Protein 4CR6 (pdb70)

CATH classification: 3.40.50.720

Foldseek 3Di:
DLCALAEEEFEPCLFFLNLLLQQVCVVNHYQYEYEDAPVSVVPDDHPHDRYHYFYADLAVRLLVSLVVSCVVSVAHQEYEYEFADDDFDFAPVPDDPVNLCVRQSRLAVSSVRNVVSRLVRNLVRPALAGEYEYEAAVLLPDDDGRHVSNSVRSVNSLVVQLVCQVVCVVSRYAGEYEHEYAEDRPVPQCVQVPPVSLLVLCQQALQSGHHGSNLRSVVSSVRRGSVVRPDHSYYHYHYNCRVVDDRSCPDPVRD/DFQLALAEEEFEPCLFFLNLLLQQNCVVRHYQYEYEDAPVSVVPDDHPHDRYHYFYADLAPRLLVSLVVSCVVSVAHQEYEYEFADDDFDFAPVPDDPVNLCVRQSRLAVSSVRNVVSRLVRNLVRPADLAGEYEYEAAVLLPDDDGRHVSNSVSSVNVLVVQLVCQVVCVVSRYAGEYEHEYAEDRPVPQCVQVPVVSLLVLCQQAQQSGHHGSNQRSVVSSVRSGSVVRPDHSYYHYHYNCRVVDDRSCVDPVRD/DLCALAEEEQEPCLFFLNLLLQQVCVVNHYQYEYEDAPVSVVPDDHPHDRYHYFYADLAVRLLVSLVVSCVVSVAHQEYEYDFADDDFDFAPVPDDPVNLCVRQSRLAVSSVRNVVSRLVRNLVRPACAGEYEYEAAVLLPDDDGRHVSNSVRSVNVLVVQLVCQVVCVVSRYAGEYEHEYAEDRPVPQCPQVPPVSLLVLCQQALQSGGHGSNQRSVVSSVRSGSVVRVDHSYYHYHYNCRVVDDRSCPDPVRD/DQCALAEEEFEPCLFFLNLLLQQVCVVNHYQYEYEDAPVSVVPDDHPHDRYHYFYADLAVRLLVSLVVSCVVSVAHQEYEYEFADDDFDFAPVPDDPVNLCVRLSRLAVSSVRNVVSRLVRNLVRPALAGEYEYEAAVLLPDDDGRHVSNSVSSVNVLVVQLVCQVVCVVSRYAGEYEHEYAEDRPVPQCVQVPPVSLLVLQQQAQQSGHHGSNLRSVVSSVRSGSVVRVDHSYYHYHYNCRVVDDRSCPDPVRD

B-factor: mean 27.92, std 11.33, range [2.0, 62.91]

Radius of gyration: 27.28 Å; Cα contacts (8 Å, |Δi|>4): 2647; chains: 4; bounding box: 58×63×73 Å

Solvent-accessible surface area: 32225 Å² total; per-residue (Å²): 82,61,0,69,72,29,9,0,0,0,2,11,0,17,35,12,17,6,87,4,0,0,16,10,0,26,153,43,37,8,58,1,0,0,2,27,72,52,82,142,22,90,89,26,84,46,90,13,127,56,24,49,82,8,56,12,84,64,117,87,43,1,74,63,6,5,67,56,0,30,78,134,30,72,14,5,57,1,0,1,6,20,11,37,66,130,31,56,53,26,10,0,19,109,5,51,46,72,56,1,39,161,24,4,78,22,2,0,6,1,7,0,8,2,0,31,19,0,0,127,19,1,56,93,61,64,50,237,31,6,7,0,0,0,19,3,8,2,5,6,85,15,0,56,16,21,6,1,0,25,0,0,0,7,2,0,2,12,8,0,1,58,2,0,1,4,6,0,13,145,45,26,0,4,0,3,2,0,0,11,15,9,18,11,67,78,70,122,93,78,17,61,68,105,117,57,33,35,54,1,4,70,1,18,0,6,40,19,85,29,0,95,16,91,15,0,2,19,0,0,5,0,2,3,14,72,34,1,36,0,1,1,3,7,36,0,21,0,1,0,1,7,19,1,12,7,14,1,0,38,24,48,74,59,162,146,35,62,0,54,71,17,9,0,0,0,2,11,0,17,34,12,16,7,88,4,1,0,15,10,0,22,132,43,35,8,59,0,0,0,2,27,72,54,82,142,30,90,88,25,89,48,85,54,114,56,33,54,45,8,56,15,94,62,119,84,35,1,76,64,5,5,66,57,0,29,78,134,31,72,14,4,59,1,0,1,5,20,11,37,65,132,32,57,52,24,10,1,19,109,6,50,45,73,56,1,39,157,24,5,76,23,2,0,8,1,7,0,7,1,0,30,18,0,0,127,20,1,55,94,60,58,31,70,188,29,7,5,0,1,0,17,4,6,2,5,6,83,14,0,56,19,20,6,1,0,24,0,0,0,7,2,0,2,12,8,0,2,59,2,0,1,5,6,0,12,142,45,18,0,4,0,2,2,1,0,10,14,8,17,10,65,76,80,99,132,75,17,64,64,58,116,56,44,34,52,2,5,70,1,18,0,7,41,20,83,29,0,89,15,94,15,0,3,18,0,1,5,0,2,2,15,68,34,1,36,0,0,1,3,6,38,0,21,0,2,0,1,7,18,1,13,8,14,1,0,38,26,51,74,62,153,84,61,0,69,70,37,9,0,0,0,2,11,0,16,34,12,16,6,87,4,1,0,15,10,0,20,132,43,37,8,59,0,0,0,2,27,72,54,82,142,22,90,89,25,86,46,87,48,115,54,24,51,81,8,55,14,84,62,117,84,43,0,77,63,5,5,67,57,0,30,78,135,30,73,14,5,58,1,0,1,5,20,10,37,65,132,30,57,53,24,9,0,19,110,6,50,47,73,57,1,38,156,23,5,76,23,2,0,8,1,8,0,7,2,0,31,17,0,0,127,20,1,55,94,59,64,50,131,31,8,6,0,1,0,17,4,7,2,4,6,84,14,0,55,18,20,6,1,0,25,0,0,0,7,2,0,3,12,7,0,2,59,2,0,1,5,6,0,12,145,45,25,0,4,0,3,2,0,0,11,14,8,16,11,66,79,80,72,90,79,17,60,69,105,115,60,31,33,53,1,4,70,1,18,0,7,40,21,84,29,0,95,15,93,16,0,3,19,0,1,5,0,2,2,14,88,34,1,36,0,1,1,2,6,37,0,22,0,2,0,1,7,19,1,13,7,15,1,0,40,25,52,74,61,164,83,62,0,69,72,38,9,0,0,0,2,12,0,17,35,12,17,6,86,4,0,0,14,11,0,25,130,43,36,8,58,0,0,0,2,27,73,52,82,141,22,91,90,25,87,46,81,46,121,56,25,49,84,8,55,12,84,63,118,86,43,1,74,63,6,5,67,56,0,30,80,132,30,72,15,6,58,1,0,1,5,20,11,37,66,130,31,56,53,25,10,0,19,110,6,51,46,73,56,1,40,160,24,4,77,23,2,0,8,1,7,0,8,2,0,32,19,0,0,128,20,1,57,92,61,64,50,134,30,7,7,0,0,0,18,3,8,2,5,6,84,14,0,54,17,20,5,1,0,26,0,0,0,6,2,0,2,12,8,0,1,60,2,0,0,4,6,0,14,143,45,26,0,3,0,3,2,0,0,10,15,8,18,10,66,76,76,89,128,74,17,66,74,56,117,58,44,35,53,1,4,70,1,18,0,7,40,19,86,29,0,88,16,93,15,0,2,19,0,1,5,0,2,3,14,87,34,1,36,0,0,1,3,8,37,1,21,0,1,0,1,6,21,1,12,8,14,1,0,39,26,51,75,60,165

Organism: Flavobacterium sp. (strain 141-8) (NCBI:txid240)

Sequence (1022 aa):
GRLAGKAAIVTGAAGGIGRATVEAYLREGASVVAMDLAPRLAATRYEEPGAIPIACDLRAAIDAAMADAVARLGGLDILVAGGALKGGTGNFLDLSDADWDRYVDVNMTGTFLTCRAGARAMVAAGARSARIITIGSVNSFMAEPEAAAYVAAKGGVAMLTRAMAVDLARHGILVNMIAPGPVDVTGNNTGYSEPRLAEQVLDEVALGRPGLPEEVATAAVFLAEDGSSFITGSTITIDGGLSAMIFGGMREGRRPGRLAGKAAIVTGAAGGIGRATVEAYLREGASVVAMDLAPRLAATRYEEPGAIPIACDLRAAIDAAMADAVARLGGLDILVAGGALKGGTGNFLDLSDADWDRYVDVNMTGTFLTCRAGARAMVAAGAGRSARIITIGSVNSFMAEPEAAAYVAAKGGVAMLTRAMMAVDLARHGILVNMIAPGPVDVTGNNTGYSEPRLAEQVLDEVALGRPGLPEEVATAAVFLAEDGSSFITGSTITIDGGLSAMIFGGMREGRRGRLAGKAAIVTGAAGGIGRATVEAYLREGASVVAMDLAPRLAATRYEEPGAIPIACDLRAAIDAAMADAVARLGGLDILVAGGALKGGTGNFLDLSDADWDRYVDVNMTGTFLTCRAGARAMVAAGARSARIITIGSVNSFMAEPEAAAYVAAKGGVAMLTRAMAVDLARHGILVNMIAPGPVDVTGNNTGYSEPRLAEQVLDEVALGRPGLPEEVATAAVFLAEDGSSFITGSTITIDGGLSAMIFGGMREGRRGRLAGKAAIVTGAAGGIGRATVEAYLREGASVVAMDLAPRLAATRYEEPGAIPIACDLRAAIDAAMADAVARLGGLDILVAGGALKGGTGNFLDLSDADWDRYVDVNMTGTFLTCRAGARAMVAAGARSARIITIGSVNSFMAEPEAAAYVAAKGGVAMLTRAMMAVDLARHGILVNMIAPGPVDVTGNNTGYSEPRLAEQVLDEVALGRPGLPEEVATAAVFLAEDGSSFITGSTITIDGGLSAMIFGGMREGRR

Structure (mmCIF, N/CA/C/O backbone):
data_4CR6
#
_entry.id   4CR6
#
_cell.length_a   59.255
_cell.length_b   59.062
_cell.length_c   74.206
_cell.angle_alpha   81.13
_cell.angle_beta   73.29
_cell.angle_gamma   79.25
#
_symmetry.space_group_name_H-M   'P 1'
#
loop_
_entity.id
_entity.type
_entity.pdbx_description
1 polymer 'N-ACYLMANNOSAMINE 1-DEHYDROGENASE'
2 non-polymer alpha-D-mannopyranose
3 water water
#
loop_
_atom_site.group_PDB
_atom_site.id
_atom_site.type_symbol
_atom_site.label_atom_id
_atom_site.label_alt_id
_atom_site.label_comp_id
_atom_site.label_asym_id
_atom_site.label_entity_id
_atom_site.label_seq_id
_atom_site.pdbx_PDB_ins_code
_atom_site.Cartn_x
_atom_site.Cartn_y
_atom_site.Cartn_z
_atom_site.occupancy
_atom_site.B_iso_or_equiv
_atom_site.auth_seq_id
_atom_site.auth_comp_id
_atom_site.auth_asym_id
_atom_site.auth_atom_id
_atom_site.pdbx_PDB_model_num
ATOM 1 N N . GLY A 1 11 ? 25.239 5.201 32.714 1.00 40.13 11 GLY A N 1
ATOM 2 C CA . GLY A 1 11 ? 25.158 4.392 33.960 1.00 39.01 11 GLY A CA 1
ATOM 3 C C . GLY A 1 11 ? 25.758 5.140 35.146 1.00 38.33 11 GLY A C 1
ATOM 4 O O . GLY A 1 11 ? 26.820 5.736 35.030 1.00 38.94 11 GLY A O 1
ATOM 5 N N . ARG A 1 12 ? 25.076 5.104 36.288 1.00 36.90 12 ARG A N 1
ATOM 6 C CA . ARG A 1 12 ? 25.510 5.860 37.481 1.00 36.00 12 ARG A CA 1
ATOM 7 C C . ARG A 1 12 ? 26.864 5.415 38.069 1.00 34.69 12 ARG A C 1
ATOM 8 O O . ARG A 1 12 ? 27.538 6.215 38.715 1.00 35.63 12 ARG A O 1
ATOM 16 N N . LEU A 1 13 ? 27.245 4.155 37.838 1.00 33.10 13 LEU A N 1
ATOM 17 C CA . LEU A 1 13 ? 28.542 3.590 38.275 1.00 32.11 13 LEU A CA 1
ATOM 18 C C . LEU A 1 13 ? 29.506 3.261 37.099 1.00 32.40 13 LEU A C 1
ATOM 19 O O . LEU A 1 13 ? 30.423 2.447 37.241 1.00 30.85 13 LEU A O 1
ATOM 24 N N . ALA A 1 14 ? 29.303 3.909 35.956 1.00 32.92 14 ALA A N 1
ATOM 25 C CA . ALA A 1 14 ? 30.042 3.570 34.721 1.00 33.70 14 ALA A CA 1
ATOM 26 C C . ALA A 1 14 ? 31.560 3.586 34.904 1.00 33.91 14 ALA A C 1
ATOM 27 O O . ALA A 1 14 ? 32.136 4.621 35.217 1.00 35.20 14 ALA A O 1
ATOM 29 N N . GLY A 1 15 ? 32.193 2.430 34.727 1.00 33.92 15 GLY A N 1
ATOM 30 C CA . GLY A 1 15 ? 33.657 2.330 34.738 1.00 34.49 15 GLY A CA 1
ATOM 31 C C . GLY A 1 15 ? 34.316 2.144 36.095 1.00 33.97 15 GLY A C 1
ATOM 32 O O . GLY A 1 15 ? 35.553 2.116 36.187 1.00 34.41 15 GLY A O 1
ATOM 33 N N . LYS A 1 16 ? 33.508 2.007 37.150 1.00 32.77 16 LYS A N 1
ATOM 34 C CA . LYS A 1 16 ? 34.046 1.800 38.496 1.00 31.94 16 LYS A CA 1
ATOM 35 C C . LYS A 1 16 ? 34.237 0.331 38.739 1.00 30.78 16 LYS A C 1
ATOM 36 O O . LYS A 1 16 ? 33.451 -0.480 38.267 1.00 31.02 16 LYS A O 1
ATOM 42 N N . ALA A 1 17 ? 35.288 0.002 39.484 1.00 29.52 17 ALA A N 1
ATOM 43 C CA . ALA A 1 17 ? 35.596 -1.356 39.890 1.00 28.29 17 ALA A CA 1
ATOM 44 C C . ALA A 1 17 ? 35.012 -1.608 41.272 1.00 27.25 17 ALA A C 1
ATOM 45 O O . ALA A 1 17 ? 35.290 -0.864 42.210 1.00 26.89 17 ALA A O 1
ATOM 47 N N . ALA A 1 18 ? 34.248 -2.690 41.395 1.00 26.78 18 ALA A N 1
ATOM 48 C CA . ALA A 1 18 ? 33.569 -3.017 42.633 1.00 25.56 18 ALA A CA 1
ATOM 49 C C . ALA A 1 18 ? 33.774 -4.459 43.022 1.00 24.72 18 ALA A C 1
ATOM 50 O O . ALA A 1 18 ? 33.788 -5.375 42.170 1.00 26.02 18 ALA A O 1
ATOM 52 N N . ILE A 1 19 ? 33.941 -4.661 44.319 1.00 23.16 19 ILE A N 1
ATOM 53 C CA . ILE A 1 19 ? 33.879 -5.960 44.927 1.00 22.52 19 ILE A CA 1
ATOM 54 C C . ILE A 1 19 ? 32.623 -6.035 45.806 1.00 22.52 19 ILE A C 1
ATOM 55 O O . ILE A 1 19 ? 32.389 -5.134 46.633 1.00 21.83 19 ILE A O 1
ATOM 60 N N . VAL A 1 20 ? 31.832 -7.084 45.611 1.00 22.28 20 VAL A N 1
ATOM 61 C CA . VAL A 1 20 ? 30.681 -7.400 46.474 1.00 23.35 20 VAL A CA 1
ATOM 62 C C . VAL A 1 20 ? 30.917 -8.757 47.137 1.00 24.20 20 VAL A C 1
ATOM 63 O O . VAL A 1 20 ? 31.003 -9.800 46.446 1.00 25.31 20 VAL A O 1
ATOM 67 N N . THR A 1 21 ? 31.047 -8.758 48.464 1.00 24.72 21 THR A N 1
ATOM 68 C CA . THR A 1 21 ? 31.101 -9.998 49.238 1.00 26.21 21 THR A CA 1
ATOM 69 C C . THR A 1 21 ? 29.709 -10.489 49.638 1.00 27.41 21 THR A C 1
ATOM 70 O O . THR A 1 21 ? 28.738 -9.742 49.565 1.00 27.56 21 THR A O 1
ATOM 74 N N . GLY A 1 22 ? 29.612 -11.751 50.045 1.00 28.60 22 GLY A N 1
ATOM 75 C CA . GLY A 1 22 ? 28.305 -12.392 50.260 1.00 30.14 22 GLY A CA 1
ATOM 76 C C . GLY A 1 22 ? 27.428 -12.379 49.015 1.00 30.32 22 GLY A C 1
ATOM 77 O O . GLY A 1 22 ? 26.203 -12.292 49.115 1.00 29.64 22 GLY A O 1
ATOM 78 N N . ALA A 1 23 ? 28.072 -12.529 47.855 1.00 30.19 23 ALA A N 1
ATOM 79 C CA . ALA A 1 23 ? 27.472 -12.268 46.543 1.00 30.55 23 ALA A CA 1
ATOM 80 C C . ALA A 1 23 ? 26.505 -13.343 46.040 1.00 32.08 23 ALA A C 1
ATOM 81 O O . ALA A 1 23 ? 25.797 -13.124 45.059 1.00 31.72 23 ALA A O 1
ATOM 83 N N . ALA A 1 24 ? 26.494 -14.494 46.694 1.00 33.87 24 ALA A N 1
ATOM 84 C CA . ALA A 1 24 ? 25.509 -15.538 46.406 1.00 36.85 24 ALA A CA 1
ATOM 85 C C . ALA A 1 24 ? 24.257 -15.404 47.298 1.00 37.53 24 ALA A C 1
ATOM 86 O O . ALA A 1 24 ? 23.249 -16.055 47.055 1.00 40.27 24 ALA A O 1
ATOM 88 N N . GLY A 1 25 ? 24.328 -14.581 48.338 1.00 36.70 25 GLY A N 1
ATOM 89 C CA . GLY A 1 25 ? 23.156 -14.324 49.213 1.00 36.43 25 GLY A CA 1
ATOM 90 C C . GLY A 1 25 ? 22.192 -13.302 48.628 1.00 34.78 25 GLY A C 1
ATOM 91 O O . GLY A 1 25 ? 22.552 -12.546 47.740 1.00 34.15 25 GLY A O 1
ATOM 92 N N . GLY A 1 26 ? 20.964 -13.267 49.145 1.00 35.00 26 GLY A N 1
ATOM 93 C CA . GLY A 1 26 ? 19.932 -12.321 48.682 1.00 33.18 26 GLY A CA 1
ATOM 94 C C . GLY A 1 26 ? 20.365 -10.899 48.389 1.00 30.09 26 GLY A C 1
ATOM 95 O O . GLY A 1 26 ? 20.316 -10.455 47.241 1.00 28.65 26 GLY A O 1
ATOM 96 N N . ILE A 1 27 ? 20.773 -10.160 49.417 1.00 28.36 27 ILE A N 1
ATOM 97 C CA . ILE A 1 27 ? 21.141 -8.761 49.228 1.00 26.30 27 ILE A CA 1
ATOM 98 C C . ILE A 1 27 ? 22.411 -8.636 48.362 1.00 24.97 27 ILE A C 1
ATOM 99 O O . ILE A 1 27 ? 22.483 -7.765 47.511 1.00 23.79 27 ILE A O 1
ATOM 104 N N . GLY A 1 28 ? 23.403 -9.490 48.599 1.00 25.37 28 GLY A N 1
ATOM 105 C CA . GLY A 1 28 ? 24.639 -9.473 47.786 1.00 24.97 28 GLY A CA 1
ATOM 106 C C . GLY A 1 28 ? 24.354 -9.743 46.310 1.00 25.12 28 GLY A C 1
ATOM 107 O O . GLY A 1 28 ? 24.815 -9.019 45.449 1.00 24.40 28 GLY A O 1
ATOM 108 N N . ARG A 1 29 ? 23.548 -10.760 46.021 1.00 26.69 29 ARG A N 1
ATOM 109 C CA . ARG A 1 29 ? 23.181 -11.035 44.625 1.00 28.37 29 ARG A CA 1
ATOM 110 C C . ARG A 1 29 ? 22.510 -9.827 44.006 1.00 27.52 29 ARG A C 1
ATOM 111 O O . ARG A 1 29 ? 22.906 -9.388 42.941 1.00 27.62 29 ARG A O 1
ATOM 119 N N . ALA A 1 30 ? 21.506 -9.259 44.686 1.00 27.00 30 ALA A N 1
ATOM 120 C CA . ALA A 1 30 ? 20.794 -8.086 44.162 1.00 26.27 30 ALA A CA 1
ATOM 121 C C . ALA A 1 30 ? 21.727 -6.883 43.955 1.00 24.67 30 ALA A C 1
ATOM 122 O O . ALA A 1 30 ? 21.533 -6.105 43.026 1.00 24.53 30 ALA A O 1
ATOM 124 N N . THR A 1 31 ? 22.740 -6.757 44.806 1.00 22.60 31 THR A N 1
ATOM 125 C CA . THR A 1 31 ? 23.751 -5.703 44.674 1.00 22.65 31 THR A CA 1
ATOM 126 C C . THR A 1 31 ? 24.659 -5.911 43.424 1.00 22.69 31 THR A C 1
ATOM 127 O O . THR A 1 31 ? 24.902 -4.986 42.657 1.00 22.22 31 THR A O 1
ATOM 131 N N . VAL A 1 32 ? 25.133 -7.125 43.232 1.00 24.55 32 VAL A N 1
ATOM 132 C CA . VAL A 1 32 ? 25.879 -7.481 41.994 1.00 25.90 32 VAL A CA 1
ATOM 133 C C . VAL A 1 32 ? 25.081 -7.058 40.762 1.00 27.08 32 VAL A C 1
ATOM 134 O O . VAL A 1 32 ? 25.590 -6.338 39.906 1.00 27.83 32 VAL A O 1
ATOM 138 N N . GLU A 1 33 ? 23.806 -7.450 40.709 1.00 28.34 33 GLU A N 1
ATOM 139 C CA . GLU A 1 33 ? 22.943 -7.159 39.546 1.00 29.72 33 GLU A CA 1
ATOM 140 C C . GLU A 1 33 ? 22.757 -5.661 39.329 1.00 29.38 33 GLU A C 1
ATOM 141 O O . GLU A 1 33 ? 22.938 -5.159 38.214 1.00 29.06 33 GLU A O 1
ATOM 147 N N . ALA A 1 34 ? 22.424 -4.922 40.401 1.00 27.51 34 ALA A N 1
ATOM 148 C CA . ALA A 1 34 ? 22.247 -3.481 40.290 1.00 26.93 34 ALA A CA 1
ATOM 149 C C . ALA A 1 34 ? 23.516 -2.770 39.831 1.00 26.21 34 ALA A C 1
ATOM 150 O O . ALA A 1 34 ? 23.449 -1.807 39.025 1.00 27.30 34 ALA A O 1
ATOM 152 N N . TYR A 1 35 ? 24.654 -3.211 40.368 1.00 24.78 35 TYR A N 1
ATOM 153 C CA . TYR A 1 35 ? 25.962 -2.660 40.015 1.00 24.82 35 TYR A CA 1
ATOM 154 C C . TYR A 1 35 ? 26.290 -2.902 38.518 1.00 26.21 35 TYR A C 1
ATOM 155 O O . TYR A 1 35 ? 26.738 -1.994 37.829 1.00 26.64 35 TYR A O 1
ATOM 164 N N . LEU A 1 36 ? 26.061 -4.121 38.051 1.00 29.95 36 LEU A N 1
ATOM 165 C CA . LEU A 1 36 ? 26.262 -4.447 36.622 1.00 30.82 36 LEU A CA 1
ATOM 166 C C . LEU A 1 36 ? 25.357 -3.605 35.707 1.00 32.35 36 LEU A C 1
ATOM 167 O O . LEU A 1 36 ? 25.821 -3.073 34.702 1.00 32.86 36 LEU A O 1
ATOM 172 N N . ARG A 1 37 ? 24.087 -3.441 36.078 1.00 34.29 37 ARG A N 1
ATOM 173 C CA . ARG A 1 37 ? 23.149 -2.599 35.303 1.00 35.82 37 ARG A CA 1
ATOM 174 C C . ARG A 1 37 ? 23.541 -1.126 35.260 1.00 35.82 37 ARG A C 1
ATOM 175 O O . ARG A 1 37 ? 23.195 -0.418 34.306 1.00 36.38 37 ARG A O 1
ATOM 183 N N . GLU A 1 38 ? 24.220 -0.648 36.304 1.00 34.58 38 GLU A N 1
ATOM 184 C CA . GLU A 1 38 ? 24.652 0.742 36.362 1.00 34.78 38 GLU A CA 1
ATOM 185 C C . GLU A 1 38 ? 26.081 0.957 35.822 1.00 34.06 38 GLU A C 1
ATOM 186 O O . GLU A 1 38 ? 26.621 2.053 35.920 1.00 34.06 38 GLU A O 1
ATOM 192 N N . GLY A 1 39 ? 26.670 -0.090 35.243 1.00 34.17 39 GLY A N 1
ATOM 193 C CA . GLY A 1 39 ? 27.874 0.041 34.415 1.00 34.35 39 GLY A CA 1
ATOM 194 C C . GLY A 1 39 ? 29.187 -0.335 35.080 1.00 34.36 39 GLY A C 1
ATOM 195 O O . GLY A 1 39 ? 30.248 -0.098 34.527 1.00 34.90 39 GLY A O 1
ATOM 196 N N . ALA A 1 40 ? 29.131 -0.935 36.264 1.00 34.01 40 ALA A N 1
ATOM 197 C CA . ALA A 1 40 ? 30.353 -1.250 36.992 1.00 33.80 40 ALA A CA 1
ATOM 198 C C . ALA A 1 40 ? 30.934 -2.576 36.526 1.00 33.05 40 ALA A C 1
ATOM 199 O O . ALA A 1 40 ? 30.219 -3.433 36.018 1.00 33.05 40 ALA A O 1
ATOM 201 N N . SER A 1 41 ? 32.237 -2.728 36.724 1.00 33.09 41 SER A N 1
ATOM 202 C CA . SER A 1 41 ? 32.901 -4.019 36.622 1.00 33.48 41 SER A CA 1
ATOM 203 C C . SER A 1 41 ? 32.891 -4.626 38.009 1.00 32.32 41 SER A C 1
ATOM 204 O O . SER A 1 41 ? 33.320 -3.973 38.959 1.00 33.34 41 SER A O 1
ATOM 207 N N . VAL A 1 42 ? 32.390 -5.852 38.130 1.00 31.19 42 VAL A N 1
ATOM 208 C CA . VAL A 1 42 ? 32.063 -6.406 39.421 1.00 30.51 42 VAL A CA 1
ATOM 209 C C . VAL A 1 42 ? 32.655 -7.760 39.682 1.00 30.70 42 VAL A C 1
ATOM 210 O O . VAL A 1 42 ? 32.435 -8.704 38.920 1.00 31.47 42 VAL A O 1
ATOM 214 N N . VAL A 1 43 ? 33.382 -7.870 40.793 1.00 30.27 43 VAL A N 1
ATOM 215 C CA . VAL A 1 43 ? 33.715 -9.169 41.348 1.00 30.22 43 VAL A CA 1
ATOM 216 C C . VAL A 1 43 ? 32.656 -9.571 42.371 1.00 30.46 43 VAL A C 1
ATOM 217 O O . VAL A 1 43 ? 32.393 -8.808 43.333 1.00 29.46 43 VAL A O 1
ATOM 221 N N . ALA A 1 44 ? 32.086 -10.767 42.165 1.00 30.30 44 ALA A N 1
ATOM 222 C CA . ALA A 1 44 ? 31.193 -11.430 43.112 1.00 30.89 44 ALA A CA 1
ATOM 223 C C . ALA A 1 44 ? 31.949 -12.470 43.938 1.00 31.97 44 ALA A C 1
ATOM 224 O O . ALA A 1 44 ? 32.384 -13.511 43.410 1.00 32.52 44 ALA A O 1
ATOM 226 N N . MET A 1 45 ? 32.100 -12.191 45.239 1.00 32.70 45 MET A N 1
ATOM 227 C CA . MET A 1 45 ? 32.787 -13.076 46.168 1.00 33.98 45 MET A CA 1
ATOM 228 C C . MET A 1 45 ? 31.850 -13.769 47.136 1.00 34.83 45 MET A C 1
ATOM 229 O O . MET A 1 45 ? 31.043 -13.123 47.824 1.00 34.45 45 MET A O 1
ATOM 234 N N . ASP A 1 46 ? 31.998 -15.086 47.229 1.00 35.61 46 ASP A N 1
ATOM 235 C CA . ASP A 1 46 ? 31.295 -15.898 48.214 1.00 36.93 46 ASP A CA 1
ATOM 236 C C . ASP A 1 46 ? 31.955 -17.282 48.297 1.00 38.25 46 ASP A C 1
ATOM 237 O O . ASP A 1 46 ? 32.983 -17.515 47.672 1.00 38.05 46 ASP A O 1
ATOM 242 N N . LEU A 1 47 ? 31.386 -18.177 49.097 1.00 40.13 47 LEU A N 1
ATOM 243 C CA . LEU A 1 47 ? 31.856 -19.559 49.161 1.00 42.04 47 LEU A CA 1
ATOM 244 C C . LEU A 1 47 ? 31.768 -20.204 47.771 1.00 42.48 47 LEU A C 1
ATOM 245 O O . LEU A 1 47 ? 30.814 -19.955 47.017 1.00 42.45 47 LEU A O 1
ATOM 250 N N . ALA A 1 48 ? 32.773 -21.010 47.430 1.00 43.49 48 ALA A N 1
ATOM 251 C CA . ALA A 1 48 ? 32.835 -21.654 46.112 1.00 44.09 48 ALA A CA 1
ATOM 252 C C . ALA A 1 48 ? 31.560 -22.440 45.772 1.00 45.09 48 ALA A C 1
ATOM 253 O O . ALA A 1 48 ? 30.982 -22.242 44.701 1.00 45.02 48 ALA A O 1
ATOM 255 N N . PRO A 1 49 ? 31.117 -23.329 46.677 1.00 43.05 49 PRO A N 1
ATOM 256 C CA . PRO A 1 49 ? 29.886 -24.061 46.376 1.00 43.79 49 PRO A CA 1
ATOM 257 C C . PRO A 1 49 ? 28.658 -23.159 46.187 1.00 44.43 49 PRO A C 1
ATOM 258 O O . PRO A 1 49 ? 27.813 -23.463 45.340 1.00 44.91 49 PRO A O 1
ATOM 262 N N . ARG A 1 50 ? 28.570 -22.057 46.940 1.00 44.93 50 ARG A N 1
ATOM 263 C CA . ARG A 1 50 ? 27.429 -21.136 46.801 1.00 45.45 50 ARG A CA 1
ATOM 264 C C . ARG A 1 50 ? 27.489 -20.377 45.481 1.00 45.08 50 ARG A C 1
ATOM 265 O O . ARG A 1 50 ? 26.464 -20.243 44.816 1.00 45.18 50 ARG A O 1
ATOM 273 N N . LEU A 1 51 ? 28.682 -19.912 45.090 1.00 45.05 51 LEU A N 1
ATOM 274 C CA . LEU A 1 51 ? 28.878 -19.296 43.758 1.00 44.79 51 LEU A CA 1
ATOM 275 C C . LEU A 1 51 ? 28.541 -20.298 42.647 1.00 45.45 51 LEU A C 1
ATOM 276 O O . LEU A 1 51 ? 27.893 -19.940 41.666 1.00 45.96 51 LEU A O 1
ATOM 281 N N . ALA A 1 52 ? 28.982 -21.546 42.807 1.00 45.95 52 ALA A N 1
ATOM 282 C CA . ALA A 1 52 ? 28.633 -22.617 41.866 1.00 46.91 52 ALA A CA 1
ATOM 283 C C . ALA A 1 52 ? 27.118 -22.694 41.596 1.00 47.75 52 ALA A C 1
ATOM 284 O O . ALA A 1 52 ? 26.704 -22.890 40.454 1.00 48.53 52 ALA A O 1
ATOM 286 N N . ALA A 1 53 ? 26.303 -22.508 42.637 1.00 48.23 53 ALA A N 1
ATOM 287 C CA . ALA A 1 53 ? 24.844 -22.666 42.535 1.00 49.04 53 ALA A CA 1
ATOM 288 C C . ALA A 1 53 ? 24.045 -21.356 42.346 1.00 49.47 53 ALA A C 1
ATOM 289 O O . ALA A 1 53 ? 22.820 -21.344 42.561 1.00 50.00 53 ALA A O 1
ATOM 291 N N . THR A 1 54 ? 24.714 -20.274 41.935 1.00 49.00 54 THR A N 1
ATOM 292 C CA . THR A 1 54 ? 24.028 -19.002 41.688 1.00 49.46 54 THR A CA 1
ATOM 293 C C . THR A 1 54 ? 24.063 -18.647 40.211 1.00 49.53 54 THR A C 1
ATOM 294 O O . THR A 1 54 ? 25.066 -18.860 39.534 1.00 49.82 54 THR A O 1
ATOM 298 N N . ARG A 1 55 ? 22.954 -18.115 39.718 1.00 50.22 55 ARG A N 1
ATOM 299 C CA . ARG A 1 55 ? 22.918 -17.433 38.433 1.00 50.53 55 ARG A CA 1
ATOM 300 C C . ARG A 1 55 ? 22.616 -15.965 38.716 1.00 50.51 55 ARG A C 1
ATOM 301 O O . ARG A 1 55 ? 21.841 -15.658 39.630 1.00 51.16 55 ARG A O 1
ATOM 303 N N . TYR A 1 56 ? 23.255 -15.066 37.974 1.00 49.93 56 TYR A N 1
ATOM 304 C CA . TYR A 1 56 ? 22.939 -13.648 38.041 1.00 49.97 56 TYR A CA 1
ATOM 305 C C . TYR A 1 56 ? 22.033 -13.270 36.874 1.00 51.25 56 TYR A C 1
ATOM 306 O O . TYR A 1 56 ? 22.198 -13.786 35.763 1.00 51.85 56 TYR A O 1
ATOM 315 N N . GLU A 1 57 ? 21.072 -12.383 37.127 1.00 51.86 57 GLU A N 1
ATOM 316 C CA . GLU A 1 57 ? 20.151 -11.928 36.083 1.00 53.08 57 GLU A CA 1
ATOM 317 C C . GLU A 1 57 ? 20.849 -11.014 35.076 1.00 52.70 57 GLU A C 1
ATOM 318 O O . GLU A 1 57 ? 20.321 -10.776 33.992 1.00 53.57 57 GLU A O 1
ATOM 320 N N . GLU A 1 58 ? 22.026 -10.503 35.447 1.00 51.51 58 GLU A N 1
ATOM 321 C CA . GLU A 1 58 ? 22.830 -9.638 34.586 1.00 50.92 58 GLU A CA 1
ATOM 322 C C . GLU A 1 58 ? 24.210 -10.271 34.322 1.00 49.50 58 GLU A C 1
ATOM 323 O O . GLU A 1 58 ? 24.798 -10.868 35.216 1.00 48.69 58 GLU A O 1
ATOM 325 N N . PRO A 1 59 ? 24.730 -10.144 33.083 1.00 49.17 59 PRO A N 1
ATOM 326 C CA . PRO A 1 59 ? 26.015 -10.745 32.751 1.00 47.97 59 PRO A CA 1
ATOM 327 C C . PRO A 1 59 ? 27.192 -9.836 33.057 1.00 46.70 59 PRO A C 1
ATOM 328 O O . PRO A 1 59 ? 27.046 -8.613 33.054 1.00 46.75 59 PRO A O 1
ATOM 332 N N . GLY A 1 60 ? 28.355 -10.439 33.296 1.00 45.45 60 GLY A N 1
ATOM 333 C CA . GLY A 1 60 ? 29.588 -9.687 33.484 1.00 44.73 60 GLY A CA 1
ATOM 334 C C . GLY A 1 60 ? 30.246 -9.901 34.830 1.00 43.71 60 GLY A C 1
ATOM 335 O O . GLY A 1 60 ? 31.383 -9.481 35.022 1.00 43.72 60 GLY A O 1
ATOM 336 N N . ALA A 1 61 ? 29.550 -10.559 35.757 1.00 43.36 61 ALA A N 1
ATOM 337 C CA . ALA A 1 61 ? 30.101 -10.816 37.102 1.00 42.86 61 ALA A CA 1
ATOM 338 C C . ALA A 1 61 ? 31.337 -11.710 37.036 1.00 42.37 61 ALA A C 1
ATOM 339 O O . ALA A 1 61 ? 31.333 -12.715 36.328 1.00 42.18 61 ALA A O 1
ATOM 341 N N . ILE A 1 62 ? 32.385 -11.332 37.772 1.00 41.84 62 ILE A N 1
ATOM 342 C CA . ILE A 1 62 ? 33.607 -12.136 37.879 1.00 41.35 62 ILE A CA 1
ATOM 343 C C . ILE A 1 62 ? 33.572 -12.896 39.186 1.00 41.16 62 ILE A C 1
ATOM 344 O O . ILE A 1 62 ? 33.788 -12.303 40.244 1.00 41.18 62 ILE A O 1
ATOM 349 N N . PRO A 1 63 ? 33.293 -14.208 39.132 1.00 41.03 63 PRO A N 1
ATOM 350 C CA . PRO A 1 63 ? 33.243 -14.967 40.373 1.00 41.04 63 PRO A CA 1
ATOM 351 C C . PRO A 1 63 ? 34.620 -15.252 41.003 1.00 41.41 63 PRO A C 1
ATOM 352 O O . PRO A 1 63 ? 35.527 -15.716 40.318 1.00 40.96 63 PRO A O 1
ATOM 356 N N . ILE A 1 64 ? 34.754 -14.980 42.305 1.00 41.48 64 ILE A N 1
ATOM 357 C CA . ILE A 1 64 ? 35.982 -15.259 43.047 1.00 41.94 64 ILE A CA 1
ATOM 358 C C . ILE A 1 64 ? 35.633 -15.905 44.388 1.00 42.75 64 ILE A C 1
ATOM 359 O O . ILE A 1 64 ? 35.004 -15.282 45.248 1.00 42.46 64 ILE A O 1
ATOM 364 N N . ALA A 1 65 ? 36.028 -17.168 44.546 1.00 43.49 65 ALA A N 1
ATOM 365 C CA . ALA A 1 65 ? 35.743 -17.933 45.752 1.00 44.61 65 ALA A CA 1
ATOM 366 C C . ALA A 1 65 ? 36.507 -17.373 46.942 1.00 46.36 65 ALA A C 1
ATOM 367 O O . ALA A 1 65 ? 37.647 -16.948 46.798 1.00 46.81 65 ALA A O 1
ATOM 369 N N . CYS A 1 66 ? 35.862 -17.368 48.105 1.00 47.89 66 CYS A N 1
ATOM 370 C CA . CYS A 1 66 ? 36.502 -16.972 49.351 1.00 50.12 66 CYS A CA 1
ATOM 371 C C . CYS A 1 66 ? 35.807 -17.601 50.551 1.00 51.49 66 CYS A C 1
ATOM 372 O O . CYS A 1 66 ? 34.707 -18.149 50.429 1.00 51.42 66 CYS A O 1
ATOM 375 N N . ASP A 1 67 ? 36.452 -17.484 51.712 1.00 48.71 67 ASP A N 1
ATOM 376 C CA . ASP A 1 67 ? 35.988 -18.100 52.956 1.00 49.61 67 ASP A CA 1
ATOM 377 C C . ASP A 1 67 ? 36.077 -17.110 54.144 1.00 49.45 67 ASP A C 1
ATOM 378 O O . ASP A 1 67 ? 37.156 -16.907 54.712 1.00 49.16 67 ASP A O 1
ATOM 383 N N . LEU A 1 68 ? 34.948 -16.500 54.518 1.00 49.49 68 LEU A N 1
ATOM 384 C CA . LEU A 1 68 ? 34.913 -15.614 55.697 1.00 49.60 68 LEU A CA 1
ATOM 385 C C . LEU A 1 68 ? 35.029 -16.433 56.991 1.00 50.19 68 LEU A C 1
ATOM 386 O O . LEU A 1 68 ? 35.883 -16.165 57.832 1.00 50.18 68 LEU A O 1
ATOM 391 N N . ARG A 1 71 ? 41.351 -15.786 57.002 1.00 38.48 71 ARG A N 1
ATOM 392 C CA . ARG A 1 71 ? 42.218 -14.610 56.975 1.00 37.88 71 ARG A CA 1
ATOM 393 C C . ARG A 1 71 ? 43.209 -14.640 55.796 1.00 37.91 71 ARG A C 1
ATOM 394 O O . ARG A 1 71 ? 43.292 -13.682 55.003 1.00 37.52 71 ARG A O 1
ATOM 402 N N . ALA A 1 72 ? 43.954 -15.738 55.663 1.00 38.01 72 ALA A N 1
ATOM 403 C CA . ALA A 1 72 ? 44.757 -15.950 54.458 1.00 37.89 72 ALA A CA 1
ATOM 404 C C . ALA A 1 72 ? 43.862 -16.034 53.222 1.00 36.99 72 ALA A C 1
ATOM 405 O O . ALA A 1 72 ? 44.206 -15.497 52.176 1.00 36.92 72 ALA A O 1
ATOM 407 N N . ALA A 1 73 ? 42.706 -16.685 53.339 1.00 37.05 73 ALA A N 1
ATOM 408 C CA . ALA A 1 73 ? 41.799 -16.804 52.186 1.00 36.64 73 ALA A CA 1
ATOM 409 C C . ALA A 1 73 ? 41.221 -15.456 51.798 1.00 35.69 73 ALA A C 1
ATOM 410 O O . ALA A 1 73 ? 41.112 -15.139 50.614 1.00 36.10 73 ALA A O 1
ATOM 412 N N . ILE A 1 74 ? 40.906 -14.620 52.784 1.00 35.12 74 ILE A N 1
ATOM 413 C CA . ILE A 1 74 ? 40.398 -13.286 52.467 1.00 34.10 74 ILE A CA 1
ATOM 414 C C . ILE A 1 74 ? 41.478 -12.451 51.757 1.00 33.99 74 ILE A C 1
ATOM 415 O O . ILE A 1 74 ? 41.204 -11.799 50.760 1.00 33.56 74 ILE A O 1
ATOM 420 N N . ASP A 1 75 ? 42.711 -12.473 52.247 1.00 35.21 75 ASP A N 1
ATOM 421 C CA . ASP A 1 75 ? 43.769 -11.683 51.592 1.00 35.45 75 ASP A CA 1
ATOM 422 C C . ASP A 1 75 ? 44.035 -12.188 50.174 1.00 35.40 75 ASP A C 1
ATOM 423 O O . ASP A 1 75 ? 44.209 -11.381 49.257 1.00 35.60 75 ASP A O 1
ATOM 428 N N . ALA A 1 76 ? 44.007 -13.507 49.990 1.00 36.13 76 ALA A N 1
ATOM 429 C CA . ALA A 1 76 ? 44.208 -14.115 48.658 1.00 36.96 76 ALA A CA 1
ATOM 430 C C . ALA A 1 76 ? 43.100 -13.722 47.708 1.00 36.65 76 ALA A C 1
ATOM 431 O O . ALA A 1 76 ? 43.349 -13.200 46.625 1.00 37.33 76 ALA A O 1
ATOM 433 N N . ALA A 1 77 ? 41.857 -13.941 48.119 1.00 36.75 77 ALA A N 1
ATOM 434 C CA . ALA A 1 77 ? 40.719 -13.569 47.269 1.00 36.05 77 ALA A CA 1
ATOM 435 C C . ALA A 1 77 ? 40.730 -12.079 46.918 1.00 35.62 77 ALA A C 1
ATOM 436 O O . ALA A 1 77 ? 40.510 -11.703 45.757 1.00 35.63 77 ALA A O 1
ATOM 438 N N . MET A 1 78 ? 40.991 -11.217 47.906 1.00 35.44 78 MET A N 1
ATOM 439 C CA . MET A 1 78 ? 41.013 -9.771 47.653 1.00 35.28 78 MET A CA 1
ATOM 440 C C . MET A 1 78 ? 42.135 -9.370 46.664 1.00 35.36 78 MET A C 1
ATOM 441 O O . MET A 1 78 ? 41.888 -8.628 45.726 1.00 35.32 78 MET A O 1
ATOM 446 N N . ALA A 1 79 ? 43.352 -9.882 46.846 1.00 35.96 79 ALA A N 1
ATOM 447 C CA . ALA A 1 79 ? 44.442 -9.596 45.891 1.00 36.70 79 ALA A CA 1
ATOM 448 C C . ALA A 1 79 ? 44.067 -10.081 44.488 1.00 37.00 79 ALA A C 1
ATOM 449 O O . ALA A 1 79 ? 44.232 -9.360 43.501 1.00 37.46 79 ALA A O 1
ATOM 451 N N . ASP A 1 80 ? 43.542 -11.298 44.425 1.00 37.68 80 ASP A N 1
ATOM 452 C CA . ASP A 1 80 ? 43.044 -11.902 43.183 1.00 38.12 80 ASP A CA 1
ATOM 453 C C . ASP A 1 80 ? 42.045 -10.970 42.522 1.00 37.26 80 ASP A C 1
ATOM 454 O O . ASP A 1 80 ? 42.219 -10.576 41.364 1.00 37.34 80 ASP A O 1
ATOM 459 N N . ALA A 1 81 ? 41.024 -10.566 43.283 1.00 35.74 81 ALA A N 1
ATOM 460 C CA . ALA A 1 81 ? 39.981 -9.666 42.782 1.00 35.00 81 ALA A CA 1
ATOM 461 C C . ALA A 1 81 ? 40.507 -8.340 42.274 1.00 34.54 81 ALA A C 1
ATOM 462 O O . ALA A 1 81 ? 40.099 -7.884 41.206 1.00 34.77 81 ALA A O 1
ATOM 464 N N . VAL A 1 82 ? 41.394 -7.701 43.039 1.00 34.71 82 VAL A N 1
ATOM 465 C CA . VAL A 1 82 ? 41.939 -6.394 42.639 1.00 34.73 82 VAL A CA 1
ATOM 466 C C . VAL A 1 82 ? 42.823 -6.528 41.379 1.00 36.06 82 VAL A C 1
ATOM 467 O O . VAL A 1 82 ? 42.792 -5.685 40.469 1.00 36.25 82 VAL A O 1
ATOM 471 N N . ALA A 1 83 ? 43.585 -7.610 41.323 1.00 37.80 83 ALA A N 1
ATOM 472 C CA . ALA A 1 83 ? 44.346 -7.962 40.109 1.00 39.36 83 ALA A CA 1
ATOM 473 C C . ALA A 1 83 ? 43.423 -7.987 38.876 1.00 40.09 83 ALA A C 1
ATOM 474 O O . ALA A 1 83 ? 43.671 -7.276 37.896 1.00 40.73 83 ALA A O 1
ATOM 476 N N . ARG A 1 84 ? 42.323 -8.742 38.958 1.00 40.32 84 ARG A N 1
ATOM 477 C CA . ARG A 1 84 ? 41.362 -8.873 37.831 1.00 40.43 84 ARG A CA 1
ATOM 478 C C . ARG A 1 84 ? 40.622 -7.598 37.460 1.00 39.52 84 ARG A C 1
ATOM 479 O O . ARG A 1 84 ? 40.330 -7.371 36.285 1.00 40.05 84 ARG A O 1
ATOM 487 N N . LEU A 1 85 ? 40.316 -6.744 38.439 1.00 37.88 85 LEU A N 1
ATOM 488 C CA . LEU A 1 85 ? 39.675 -5.458 38.135 1.00 36.65 85 LEU A CA 1
ATOM 489 C C . LEU A 1 85 ? 40.655 -4.363 37.669 1.00 36.85 85 LEU A C 1
ATOM 490 O O . LEU A 1 85 ? 40.244 -3.432 36.988 1.00 36.77 85 LEU A O 1
ATOM 495 N N . GLY A 1 86 ? 41.933 -4.470 38.050 1.00 37.45 86 GLY A N 1
ATOM 496 C CA . GLY A 1 86 ? 42.939 -3.433 37.763 1.00 37.61 86 GLY A CA 1
ATOM 497 C C . GLY A 1 86 ? 42.792 -2.176 38.624 1.00 36.87 86 GLY A C 1
ATOM 498 O O . GLY A 1 86 ? 43.173 -1.077 38.208 1.00 37.51 86 GLY A O 1
ATOM 499 N N . GLY A 1 87 ? 42.226 -2.340 39.821 1.00 35.30 87 GLY A N 1
ATOM 500 C CA . GLY A 1 87 ? 41.903 -1.211 40.707 1.00 33.76 87 GLY A CA 1
ATOM 501 C C . GLY A 1 87 ? 40.818 -1.616 41.688 1.00 31.62 87 GLY A C 1
ATOM 502 O O . GLY A 1 87 ? 40.432 -2.792 41.762 1.00 31.71 87 GLY A O 1
ATOM 503 N N . LEU A 1 88 ? 40.359 -0.663 42.488 1.00 30.17 88 LEU A N 1
ATOM 504 C CA . LEU A 1 88 ? 39.191 -0.904 43.360 1.00 28.17 88 LEU A CA 1
ATOM 505 C C . LEU A 1 88 ? 38.611 0.431 43.741 1.00 27.21 88 LEU A C 1
ATOM 506 O O . LEU A 1 88 ? 39.309 1.272 44.305 1.00 27.01 88 LEU A O 1
ATOM 511 N N . ASP A 1 89 ? 37.334 0.627 43.426 1.00 26.45 89 ASP A N 1
ATOM 512 C CA . ASP A 1 89 ? 36.659 1.877 43.721 1.00 25.51 89 ASP A CA 1
ATOM 513 C C . ASP A 1 89 ? 35.563 1.727 44.781 1.00 24.46 89 ASP A C 1
ATOM 514 O O . ASP A 1 89 ? 35.254 2.700 45.480 1.00 23.97 89 ASP A O 1
ATOM 519 N N . ILE A 1 90 ? 34.966 0.541 44.858 1.00 23.24 90 ILE A N 1
ATOM 520 C CA . ILE A 1 90 ? 33.777 0.292 45.694 1.00 22.70 90 ILE A CA 1
ATOM 521 C C . ILE A 1 90 ? 33.905 -1.066 46.283 1.00 21.65 90 ILE A C 1
ATOM 522 O O . ILE A 1 90 ? 34.204 -2.049 45.561 1.00 23.39 90 ILE A O 1
ATOM 527 N N . LEU A 1 91 ? 33.744 -1.152 47.595 1.00 20.76 91 LEU A N 1
ATOM 528 C CA . LEU A 1 91 ? 33.619 -2.419 48.265 1.00 20.85 91 LEU A CA 1
ATOM 529 C C . LEU A 1 91 ? 32.296 -2.492 49.011 1.00 20.47 91 LEU A C 1
ATOM 530 O O . LEU A 1 91 ? 32.009 -1.596 49.818 1.00 18.93 91 LEU A O 1
ATOM 535 N N . VAL A 1 92 ? 31.547 -3.568 48.790 1.00 21.80 92 VAL A N 1
ATOM 536 C CA . VAL A 1 92 ? 30.344 -3.880 49.572 1.00 21.90 92 VAL A CA 1
ATOM 537 C C . VAL A 1 92 ? 30.622 -5.123 50.382 1.00 23.13 92 VAL A C 1
ATOM 538 O O . VAL A 1 92 ? 30.749 -6.238 49.831 1.00 25.17 92 VAL A O 1
ATOM 542 N N . ALA A 1 93 ? 30.709 -4.945 51.697 1.00 22.35 93 ALA A N 1
ATOM 543 C CA . ALA A 1 93 ? 30.996 -6.043 52.590 1.00 24.20 93 ALA A CA 1
ATOM 544 C C . ALA A 1 93 ? 29.683 -6.649 53.091 1.00 27.19 93 ALA A C 1
ATOM 545 O O . ALA A 1 93 ? 29.150 -6.226 54.109 1.00 25.08 93 ALA A O 1
ATOM 547 N N . GLY A 1 94 ? 29.163 -7.621 52.336 1.00 31.06 94 GLY A N 1
ATOM 548 C CA . GLY A 1 94 ? 27.867 -8.253 52.612 1.00 34.06 94 GLY A CA 1
ATOM 549 C C . GLY A 1 94 ? 27.923 -9.675 53.149 1.00 36.64 94 GLY A C 1
ATOM 550 O O . GLY A 1 94 ? 26.878 -10.260 53.456 1.00 38.44 94 GLY A O 1
ATOM 551 N N . GLY A 1 95 ? 29.123 -10.248 53.254 1.00 38.42 95 GLY A N 1
ATOM 552 C CA . GLY A 1 95 ? 29.274 -11.596 53.808 1.00 40.31 95 GLY A CA 1
ATOM 553 C C . GLY A 1 95 ? 28.812 -11.545 55.248 1.00 40.02 95 GLY A C 1
ATOM 554 O O . GLY A 1 95 ? 29.235 -10.646 55.996 1.00 39.39 95 GLY A O 1
ATOM 555 N N . ALA A 1 96 ? 27.930 -12.463 55.629 1.00 41.68 96 ALA A N 1
ATOM 556 C CA . ALA A 1 96 ? 27.326 -12.438 56.961 1.00 41.54 96 ALA A CA 1
ATOM 557 C C . ALA A 1 96 ? 26.538 -13.716 57.268 1.00 43.38 96 ALA A C 1
ATOM 558 O O . ALA A 1 96 ? 25.853 -14.272 56.389 1.00 45.83 96 ALA A O 1
ATOM 560 N N . LEU A 1 97 ? 26.649 -14.180 58.508 1.00 42.95 97 LEU A N 1
ATOM 561 C CA . LEU A 1 97 ? 25.794 -15.234 59.041 1.00 44.41 97 LEU A CA 1
ATOM 562 C C . LEU A 1 97 ? 24.596 -14.593 59.760 1.00 43.30 97 LEU A C 1
ATOM 563 O O . LEU A 1 97 ? 24.780 -13.767 60.652 1.00 41.08 97 LEU A O 1
ATOM 568 N N . LYS A 1 98 ? 23.384 -14.995 59.384 1.00 44.55 98 LYS A N 1
ATOM 569 C CA . LYS A 1 98 ? 22.174 -14.470 60.001 1.00 44.22 98 LYS A CA 1
ATOM 570 C C . LYS A 1 98 ? 21.388 -15.614 60.594 1.00 44.94 98 LYS A C 1
ATOM 571 O O . LYS A 1 98 ? 20.974 -16.536 59.887 1.00 47.78 98 LYS A O 1
ATOM 577 N N . GLY A 1 99 ? 21.178 -15.563 61.897 1.00 43.15 99 GLY A N 1
ATOM 578 C CA . GLY A 1 99 ? 20.488 -16.648 62.560 1.00 43.91 99 GLY A CA 1
ATOM 579 C C . GLY A 1 99 ? 20.447 -16.434 64.054 1.00 41.34 99 GLY A C 1
ATOM 580 O O . GLY A 1 99 ? 21.257 -15.693 64.607 1.00 40.32 99 GLY A O 1
ATOM 581 N N . GLY A 1 100 ? 19.485 -17.080 64.690 1.00 40.83 100 GLY A N 1
ATOM 582 C CA . GLY A 1 100 ? 19.335 -17.039 66.145 1.00 38.85 100 GLY A CA 1
ATOM 583 C C . GLY A 1 100 ? 19.784 -18.358 66.735 1.00 38.56 100 GLY A C 1
ATOM 584 O O . GLY A 1 100 ? 19.908 -19.350 66.047 1.00 40.81 100 GLY A O 1
ATOM 585 N N . THR A 1 101 ? 20.030 -18.351 68.029 1.00 36.43 101 THR A N 1
ATOM 586 C CA . THR A 1 101 ? 20.609 -19.491 68.713 1.00 35.83 101 THR A CA 1
ATOM 587 C C . THR A 1 101 ? 19.684 -20.055 69.788 1.00 34.21 101 THR A C 1
ATOM 588 O O . THR A 1 101 ? 19.600 -21.273 69.951 1.00 35.64 101 THR A O 1
ATOM 592 N N . GLY A 1 102 ? 18.977 -19.174 70.493 1.00 30.99 102 GLY A N 1
ATOM 593 C CA . GLY A 1 102 ? 18.272 -19.524 71.719 1.00 29.57 102 GLY A CA 1
ATOM 594 C C . GLY A 1 102 ? 18.496 -18.419 72.732 1.00 26.91 102 GLY A C 1
ATOM 595 O O . GLY A 1 102 ? 19.068 -17.366 72.395 1.00 25.51 102 GLY A O 1
ATOM 596 N N . ASN A 1 103 ? 18.110 -18.668 73.977 1.00 25.90 103 ASN A N 1
ATOM 597 C CA . ASN A 1 103 ? 18.234 -17.659 75.021 1.00 24.11 103 ASN A CA 1
ATOM 598 C C . ASN A 1 103 ? 19.693 -17.417 75.400 1.00 23.07 103 ASN A C 1
ATOM 599 O O . ASN A 1 103 ? 20.542 -18.332 75.327 1.00 22.32 103 ASN A O 1
ATOM 604 N N . PHE A 1 104 ? 19.979 -16.179 75.818 1.00 20.93 104 PHE A N 1
ATOM 605 C CA . PHE A 1 104 ? 21.314 -15.785 76.186 1.00 20.46 104 PHE A CA 1
ATOM 606 C C . PHE A 1 104 ? 21.920 -16.715 77.233 1.00 21.10 104 PHE A C 1
ATOM 607 O O . PHE A 1 104 ? 23.097 -17.039 77.132 1.00 21.71 104 PHE A O 1
ATOM 615 N N . LEU A 1 105 ? 21.118 -17.150 78.197 1.00 21.55 105 LEU A N 1
ATOM 616 C CA . LEU A 1 105 ? 21.571 -18.041 79.268 1.00 23.46 105 LEU A CA 1
ATOM 617 C C . LEU A 1 105 ? 22.263 -19.326 78.746 1.00 23.78 105 LEU A C 1
ATOM 618 O O . LEU A 1 105 ? 23.161 -19.856 79.409 1.00 23.64 105 LEU A O 1
ATOM 623 N N . ASP A 1 106 ? 21.831 -19.792 77.575 1.00 24.61 106 ASP A N 1
ATOM 624 C CA . ASP A 1 106 ? 22.277 -21.064 76.976 1.00 25.66 106 ASP A CA 1
ATOM 625 C C . ASP A 1 106 ? 23.178 -20.879 75.779 1.00 24.48 106 ASP A C 1
ATOM 626 O O . ASP A 1 106 ? 23.491 -21.859 75.114 1.00 23.89 106 ASP A O 1
ATOM 631 N N . LEU A 1 107 ? 23.598 -19.643 75.483 1.00 22.56 107 LEU A N 1
ATOM 632 C CA . LEU A 1 107 ? 24.434 -19.380 74.320 1.00 22.30 107 LEU A CA 1
ATOM 633 C C . LEU A 1 107 ? 25.850 -19.933 74.503 1.00 21.68 107 LEU A C 1
ATOM 634 O O . LEU A 1 107 ? 26.568 -19.553 75.429 1.00 21.79 107 LEU A O 1
ATOM 639 N N . SER A 1 108 ? 26.262 -20.820 73.609 1.00 22.64 108 SER A N 1
ATOM 640 C CA . SER A 1 108 ? 27.554 -21.501 73.777 1.00 23.15 108 SER A CA 1
ATOM 641 C C . SER A 1 108 ? 28.709 -20.637 73.280 1.00 22.31 108 SER A C 1
ATOM 642 O O . SER A 1 108 ? 28.509 -19.726 72.482 1.00 21.68 108 SER A O 1
ATOM 645 N N . ASP A 1 109 ? 29.923 -20.956 73.731 1.00 23.11 109 ASP A N 1
ATOM 646 C CA . ASP A 1 109 ? 31.143 -20.269 73.253 1.00 23.32 109 ASP A CA 1
ATOM 647 C C . ASP A 1 109 ? 31.282 -20.433 71.746 1.00 22.83 109 ASP A C 1
ATOM 648 O O . ASP A 1 109 ? 31.673 -19.512 71.030 1.00 21.92 109 ASP A O 1
ATOM 653 N N . ALA A 1 110 ? 30.968 -21.628 71.250 1.00 23.24 110 ALA A N 1
ATOM 654 C CA . ALA A 1 110 ? 31.078 -21.905 69.821 1.00 23.48 110 ALA A CA 1
ATOM 655 C C . ALA A 1 110 ? 30.167 -21.028 68.943 1.00 22.40 110 ALA A C 1
ATOM 656 O O . ALA A 1 110 ? 30.567 -20.651 67.843 1.00 23.02 110 ALA A O 1
ATOM 658 N N . ASP A 1 111 ? 28.929 -20.768 69.377 1.00 20.60 111 ASP A N 1
ATOM 659 C CA . ASP A 1 111 ? 28.014 -19.901 68.584 1.00 21.27 111 ASP A CA 1
ATOM 660 C C . ASP A 1 111 ? 28.468 -18.431 68.689 1.00 19.21 111 ASP A C 1
ATOM 661 O O . ASP A 1 111 ? 28.509 -17.725 67.684 1.00 19.84 111 ASP A O 1
ATOM 666 N N . TRP A 1 112 ? 28.793 -17.986 69.894 1.00 18.61 112 TRP A N 1
ATOM 667 C CA . TRP A 1 112 ? 29.407 -16.655 70.077 1.00 18.24 112 TRP A CA 1
ATOM 668 C C . TRP A 1 112 ? 30.591 -16.448 69.110 1.00 18.77 112 TRP A C 1
ATOM 669 O O . TRP A 1 112 ? 30.610 -15.517 68.273 1.00 17.77 112 TRP A O 1
ATOM 680 N N . ASP A 1 113 ? 31.583 -17.342 69.185 1.00 20.71 113 ASP A N 1
ATOM 681 C CA . ASP A 1 113 ? 32.757 -17.239 68.310 1.00 22.30 113 ASP A CA 1
ATOM 682 C C . ASP A 1 113 ? 32.439 -17.220 66.824 1.00 22.65 113 ASP A C 1
ATOM 683 O O . ASP A 1 113 ? 33.084 -16.516 66.044 1.00 24.16 113 ASP A O 1
ATOM 688 N N . ARG A 1 114 ? 31.466 -17.994 66.390 1.00 23.03 114 ARG A N 1
ATOM 689 C CA . ARG A 1 114 ? 31.168 -18.064 64.965 1.00 24.66 114 ARG A CA 1
ATOM 690 C C . ARG A 1 114 ? 30.577 -16.754 64.430 1.00 23.64 114 ARG A C 1
ATOM 691 O O . ARG A 1 114 ? 30.946 -16.262 63.362 1.00 23.27 114 ARG A O 1
ATOM 699 N N . TYR A 1 115 ? 29.631 -16.198 65.167 1.00 22.67 115 TYR A N 1
ATOM 700 C CA . TYR A 1 115 ? 29.029 -14.941 64.746 1.00 23.28 115 TYR A CA 1
ATOM 701 C C . TYR A 1 115 ? 30.038 -13.801 64.832 1.00 23.77 115 TYR A C 1
ATOM 702 O O . TYR A 1 115 ? 30.132 -13.016 63.930 1.00 25.06 115 TYR A O 1
ATOM 711 N N . VAL A 1 116 ? 30.797 -13.723 65.909 1.00 23.87 116 VAL A N 1
ATOM 712 C CA . VAL A 1 116 ? 31.734 -12.625 66.074 1.00 25.56 116 VAL A CA 1
ATOM 713 C C . VAL A 1 116 ? 32.833 -12.765 65.018 1.00 27.57 116 VAL A C 1
ATOM 714 O O . VAL A 1 116 ? 33.078 -11.814 64.275 1.00 28.05 116 VAL A O 1
ATOM 718 N N . ASP A 1 117 ? 33.423 -13.966 64.889 1.00 28.34 117 ASP A N 1
ATOM 719 C CA . ASP A 1 117 ? 34.468 -14.197 63.871 1.00 29.90 117 ASP A CA 1
ATOM 720 C C . ASP A 1 117 ? 33.992 -13.919 62.442 1.00 30.22 117 ASP A C 1
ATOM 721 O O . ASP A 1 117 ? 34.651 -13.189 61.679 1.00 29.85 117 ASP A O 1
ATOM 726 N N . VAL A 1 118 ? 32.830 -14.444 62.068 1.00 29.08 118 VAL A N 1
ATOM 727 C CA . VAL A 1 118 ? 32.403 -14.299 60.685 1.00 30.14 118 VAL A CA 1
ATOM 728 C C . VAL A 1 118 ? 31.866 -12.903 60.366 1.00 30.53 118 VAL A C 1
ATOM 729 O O . VAL A 1 118 ? 32.328 -12.265 59.419 1.00 33.12 118 VAL A O 1
ATOM 733 N N . ASN A 1 119 ? 30.925 -12.413 61.166 1.00 29.41 119 ASN A N 1
ATOM 734 C CA . ASN A 1 119 ? 30.274 -11.117 60.897 1.00 30.19 119 ASN A CA 1
ATOM 735 C C . ASN A 1 119 ? 31.184 -9.906 61.197 1.00 29.91 119 ASN A C 1
ATOM 736 O O . ASN A 1 119 ? 31.244 -8.948 60.447 1.00 31.82 119 ASN A O 1
ATOM 741 N N . MET A 1 120 ? 31.890 -9.952 62.308 1.00 23.50 120 MET A N 1
ATOM 742 C CA . MET A 1 120 ? 32.621 -8.779 62.761 1.00 23.27 120 MET A CA 1
ATOM 743 C C . MET A 1 120 ? 34.074 -8.817 62.265 1.00 22.31 120 MET A C 1
ATOM 744 O O . MET A 1 120 ? 34.518 -7.944 61.510 1.00 21.53 120 MET A O 1
ATOM 749 N N . THR A 1 121 ? 34.792 -9.858 62.650 1.00 23.03 121 THR A N 1
ATOM 750 C CA . THR A 1 121 ? 36.205 -9.977 62.266 1.00 23.31 121 THR A CA 1
ATOM 751 C C . THR A 1 121 ? 36.310 -10.131 60.753 1.00 23.07 121 THR A C 1
ATOM 752 O O . THR A 1 121 ? 37.132 -9.481 60.118 1.00 23.72 121 THR A O 1
ATOM 756 N N . GLY A 1 122 ? 35.389 -10.887 60.146 1.00 24.04 122 GLY A N 1
ATOM 757 C CA . GLY A 1 122 ? 35.387 -11.038 58.694 1.00 22.74 122 GLY A CA 1
ATOM 758 C C . GLY A 1 122 ? 35.200 -9.719 57.988 1.00 22.47 122 GLY A C 1
ATOM 759 O O . GLY A 1 122 ? 35.852 -9.439 56.954 1.00 22.57 122 GLY A O 1
ATOM 760 N N . THR A 1 123 ? 34.303 -8.879 58.516 1.00 20.99 123 THR A N 1
ATOM 761 C CA . THR A 1 123 ? 34.074 -7.584 57.932 1.00 20.79 123 THR A CA 1
ATOM 762 C C . THR A 1 123 ? 35.303 -6.725 58.161 1.00 19.36 123 THR A C 1
ATOM 763 O O . THR A 1 123 ? 35.677 -5.983 57.316 1.00 19.83 123 THR A O 1
ATOM 767 N N . PHE A 1 124 ? 35.922 -6.826 59.323 1.00 19.74 124 PHE A N 1
ATOM 768 C CA . PHE A 1 124 ? 37.139 -6.045 59.581 1.00 20.32 124 PHE A CA 1
ATOM 769 C C . PHE A 1 124 ? 38.239 -6.372 58.556 1.00 20.59 124 PHE A C 1
ATOM 770 O O . PHE A 1 124 ? 38.851 -5.467 57.980 1.00 20.13 124 PHE A O 1
ATOM 778 N N . LEU A 1 125 ? 38.446 -7.670 58.328 1.00 21.02 125 LEU A N 1
ATOM 779 C CA . LEU A 1 125 ? 39.556 -8.166 57.491 1.00 21.63 125 LEU A CA 1
ATOM 780 C C . LEU A 1 125 ? 39.370 -7.817 56.009 1.00 22.28 125 LEU A C 1
ATOM 781 O O . LEU A 1 125 ? 40.336 -7.474 55.314 1.00 22.64 125 LEU A O 1
ATOM 786 N N . THR A 1 126 ? 38.119 -7.885 55.555 1.00 21.47 126 THR A N 1
ATOM 787 C CA . THR A 1 126 ? 37.733 -7.537 54.216 1.00 21.72 126 THR A CA 1
ATOM 788 C C . THR A 1 126 ? 37.892 -6.052 53.965 1.00 21.04 126 THR A C 1
ATOM 789 O O . THR A 1 126 ? 38.377 -5.636 52.908 1.00 19.72 126 THR A O 1
ATOM 793 N N . CYS A 1 127 ? 37.443 -5.238 54.924 1.00 20.22 127 CYS A N 1
ATOM 794 C CA . CYS A 1 127 ? 37.490 -3.812 54.758 1.00 20.30 127 CYS A CA 1
ATOM 795 C C . CYS A 1 127 ? 38.926 -3.227 54.830 1.00 19.81 127 CYS A C 1
ATOM 796 O O . CYS A 1 127 ? 39.221 -2.282 54.123 1.00 19.70 127 CYS A O 1
ATOM 799 N N . ARG A 1 128 ? 39.760 -3.768 55.705 1.00 20.06 128 ARG A N 1
ATOM 800 C CA . ARG A 1 128 ? 41.158 -3.354 55.810 1.00 21.57 128 ARG A CA 1
ATOM 801 C C . ARG A 1 128 ? 41.890 -3.678 54.509 1.00 22.04 128 ARG A C 1
ATOM 802 O O . ARG A 1 128 ? 42.632 -2.830 53.948 1.00 22.98 128 ARG A O 1
ATOM 810 N N . ALA A 1 129 ? 41.666 -4.889 54.003 1.00 22.29 129 ALA A N 1
ATOM 811 C CA . ALA A 1 129 ? 42.303 -5.307 52.738 1.00 23.53 129 ALA A CA 1
ATOM 812 C C . ALA A 1 129 ? 41.844 -4.409 51.622 1.00 23.86 129 ALA A C 1
ATOM 813 O O . ALA A 1 129 ? 42.651 -3.936 50.835 1.00 25.51 129 ALA A O 1
ATOM 815 N N . GLY A 1 130 ? 40.539 -4.128 51.576 1.00 23.25 130 GLY A N 1
ATOM 816 C CA . GLY A 1 130 ? 39.964 -3.260 50.548 1.00 22.78 130 GLY A CA 1
ATOM 817 C C . GLY A 1 130 ? 40.408 -1.806 50.640 1.00 22.55 130 GLY A C 1
ATOM 818 O O . GLY A 1 130 ? 40.728 -1.192 49.631 1.00 23.47 130 GLY A O 1
ATOM 819 N N . ALA A 1 131 ? 40.427 -1.249 51.851 1.00 21.14 131 ALA A N 1
ATOM 820 C CA . ALA A 1 131 ? 40.886 0.123 52.057 1.00 21.17 131 ALA A CA 1
ATOM 821 C C . ALA A 1 131 ? 42.352 0.252 51.599 1.00 22.29 131 ALA A C 1
ATOM 822 O O . ALA A 1 131 ? 42.732 1.237 50.943 1.00 22.45 131 ALA A O 1
ATOM 824 N N . ARG A 1 132 ? 43.155 -0.741 51.960 1.00 22.48 132 ARG A N 1
ATOM 825 C CA . ARG A 1 132 ? 44.586 -0.756 51.560 1.00 24.60 132 ARG A CA 1
ATOM 826 C C . ARG A 1 132 ? 44.758 -0.780 50.041 1.00 25.07 132 ARG A C 1
ATOM 827 O O . ARG A 1 132 ? 45.544 -0.013 49.498 1.00 26.91 132 ARG A O 1
ATOM 835 N N . ALA A 1 133 ? 43.962 -1.602 49.353 1.00 25.15 133 ALA A N 1
ATOM 836 C CA . ALA A 1 133 ? 43.951 -1.632 47.874 1.00 25.77 133 ALA A CA 1
ATOM 837 C C . ALA A 1 133 ? 43.443 -0.342 47.237 1.00 26.05 133 ALA A C 1
ATOM 838 O O . ALA A 1 133 ? 43.921 0.070 46.181 1.00 25.76 133 ALA A O 1
ATOM 840 N N . MET A 1 134 ? 42.470 0.312 47.876 1.00 24.20 134 MET A N 1
ATOM 841 C CA . MET A 1 134 ? 41.948 1.555 47.350 1.00 24.96 134 MET A CA 1
ATOM 842 C C . MET A 1 134 ? 43.003 2.642 47.407 1.00 25.62 134 MET A C 1
ATOM 843 O O . MET A 1 134 ? 43.129 3.425 46.466 1.00 27.69 134 MET A O 1
ATOM 848 N N . VAL A 1 135 ? 43.758 2.689 48.499 1.00 25.63 135 VAL A N 1
ATOM 849 C CA . VAL A 1 135 ? 44.819 3.685 48.658 1.00 27.72 135 VAL A CA 1
ATOM 850 C C . VAL A 1 135 ? 45.990 3.384 47.686 1.00 29.46 135 VAL A C 1
ATOM 851 O O . VAL A 1 135 ? 46.499 4.275 47.012 1.00 31.28 135 VAL A O 1
ATOM 855 N N . ALA A 1 136 ? 46.360 2.118 47.575 1.00 29.74 136 ALA A N 1
ATOM 856 C CA . ALA A 1 136 ? 47.409 1.714 46.620 1.00 31.80 136 ALA A CA 1
ATOM 857 C C . ALA A 1 136 ? 47.005 2.094 45.195 1.00 33.10 136 ALA A C 1
ATOM 858 O O . ALA A 1 136 ? 47.845 2.542 44.419 1.00 35.81 136 ALA A O 1
ATOM 860 N N . ALA A 1 137 ? 45.711 1.983 44.874 1.00 39.24 137 ALA A N 1
ATOM 861 C CA . ALA A 1 137 ? 45.180 2.358 43.553 1.00 40.48 137 ALA A CA 1
ATOM 862 C C . ALA A 1 137 ? 44.912 3.854 43.331 1.00 42.04 137 ALA A C 1
ATOM 863 O O . ALA A 1 137 ? 44.501 4.231 42.237 1.00 43.78 137 ALA A O 1
ATOM 865 N N . GLY A 1 138 ? 45.128 4.700 44.339 1.00 42.16 138 GLY A N 1
ATOM 866 C CA . GLY A 1 138 ? 45.070 6.162 44.163 1.00 43.77 138 GLY A CA 1
ATOM 867 C C . GLY A 1 138 ? 43.752 6.862 44.492 1.00 43.26 138 GLY A C 1
ATOM 868 O O . GLY A 1 138 ? 43.406 7.877 43.884 1.00 44.61 138 GLY A O 1
ATOM 869 N N . ALA A 1 139 ? 43.036 6.352 45.484 1.00 41.71 139 ALA A N 1
ATOM 870 C CA . ALA A 1 139 ? 41.763 6.942 45.904 1.00 41.04 139 ALA A CA 1
ATOM 871 C C . ALA A 1 139 ? 41.922 8.427 46.207 1.00 43.03 139 ALA A C 1
ATOM 872 O O . ALA A 1 139 ? 42.901 8.832 46.839 1.00 43.73 139 ALA A O 1
ATOM 874 N N . ARG A 1 144 ? 37.480 12.456 43.330 1.00 47.18 144 ARG A N 1
ATOM 875 C CA . ARG A 1 144 ? 36.482 11.417 43.583 1.00 44.83 144 ARG A CA 1
ATOM 876 C C . ARG A 1 144 ? 36.958 10.437 44.657 1.00 42.21 144 ARG A C 1
ATOM 877 O O . ARG A 1 144 ? 38.090 9.935 44.602 1.00 42.63 144 ARG A O 1
ATOM 885 N N . SER A 1 145 ? 36.084 10.160 45.621 1.00 38.88 145 SER A N 1
ATOM 886 C CA . SER A 1 145 ? 36.405 9.279 46.732 1.00 36.35 145 SER A CA 1
ATOM 887 C C . SER A 1 145 ? 36.029 7.838 46.428 1.00 33.97 145 SER A C 1
ATOM 888 O O . SER A 1 145 ? 35.007 7.589 45.778 1.00 34.87 145 SER A O 1
ATOM 891 N N . ALA A 1 146 ? 36.850 6.893 46.884 1.00 31.01 146 ALA A N 1
ATOM 892 C CA . ALA A 1 146 ? 36.472 5.499 46.923 1.00 28.32 146 ALA A CA 1
ATOM 893 C C . ALA A 1 146 ? 35.392 5.305 48.031 1.00 25.63 146 ALA A C 1
ATOM 894 O O . ALA A 1 146 ? 35.201 6.162 48.884 1.00 24.53 146 ALA A O 1
ATOM 896 N N . ARG A 1 147 ? 34.744 4.158 48.016 1.00 23.86 147 ARG A N 1
ATOM 897 C CA . ARG A 1 147 ? 33.556 3.906 48.838 1.00 22.51 147 ARG A CA 1
ATOM 898 C C . ARG A 1 147 ? 33.547 2.526 49.444 1.00 21.43 147 ARG A C 1
ATOM 899 O O . ARG A 1 147 ? 33.672 1.501 48.743 1.00 22.78 147 ARG A O 1
ATOM 907 N N . ILE A 1 148 ? 33.374 2.467 50.761 1.00 20.53 148 ILE A N 1
ATOM 908 C CA . ILE A 1 148 ? 33.179 1.217 51.448 1.00 19.31 148 ILE A CA 1
ATOM 909 C C . ILE A 1 148 ? 31.768 1.248 52.026 1.00 19.60 148 ILE A C 1
ATOM 910 O O . ILE A 1 148 ? 31.366 2.228 52.697 1.00 17.95 148 ILE A O 1
ATOM 915 N N . ILE A 1 149 ? 31.030 0.185 51.733 1.00 19.31 149 ILE A N 1
ATOM 916 C CA . ILE A 1 149 ? 29.647 0.042 52.191 1.00 18.47 149 ILE A CA 1
ATOM 917 C C . ILE A 1 149 ? 29.507 -1.244 52.988 1.00 17.37 149 ILE A C 1
ATOM 918 O O . ILE A 1 149 ? 29.783 -2.359 52.494 1.00 17.12 149 ILE A O 1
ATOM 923 N N . THR A 1 150 ? 29.096 -1.108 54.251 1.00 16.36 150 THR A N 1
ATOM 924 C CA . THR A 1 150 ? 28.891 -2.260 55.102 1.00 16.55 150 THR A CA 1
ATOM 925 C C . THR A 1 150 ? 27.387 -2.597 55.203 1.00 17.68 150 THR A C 1
ATOM 926 O O . THR A 1 150 ? 26.549 -1.690 55.158 1.00 18.70 150 THR A O 1
ATOM 930 N N . ILE A 1 151 ? 27.065 -3.881 55.302 1.00 19.23 151 ILE A N 1
ATOM 931 C CA . ILE A 1 151 ? 25.680 -4.314 55.495 1.00 19.99 151 ILE A CA 1
ATOM 932 C C . ILE A 1 151 ? 25.515 -4.732 56.953 1.00 20.02 151 ILE A C 1
ATOM 933 O O . ILE A 1 151 ? 25.955 -5.801 57.375 1.00 21.25 151 ILE A O 1
ATOM 938 N N . GLY A 1 152 ? 24.894 -3.847 57.719 1.00 19.16 152 GLY A N 1
ATOM 939 C CA . GLY A 1 152 ? 24.522 -4.154 59.079 1.00 18.85 152 GLY A CA 1
ATOM 940 C C . GLY A 1 152 ? 23.093 -4.631 59.155 1.00 18.86 152 GLY A C 1
ATOM 941 O O . GLY A 1 152 ? 22.679 -5.466 58.376 1.00 19.04 152 GLY A O 1
ATOM 942 N N . SER A 1 153 ? 22.344 -4.056 60.093 1.00 17.96 153 SER A N 1
ATOM 943 C CA . SER A 1 153 ? 20.971 -4.490 60.365 1.00 17.44 153 SER A CA 1
ATOM 944 C C . SER A 1 153 ? 20.303 -3.485 61.287 1.00 15.38 153 SER A C 1
ATOM 945 O O . SER A 1 153 ? 20.959 -2.710 61.993 1.00 14.63 153 SER A O 1
ATOM 948 N N . VAL A 1 154 ? 18.963 -3.483 61.300 1.00 14.80 154 VAL A N 1
ATOM 949 C CA . VAL A 1 154 ? 18.254 -2.819 62.405 1.00 14.22 154 VAL A CA 1
ATOM 950 C C . VAL A 1 154 ? 18.756 -3.340 63.767 1.00 13.12 154 VAL A C 1
ATOM 951 O O . VAL A 1 154 ? 18.767 -2.605 64.775 1.00 12.45 154 VAL A O 1
ATOM 955 N N . ASN A 1 155 ? 19.196 -4.598 63.777 1.00 14.07 155 ASN A N 1
ATOM 956 C CA . ASN A 1 155 ? 19.830 -5.241 64.959 1.00 14.87 155 ASN A CA 1
ATOM 957 C C . ASN A 1 155 ? 21.170 -4.624 65.350 1.00 14.60 155 ASN A C 1
ATOM 958 O O . ASN A 1 155 ? 21.735 -4.977 66.399 1.00 15.47 155 ASN A O 1
ATOM 963 N N . SER A 1 156 ? 21.671 -3.708 64.529 1.00 13.33 156 SER A N 1
ATOM 964 C CA . SER A 1 156 ? 22.818 -2.892 64.958 1.00 13.53 156 SER A CA 1
ATOM 965 C C . SER A 1 156 ? 22.442 -1.846 66.016 1.00 13.09 156 SER A C 1
ATOM 966 O O . SER A 1 156 ? 23.358 -1.287 66.633 1.00 12.54 156 SER A O 1
ATOM 969 N N . PHE A 1 157 ? 21.132 -1.583 66.175 1.00 13.92 157 PHE A N 1
ATOM 970 C CA . PHE A 1 157 ? 20.612 -0.602 67.122 1.00 14.88 157 PHE A CA 1
ATOM 971 C C . PHE A 1 157 ? 19.582 -1.102 68.123 1.00 16.04 157 PHE A C 1
ATOM 972 O O . PHE A 1 157 ? 19.509 -0.576 69.266 1.00 15.93 157 PHE A O 1
ATOM 980 N N . MET A 1 158 ? 18.746 -2.065 67.717 1.00 15.88 158 MET A N 1
ATOM 981 C CA . MET A 1 158 ? 17.728 -2.643 68.576 1.00 17.79 158 MET A CA 1
ATOM 982 C C . MET A 1 158 ? 17.777 -4.188 68.497 1.00 16.96 158 MET A C 1
ATOM 983 O O . MET A 1 158 ? 18.047 -4.757 67.438 1.00 16.64 158 MET A O 1
ATOM 988 N N . ALA A 1 159 ? 17.582 -4.844 69.628 1.00 15.44 159 ALA A N 1
ATOM 989 C CA . ALA A 1 159 ? 17.737 -6.301 69.712 1.00 15.66 159 ALA A CA 1
ATOM 990 C C . ALA A 1 159 ? 16.448 -7.115 69.470 1.00 16.74 159 ALA A C 1
ATOM 991 O O . ALA A 1 159 ? 15.415 -6.873 70.107 1.00 16.82 159 ALA A O 1
ATOM 993 N N . GLU A 1 160 ? 16.536 -8.061 68.539 1.00 16.12 160 GLU A N 1
ATOM 994 C CA . GLU A 1 160 ? 15.575 -9.174 68.411 1.00 18.44 160 GLU A CA 1
ATOM 995 C C . GLU A 1 160 ? 15.817 -10.193 69.541 1.00 17.34 160 GLU A C 1
ATOM 996 O O . GLU A 1 160 ? 16.918 -10.260 70.063 1.00 16.87 160 GLU A O 1
ATOM 1002 N N . PRO A 1 161 ? 14.810 -11.022 69.878 1.00 17.31 161 PRO A N 1
ATOM 1003 C CA . PRO A 1 161 ? 15.021 -12.002 70.935 1.00 17.13 161 PRO A CA 1
ATOM 1004 C C . PRO A 1 161 ? 15.863 -13.194 70.459 1.00 17.04 161 PRO A C 1
ATOM 1005 O O . PRO A 1 161 ? 15.870 -13.484 69.286 1.00 16.01 161 PRO A O 1
ATOM 1009 N N . GLU A 1 162 ? 16.573 -13.827 71.383 1.00 17.45 162 GLU A N 1
ATOM 1010 C CA . GLU A 1 162 ? 17.266 -15.118 71.137 1.00 18.32 162 GLU A CA 1
ATOM 1011 C C . GLU A 1 162 ? 18.257 -15.093 70.004 1.00 18.68 162 GLU A C 1
ATOM 1012 O O . GLU A 1 162 ? 18.401 -16.071 69.241 1.00 19.22 162 GLU A O 1
ATOM 1018 N N . ALA A 1 163 ? 18.998 -13.989 69.904 1.00 17.23 163 ALA A N 1
ATOM 1019 C CA . ALA A 1 163 ? 20.014 -13.870 68.878 1.00 17.68 163 ALA A CA 1
ATOM 1020 C C . ALA A 1 163 ? 21.180 -12.978 69.351 1.00 16.83 163 ALA A C 1
ATOM 1021 O O . ALA A 1 163 ? 21.704 -12.211 68.576 1.00 16.36 163 ALA A O 1
ATOM 1023 N N . ALA A 1 164 ? 21.592 -13.123 70.608 1.00 17.55 164 ALA A N 1
ATOM 1024 C CA . ALA A 1 164 ? 22.523 -12.174 71.232 1.00 16.79 164 ALA A CA 1
ATOM 1025 C C . ALA A 1 164 ? 23.873 -12.064 70.522 1.00 17.23 164 ALA A C 1
ATOM 1026 O O . ALA A 1 164 ? 24.447 -10.961 70.416 1.00 17.21 164 ALA A O 1
ATOM 1028 N N . ALA A 1 165 ? 24.383 -13.182 69.997 1.00 16.42 165 ALA A N 1
ATOM 1029 C CA . ALA A 1 165 ? 25.652 -13.145 69.276 1.00 17.45 165 ALA A CA 1
ATOM 1030 C C . ALA A 1 165 ? 25.583 -12.395 67.959 1.00 16.48 165 ALA A C 1
ATOM 1031 O O . ALA A 1 165 ? 26.472 -11.607 67.641 1.00 16.57 165 ALA A O 1
ATOM 1033 N N . TYR A 1 166 ? 24.554 -12.685 67.160 1.00 15.82 166 TYR A N 1
ATOM 1034 C CA . TYR A 1 166 ? 24.298 -11.952 65.919 1.00 16.10 166 TYR A CA 1
ATOM 1035 C C . TYR A 1 166 ? 24.112 -10.456 66.198 1.00 14.00 166 TYR A C 1
ATOM 1036 O O . TYR A 1 166 ? 24.674 -9.604 65.507 1.00 13.31 166 TYR A O 1
ATOM 1045 N N . VAL A 1 167 ? 23.302 -10.166 67.199 1.00 13.39 167 VAL A N 1
ATOM 1046 C CA . VAL A 1 167 ? 22.983 -8.768 67.586 1.00 13.36 167 VAL A CA 1
ATOM 1047 C C . VAL A 1 167 ? 24.266 -8.025 68.014 1.00 13.25 167 VAL A C 1
ATOM 1048 O O . VAL A 1 167 ? 24.558 -6.945 67.497 1.00 12.44 167 VAL A O 1
ATOM 1052 N N . ALA A 1 168 ? 25.015 -8.601 68.948 1.00 13.96 168 ALA A N 1
ATOM 1053 C CA . ALA A 1 168 ? 26.293 -7.998 69.378 1.00 14.00 168 ALA A CA 1
ATOM 1054 C C . ALA A 1 168 ? 27.223 -7.700 68.212 1.00 14.23 168 ALA A C 1
ATOM 1055 O O . ALA A 1 168 ? 27.808 -6.609 68.102 1.00 13.57 168 ALA A O 1
ATOM 1057 N N . ALA A 1 169 ? 27.360 -8.660 67.294 1.00 15.04 169 ALA A N 1
ATOM 1058 C CA . ALA A 1 169 ? 28.271 -8.485 66.170 1.00 15.53 169 ALA A CA 1
ATOM 1059 C C . ALA A 1 169 ? 27.800 -7.365 65.238 1.00 15.75 169 ALA A C 1
ATOM 1060 O O . ALA A 1 169 ? 28.612 -6.630 64.675 1.00 14.41 169 ALA A O 1
ATOM 1062 N N . LYS A 1 170 ? 26.479 -7.249 65.068 1.00 14.80 170 LYS A N 1
ATOM 1063 C CA . LYS A 1 170 ? 25.920 -6.154 64.273 1.00 14.75 170 LYS A CA 1
ATOM 1064 C C . LYS A 1 170 ? 26.175 -4.788 64.913 1.00 13.13 170 LYS A C 1
ATOM 1065 O O . LYS A 1 170 ? 26.421 -3.835 64.219 1.00 14.17 170 LYS A O 1
ATOM 1071 N N . GLY A 1 171 ? 26.173 -4.704 66.228 1.00 13.48 171 GLY A N 1
ATOM 1072 C CA . GLY A 1 171 ? 26.594 -3.468 66.899 1.00 13.66 171 GLY A CA 1
ATOM 1073 C C . GLY A 1 171 ? 28.074 -3.184 66.653 1.00 13.26 171 GLY A C 1
ATOM 1074 O O . GLY A 1 171 ? 28.484 -2.038 66.512 1.00 13.29 171 GLY A O 1
ATOM 1075 N N . GLY A 1 172 ? 28.888 -4.232 66.616 1.00 13.43 172 GLY A N 1
ATOM 1076 C CA . GLY A 1 172 ? 30.314 -4.084 66.356 1.00 13.14 172 GLY A CA 1
ATOM 1077 C C . GLY A 1 172 ? 30.588 -3.599 64.938 1.00 13.89 172 GLY A C 1
ATOM 1078 O O . GLY A 1 172 ? 31.444 -2.719 64.702 1.00 13.89 172 GLY A O 1
ATOM 1079 N N . VAL A 1 173 ? 29.855 -4.151 63.976 1.00 14.34 173 VAL A N 1
ATOM 1080 C CA . VAL A 1 173 ? 29.922 -3.650 62.594 1.00 14.46 173 VAL A CA 1
ATOM 1081 C C . VAL A 1 173 ? 29.509 -2.184 62.480 1.00 14.39 173 VAL A C 1
ATOM 1082 O O . VAL A 1 173 ? 30.096 -1.445 61.706 1.00 14.92 173 VAL A O 1
ATOM 1086 N N . ALA A 1 174 ? 28.446 -1.775 63.182 1.00 13.60 174 ALA A N 1
ATOM 1087 C CA . ALA A 1 174 ? 27.989 -0.385 63.122 1.00 13.89 174 ALA A CA 1
ATOM 1088 C C . ALA A 1 174 ? 29.109 0.572 63.573 1.00 13.12 174 ALA A C 1
ATOM 1089 O O . ALA A 1 174 ? 29.381 1.558 62.898 1.00 13.09 174 ALA A O 1
ATOM 1091 N N . MET A 1 175 ? 29.737 0.265 64.699 1.00 12.91 175 MET A N 1
ATOM 1092 C CA . MET A 1 175 ? 30.772 1.140 65.229 1.00 12.37 175 MET A CA 1
ATOM 1093 C C . MET A 1 175 ? 32.064 1.002 64.441 1.00 13.12 175 MET A C 1
ATOM 1094 O O . MET A 1 175 ? 32.768 2.019 64.232 1.00 13.89 175 MET A O 1
ATOM 1099 N N . LEU A 1 176 ? 32.381 -0.206 63.962 1.00 13.37 176 LEU A N 1
ATOM 1100 C CA . LEU A 1 176 ? 33.518 -0.358 63.059 1.00 13.43 176 LEU A CA 1
ATOM 1101 C C . LEU A 1 176 ? 33.360 0.574 61.854 1.00 13.98 176 LEU A C 1
ATOM 1102 O O . LEU A 1 176 ? 34.315 1.211 61.392 1.00 13.30 176 LEU A O 1
ATOM 1107 N N . THR A 1 177 ? 32.130 0.647 61.314 1.00 12.93 177 THR A N 1
ATOM 1108 C CA . THR A 1 177 ? 31.838 1.522 60.216 1.00 12.97 177 THR A CA 1
ATOM 1109 C C . THR A 1 177 ? 32.136 2.995 60.485 1.00 13.40 177 THR A C 1
ATOM 1110 O O . THR A 1 177 ? 32.758 3.692 59.668 1.00 13.09 177 THR A O 1
ATOM 1114 N N . ARG A 1 178 ? 31.681 3.493 61.631 1.00 12.32 178 ARG A N 1
ATOM 1115 C CA . ARG A 1 178 ? 31.962 4.858 62.006 1.00 13.44 178 ARG A CA 1
ATOM 1116 C C . ARG A 1 178 ? 33.468 5.126 62.233 1.00 13.68 178 ARG A C 1
ATOM 1117 O O . ARG A 1 178 ? 33.985 6.159 61.829 1.00 13.01 178 ARG A O 1
ATOM 1125 N N . ALA A 1 179 ? 34.148 4.173 62.847 1.00 14.01 179 ALA A N 1
ATOM 1126 C CA . ALA A 1 179 ? 35.595 4.307 63.108 1.00 15.13 179 ALA A CA 1
ATOM 1127 C C . ALA A 1 179 ? 36.369 4.366 61.821 1.00 14.80 179 ALA A C 1
ATOM 1128 O O . ALA A 1 179 ? 37.255 5.223 61.669 1.00 15.38 179 ALA A O 1
ATOM 1130 N N . MET A 1 180 ? 35.991 3.507 60.866 1.00 15.03 180 MET A N 1
ATOM 1131 C CA . MET A 1 180 ? 36.599 3.536 59.522 1.00 15.31 180 MET A CA 1
ATOM 1132 C C . MET A 1 180 ? 36.353 4.825 58.778 1.00 15.27 180 MET A C 1
ATOM 1133 O O . MET A 1 180 ? 37.259 5.368 58.122 1.00 15.48 180 MET A O 1
ATOM 1138 N N . ALA A 1 181 ? 35.130 5.353 58.872 1.00 14.88 181 ALA A N 1
ATOM 1139 C CA . ALA A 1 181 ? 34.816 6.610 58.226 1.00 14.57 181 ALA A CA 1
ATOM 1140 C C . ALA A 1 181 ? 35.758 7.734 58.739 1.00 14.13 181 ALA A C 1
ATOM 1141 O O . ALA A 1 181 ? 36.232 8.580 57.963 1.00 15.31 181 ALA A O 1
ATOM 1143 N N . VAL A 1 182 ? 35.953 7.769 60.046 1.00 14.24 182 VAL A N 1
ATOM 1144 C CA . VAL A 1 182 ? 36.789 8.779 60.679 1.00 15.07 182 VAL A CA 1
ATOM 1145 C C . VAL A 1 182 ? 38.258 8.640 60.207 1.00 15.79 182 VAL A C 1
ATOM 1146 O O . VAL A 1 182 ? 38.875 9.605 59.768 1.00 16.57 182 VAL A O 1
ATOM 1150 N N . ASP A 1 183 ? 38.778 7.420 60.255 1.00 16.46 183 ASP A N 1
ATOM 1151 C CA . ASP A 1 183 ? 40.192 7.170 59.943 1.00 18.32 183 ASP A CA 1
ATOM 1152 C C . ASP A 1 183 ? 40.520 7.236 58.459 1.00 18.74 183 ASP A C 1
ATOM 1153 O O . ASP A 1 183 ? 41.648 7.577 58.120 1.00 19.34 183 ASP A O 1
ATOM 1158 N N . LEU A 1 184 ? 39.560 6.926 57.579 1.00 17.67 184 LEU A N 1
ATOM 1159 C CA . LEU A 1 184 ? 39.822 6.882 56.132 1.00 17.07 184 LEU A CA 1
ATOM 1160 C C . LEU A 1 184 ? 39.400 8.107 55.328 1.00 17.03 184 LEU A C 1
ATOM 1161 O O . LEU A 1 184 ? 39.739 8.217 54.124 1.00 16.77 184 LEU A O 1
ATOM 1166 N N . ALA A 1 185 ? 38.696 9.045 55.961 1.00 19.65 185 ALA A N 1
ATOM 1167 C CA . ALA A 1 185 ? 38.406 10.331 55.323 1.00 20.53 185 ALA A CA 1
ATOM 1168 C C . ALA A 1 185 ? 39.675 11.024 54.739 1.00 21.92 185 ALA A C 1
ATOM 1169 O O . ALA A 1 185 ? 39.632 11.547 53.644 1.00 21.58 185 ALA A O 1
ATOM 1171 N N . ARG A 1 186 ? 40.785 11.034 55.482 1.00 23.91 186 ARG A N 1
ATOM 1172 C CA . ARG A 1 186 ? 42.034 11.643 54.978 1.00 26.31 186 ARG A CA 1
ATOM 1173 C C . ARG A 1 186 ? 42.608 10.907 53.759 1.00 26.07 186 ARG A C 1
ATOM 1174 O O . ARG A 1 186 ? 43.376 11.506 52.976 1.00 26.77 186 ARG A O 1
ATOM 1182 N N . HIS A 1 187 ? 42.253 9.625 53.620 1.00 24.80 187 HIS A N 1
ATOM 1183 C CA . HIS A 1 187 ? 42.708 8.777 52.511 1.00 25.48 187 HIS A CA 1
ATOM 1184 C C . HIS A 1 187 ? 41.765 8.705 51.329 1.00 24.70 187 HIS A C 1
ATOM 1185 O O . HIS A 1 187 ? 41.957 7.855 50.458 1.00 25.22 187 HIS A O 1
ATOM 1192 N N . GLY A 1 188 ? 40.772 9.585 51.297 1.00 23.67 188 GLY A N 1
ATOM 1193 C CA . GLY A 1 188 ? 39.876 9.695 50.170 1.00 23.44 188 GLY A CA 1
ATOM 1194 C C . GLY A 1 188 ? 38.821 8.615 50.069 1.00 22.03 188 GLY A C 1
ATOM 1195 O O . GLY A 1 188 ? 38.390 8.310 48.965 1.00 22.82 188 GLY A O 1
ATOM 1196 N N . ILE A 1 189 ? 38.404 8.039 51.203 1.00 20.26 189 ILE A N 1
ATOM 1197 C CA . ILE A 1 189 ? 37.464 6.931 51.206 1.00 18.64 189 ILE A CA 1
ATOM 1198 C C . ILE A 1 189 ? 36.275 7.258 52.128 1.00 18.24 189 ILE A C 1
ATOM 1199 O O . ILE A 1 189 ? 36.494 7.589 53.307 1.00 18.77 189 ILE A O 1
ATOM 12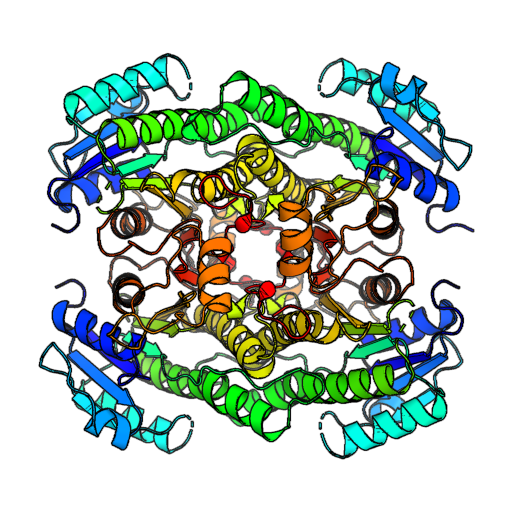04 N N . LEU A 1 190 ? 35.055 7.163 51.590 1.00 17.24 190 LEU A N 1
ATOM 1205 C CA . LEU A 1 190 ? 33.793 7.366 52.365 1.00 16.72 190 LEU A CA 1
ATOM 1206 C C . LEU A 1 190 ? 33.238 6.020 52.790 1.00 16.48 190 LEU A C 1
ATOM 1207 O O . LEU A 1 190 ? 33.342 5.027 52.052 1.00 17.23 190 LEU A O 1
ATOM 1212 N N . VAL A 1 191 ? 32.717 5.947 54.019 1.00 15.14 191 VAL A N 1
ATOM 1213 C CA . VAL A 1 191 ? 32.338 4.683 54.626 1.00 14.35 191 VAL A CA 1
ATOM 1214 C C . VAL A 1 191 ? 30.936 4.846 55.250 1.00 13.54 191 VAL A C 1
ATOM 1215 O O . VAL A 1 191 ? 30.736 5.699 56.102 1.00 13.27 191 VAL A O 1
ATOM 1219 N N . ASN A 1 192 ? 30.024 3.958 54.876 1.00 14.22 192 ASN A N 1
ATOM 1220 C CA . ASN A 1 192 ? 28.627 4.029 55.360 1.00 13.67 192 ASN A CA 1
ATOM 1221 C C . ASN A 1 192 ? 28.037 2.629 55.524 1.00 14.11 192 ASN A C 1
ATOM 1222 O O . ASN A 1 192 ? 28.537 1.617 54.935 1.00 14.68 192 ASN A O 1
ATOM 1227 N N . MET A 1 193 ? 26.971 2.553 56.335 1.00 13.47 193 MET A N 1
ATOM 1228 C CA . MET A 1 193 ? 26.311 1.302 56.601 1.00 13.25 193 MET A CA 1
ATOM 1229 C C . MET A 1 193 ? 24.879 1.347 56.024 1.00 13.97 193 MET A C 1
ATOM 1230 O O . MET A 1 193 ? 24.223 2.400 56.059 1.00 14.32 193 MET A O 1
ATOM 1235 N N . ILE A 1 194 ? 24.421 0.203 55.528 1.00 14.91 194 ILE A N 1
ATOM 1236 C CA . ILE A 1 194 ? 22.990 0.004 55.183 1.00 15.54 194 ILE A CA 1
ATOM 1237 C C . ILE A 1 194 ? 22.410 -0.893 56.257 1.00 14.74 194 ILE A C 1
ATOM 1238 O O . ILE A 1 194 ? 23.005 -1.929 56.597 1.00 15.42 194 ILE A O 1
ATOM 1243 N N . ALA A 1 195 ? 21.261 -0.495 56.847 1.00 14.09 195 ALA A N 1
ATOM 1244 C CA . ALA A 1 195 ? 20.681 -1.252 57.981 1.00 13.46 195 ALA A CA 1
ATOM 1245 C C . ALA A 1 195 ? 19.300 -1.784 57.528 1.00 15.02 195 ALA A C 1
ATOM 1246 O O . ALA A 1 195 ? 18.304 -1.057 57.663 1.00 14.91 195 ALA A O 1
ATOM 1248 N N . PRO A 1 196 ? 19.243 -2.988 56.914 1.00 14.75 196 PRO A N 1
ATOM 1249 C CA . PRO A 1 196 ? 17.895 -3.504 56.546 1.00 16.75 196 PRO A CA 1
ATOM 1250 C C . PRO A 1 196 ? 17.101 -4.051 57.724 1.00 15.75 196 PRO A C 1
ATOM 1251 O O . PRO A 1 196 ? 17.657 -4.574 58.666 1.00 14.38 196 PRO A O 1
ATOM 1255 N N . GLY A 1 197 ? 15.783 -3.945 57.618 1.00 17.42 197 GLY A N 1
ATOM 1256 C CA . GLY A 1 197 ? 14.875 -4.647 58.486 1.00 18.05 197 GLY A CA 1
ATOM 1257 C C . GLY A 1 197 ? 14.615 -6.037 57.912 1.00 19.83 197 GLY A C 1
ATOM 1258 O O . GLY A 1 197 ? 15.498 -6.647 57.282 1.00 19.51 197 GLY A O 1
ATOM 1259 N N . PRO A 1 198 ? 13.397 -6.559 58.121 1.00 20.15 198 PRO A N 1
ATOM 1260 C CA . PRO A 1 198 ? 13.089 -7.871 57.575 1.00 21.52 198 PRO A CA 1
ATOM 1261 C C . PRO A 1 198 ? 13.123 -7.851 56.055 1.00 21.35 198 PRO A C 1
ATOM 1262 O O . PRO A 1 198 ? 12.500 -6.982 55.444 1.00 21.71 198 PRO A O 1
ATOM 1266 N N . VAL A 1 199 ? 13.859 -8.799 55.467 1.00 21.62 199 VAL A N 1
ATOM 1267 C CA . VAL A 1 199 ? 13.992 -8.905 54.016 1.00 22.82 199 VAL A CA 1
ATOM 1268 C C . VAL A 1 199 ? 13.710 -10.367 53.613 1.00 24.81 199 VAL A C 1
ATOM 1269 O O . VAL A 1 199 ? 14.281 -11.283 54.175 1.00 24.15 199 VAL A O 1
ATOM 1273 N N . ASP A 1 200 ? 12.798 -10.567 52.660 1.00 27.02 200 ASP A N 1
ATOM 1274 C CA . ASP A 1 200 ? 12.468 -11.897 52.147 1.00 30.24 200 ASP A CA 1
ATOM 1275 C C . ASP A 1 200 ? 13.489 -12.228 51.046 1.00 31.49 200 ASP A C 1
ATOM 1276 O O . ASP A 1 200 ? 13.514 -11.590 50.006 1.00 31.17 200 ASP A O 1
ATOM 1281 N N . VAL A 1 201 ? 14.343 -13.203 51.308 1.00 31.74 201 VAL A N 1
ATOM 1282 C CA . VAL A 1 201 ? 15.374 -13.659 50.342 1.00 34.63 201 VAL A CA 1
ATOM 1283 C C . VAL A 1 201 ? 14.967 -14.958 49.594 1.00 37.45 201 VAL A C 1
ATOM 1284 O O . VAL A 1 201 ? 15.673 -15.407 48.690 1.00 39.08 201 VAL A O 1
ATOM 1288 N N . THR A 1 202 ? 13.820 -15.545 49.948 1.00 39.32 202 THR A N 1
ATOM 1289 C CA . THR A 1 202 ? 13.413 -16.858 49.426 1.00 41.56 202 THR A CA 1
ATOM 1290 C C . THR A 1 202 ? 13.144 -16.838 47.919 1.00 43.83 202 THR A C 1
ATOM 1291 O O . THR A 1 202 ? 13.332 -17.850 47.223 1.00 45.43 202 THR A O 1
ATOM 1295 N N . GLY A 1 203 ? 12.683 -15.694 47.423 1.00 45.11 203 GLY A N 1
ATOM 1296 C CA . GLY A 1 203 ? 12.295 -15.554 46.016 1.00 47.26 203 GLY A CA 1
ATOM 1297 C C . GLY A 1 203 ? 10.859 -15.948 45.708 1.00 49.22 203 GLY A C 1
ATOM 1298 O O . GLY A 1 203 ? 10.386 -15.700 44.599 1.00 50.89 203 GLY A O 1
ATOM 1299 N N . ASN A 1 204 ? 10.164 -16.563 46.667 1.00 49.85 204 ASN A N 1
ATOM 1300 C CA . ASN A 1 204 ? 8.782 -17.026 46.452 1.00 51.77 204 ASN A CA 1
ATOM 1301 C C . ASN A 1 204 ? 7.835 -16.646 47.599 1.00 50.89 204 ASN A C 1
ATOM 1302 O O . ASN A 1 204 ? 6.966 -17.434 47.988 1.00 51.75 204 ASN A O 1
ATOM 1307 N N . ASN A 1 205 ? 8.013 -15.441 48.137 1.00 49.59 205 ASN A N 1
ATOM 1308 C CA . ASN A 1 205 ? 7.098 -14.881 49.136 1.00 48.46 205 ASN A CA 1
ATOM 1309 C C . ASN A 1 205 ? 6.871 -15.742 50.384 1.00 47.37 205 ASN A C 1
ATOM 1310 O O . ASN A 1 205 ? 5.867 -15.546 51.067 1.00 47.45 205 ASN A O 1
ATOM 1312 N N . THR A 1 206 ? 7.791 -16.667 50.701 1.00 46.35 206 THR A N 1
ATOM 1313 C CA . THR A 1 206 ? 7.615 -17.591 51.838 1.00 45.39 206 THR A CA 1
ATOM 1314 C C . THR A 1 206 ? 8.448 -17.209 53.055 1.00 43.48 206 THR A C 1
ATOM 1315 O O . THR A 1 206 ? 8.319 -17.811 54.116 1.00 43.13 206 THR A O 1
ATOM 1319 N N . GLY A 1 207 ? 9.310 -16.212 52.907 1.00 42.06 207 GLY A N 1
ATOM 1320 C CA . GLY A 1 207 ? 9.948 -15.626 54.061 1.00 40.48 207 GLY A CA 1
ATOM 1321 C C . GLY A 1 207 ? 8.878 -14.925 54.895 1.00 38.90 207 GLY A C 1
ATOM 1322 O O . GLY A 1 207 ? 8.004 -14.240 54.358 1.00 39.35 207 GLY A O 1
ATOM 1323 N N . TYR A 1 208 ? 8.939 -15.131 56.200 1.00 37.09 208 TYR A N 1
ATOM 1324 C CA . TYR A 1 208 ? 8.033 -14.479 57.159 1.00 35.73 208 TYR A CA 1
ATOM 1325 C C . TYR A 1 208 ? 6.592 -14.973 57.065 1.00 35.92 208 TYR A C 1
ATOM 1326 O O . TYR A 1 208 ? 5.665 -14.229 57.377 1.00 35.74 208 TYR A O 1
ATOM 1335 N N . SER A 1 209 ? 6.420 -16.236 56.665 1.00 36.53 209 SER A N 1
ATOM 1336 C CA . SER A 1 209 ? 5.090 -16.806 56.445 1.00 36.81 209 SER A CA 1
ATOM 1337 C C . SER A 1 209 ? 4.558 -17.589 57.647 1.00 35.98 209 SER A C 1
ATOM 1338 O O . SER A 1 209 ? 3.355 -17.827 57.724 1.00 36.74 209 SER A O 1
ATOM 1341 N N . GLU A 1 210 ? 5.436 -17.976 58.576 1.00 34.86 210 GLU A N 1
ATOM 1342 C CA . GLU A 1 210 ? 5.022 -18.567 59.839 1.00 34.05 210 GLU A CA 1
ATOM 1343 C C . GLU A 1 210 ? 3.961 -17.618 60.446 1.00 33.09 210 GLU A C 1
ATOM 1344 O O . GLU A 1 210 ? 4.134 -16.398 60.403 1.00 31.88 210 GLU A O 1
ATOM 1350 N N . PRO A 1 211 ? 2.829 -18.167 60.933 1.00 32.00 211 PRO A N 1
ATOM 1351 C CA . PRO A 1 211 ? 1.653 -17.322 61.230 1.00 30.53 211 PRO A CA 1
ATOM 1352 C C . PRO A 1 211 ? 1.881 -16.225 62.284 1.00 28.44 211 PRO A C 1
ATOM 1353 O O . PRO A 1 211 ? 1.436 -15.077 62.110 1.00 27.20 211 PRO A O 1
ATOM 1357 N N . ARG A 1 212 ? 2.543 -16.600 63.373 1.00 28.59 212 ARG A N 1
ATOM 1358 C CA . ARG A 1 212 ? 2.823 -15.693 64.487 1.00 27.27 212 ARG A CA 1
ATOM 1359 C C . ARG A 1 212 ? 3.786 -14.621 63.983 1.00 25.06 212 ARG A C 1
ATOM 1360 O O . ARG A 1 212 ? 3.595 -13.415 64.222 1.00 23.00 212 ARG A O 1
ATOM 1368 N N . LEU A 1 213 ? 4.794 -15.064 63.233 1.00 24.22 213 LEU A N 1
ATOM 1369 C CA . LEU A 1 213 ? 5.763 -14.146 62.635 1.00 23.79 213 LEU A CA 1
ATOM 1370 C C . LEU A 1 213 ? 5.110 -13.191 61.633 1.00 22.61 213 LEU A C 1
ATOM 1371 O O . LEU A 1 213 ? 5.343 -11.973 61.682 1.00 21.06 213 LEU A O 1
ATOM 1376 N N . ALA A 1 214 ? 4.238 -13.718 60.767 1.00 22.82 214 ALA A N 1
ATOM 1377 C CA . ALA A 1 214 ? 3.495 -12.848 59.840 1.00 22.42 214 ALA A CA 1
ATOM 1378 C C . ALA A 1 214 ? 2.676 -11.760 60.579 1.00 21.87 214 ALA A C 1
ATOM 1379 O O . ALA A 1 214 ? 2.668 -10.600 60.165 1.00 22.04 214 ALA A O 1
ATOM 1381 N N . GLU A 1 215 ? 2.019 -12.141 61.667 1.00 22.44 215 GLU A N 1
ATOM 1382 C CA . GLU A 1 215 ? 1.216 -11.212 62.495 1.00 22.99 215 GLU A CA 1
ATOM 1383 C C . GLU A 1 215 ? 2.134 -10.104 63.057 1.00 21.46 215 GLU A C 1
ATOM 1384 O O . GLU A 1 215 ? 1.764 -8.911 63.080 1.00 19.64 215 GLU A O 1
ATOM 1390 N N . GLN A 1 216 ? 3.333 -10.503 63.493 1.00 20.13 216 GLN A N 1
ATOM 1391 C CA . GLN A 1 216 ? 4.282 -9.540 64.072 1.00 19.64 216 GLN A CA 1
ATOM 1392 C C . GLN A 1 216 ? 4.895 -8.605 63.068 1.00 17.99 216 GLN A C 1
ATOM 1393 O O . GLN A 1 216 ? 5.106 -7.432 63.382 1.00 17.56 216 GLN A O 1
ATOM 1399 N N . VAL A 1 217 ? 5.095 -9.053 61.834 1.00 17.85 217 VAL A N 1
ATOM 1400 C CA . VAL A 1 217 ? 5.510 -8.175 60.783 1.00 17.03 217 VAL A CA 1
ATOM 1401 C C . VAL A 1 217 ? 4.417 -7.116 60.501 1.00 17.10 217 VAL A C 1
ATOM 1402 O O . VAL A 1 217 ? 4.708 -5.956 60.303 1.00 14.95 217 VAL A O 1
ATOM 1406 N N . LEU A 1 218 ? 3.158 -7.538 60.482 1.00 17.52 218 LEU A N 1
ATOM 1407 C CA . LEU A 1 218 ? 2.057 -6.631 60.272 1.00 17.69 218 LEU A CA 1
ATOM 1408 C C . LEU A 1 218 ? 1.998 -5.577 61.388 1.00 16.72 218 LEU A C 1
ATOM 1409 O O . LEU A 1 218 ? 1.778 -4.436 61.102 1.00 16.86 218 LEU A O 1
ATOM 1414 N N . ASP A 1 219 ? 2.266 -5.976 62.624 1.00 17.30 219 ASP A N 1
ATOM 1415 C CA . ASP A 1 219 ? 2.240 -5.083 63.761 1.00 17.71 219 ASP A CA 1
ATOM 1416 C C . ASP A 1 219 ? 3.406 -4.098 63.732 1.00 18.41 219 ASP A C 1
ATOM 1417 O O . ASP A 1 219 ? 3.186 -2.881 63.900 1.00 18.62 219 ASP A O 1
ATOM 1422 N N . GLU A 1 220 ? 4.629 -4.617 63.499 1.00 17.73 220 GLU A N 1
ATOM 1423 C CA . GLU A 1 220 ? 5.866 -3.861 63.747 1.00 17.53 220 GLU A CA 1
ATOM 1424 C C . GLU A 1 220 ? 6.433 -3.096 62.561 1.00 16.18 220 GLU A C 1
ATOM 1425 O O . GLU A 1 220 ? 7.160 -2.115 62.749 1.00 15.88 220 GLU A O 1
ATOM 1431 N N . VAL A 1 221 ? 6.106 -3.513 61.338 1.00 15.79 221 VAL A N 1
ATOM 1432 C CA . VAL A 1 221 ? 6.558 -2.813 60.155 1.00 15.91 221 VAL A CA 1
ATOM 1433 C C . VAL A 1 221 ? 5.389 -1.941 59.664 1.00 16.58 221 VAL A C 1
ATOM 1434 O O . VAL A 1 221 ? 4.314 -2.463 59.395 1.00 17.88 221 VAL A O 1
ATOM 1438 N N . ALA A 1 222 ? 5.599 -0.633 59.514 1.00 16.52 222 ALA A N 1
ATOM 1439 C CA . ALA A 1 222 ? 4.514 0.285 59.103 1.00 17.10 222 ALA A CA 1
ATOM 1440 C C . ALA A 1 222 ? 3.976 -0.072 57.718 1.00 18.22 222 ALA A C 1
ATOM 1441 O O . ALA A 1 222 ? 2.749 -0.025 57.496 1.00 17.55 222 ALA A O 1
ATOM 1443 N N . LEU A 1 223 ? 4.871 -0.467 56.810 1.00 18.30 223 LEU A N 1
ATOM 1444 C CA . LEU A 1 223 ? 4.462 -0.961 55.493 1.00 19.49 223 LEU A CA 1
ATOM 1445 C C . LEU A 1 223 ? 3.825 -2.367 55.493 1.00 20.13 223 LEU A C 1
ATOM 1446 O O . LEU A 1 223 ? 3.249 -2.785 54.487 1.00 20.79 223 LEU A O 1
ATOM 1451 N N . GLY A 1 224 ? 3.912 -3.080 56.610 1.00 19.90 224 GLY A N 1
ATOM 1452 C CA . GLY A 1 224 ? 3.176 -4.326 56.806 1.00 20.65 224 GLY A CA 1
ATOM 1453 C C . GLY A 1 224 ? 3.640 -5.534 56.007 1.00 21.26 224 GLY A C 1
ATOM 1454 O O . GLY A 1 224 ? 2.834 -6.414 55.688 1.00 21.00 224 GLY A O 1
ATOM 1455 N N . ARG A 1 225 ? 4.931 -5.576 55.681 1.00 20.59 225 ARG A N 1
ATOM 1456 C CA . ARG A 1 225 ? 5.474 -6.648 54.820 1.00 21.47 225 ARG A CA 1
ATOM 1457 C C . ARG A 1 225 ? 6.986 -6.645 54.954 1.00 20.88 225 ARG A C 1
ATOM 1458 O O . ARG A 1 225 ? 7.548 -5.653 55.365 1.00 19.52 225 ARG A O 1
ATOM 1466 N N . PRO A 1 226 ? 7.630 -7.767 54.615 1.00 21.73 226 PRO A N 1
ATOM 1467 C CA . PRO A 1 226 ? 9.097 -7.749 54.488 1.00 21.38 226 PRO A CA 1
ATOM 1468 C C . PRO A 1 226 ? 9.553 -7.017 53.226 1.00 21.15 226 PRO A C 1
ATOM 1469 O O . PRO A 1 226 ? 8.745 -6.790 52.301 1.00 20.92 226 PRO A O 1
ATOM 1473 N N . GLY A 1 227 ? 10.813 -6.579 53.202 1.00 19.56 227 GLY A N 1
ATOM 1474 C CA . GLY A 1 227 ? 11.374 -5.948 52.025 1.00 19.85 227 GLY A CA 1
ATOM 1475 C C . GLY A 1 227 ? 11.889 -7.001 51.060 1.00 20.44 227 GLY A C 1
ATOM 1476 O O . GLY A 1 227 ? 11.957 -8.172 51.408 1.00 21.50 227 GLY A O 1
ATOM 1477 N N . LEU A 1 228 ? 12.177 -6.590 49.835 1.00 21.76 228 LEU A N 1
ATOM 1478 C CA . LEU A 1 228 ? 12.851 -7.457 48.858 1.00 23.22 228 LEU A CA 1
ATOM 1479 C C . LEU A 1 228 ? 14.324 -7.035 48.754 1.00 23.32 228 LEU A C 1
ATOM 1480 O O . LEU A 1 228 ? 14.638 -5.853 48.952 1.00 22.18 228 LEU A O 1
ATOM 1485 N N . PRO A 1 229 ? 15.235 -7.982 48.411 1.00 23.79 229 PRO A N 1
ATOM 1486 C CA . PRO A 1 229 ? 16.656 -7.646 48.294 1.00 23.55 229 PRO A CA 1
ATOM 1487 C C . PRO A 1 229 ? 16.938 -6.441 47.411 1.00 23.80 229 PRO A C 1
ATOM 1488 O O . PRO A 1 229 ? 17.799 -5.636 47.722 1.00 22.35 229 PRO A O 1
ATOM 1492 N N . GLU A 1 230 ? 16.185 -6.299 46.324 1.00 24.65 230 GLU A N 1
ATOM 1493 C CA . GLU A 1 230 ? 16.334 -5.187 45.409 1.00 25.59 230 GLU A CA 1
ATOM 1494 C C . GLU A 1 230 ? 16.063 -3.824 46.046 1.00 24.31 230 GLU A C 1
ATOM 1495 O O . GLU A 1 230 ? 16.643 -2.828 45.641 1.00 23.97 230 GLU A O 1
ATOM 1501 N N . GLU A 1 231 ? 15.169 -3.789 47.030 1.00 24.01 231 GLU A N 1
ATOM 1502 C CA . GLU A 1 231 ? 14.867 -2.563 47.773 1.00 23.12 231 GLU A CA 1
ATOM 1503 C C . GLU A 1 231 ? 16.009 -2.161 48.721 1.00 22.18 231 GLU A C 1
ATOM 1504 O O . GLU A 1 231 ? 16.056 -1.020 49.176 1.00 21.15 231 GLU A O 1
ATOM 1510 N N . VAL A 1 232 ? 16.904 -3.105 49.014 1.00 21.91 232 VAL A N 1
ATOM 1511 C CA . VAL A 1 232 ? 18.152 -2.810 49.732 1.00 21.82 232 VAL A CA 1
ATOM 1512 C C . VAL A 1 232 ? 19.275 -2.431 48.765 1.00 23.15 232 VAL A C 1
ATOM 1513 O O . VAL A 1 232 ? 20.016 -1.462 49.002 1.00 23.14 232 VAL A O 1
ATOM 1517 N N . ALA A 1 233 ? 19.423 -3.180 47.671 1.00 23.71 233 ALA A N 1
ATOM 1518 C CA . ALA A 1 233 ? 20.490 -2.912 46.678 1.00 24.15 233 ALA A CA 1
ATOM 1519 C C . ALA A 1 233 ? 20.500 -1.487 46.136 1.00 23.83 233 ALA A C 1
ATOM 1520 O O . ALA A 1 233 ? 21.568 -0.919 45.850 1.00 23.34 233 ALA A O 1
ATOM 1522 N N . THR A 1 234 ? 19.324 -0.875 46.020 1.00 23.66 234 THR A N 1
ATOM 1523 C CA . THR A 1 234 ? 19.268 0.487 45.520 1.00 23.77 234 THR A CA 1
ATOM 1524 C C . THR A 1 234 ? 20.088 1.501 46.356 1.00 21.88 234 THR A C 1
ATOM 1525 O O . THR A 1 234 ? 20.647 2.434 45.807 1.00 22.15 234 THR A O 1
ATOM 1529 N N . ALA A 1 235 ? 20.142 1.302 47.675 1.00 20.27 235 ALA A N 1
ATOM 1530 C CA . ALA A 1 235 ? 20.951 2.134 48.583 1.00 19.30 235 ALA A CA 1
ATOM 1531 C C . ALA A 1 235 ? 22.449 1.955 48.352 1.00 18.89 235 ALA A C 1
ATOM 1532 O O . ALA A 1 235 ? 23.216 2.900 48.517 1.00 18.59 235 ALA A O 1
ATOM 1534 N N . ALA A 1 236 ? 22.843 0.736 48.010 1.00 19.84 236 ALA A N 1
ATOM 1535 C CA . ALA A 1 236 ? 24.229 0.421 47.659 1.00 20.78 236 ALA A CA 1
ATOM 1536 C C . ALA A 1 236 ? 24.668 1.151 46.399 1.00 21.43 236 ALA A C 1
ATOM 1537 O O . ALA A 1 236 ? 25.818 1.608 46.309 1.00 20.63 236 ALA A O 1
ATOM 1539 N N . VAL A 1 237 ? 23.759 1.301 45.432 1.00 22.29 237 VAL A N 1
ATOM 1540 C CA . VAL A 1 237 ? 24.055 2.169 44.277 1.00 22.16 237 VAL A CA 1
ATOM 1541 C C . VAL A 1 237 ? 24.208 3.629 44.703 1.00 21.57 237 VAL A C 1
ATOM 1542 O O . VAL A 1 237 ? 25.164 4.308 44.336 1.00 21.76 237 VAL A O 1
ATOM 1546 N N . PHE A 1 238 ? 23.261 4.127 45.489 1.00 20.73 238 PHE A N 1
ATOM 1547 C CA . PHE A 1 238 ? 23.272 5.504 45.917 1.00 20.23 238 PHE A CA 1
ATOM 1548 C C . PHE A 1 238 ? 24.578 5.858 46.654 1.00 19.61 238 PHE A C 1
ATOM 1549 O O . PHE A 1 238 ? 25.152 6.893 46.414 1.00 19.52 238 PHE A O 1
ATOM 1557 N N . LEU A 1 239 ? 25.015 4.994 47.559 1.00 19.48 239 LEU A N 1
ATOM 1558 C CA . LEU A 1 239 ? 26.189 5.286 48.401 1.00 19.38 239 LEU A CA 1
ATOM 1559 C C . LEU A 1 239 ? 27.525 5.098 47.651 1.00 21.66 239 LEU A C 1
ATOM 1560 O O . LEU A 1 239 ? 28.581 5.485 48.171 1.00 22.53 239 LEU A O 1
ATOM 1565 N N . ALA A 1 240 ? 27.484 4.474 46.470 1.00 22.84 240 ALA A N 1
ATOM 1566 C CA . ALA A 1 240 ? 28.674 4.261 45.658 1.00 24.59 240 ALA A CA 1
ATOM 1567 C C . ALA A 1 240 ? 28.871 5.317 44.566 1.00 26.37 240 ALA A C 1
ATOM 1568 O O . ALA A 1 240 ? 29.973 5.420 44.014 1.00 26.55 240 ALA A O 1
ATOM 1570 N N . GLU A 1 241 ? 27.833 6.101 44.258 1.00 26.81 241 GLU A N 1
ATOM 1571 C CA . GLU A 1 241 ? 27.897 7.013 43.110 1.00 28.48 241 GLU A CA 1
ATOM 1572 C C . GLU A 1 241 ? 28.533 8.356 43.468 1.00 28.86 241 GLU A C 1
ATOM 1573 O O . GLU A 1 241 ? 28.545 8.760 44.648 1.00 26.91 241 GLU A O 1
ATOM 1579 N N . ASP A 1 242 ? 29.036 9.049 42.447 1.00 29.89 242 ASP A N 1
ATOM 1580 C CA . ASP A 1 242 ? 29.809 10.284 42.633 1.00 30.98 242 ASP A CA 1
ATOM 1581 C C . ASP A 1 242 ? 29.073 11.359 43.439 1.00 29.36 242 ASP A C 1
ATOM 1582 O O . ASP A 1 242 ? 29.693 12.074 44.201 1.00 29.34 242 ASP A O 1
ATOM 1587 N N . GLY A 1 243 ? 27.760 11.476 43.251 1.00 28.69 243 GLY A N 1
ATOM 1588 C CA . GLY A 1 243 ? 26.981 12.517 43.908 1.00 27.62 243 GLY A CA 1
ATOM 1589 C C . GLY A 1 243 ? 26.914 12.389 45.436 1.00 25.50 243 GLY A C 1
ATOM 1590 O O . GLY A 1 243 ? 26.601 13.356 46.115 1.00 24.35 243 GLY A O 1
ATOM 1591 N N . SER A 1 244 ? 27.194 11.202 45.970 1.00 24.75 244 SER A N 1
ATOM 1592 C CA . SER A 1 244 ? 27.155 10.974 47.437 1.00 24.00 244 SER A CA 1
ATOM 1593 C C . SER A 1 244 ? 28.460 11.381 48.156 1.00 22.80 244 SER A C 1
ATOM 1594 O O . SER A 1 244 ? 28.840 10.781 49.157 1.00 22.47 244 SER A O 1
ATOM 1597 N N . SER A 1 245 ? 29.080 12.457 47.682 1.00 22.49 245 SER A N 1
ATOM 1598 C CA . SER A 1 245 ? 30.436 12.827 48.071 1.00 22.11 245 SER A CA 1
ATOM 1599 C C . SER A 1 245 ? 30.572 13.477 49.452 1.00 20.57 245 SER A C 1
ATOM 1600 O O . SER A 1 245 ? 31.715 13.656 49.938 1.00 19.75 245 SER A O 1
ATOM 1603 N N . PHE A 1 246 ? 29.449 13.827 50.093 1.00 18.79 246 PHE A N 1
ATOM 1604 C CA . PHE A 1 246 ? 29.508 14.381 51.477 1.00 17.94 246 PHE A CA 1
ATOM 1605 C C . PHE A 1 246 ? 28.888 13.466 52.525 1.00 16.32 246 PHE A C 1
ATOM 1606 O O . PHE A 1 246 ? 28.655 13.879 53.660 1.00 15.91 246 PHE A O 1
ATOM 1614 N N . ILE A 1 247 ? 28.640 12.223 52.150 1.00 15.88 247 ILE A N 1
ATOM 1615 C CA . ILE A 1 247 ? 28.009 11.252 53.022 1.00 15.71 247 ILE A CA 1
ATOM 1616 C C . ILE A 1 247 ? 29.027 10.236 53.528 1.00 14.64 247 ILE A C 1
ATOM 1617 O O . ILE A 1 247 ? 29.518 9.391 52.765 1.00 15.79 247 ILE A O 1
ATOM 1622 N N . THR A 1 248 ? 29.329 10.289 54.821 1.00 13.97 248 THR A N 1
ATOM 1623 C CA . THR A 1 248 ? 30.242 9.307 55.442 1.00 13.35 248 THR A CA 1
ATOM 1624 C C . THR A 1 248 ? 29.941 9.215 56.934 1.00 13.38 248 THR A C 1
ATOM 1625 O O . THR A 1 248 ? 29.530 10.211 57.567 1.00 12.89 248 THR A O 1
ATOM 1629 N N . GLY A 1 249 ? 30.214 8.034 57.461 1.00 14.22 249 GLY A N 1
ATOM 1630 C CA . GLY A 1 249 ? 29.926 7.665 58.838 1.00 15.70 249 GLY A CA 1
ATOM 1631 C C . GLY A 1 249 ? 28.431 7.464 59.154 1.00 16.10 249 GLY A C 1
ATOM 1632 O O . GLY A 1 249 ? 28.079 7.386 60.336 1.00 16.69 249 GLY A O 1
ATOM 1633 N N . SER A 1 250 ? 27.576 7.421 58.127 1.00 15.69 250 SER A N 1
ATOM 1634 C CA . SER A 1 250 ? 26.123 7.371 58.311 1.00 15.21 250 SER A CA 1
ATOM 1635 C C . SER A 1 250 ? 25.542 5.975 58.024 1.00 15.22 250 SER A C 1
ATOM 1636 O O . SER A 1 250 ? 26.235 5.070 57.508 1.00 15.31 250 SER A O 1
ATOM 1639 N N . THR A 1 251 ? 24.258 5.831 58.383 1.00 15.49 251 THR A N 1
ATOM 1640 C CA . THR A 1 251 ? 23.512 4.635 58.170 1.00 15.30 251 THR A CA 1
ATOM 1641 C C . THR A 1 251 ? 22.262 4.965 57.326 1.00 15.25 251 THR A C 1
ATOM 1642 O O . THR A 1 251 ? 21.585 5.962 57.561 1.00 14.73 251 THR A O 1
ATOM 1646 N N . ILE A 1 252 ? 22.000 4.156 56.302 1.00 15.37 252 ILE A N 1
ATOM 1647 C CA . ILE A 1 252 ? 20.698 4.236 55.580 1.00 15.21 252 ILE A CA 1
ATOM 1648 C C . ILE A 1 252 ? 19.849 3.062 56.073 1.00 15.20 252 ILE A C 1
ATOM 1649 O O . ILE A 1 252 ? 20.198 1.903 55.899 1.00 14.69 252 ILE A O 1
ATOM 1654 N N . THR A 1 253 ? 18.734 3.356 56.721 1.00 15.03 253 THR A N 1
ATOM 1655 C CA . THR A 1 253 ? 17.887 2.318 57.266 1.00 15.27 253 THR A CA 1
ATOM 1656 C C . THR A 1 253 ? 16.764 2.016 56.264 1.00 14.80 253 THR A C 1
ATOM 1657 O O . THR A 1 253 ? 16.111 2.933 55.794 1.00 14.06 253 THR A O 1
ATOM 1661 N N . ILE A 1 254 ? 16.559 0.728 55.990 1.00 15.76 254 ILE A N 1
ATOM 1662 C CA . ILE A 1 254 ? 15.619 0.222 54.966 1.00 15.55 254 ILE A CA 1
ATOM 1663 C C . ILE A 1 254 ? 14.785 -0.873 55.611 1.00 15.05 254 ILE A C 1
ATOM 1664 O O . ILE A 1 254 ? 15.092 -2.065 55.521 1.00 15.11 254 ILE A O 1
ATOM 1669 N N . ASP A 1 255 ? 13.738 -0.448 56.338 1.00 14.86 255 ASP A N 1
ATOM 1670 C CA . ASP A 1 255 ? 13.007 -1.341 57.203 1.00 14.91 255 ASP A CA 1
ATOM 1671 C C . ASP A 1 255 ? 11.496 -1.160 57.239 1.00 14.78 255 ASP A C 1
ATOM 1672 O O . ASP A 1 255 ? 10.858 -1.613 58.193 1.00 14.44 255 ASP A O 1
ATOM 1677 N N . GLY A 1 256 ? 10.950 -0.427 56.280 1.00 14.29 256 GLY A N 1
ATOM 1678 C CA . GLY A 1 256 ? 9.484 -0.271 56.186 1.00 15.69 256 GLY A CA 1
ATOM 1679 C C . GLY A 1 256 ? 8.877 0.470 57.373 1.00 15.77 256 GLY A C 1
ATOM 1680 O O . GLY A 1 256 ? 7.679 0.371 57.605 1.00 15.75 256 GLY A O 1
ATOM 1681 N N . GLY A 1 257 ? 9.718 1.203 58.111 1.00 15.61 257 GLY A N 1
ATOM 1682 C CA . GLY A 1 257 ? 9.271 1.971 59.293 1.00 16.27 257 GLY A CA 1
ATOM 1683 C C . GLY A 1 257 ? 9.436 1.243 60.614 1.00 16.58 257 GLY A C 1
ATOM 1684 O O . GLY A 1 257 ? 9.040 1.769 61.661 1.00 17.21 257 GLY A O 1
ATOM 1685 N N . LEU A 1 258 ? 10.009 0.031 60.601 1.00 16.89 258 LEU A N 1
ATOM 1686 C CA . LEU A 1 258 ? 10.180 -0.740 61.833 1.00 17.52 258 LEU A CA 1
ATOM 1687 C C . LEU A 1 258 ? 10.838 0.046 62.958 1.00 18.22 258 LEU A C 1
ATOM 1688 O O . LEU A 1 258 ? 10.326 0.065 64.062 1.00 18.38 258 LEU A O 1
ATOM 1693 N N . SER A 1 259 ? 11.970 0.689 62.696 1.00 17.52 259 SER A N 1
ATOM 1694 C CA . SER A 1 259 ? 12.699 1.372 63.768 1.00 18.06 259 SER A CA 1
ATOM 1695 C C . SER A 1 259 ? 12.096 2.736 64.151 1.00 17.44 259 SER A C 1
ATOM 1696 O O . SER A 1 259 ? 12.497 3.300 65.159 1.00 19.29 259 SER A O 1
ATOM 1699 N N . ALA A 1 260 ? 11.152 3.231 63.359 1.00 16.16 260 ALA A N 1
ATOM 1700 C CA . ALA A 1 260 ? 10.512 4.541 63.579 1.00 16.54 260 ALA A CA 1
ATOM 1701 C C . ALA A 1 260 ? 9.260 4.470 64.483 1.00 16.23 260 ALA A C 1
ATOM 1702 O O . ALA A 1 260 ? 8.800 5.484 64.974 1.00 16.26 260 ALA A O 1
ATOM 1704 N N . MET A 1 261 ? 8.717 3.278 64.696 1.00 16.28 261 MET A N 1
ATOM 1705 C CA . MET A 1 261 ? 7.350 3.097 65.234 1.00 16.35 261 MET A CA 1
ATOM 1706 C C . MET A 1 261 ? 7.332 2.333 66.542 1.00 16.49 261 MET A C 1
ATOM 1707 O O . MET A 1 261 ? 8.108 1.415 66.724 1.00 16.13 261 MET A O 1
ATOM 1712 N N . ILE A 1 262 ? 6.459 2.704 67.473 1.00 15.82 262 ILE A N 1
ATOM 1713 C CA . ILE A 1 262 ? 6.165 1.882 68.640 1.00 16.02 262 ILE A CA 1
ATOM 1714 C C . ILE A 1 262 ? 4.624 1.676 68.710 1.00 16.96 262 ILE A C 1
ATOM 1715 O O . ILE A 1 262 ? 3.832 2.500 68.226 1.00 16.37 262 ILE A O 1
ATOM 1720 N N . PHE A 1 263 ? 4.223 0.555 69.290 1.00 17.21 263 PHE A N 1
ATOM 1721 C CA . PHE A 1 263 ? 2.807 0.173 69.394 1.00 17.75 263 PHE A CA 1
ATOM 1722 C C . PHE A 1 263 ? 2.103 0.190 68.045 1.00 17.03 263 PHE A C 1
ATOM 1723 O O . PHE A 1 263 ? 0.936 0.552 67.951 1.00 17.14 263 PHE A O 1
ATOM 1731 N N . GLY A 1 264 ? 2.822 -0.238 67.005 1.00 15.19 264 GLY A N 1
ATOM 1732 C CA . GLY A 1 264 ? 2.288 -0.368 65.680 1.00 15.26 264 GLY A CA 1
ATOM 1733 C C . GLY A 1 264 ? 1.055 -1.268 65.594 1.00 16.36 264 GLY A C 1
ATOM 1734 O O . GLY A 1 264 ? 0.215 -1.070 64.737 1.00 15.89 264 GLY A O 1
ATOM 1735 N N . GLY A 1 265 ? 0.914 -2.225 66.502 1.00 16.52 265 GLY A N 1
ATOM 1736 C CA . GLY A 1 265 ? -0.276 -3.090 66.481 1.00 17.86 265 GLY A CA 1
ATOM 1737 C C . GLY A 1 265 ? -1.583 -2.384 66.839 1.00 18.28 265 GLY A C 1
ATOM 1738 O O . GLY A 1 265 ? -2.681 -2.942 66.647 1.00 17.10 265 GLY A O 1
ATOM 1739 N N . MET A 1 266 ? -1.454 -1.162 67.366 1.00 17.70 266 MET A N 1
ATOM 1740 C CA . MET A 1 266 ? -2.612 -0.376 67.743 1.00 18.45 266 MET A CA 1
ATOM 1741 C C . MET A 1 266 ? -3.118 0.582 66.645 1.00 18.12 266 MET A C 1
ATOM 1742 O O . MET A 1 266 ? -4.152 1.244 66.846 1.00 18.22 266 MET A O 1
ATOM 1747 N N . ARG A 1 267 ? -2.442 0.631 65.508 1.00 17.98 267 ARG A N 1
ATOM 1748 C CA . ARG A 1 267 ? -2.738 1.607 64.496 1.00 17.85 267 ARG A CA 1
ATOM 1749 C C . ARG A 1 267 ? -4.015 1.227 63.707 1.00 19.66 267 ARG A C 1
ATOM 1750 O O . ARG A 1 267 ? -4.406 0.048 63.644 1.00 18.54 267 ARG A O 1
ATOM 1758 N N . GLU A 1 268 ? -4.629 2.241 63.138 1.00 21.32 268 GLU A N 1
ATOM 1759 C CA . GLU A 1 268 ? -5.791 2.072 62.259 1.00 25.70 268 GLU A CA 1
ATOM 1760 C C . GLU A 1 268 ? -5.476 1.126 61.131 1.00 25.27 268 GLU A C 1
ATOM 1761 O O . GLU A 1 268 ? -4.501 1.337 60.418 1.00 24.63 268 GLU A O 1
ATOM 1767 N N . GLY A 1 269 ? -6.325 0.125 60.930 1.00 27.76 269 GLY A N 1
ATOM 1768 C CA . GLY A 1 269 ? -6.055 -0.921 59.930 1.00 27.91 269 GLY A CA 1
ATOM 1769 C C . GLY A 1 269 ? -5.534 -2.193 60.549 1.00 28.62 269 GLY A C 1
ATOM 1770 O O . GLY A 1 269 ? -5.710 -3.286 59.954 1.00 30.27 269 GLY A O 1
ATOM 1771 N N . ARG A 1 270 ? -4.932 -2.092 61.750 1.00 28.15 270 ARG A N 1
ATOM 1772 C CA . ARG A 1 270 ? -4.430 -3.259 62.477 1.00 28.99 270 ARG A CA 1
ATOM 1773 C C . ARG A 1 270 ? -5.290 -3.686 63.647 1.00 31.40 270 ARG A C 1
ATOM 1774 O O . ARG A 1 270 ? -5.563 -4.873 63.826 1.00 33.40 270 ARG A O 1
ATOM 1782 N N . ARG A 1 271 ? -5.703 -2.738 64.477 1.00 32.17 271 ARG A N 1
ATOM 1783 C CA . ARG A 1 271 ? -6.463 -3.070 65.680 1.00 34.26 271 ARG A CA 1
ATOM 1784 C C . ARG A 1 271 ? -7.919 -3.473 65.364 1.00 37.07 271 ARG A C 1
ATOM 1785 O O . ARG A 1 271 ? -8.492 -3.097 64.338 1.00 37.39 271 ARG A O 1
ATOM 1794 N N . PRO B 1 10 ? 15.751 7.631 30.382 1.00 54.85 10 PRO B N 1
ATOM 1795 C CA . PRO B 1 10 ? 14.393 8.062 30.703 1.00 53.72 10 PRO B CA 1
ATOM 1796 C C . PRO B 1 10 ? 14.326 9.181 31.740 1.00 50.76 10 PRO B C 1
ATOM 1797 O O . PRO B 1 10 ? 13.519 10.095 31.582 1.00 51.13 10 PRO B O 1
ATOM 1799 N N . GLY B 1 11 ? 15.176 9.109 32.767 1.00 48.72 11 GLY B N 1
ATOM 1800 C CA . GLY B 1 11 ? 15.155 10.008 33.946 1.00 45.58 11 GLY B CA 1
ATOM 1801 C C . GLY B 1 11 ? 14.539 9.291 35.146 1.00 44.13 11 GLY B C 1
ATOM 1802 O O . GLY B 1 11 ? 13.445 8.741 35.049 1.00 45.01 11 GLY B O 1
ATOM 1803 N N . ARG B 1 12 ? 15.228 9.317 36.285 1.00 41.92 12 ARG B N 1
ATOM 1804 C CA . ARG B 1 12 ? 14.807 8.569 37.481 1.00 40.55 12 ARG B CA 1
ATOM 1805 C C . ARG B 1 12 ? 13.454 9.015 38.065 1.00 38.29 12 ARG B C 1
ATOM 1806 O O . ARG B 1 12 ? 12.773 8.217 38.688 1.00 39.43 12 ARG B O 1
ATOM 1814 N N . LEU B 1 13 ? 13.085 10.280 37.851 1.00 36.05 13 LEU B N 1
ATOM 1815 C CA . LEU B 1 13 ? 11.805 10.860 38.290 1.00 34.26 13 LEU B CA 1
ATOM 1816 C C . LEU B 1 13 ? 10.822 11.186 37.138 1.00 34.95 13 LEU B C 1
ATOM 1817 O O . LEU B 1 13 ? 9.898 11.982 37.312 1.00 32.76 13 LEU B O 1
ATOM 1822 N N . ALA B 1 14 ? 11.021 10.546 35.989 1.00 36.71 14 ALA B N 1
ATOM 1823 C CA . ALA B 1 14 ? 10.277 10.871 34.753 1.00 37.99 14 ALA B CA 1
ATOM 1824 C C . ALA B 1 14 ? 8.757 10.837 34.929 1.00 37.99 14 ALA B C 1
ATOM 1825 O O . ALA B 1 14 ? 8.192 9.800 35.246 1.00 39.73 14 ALA B O 1
ATOM 1827 N N . GLY B 1 15 ? 8.112 11.983 34.737 1.00 37.41 15 GLY B N 1
ATOM 1828 C CA . GLY B 1 15 ? 6.654 12.074 34.747 1.00 37.88 15 GLY B CA 1
ATOM 1829 C C . GLY B 1 15 ? 6.011 12.219 36.114 1.00 36.53 15 GLY B C 1
ATOM 1830 O O . GLY B 1 15 ? 4.784 12.155 36.227 1.00 36.96 15 GLY B O 1
ATOM 1831 N N . LYS B 1 16 ? 6.821 12.418 37.158 1.00 34.81 16 LYS B N 1
ATOM 1832 C CA . LYS B 1 16 ? 6.285 12.646 38.497 1.00 33.20 16 LYS B CA 1
ATOM 1833 C C . LYS B 1 16 ? 6.081 14.116 38.723 1.00 31.55 16 LYS B C 1
ATOM 1834 O O . LYS B 1 16 ? 6.843 14.929 38.206 1.00 31.20 16 LYS B O 1
ATOM 1840 N N . ALA B 1 17 ? 5.037 14.443 39.492 1.00 30.61 17 ALA B N 1
ATOM 1841 C CA . ALA B 1 17 ? 4.719 15.811 39.890 1.00 29.32 17 ALA B CA 1
ATOM 1842 C C . ALA B 1 17 ? 5.314 16.063 41.259 1.00 28.02 17 ALA B C 1
ATOM 1843 O O . ALA B 1 17 ? 5.057 15.307 42.176 1.00 27.95 17 ALA B O 1
ATOM 1845 N N . ALA B 1 18 ? 6.063 17.146 41.390 1.00 27.47 18 ALA B N 1
ATOM 1846 C CA . ALA B 1 18 ? 6.754 17.468 42.636 1.00 26.00 18 ALA B CA 1
ATOM 1847 C C . ALA B 1 18 ? 6.556 18.909 43.015 1.00 25.19 18 ALA B C 1
ATOM 1848 O O . ALA B 1 18 ? 6.512 19.789 42.156 1.00 26.36 18 ALA B O 1
ATOM 1850 N N . ILE B 1 19 ? 6.402 19.137 44.312 1.00 23.66 19 ILE B N 1
ATOM 1851 C CA . ILE B 1 19 ? 6.444 20.455 44.915 1.00 22.72 19 ILE B CA 1
ATOM 1852 C C . ILE B 1 19 ? 7.692 20.529 45.806 1.00 22.47 19 ILE B C 1
ATOM 1853 O O . ILE B 1 19 ? 7.911 19.638 46.652 1.00 21.89 19 ILE B O 1
ATOM 1858 N N . VAL B 1 20 ? 8.491 21.576 45.600 1.00 22.71 20 VAL B N 1
ATOM 1859 C CA . VAL B 1 20 ? 9.649 21.891 46.457 1.00 23.32 20 VAL B CA 1
ATOM 1860 C C . VAL B 1 20 ? 9.428 23.256 47.107 1.00 24.31 20 VAL B C 1
ATOM 1861 O O . VAL B 1 20 ? 9.360 24.306 46.405 1.00 25.31 20 VAL B O 1
ATOM 1865 N N . THR B 1 21 ? 9.283 23.254 48.439 1.00 24.75 21 THR B N 1
ATOM 1866 C CA . THR B 1 21 ? 9.220 24.506 49.211 1.00 25.93 21 THR B CA 1
ATOM 1867 C C . THR B 1 21 ? 10.615 24.985 49.580 1.00 27.22 21 THR B C 1
ATOM 1868 O O . THR B 1 21 ? 11.593 24.240 49.431 1.00 27.54 21 THR B O 1
ATOM 1872 N N . GLY B 1 22 ? 10.718 26.236 50.029 1.00 28.38 22 GLY B N 1
ATOM 1873 C CA . GLY B 1 22 ? 12.018 26.895 50.224 1.00 29.72 22 GLY B CA 1
ATOM 1874 C C . GLY B 1 22 ? 12.884 26.880 48.965 1.00 30.10 22 GLY B C 1
ATOM 1875 O O . GLY B 1 22 ? 14.115 26.769 49.044 1.00 29.44 22 GLY B O 1
ATOM 1876 N N . ALA B 1 23 ? 12.237 27.048 47.806 1.00 29.99 23 ALA B N 1
ATOM 1877 C CA . ALA B 1 23 ? 12.835 26.744 46.498 1.00 30.13 23 ALA B CA 1
ATOM 1878 C C . ALA B 1 23 ? 13.808 27.810 45.967 1.00 31.68 23 ALA B C 1
ATOM 1879 O O . ALA B 1 23 ? 14.511 27.563 44.976 1.00 31.44 23 ALA B O 1
ATOM 1881 N N . ALA B 1 24 ? 13.833 28.971 46.614 1.00 33.28 24 ALA B N 1
ATOM 1882 C CA . ALA B 1 24 ? 14.823 30.019 46.342 1.00 36.08 24 ALA B CA 1
ATOM 1883 C C . ALA B 1 24 ? 16.066 29.889 47.23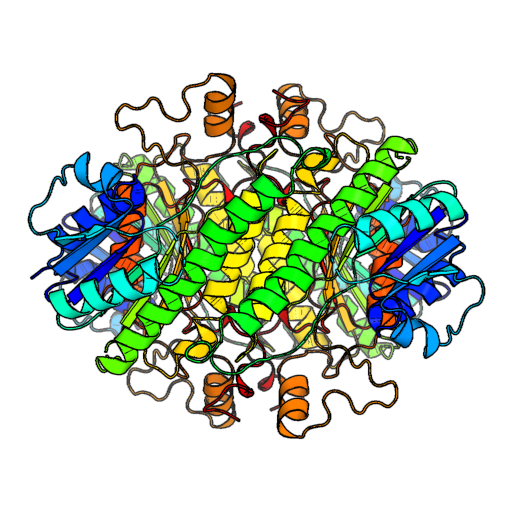9 1.00 36.81 24 ALA B C 1
ATOM 1884 O O . ALA B 1 24 ? 17.073 30.558 47.005 1.00 39.34 24 ALA B O 1
ATOM 1886 N N . GLY B 1 25 ? 15.990 29.061 48.280 1.00 36.11 25 GLY B N 1
ATOM 1887 C CA . GLY B 1 25 ? 17.159 28.801 49.154 1.00 35.82 25 GLY B CA 1
ATOM 1888 C C . GLY B 1 25 ? 18.135 27.794 48.564 1.00 34.31 25 GLY B C 1
ATOM 1889 O O . GLY B 1 25 ? 17.804 27.058 47.639 1.00 33.73 25 GLY B O 1
ATOM 1890 N N . GLY B 1 26 ? 19.355 27.760 49.100 1.00 34.36 26 GLY B N 1
ATOM 1891 C CA . GLY B 1 26 ? 20.387 26.813 48.642 1.00 32.67 26 GLY B CA 1
ATOM 1892 C C . GLY B 1 26 ? 19.948 25.384 48.352 1.00 29.64 26 GLY B C 1
ATOM 1893 O O . GLY B 1 26 ? 19.997 24.921 47.210 1.00 28.06 26 GLY B O 1
ATOM 1894 N N . ILE B 1 27 ? 19.527 24.653 49.381 1.00 28.11 27 ILE B N 1
ATOM 1895 C CA . ILE B 1 27 ? 19.168 23.252 49.180 1.00 26.06 27 ILE B CA 1
ATOM 1896 C C . ILE B 1 27 ? 17.894 23.121 48.305 1.00 24.67 27 ILE B C 1
ATOM 1897 O O . ILE B 1 27 ? 17.801 22.252 47.455 1.00 23.22 27 ILE B O 1
ATOM 1902 N N . GLY B 1 28 ? 16.905 23.960 48.557 1.00 25.12 28 GLY B N 1
ATOM 1903 C CA . GLY B 1 28 ? 15.671 23.960 47.745 1.00 24.77 28 GLY B CA 1
ATOM 1904 C C . GLY B 1 28 ? 15.974 24.207 46.269 1.00 24.87 28 GLY B C 1
ATOM 1905 O O . GLY B 1 28 ? 15.508 23.473 45.429 1.00 24.45 28 GLY B O 1
ATOM 1906 N N . ARG B 1 29 ? 16.772 25.227 45.965 1.00 26.12 29 ARG B N 1
ATOM 1907 C CA . ARG B 1 29 ? 17.142 25.503 44.584 1.00 27.83 29 ARG B CA 1
ATOM 1908 C C . ARG B 1 29 ? 17.823 24.293 43.960 1.00 27.27 29 ARG B C 1
ATOM 1909 O O . ARG B 1 29 ? 17.417 23.844 42.892 1.00 27.35 29 ARG B O 1
ATOM 1917 N N . ALA B 1 30 ? 18.817 23.722 44.644 1.00 26.54 30 ALA B N 1
ATOM 1918 C CA . ALA B 1 30 ? 19.514 22.534 44.118 1.00 25.89 30 ALA B CA 1
ATOM 1919 C C . ALA B 1 30 ? 18.581 21.333 43.895 1.00 24.64 30 ALA B C 1
ATOM 1920 O O . ALA B 1 30 ? 18.779 20.530 42.951 1.00 24.92 30 ALA B O 1
ATOM 1922 N N . THR B 1 31 ? 17.579 21.211 44.748 1.00 22.96 31 THR B N 1
ATOM 1923 C CA . THR B 1 31 ? 16.554 20.170 44.626 1.00 23.00 31 THR B CA 1
ATOM 1924 C C . THR B 1 31 ? 15.666 20.378 43.366 1.00 23.17 31 THR B C 1
ATOM 1925 O O . THR B 1 31 ? 15.469 19.458 42.572 1.00 22.90 31 THR B O 1
ATOM 1929 N N . VAL B 1 32 ? 15.183 21.591 43.176 1.00 24.80 32 VAL B N 1
ATOM 1930 C CA . VAL B 1 32 ? 14.430 21.943 41.948 1.00 26.11 32 VAL B CA 1
ATOM 1931 C C . VAL B 1 32 ? 15.223 21.518 40.703 1.00 27.25 32 VAL B C 1
ATOM 1932 O O . VAL B 1 32 ? 14.718 20.760 39.864 1.00 27.79 32 VAL B O 1
ATOM 1936 N N . GLU B 1 33 ? 16.496 21.929 40.644 1.00 28.31 33 GLU B N 1
ATOM 1937 C CA . GLU B 1 33 ? 17.377 21.619 39.509 1.00 29.41 33 GLU B CA 1
ATOM 1938 C C . GLU B 1 33 ? 17.567 20.129 39.285 1.00 29.21 33 GLU B C 1
ATOM 1939 O O . GLU B 1 33 ? 17.404 19.650 38.160 1.00 29.45 33 GLU B O 1
ATOM 1945 N N . ALA B 1 34 ? 17.882 19.380 40.349 1.00 27.76 34 ALA B N 1
ATOM 1946 C CA . ALA B 1 34 ? 18.049 17.928 40.250 1.00 27.21 34 ALA B CA 1
ATOM 1947 C C . ALA B 1 34 ? 16.757 17.221 39.799 1.00 26.61 34 ALA B C 1
ATOM 1948 O O . ALA B 1 34 ? 16.787 16.274 38.992 1.00 27.87 34 ALA B O 1
ATOM 1950 N N . TYR B 1 35 ? 15.638 17.654 40.360 1.00 25.38 35 TYR B N 1
ATOM 1951 C CA . TYR B 1 35 ? 14.336 17.114 40.018 1.00 25.54 35 TYR B CA 1
ATOM 1952 C C . TYR B 1 35 ? 14.020 17.366 38.514 1.00 26.84 35 TYR B C 1
ATOM 1953 O O . TYR B 1 35 ? 13.607 16.453 37.795 1.00 27.58 35 TYR B O 1
ATOM 1962 N N . LEU B 1 36 ? 14.256 18.583 38.055 1.00 27.81 36 LEU B N 1
ATOM 1963 C CA . LEU B 1 36 ? 14.055 18.904 36.621 1.00 29.67 36 LEU B CA 1
ATOM 1964 C C . LEU B 1 36 ? 14.949 18.040 35.711 1.00 31.55 36 LEU B C 1
ATOM 1965 O O . LEU B 1 36 ? 14.471 17.481 34.735 1.00 33.04 36 LEU B O 1
ATOM 1970 N N . ARG B 1 37 ? 16.226 17.885 36.061 1.00 33.80 37 ARG B N 1
ATOM 1971 C CA . ARG B 1 37 ? 17.154 17.045 35.289 1.00 34.96 37 ARG B CA 1
ATOM 1972 C C . ARG B 1 37 ? 16.757 15.574 35.254 1.00 34.71 37 ARG B C 1
ATOM 1973 O O . ARG B 1 37 ? 17.091 14.860 34.302 1.00 35.01 37 ARG B O 1
ATOM 1981 N N . GLU B 1 38 ? 16.084 15.102 36.302 1.00 33.60 38 GLU B N 1
ATOM 1982 C CA . GLU B 1 38 ? 15.660 13.708 36.368 1.00 33.60 38 GLU B CA 1
ATOM 1983 C C . GLU B 1 38 ? 14.243 13.479 35.821 1.00 32.75 38 GLU B C 1
ATOM 1984 O O . GLU B 1 38 ? 13.735 12.370 35.905 1.00 33.00 38 GLU B O 1
ATOM 1990 N N . GLY B 1 39 ? 13.631 14.515 35.247 1.00 33.41 39 GLY B N 1
ATOM 1991 C CA . GLY B 1 39 ? 12.414 14.368 34.423 1.00 33.22 39 GLY B CA 1
ATOM 1992 C C . GLY B 1 39 ? 11.103 14.744 35.089 1.00 33.43 39 GLY B C 1
ATOM 1993 O O . GLY B 1 39 ? 10.024 14.493 34.542 1.00 33.85 39 GLY B O 1
ATOM 1994 N N . ALA B 1 40 ? 11.169 15.349 36.273 1.00 33.14 40 ALA B N 1
ATOM 1995 C CA . ALA B 1 40 ? 9.955 15.695 36.992 1.00 32.74 40 ALA B CA 1
ATOM 1996 C C . ALA B 1 40 ? 9.375 17.020 36.515 1.00 32.22 40 ALA B C 1
ATOM 1997 O O . ALA B 1 40 ? 10.083 17.891 36.010 1.00 32.53 40 ALA B O 1
ATOM 1999 N N . SER B 1 41 ? 8.074 17.168 36.720 1.00 32.12 41 SER B N 1
ATOM 2000 C CA . SER B 1 41 ? 7.413 18.453 36.620 1.00 32.49 41 SER B CA 1
ATOM 2001 C C . SER B 1 41 ? 7.435 19.070 37.998 1.00 31.27 41 SER B C 1
ATOM 2002 O O . SER B 1 41 ? 7.007 18.436 38.951 1.00 32.28 41 SER B O 1
ATOM 2005 N N . VAL B 1 42 ? 7.937 20.295 38.115 1.00 30.54 42 VAL B N 1
ATOM 2006 C CA . VAL B 1 42 ? 8.260 20.843 39.417 1.00 29.90 42 VAL B CA 1
ATOM 2007 C C . VAL B 1 42 ? 7.674 22.200 39.672 1.00 29.83 42 VAL B C 1
ATOM 2008 O O . VAL B 1 42 ? 7.902 23.137 38.902 1.00 30.95 42 VAL B O 1
ATOM 2012 N N . VAL B 1 43 ? 6.940 22.319 40.775 1.00 29.46 43 VAL B N 1
ATOM 2013 C CA . VAL B 1 43 ? 6.595 23.625 41.323 1.00 29.45 43 VAL B CA 1
ATOM 2014 C C . VAL B 1 43 ? 7.639 24.044 42.343 1.00 29.99 43 VAL B C 1
ATOM 2015 O O . VAL B 1 43 ? 7.906 23.304 43.318 1.00 29.25 43 VAL B O 1
ATOM 2019 N N . ALA B 1 44 ? 8.213 25.226 42.122 1.00 30.11 44 ALA B N 1
ATOM 2020 C CA . ALA B 1 44 ? 9.112 25.879 43.064 1.00 30.85 44 ALA B CA 1
ATOM 2021 C C . ALA B 1 44 ? 8.349 26.921 43.889 1.00 31.75 44 ALA B C 1
ATOM 2022 O O . ALA B 1 44 ? 7.889 27.936 43.349 1.00 32.51 44 ALA B O 1
ATOM 2024 N N . MET B 1 45 ? 8.212 26.672 45.195 1.00 32.43 45 MET B N 1
ATOM 2025 C CA . MET B 1 45 ? 7.524 27.571 46.117 1.00 33.60 45 MET B CA 1
ATOM 2026 C C . MET B 1 45 ? 8.474 28.256 47.079 1.00 34.65 45 MET B C 1
ATOM 2027 O O . MET B 1 45 ? 9.274 27.593 47.769 1.00 34.32 45 MET B O 1
ATOM 2032 N N . ASP B 1 46 ? 8.334 29.576 47.172 1.00 35.44 46 ASP B N 1
ATOM 2033 C CA . ASP B 1 46 ? 9.034 30.388 48.162 1.00 36.99 46 ASP B CA 1
ATOM 2034 C C . ASP B 1 46 ? 8.369 31.770 48.221 1.00 38.20 46 ASP B C 1
ATOM 2035 O O . ASP B 1 46 ? 7.354 32.003 47.553 1.00 37.81 46 ASP B O 1
ATOM 2040 N N . LEU B 1 47 ? 8.916 32.665 49.033 1.00 40.22 47 LEU B N 1
ATOM 2041 C CA . LEU B 1 47 ? 8.440 34.050 49.099 1.00 42.06 47 LEU B CA 1
ATOM 2042 C C . LEU B 1 47 ? 8.543 34.701 47.721 1.00 42.34 47 LEU B C 1
ATOM 2043 O O . LEU B 1 47 ? 9.524 34.485 47.004 1.00 42.60 47 LEU B O 1
ATOM 2048 N N . ALA B 1 48 ? 7.528 35.487 47.357 1.00 43.17 48 ALA B N 1
ATOM 2049 C CA . ALA B 1 48 ? 7.468 36.131 46.033 1.00 43.54 48 ALA B CA 1
ATOM 2050 C C . ALA B 1 48 ? 8.740 36.909 45.683 1.00 44.75 48 ALA B C 1
ATOM 2051 O O . ALA B 1 48 ? 9.299 36.716 44.594 1.00 44.58 48 ALA B O 1
ATOM 2053 N N . PRO B 1 49 ? 9.201 37.786 46.597 1.00 46.45 49 PRO B N 1
ATOM 2054 C CA . PRO B 1 49 ? 10.421 38.537 46.289 1.00 48.63 49 PRO B CA 1
ATOM 2055 C C . PRO B 1 49 ? 11.656 37.651 46.113 1.00 48.78 49 PRO B C 1
ATOM 2056 O O . PRO B 1 49 ? 12.516 37.964 45.286 1.00 49.94 49 PRO B O 1
ATOM 2060 N N . ARG B 1 50 ? 11.739 36.546 46.857 1.00 48.16 50 ARG B N 1
ATOM 2061 C CA . ARG B 1 50 ? 12.880 35.626 46.708 1.00 48.18 50 ARG B CA 1
ATOM 2062 C C . ARG B 1 50 ? 12.808 34.868 45.385 1.00 46.76 50 ARG B C 1
ATOM 2063 O O . ARG B 1 50 ? 13.823 34.729 44.706 1.00 47.22 50 ARG B O 1
ATOM 2071 N N . LEU B 1 51 ? 11.620 34.392 45.007 1.00 47.08 51 LEU B N 1
ATOM 2072 C CA . LEU B 1 51 ? 11.425 33.768 43.678 1.00 46.52 51 LEU B CA 1
ATOM 2073 C C . LEU B 1 51 ? 11.751 34.759 42.549 1.00 47.32 51 LEU B C 1
ATOM 2074 O O . LEU B 1 51 ? 12.357 34.390 41.545 1.00 47.65 51 LEU B O 1
ATOM 2079 N N . ALA B 1 52 ? 11.329 36.011 42.716 1.00 48.06 52 ALA B N 1
ATOM 2080 C CA . ALA B 1 52 ? 11.670 37.075 41.771 1.00 49.21 52 ALA B CA 1
ATOM 2081 C C . ALA B 1 52 ? 13.184 37.154 41.503 1.00 50.19 52 ALA B C 1
ATOM 2082 O O . ALA B 1 52 ? 13.598 37.355 40.359 1.00 50.97 52 ALA B O 1
ATOM 2084 N N . ALA B 1 53 ? 13.997 36.968 42.548 1.00 50.71 53 ALA B N 1
ATOM 2085 C CA . ALA B 1 53 ? 15.460 37.126 42.457 1.00 51.65 53 ALA B CA 1
ATOM 2086 C C . ALA B 1 53 ? 16.263 35.821 42.248 1.00 51.81 53 ALA B C 1
ATOM 2087 O O . ALA B 1 53 ? 17.491 35.808 42.457 1.00 52.50 53 ALA B O 1
ATOM 2089 N N . THR B 1 54 ? 15.593 34.739 41.840 1.00 51.04 54 THR B N 1
ATOM 2090 C CA . THR B 1 54 ? 16.274 33.463 41.589 1.00 51.27 54 THR B CA 1
ATOM 2091 C C . THR B 1 54 ? 16.227 33.091 40.105 1.00 51.28 54 THR B C 1
ATOM 2092 O O . THR B 1 54 ? 15.207 33.273 39.449 1.00 51.45 54 THR B O 1
ATOM 2096 N N . ARG B 1 55 ? 17.340 32.584 39.581 1.00 51.96 55 ARG B N 1
ATOM 2097 C CA . ARG B 1 55 ? 17.365 31.910 38.286 1.00 52.18 55 ARG B CA 1
ATOM 2098 C C . ARG B 1 55 ? 17.749 30.454 38.533 1.00 52.09 55 ARG B C 1
ATOM 2099 O O . ARG B 1 55 ? 18.660 30.181 39.311 1.00 53.07 55 ARG B O 1
ATOM 2101 N N . TYR B 1 56 ? 17.043 29.527 37.893 1.00 51.38 56 TYR B N 1
ATOM 2102 C CA . TYR B 1 56 ? 17.362 28.105 37.980 1.00 51.22 56 TYR B CA 1
ATOM 2103 C C . TYR B 1 56 ? 18.258 27.716 36.813 1.00 52.67 56 TYR B C 1
ATOM 2104 O O . TYR B 1 56 ? 18.078 28.206 35.694 1.00 53.34 56 TYR B O 1
ATOM 2113 N N . GLU B 1 57 ? 19.228 26.842 37.075 1.00 53.29 57 GLU B N 1
ATOM 2114 C CA . GLU B 1 57 ? 20.145 26.382 36.036 1.00 54.67 57 GLU B CA 1
ATOM 2115 C C . GLU B 1 57 ? 19.443 25.459 35.031 1.00 54.42 57 GLU B C 1
ATOM 2116 O O . GLU B 1 57 ? 19.970 25.208 33.949 1.00 55.56 57 GLU B O 1
ATOM 2118 N N . GLU B 1 58 ? 18.262 24.959 35.398 1.00 52.94 58 GLU B N 1
ATOM 2119 C CA . GLU B 1 58 ? 17.471 24.083 34.540 1.00 52.54 58 GLU B CA 1
ATOM 2120 C C . GLU B 1 58 ? 16.090 24.713 34.279 1.00 51.03 58 GLU B C 1
ATOM 2121 O O . GLU B 1 58 ? 15.505 25.342 35.172 1.00 50.23 58 GLU B O 1
ATOM 2127 N N . PRO B 1 59 ? 15.568 24.570 33.046 1.00 50.93 59 PRO B N 1
ATOM 2128 C CA . PRO B 1 59 ? 14.277 25.174 32.712 1.00 49.71 59 PRO B CA 1
ATOM 2129 C C . PRO B 1 59 ? 13.092 24.260 33.014 1.00 48.28 59 PRO B C 1
ATOM 2130 O O . PRO B 1 59 ? 13.228 23.034 33.011 1.00 48.24 59 PRO B O 1
ATOM 2134 N N . GLY B 1 60 ? 11.936 24.867 33.260 1.00 46.92 60 GLY B N 1
ATOM 2135 C CA . GLY B 1 60 ? 10.702 24.113 33.451 1.00 46.04 60 GLY B CA 1
ATOM 2136 C C . GLY B 1 60 ? 10.045 24.325 34.801 1.00 44.74 60 GLY B C 1
ATOM 2137 O O . GLY B 1 60 ? 8.917 23.892 34.996 1.00 44.63 60 GLY B O 1
ATOM 2138 N N . ALA B 1 61 ? 10.739 24.995 35.725 1.00 44.32 61 ALA B N 1
ATOM 2139 C CA . ALA B 1 61 ? 10.197 25.266 37.057 1.00 43.46 61 ALA B CA 1
ATOM 2140 C C . ALA B 1 61 ? 8.956 26.154 36.991 1.00 42.99 61 ALA B C 1
ATOM 2141 O O . ALA B 1 61 ? 8.956 27.160 36.292 1.00 43.07 61 ALA B O 1
ATOM 2143 N N . ILE B 1 62 ? 7.910 25.775 37.730 1.00 42.32 62 ILE B N 1
ATOM 2144 C CA . ILE B 1 62 ? 6.694 26.580 37.854 1.00 41.91 62 ILE B CA 1
ATOM 2145 C C . ILE B 1 62 ? 6.736 27.343 39.180 1.00 41.65 62 ILE B C 1
ATOM 2146 O O . ILE B 1 62 ? 6.558 26.746 40.241 1.00 41.57 62 ILE B O 1
ATOM 2151 N N . PRO B 1 63 ? 6.975 28.650 39.124 1.00 41.49 63 PRO B N 1
ATOM 2152 C CA . PRO B 1 63 ? 7.046 29.476 40.324 1.00 41.46 63 PRO B CA 1
ATOM 2153 C C . PRO B 1 63 ? 5.675 29.667 40.947 1.00 41.72 63 PRO B C 1
ATOM 2154 O O . PRO B 1 63 ? 4.720 29.986 40.246 1.00 40.80 63 PRO B O 1
ATOM 2155 N N . ILE B 1 64 ? 5.567 29.433 42.258 1.00 42.14 64 ILE B N 1
ATOM 2156 C CA . ILE B 1 64 ? 4.339 29.718 43.010 1.00 42.61 64 ILE B CA 1
ATOM 2157 C C . ILE B 1 64 ? 4.680 30.369 44.355 1.00 43.78 64 ILE B C 1
ATOM 2158 O O . ILE B 1 64 ? 5.296 29.746 45.240 1.00 43.26 64 ILE B O 1
ATOM 2163 N N . ALA B 1 65 ? 4.280 31.632 44.500 1.00 44.73 65 ALA B N 1
ATOM 2164 C CA . ALA B 1 65 ? 4.571 32.406 45.699 1.00 46.13 65 ALA B CA 1
ATOM 2165 C C . ALA B 1 65 ? 3.807 31.861 46.896 1.00 47.94 65 ALA B C 1
ATOM 2166 O O . ALA B 1 65 ? 2.663 31.444 46.765 1.00 48.30 65 ALA B O 1
ATOM 2168 N N . CYS B 1 66 ? 4.455 31.861 48.056 1.00 49.71 66 CYS B N 1
ATOM 2169 C CA . CYS B 1 66 ? 3.820 31.465 49.303 1.00 52.11 66 CYS B CA 1
ATOM 2170 C C . CYS B 1 66 ? 4.509 32.092 50.507 1.00 53.93 66 CYS B C 1
ATOM 2171 O O . CYS B 1 66 ? 5.597 32.659 50.396 1.00 54.02 66 CYS B O 1
ATOM 2174 N N . ASP B 1 67 ? 3.863 31.968 51.663 1.00 51.16 67 ASP B N 1
ATOM 2175 C CA . ASP B 1 67 ? 4.321 32.599 52.896 1.00 52.12 67 ASP B CA 1
ATOM 2176 C C . ASP B 1 67 ? 4.227 31.606 54.081 1.00 51.94 67 ASP B C 1
ATOM 2177 O O . ASP B 1 67 ? 3.139 31.372 54.622 1.00 51.64 67 ASP B O 1
ATOM 2182 N N . LEU B 1 68 ? 5.363 31.019 54.473 1.00 51.80 68 LEU B N 1
ATOM 2183 C CA . LEU B 1 68 ? 5.398 30.133 55.649 1.00 51.88 68 LEU B CA 1
ATOM 2184 C C . LEU B 1 68 ? 5.279 30.951 56.940 1.00 52.61 68 LEU B C 1
ATOM 2185 O O . LEU B 1 68 ? 4.432 30.677 57.792 1.00 52.67 68 LEU B O 1
ATOM 2190 N N . ARG B 1 71 ? -1.020 30.306 56.947 1.00 41.23 71 ARG B N 1
ATOM 2191 C CA . ARG B 1 71 ? -1.903 29.134 56.925 1.00 40.73 71 ARG B CA 1
ATOM 2192 C C . ARG B 1 71 ? -2.898 29.164 55.745 1.00 40.74 71 ARG B C 1
ATOM 2193 O O . ARG B 1 71 ? -2.997 28.210 54.962 1.00 40.16 71 ARG B O 1
ATOM 2201 N N . ALA B 1 72 ? -3.636 30.259 55.607 1.00 40.84 72 ALA B N 1
ATOM 2202 C CA . ALA B 1 72 ? -4.437 30.464 54.402 1.00 40.79 72 ALA B CA 1
ATOM 2203 C C . ALA B 1 72 ? -3.515 30.557 53.177 1.00 39.91 72 ALA B C 1
ATOM 2204 O O . ALA B 1 72 ? -3.819 29.999 52.121 1.00 39.67 72 ALA B O 1
ATOM 2206 N N . ALA B 1 73 ? -2.374 31.235 53.338 1.00 39.76 73 ALA B N 1
ATOM 2207 C CA . ALA B 1 73 ? -1.371 31.345 52.273 1.00 39.07 73 ALA B CA 1
ATOM 2208 C C . ALA B 1 73 ? -0.879 29.993 51.817 1.00 38.18 73 ALA B C 1
ATOM 2209 O O . ALA B 1 73 ? -0.756 29.724 50.620 1.00 37.77 73 ALA B O 1
ATOM 2210 N N . ILE B 1 74 ? -0.601 29.115 52.778 1.00 37.75 74 ILE B N 1
ATOM 2211 C CA . ILE B 1 74 ? -0.091 27.784 52.448 1.00 36.67 74 ILE B CA 1
ATOM 2212 C C . ILE B 1 74 ? -1.156 26.950 51.742 1.00 36.67 74 ILE B C 1
ATOM 2213 O O . ILE B 1 74 ? -0.870 26.315 50.745 1.00 36.11 74 ILE B O 1
ATOM 2218 N N . ASP B 1 75 ? -2.392 26.969 52.229 1.00 37.99 75 ASP B N 1
ATOM 2219 C CA . ASP B 1 75 ? -3.452 26.178 51.568 1.00 38.21 75 ASP B CA 1
ATOM 2220 C C . ASP B 1 75 ? -3.704 26.681 50.151 1.00 38.22 75 ASP B C 1
ATOM 2221 O O . ASP B 1 75 ? -3.826 25.874 49.221 1.00 38.12 75 ASP B O 1
ATOM 2226 N N . ALA B 1 76 ? -3.705 28.004 49.976 1.00 38.96 76 ALA B N 1
ATOM 2227 C CA . ALA B 1 76 ? -3.911 28.602 48.646 1.00 39.80 76 ALA B CA 1
ATOM 2228 C C . ALA B 1 76 ? -2.809 28.186 47.691 1.00 39.40 76 ALA B C 1
ATOM 2229 O O . ALA B 1 76 ? -3.083 27.657 46.612 1.00 39.91 76 ALA B O 1
ATOM 2231 N N . ALA B 1 77 ? -1.558 28.404 48.096 1.00 39.37 77 ALA B N 1
ATOM 2232 C CA . ALA B 1 77 ? -0.414 28.029 47.260 1.00 38.64 77 ALA B CA 1
ATOM 2233 C C . ALA B 1 77 ? -0.416 26.547 46.904 1.00 38.15 77 ALA B C 1
ATOM 2234 O O . ALA B 1 77 ? -0.161 26.179 45.752 1.00 38.01 77 ALA B O 1
ATOM 2236 N N . MET B 1 78 ? -0.687 25.687 47.890 1.00 38.12 78 MET B N 1
ATOM 2237 C CA . MET B 1 78 ? -0.691 24.242 47.638 1.00 37.92 78 MET B CA 1
ATOM 2238 C C . MET B 1 78 ? -1.812 23.829 46.656 1.00 37.98 78 MET B C 1
ATOM 2239 O O . MET B 1 78 ? -1.555 23.072 45.718 1.00 38.01 78 MET B O 1
ATOM 2244 N N . ALA B 1 79 ? -3.027 24.342 46.836 1.00 38.70 79 ALA B N 1
ATOM 2245 C CA . ALA B 1 79 ? -4.123 24.059 45.881 1.00 39.52 79 ALA B CA 1
ATOM 2246 C C . ALA B 1 79 ? -3.746 24.548 44.489 1.00 39.88 79 ALA B C 1
ATOM 2247 O O . ALA B 1 79 ? -3.918 23.829 43.498 1.00 40.23 79 ALA B O 1
ATOM 2249 N N . ASP B 1 80 ? -3.220 25.770 44.432 1.00 40.33 80 ASP B N 1
ATOM 2250 C CA . ASP B 1 80 ? -2.724 26.365 43.186 1.00 40.90 80 ASP B CA 1
ATOM 2251 C C . ASP B 1 80 ? -1.726 25.422 42.532 1.00 39.92 80 ASP B C 1
ATOM 2252 O O . ASP B 1 80 ? -1.902 25.030 41.380 1.00 39.78 80 ASP B O 1
ATOM 2257 N N . ALA B 1 81 ? -0.707 25.019 43.298 1.00 38.31 81 ALA B N 1
ATOM 2258 C CA . ALA B 1 81 ? 0.343 24.113 42.811 1.00 37.55 81 ALA B CA 1
ATOM 2259 C C . ALA B 1 81 ? -0.169 22.783 42.288 1.00 37.11 81 ALA B C 1
ATOM 2260 O O . ALA B 1 81 ? 0.254 22.323 41.230 1.00 37.49 81 ALA B O 1
ATOM 2262 N N . VAL B 1 82 ? -1.069 22.152 43.034 1.00 37.47 82 VAL B N 1
ATOM 2263 C CA . VAL B 1 82 ? -1.614 20.845 42.633 1.00 37.76 82 VAL B CA 1
ATOM 2264 C C . VAL B 1 82 ? -2.488 20.987 41.367 1.00 39.20 82 VAL B C 1
ATOM 2265 O O . VAL B 1 82 ? -2.430 20.151 40.456 1.00 39.39 82 VAL B O 1
ATOM 2269 N N . ALA B 1 83 ? -3.266 22.063 41.314 1.00 40.74 83 ALA B N 1
ATOM 2270 C CA . ALA B 1 83 ? -4.043 22.405 40.113 1.00 42.38 83 ALA B CA 1
ATOM 2271 C C . ALA B 1 83 ? -3.122 22.433 38.885 1.00 43.02 83 ALA B C 1
ATOM 2272 O O . ALA B 1 83 ? -3.373 21.711 37.917 1.00 43.80 83 ALA B O 1
ATOM 2274 N N . ARG B 1 84 ? -2.020 23.193 38.955 1.00 42.95 84 ARG B N 1
ATOM 2275 C CA . ARG B 1 84 ? -1.067 23.310 37.814 1.00 43.18 84 ARG B CA 1
ATOM 2276 C C . ARG B 1 84 ? -0.345 22.020 37.433 1.00 42.23 84 ARG B C 1
ATOM 2277 O O . ARG B 1 84 ? -0.066 21.785 36.253 1.00 42.86 84 ARG B O 1
ATOM 2285 N N . LEU B 1 85 ? -0.027 21.172 38.414 1.00 40.82 85 LEU B N 1
ATOM 2286 C CA . LEU B 1 85 ? 0.633 19.887 38.120 1.00 39.51 85 LEU B CA 1
ATOM 2287 C C . LEU B 1 85 ? -0.343 18.779 37.696 1.00 39.87 85 LEU B C 1
ATOM 2288 O O . LEU B 1 85 ? 0.076 17.810 37.069 1.00 40.03 85 LEU B O 1
ATOM 2293 N N . GLY B 1 86 ? -1.618 18.899 38.071 1.00 40.52 86 GLY B N 1
ATOM 2294 C CA . GLY B 1 86 ? -2.628 17.870 37.796 1.00 41.01 86 GLY B CA 1
ATOM 2295 C C . GLY B 1 86 ? -2.492 16.621 38.657 1.00 40.36 86 GLY B C 1
ATOM 2296 O O . GLY B 1 86 ? -2.897 15.528 38.257 1.00 41.12 86 GLY B O 1
ATOM 2297 N N . GLY B 1 87 ? -1.913 16.784 39.848 1.00 38.60 87 GLY B N 1
ATOM 2298 C CA . GLY B 1 87 ? -1.585 15.656 40.723 1.00 37.28 87 GLY B CA 1
ATOM 2299 C C . GLY B 1 87 ? -0.496 16.061 41.708 1.00 34.85 87 GLY B C 1
ATOM 2300 O O . GLY B 1 87 ? -0.120 17.228 41.781 1.00 34.75 87 GLY B O 1
ATOM 2301 N N . LEU B 1 88 ? -0.026 15.116 42.505 1.00 33.45 88 LEU B N 1
ATOM 2302 C CA . LEU B 1 88 ? 1.138 15.380 43.382 1.00 31.26 88 LEU B CA 1
ATOM 2303 C C . LEU B 1 88 ? 1.717 14.067 43.782 1.00 30.36 88 LEU B C 1
ATOM 2304 O O . LEU B 1 88 ? 1.017 13.246 44.358 1.00 30.24 88 LEU B O 1
ATOM 2309 N N . ASP B 1 89 ? 2.985 13.847 43.436 1.00 29.41 89 ASP B N 1
ATOM 2310 C CA . ASP B 1 89 ? 3.663 12.588 43.726 1.00 28.62 89 ASP B CA 1
ATOM 2311 C C . ASP B 1 89 ? 4.764 12.729 44.785 1.00 27.24 89 ASP B C 1
ATOM 2312 O O . ASP B 1 89 ? 5.049 11.750 45.489 1.00 26.67 89 ASP B O 1
ATOM 2317 N N . ILE B 1 90 ? 5.373 13.914 44.855 1.00 25.82 90 ILE B N 1
ATOM 2318 C CA . ILE B 1 90 ? 6.554 14.172 45.708 1.00 24.90 90 ILE B CA 1
ATOM 2319 C C . ILE B 1 90 ? 6.401 15.544 46.309 1.00 23.83 90 ILE B C 1
ATOM 2320 O O . ILE B 1 90 ? 6.090 16.492 45.603 1.00 25.26 90 ILE B O 1
ATOM 2325 N N . LEU B 1 91 ? 6.576 15.651 47.622 1.00 21.97 91 LEU B N 1
ATOM 2326 C CA . LEU B 1 91 ? 6.660 16.922 48.290 1.00 21.18 91 LEU B CA 1
ATOM 2327 C C . LEU B 1 91 ? 7.996 16.992 49.056 1.00 20.77 91 LEU B C 1
ATOM 2328 O O . LEU B 1 91 ? 8.295 16.091 49.850 1.00 20.13 91 LEU B O 1
ATOM 2333 N N . VAL B 1 92 ? 8.752 18.058 48.824 1.00 21.09 92 VAL B N 1
ATOM 2334 C CA . VAL B 1 92 ? 9.980 18.360 49.591 1.00 20.98 92 VAL B CA 1
ATOM 2335 C C . VAL B 1 92 ? 9.730 19.605 50.394 1.00 22.14 92 VAL B C 1
ATOM 2336 O O . VAL B 1 92 ? 9.653 20.693 49.829 1.00 23.29 92 VAL B O 1
ATOM 2340 N N . ALA B 1 93 ? 9.627 19.452 51.717 1.00 22.89 93 ALA B N 1
ATOM 2341 C CA . ALA B 1 93 ? 9.328 20.578 52.599 1.00 25.13 93 ALA B CA 1
ATOM 2342 C C . ALA B 1 93 ? 10.636 21.195 53.103 1.00 27.66 93 ALA B C 1
ATOM 2343 O O . ALA B 1 93 ? 11.170 20.775 54.122 1.00 26.76 93 ALA B O 1
ATOM 2345 N N . GLY B 1 94 ? 11.154 22.152 52.328 1.00 39.57 94 GLY B N 1
ATOM 2346 C CA . GLY B 1 94 ? 12.449 22.776 52.574 1.00 41.67 94 GLY B CA 1
ATOM 2347 C C . GLY B 1 94 ? 12.400 24.198 53.109 1.00 43.64 94 GLY B C 1
ATOM 2348 O O . GLY B 1 94 ? 13.447 24.782 53.417 1.00 44.50 94 GLY B O 1
ATOM 2349 N N . GLY B 1 95 ? 11.201 24.771 53.212 1.00 45.46 95 GLY B N 1
ATOM 2350 C CA . GLY B 1 95 ? 11.053 26.119 53.757 1.00 46.72 95 GLY B CA 1
ATOM 2351 C C . GLY B 1 95 ? 11.516 26.073 55.199 1.00 47.10 95 GLY B C 1
ATOM 2352 O O . GLY B 1 95 ? 11.113 25.171 55.946 1.00 47.38 95 GLY B O 1
ATOM 2353 N N . ALA B 1 96 ? 12.384 27.005 55.582 1.00 47.99 96 ALA B N 1
ATOM 2354 C CA . ALA B 1 96 ? 12.985 26.977 56.904 1.00 48.30 96 ALA B CA 1
ATOM 2355 C C . ALA B 1 96 ? 13.781 28.256 57.211 1.00 49.12 96 ALA B C 1
ATOM 2356 O O . ALA B 1 96 ? 14.481 28.798 56.344 1.00 50.15 96 ALA B O 1
ATOM 2358 N N . LEU B 1 97 ? 13.660 28.727 58.447 1.00 49.05 97 LEU B N 1
ATOM 2359 C CA . LEU B 1 97 ? 14.514 29.788 58.969 1.00 49.63 97 LEU B CA 1
ATOM 2360 C C . LEU B 1 97 ? 15.703 29.140 59.682 1.00 48.88 97 LEU B C 1
ATOM 2361 O O . LEU B 1 97 ? 15.506 28.300 60.558 1.00 47.70 97 LEU B O 1
ATOM 2366 N N . LYS B 1 98 ? 16.920 29.548 59.320 1.00 49.10 98 LYS B N 1
ATOM 2367 C CA . LYS B 1 98 ? 18.133 29.021 59.945 1.00 48.83 98 LYS B CA 1
ATOM 2368 C C . LYS B 1 98 ? 18.908 30.173 60.537 1.00 48.84 98 LYS B C 1
ATOM 2369 O O . LYS B 1 98 ? 19.297 31.101 59.824 1.00 50.09 98 LYS B O 1
ATOM 2375 N N . GLY B 1 99 ? 19.130 30.121 61.841 1.00 47.61 99 GLY B N 1
ATOM 2376 C CA . GLY B 1 99 ? 19.811 31.216 62.505 1.00 47.50 99 GLY B CA 1
ATOM 2377 C C . GLY B 1 99 ? 19.870 31.007 64.002 1.00 45.98 99 GLY B C 1
ATOM 2378 O O . GLY B 1 99 ? 19.068 30.271 64.575 1.00 46.05 99 GLY B O 1
ATOM 2379 N N . GLY B 1 100 ? 20.838 31.655 64.628 1.00 44.89 100 GLY B N 1
ATOM 2380 C CA . GLY B 1 100 ? 20.998 31.626 66.080 1.00 43.58 100 GLY B CA 1
ATOM 2381 C C . GLY B 1 100 ? 20.551 32.947 66.672 1.00 42.93 100 GLY B C 1
ATOM 2382 O O . GLY B 1 100 ? 20.435 33.945 65.986 1.00 44.36 100 GLY B O 1
ATOM 2383 N N . THR B 1 101 ? 20.287 32.935 67.960 1.00 41.56 101 THR B N 1
ATOM 2384 C CA . THR B 1 101 ? 19.713 34.071 68.647 1.00 40.90 101 THR B CA 1
ATOM 2385 C C . THR B 1 101 ? 20.636 34.633 69.726 1.00 39.05 101 THR B C 1
ATOM 2386 O O . THR B 1 101 ? 20.712 35.843 69.913 1.00 39.59 101 THR B O 1
ATOM 2390 N N . GLY B 1 102 ? 21.347 33.758 70.421 1.00 36.45 102 GLY B N 1
ATOM 2391 C CA . GLY B 1 102 ? 22.048 34.123 71.643 1.00 35.08 102 GLY B CA 1
ATOM 2392 C C . GLY B 1 102 ? 21.810 33.024 72.669 1.00 33.58 102 GLY B C 1
ATOM 2393 O O . GLY B 1 102 ? 21.242 31.971 72.336 1.00 32.80 102 GLY B O 1
ATOM 2394 N N . ASN B 1 103 ? 22.200 33.275 73.906 1.00 32.57 103 ASN B N 1
ATOM 2395 C CA . ASN B 1 103 ? 22.087 32.264 74.950 1.00 31.91 103 ASN B CA 1
ATOM 2396 C C . ASN B 1 103 ? 20.629 32.023 75.331 1.00 31.45 103 ASN B C 1
ATOM 2397 O O . ASN B 1 103 ? 19.801 32.925 75.218 1.00 30.64 103 ASN B O 1
ATOM 2402 N N . PHE B 1 104 ? 20.339 30.797 75.783 1.00 19.96 104 PHE B N 1
ATOM 2403 C CA . PHE B 1 104 ? 18.995 30.406 76.141 1.00 19.46 104 PHE B CA 1
ATOM 2404 C C . PHE B 1 104 ? 18.388 31.336 77.198 1.00 20.02 104 PHE B C 1
ATOM 2405 O O . PHE B 1 104 ? 17.227 31.668 77.116 1.00 19.59 104 PHE B O 1
ATOM 2413 N N . LEU B 1 105 ? 19.195 31.758 78.161 1.00 22.22 105 LEU B N 1
ATOM 2414 C CA . LEU B 1 105 ? 18.752 32.667 79.219 1.00 24.09 105 LEU B CA 1
ATOM 2415 C C . LEU B 1 105 ? 18.068 33.945 78.687 1.00 24.36 105 LEU B C 1
ATOM 2416 O O . LEU B 1 105 ? 17.168 34.475 79.340 1.00 24.47 105 LEU B O 1
ATOM 2421 N N . ASP B 1 106 ? 18.490 34.402 77.510 1.00 25.06 106 ASP B N 1
ATOM 2422 C CA . ASP B 1 106 ? 18.043 35.675 76.906 1.00 26.32 106 ASP B CA 1
ATOM 2423 C C . ASP B 1 106 ? 17.109 35.506 75.733 1.00 25.14 106 ASP B C 1
ATOM 2424 O O . ASP B 1 106 ? 16.762 36.491 75.090 1.00 24.50 106 ASP B O 1
ATOM 2429 N N . LEU B 1 107 ? 16.708 34.267 75.425 1.00 23.45 107 LEU B N 1
ATOM 2430 C CA . LEU B 1 107 ? 15.875 34.001 74.263 1.00 22.62 107 LEU B CA 1
ATOM 2431 C C . LEU B 1 107 ? 14.465 34.570 74.464 1.00 22.42 107 LEU B C 1
ATOM 2432 O O . LEU B 1 107 ? 13.782 34.285 75.457 1.00 22.80 107 LEU B O 1
ATOM 2437 N N . SER B 1 108 ? 14.048 35.417 73.542 1.00 23.21 108 SER B N 1
ATOM 2438 C CA . SER B 1 108 ? 12.746 36.097 73.690 1.00 24.21 108 SER B CA 1
ATOM 2439 C C . SER B 1 108 ? 11.584 35.213 73.210 1.00 23.64 108 SER B C 1
ATOM 2440 O O . SER B 1 108 ? 11.774 34.276 72.433 1.00 22.48 108 SER B O 1
ATOM 2443 N N . ASP B 1 109 ? 10.375 35.537 73.667 1.00 24.36 109 ASP B N 1
ATOM 2444 C CA . ASP B 1 109 ? 9.157 34.855 73.197 1.00 24.49 109 ASP B CA 1
ATOM 2445 C C . ASP B 1 109 ? 9.019 35.011 71.706 1.00 24.07 109 ASP B C 1
ATOM 2446 O O . ASP B 1 109 ? 8.642 34.067 71.004 1.00 23.00 109 ASP B O 1
ATOM 2451 N N . ALA B 1 110 ? 9.340 36.207 71.201 1.00 24.44 110 ALA B N 1
ATOM 2452 C CA . ALA B 1 110 ? 9.234 36.476 69.753 1.00 24.68 110 ALA B CA 1
ATOM 2453 C C . ALA B 1 110 ? 10.143 35.599 68.879 1.00 23.53 110 ALA B C 1
ATOM 2454 O O . ALA B 1 110 ? 9.745 35.213 67.770 1.00 23.73 110 ALA B O 1
ATOM 2456 N N . ASP B 1 111 ? 11.382 35.360 69.324 1.00 21.79 111 ASP B N 1
ATOM 2457 C CA . ASP B 1 111 ? 12.299 34.481 68.541 1.00 21.80 111 ASP B CA 1
ATOM 2458 C C . ASP B 1 111 ? 11.853 33.014 68.652 1.00 19.95 111 ASP B C 1
ATOM 2459 O O . ASP B 1 111 ? 11.840 32.288 67.650 1.00 20.48 111 ASP B O 1
ATOM 2464 N N . TRP B 1 112 ? 11.518 32.580 69.861 1.00 19.16 112 TRP B N 1
ATOM 2465 C CA . TRP B 1 112 ? 10.920 31.239 70.039 1.00 19.12 112 TRP B CA 1
ATOM 2466 C C . TRP B 1 112 ? 9.726 31.024 69.076 1.00 19.69 112 TRP B C 1
ATOM 2467 O O . TRP B 1 112 ? 9.689 30.075 68.279 1.00 18.20 112 TRP B O 1
ATOM 2478 N N . ASP B 1 113 ? 8.735 31.920 69.146 1.00 21.51 113 ASP B N 1
ATOM 2479 C CA . ASP B 1 113 ? 7.558 31.812 68.287 1.00 22.95 113 ASP B CA 1
ATOM 2480 C C . ASP B 1 113 ? 7.868 31.784 66.808 1.00 23.52 113 ASP B C 1
ATOM 2481 O O . ASP B 1 113 ? 7.209 31.069 66.074 1.00 24.98 113 ASP B O 1
ATOM 2486 N N . ARG B 1 114 ? 8.844 32.560 66.354 1.00 23.66 114 ARG B N 1
ATOM 2487 C CA . ARG B 1 114 ? 9.136 32.630 64.923 1.00 25.50 114 ARG B CA 1
ATOM 2488 C C . ARG B 1 114 ? 9.723 31.305 64.398 1.00 24.42 114 ARG B C 1
ATOM 2489 O O . ARG B 1 114 ? 9.330 30.806 63.351 1.00 23.87 114 ARG B O 1
ATOM 2497 N N . TYR B 1 115 ? 10.683 30.757 65.129 1.00 23.22 115 TYR B N 1
ATOM 2498 C CA . TYR B 1 115 ? 11.295 29.493 64.700 1.00 23.69 115 TYR B CA 1
ATOM 2499 C C . TYR B 1 115 ? 10.291 28.348 64.808 1.00 24.25 115 TYR B C 1
ATOM 2500 O O . TYR B 1 115 ? 10.198 27.554 63.910 1.00 25.42 115 TYR B O 1
ATOM 2509 N N . VAL B 1 116 ? 9.520 28.292 65.889 1.00 24.23 116 VAL B N 1
ATOM 2510 C CA . VAL B 1 116 ? 8.568 27.206 66.066 1.00 25.91 116 VAL B CA 1
ATOM 2511 C C . VAL B 1 116 ? 7.460 27.340 65.019 1.00 28.05 116 VAL B C 1
ATOM 2512 O O . VAL B 1 116 ? 7.174 26.368 64.291 1.00 28.41 116 VAL B O 1
ATOM 2516 N N . ASP B 1 117 ? 6.903 28.554 64.874 1.00 28.88 117 ASP B N 1
ATOM 2517 C CA . ASP B 1 117 ? 5.859 28.780 63.849 1.00 30.52 117 ASP B CA 1
ATOM 2518 C C . ASP B 1 117 ? 6.312 28.492 62.415 1.00 30.76 117 ASP B C 1
ATOM 2519 O O . ASP B 1 117 ? 5.607 27.788 61.656 1.00 30.14 117 ASP B O 1
ATOM 2524 N N . VAL B 1 118 ? 7.486 28.995 62.031 1.00 29.65 118 VAL B N 1
ATOM 2525 C CA . VAL B 1 118 ? 7.909 28.857 60.655 1.00 30.77 118 VAL B CA 1
ATOM 2526 C C . VAL B 1 118 ? 8.433 27.459 60.331 1.00 31.04 118 VAL B C 1
ATOM 2527 O O . VAL B 1 118 ? 7.949 26.830 59.397 1.00 33.08 118 VAL B O 1
ATOM 2531 N N . ASN B 1 119 ? 9.394 26.976 61.109 1.00 29.71 119 ASN B N 1
ATOM 2532 C CA . ASN B 1 119 ? 10.041 25.676 60.849 1.00 30.39 119 ASN B CA 1
ATOM 2533 C C . ASN B 1 119 ? 9.129 24.462 61.163 1.00 30.14 119 ASN B C 1
ATOM 2534 O O . ASN B 1 119 ? 9.039 23.509 60.383 1.00 31.96 119 ASN B O 1
ATOM 2539 N N . MET B 1 120 ? 8.448 24.496 62.298 1.00 22.80 120 MET B N 1
ATOM 2540 C CA . MET B 1 120 ? 7.696 23.324 62.766 1.00 22.67 120 MET B CA 1
ATOM 2541 C C . MET B 1 120 ? 6.245 23.358 62.283 1.00 21.81 120 MET B C 1
ATOM 2542 O O . MET B 1 120 ? 5.777 22.436 61.626 1.00 21.55 120 MET B O 1
ATOM 2547 N N . THR B 1 121 ? 5.532 24.420 62.629 1.00 22.40 121 THR B N 1
ATOM 2548 C CA . THR B 1 121 ? 4.119 24.524 62.254 1.00 22.58 121 THR B CA 1
ATOM 2549 C C . THR B 1 121 ? 4.013 24.668 60.752 1.00 22.12 121 THR B C 1
ATOM 2550 O O . THR B 1 121 ? 3.136 24.068 60.144 1.00 23.01 121 THR B O 1
ATOM 2554 N N . GLY B 1 122 ? 4.942 25.395 60.127 1.00 22.95 122 GLY B N 1
ATOM 2555 C CA . GLY B 1 122 ? 4.925 25.560 58.677 1.00 21.98 122 GLY B CA 1
ATOM 2556 C C . GLY B 1 122 ? 5.108 24.242 57.958 1.00 21.61 122 GLY B C 1
ATOM 2557 O O . GLY B 1 122 ? 4.451 23.984 56.925 1.00 21.92 122 GLY B O 1
ATOM 2558 N N . THR B 1 123 ? 5.999 23.396 58.492 1.00 20.04 123 THR B N 1
ATOM 2559 C CA . THR B 1 123 ? 6.251 22.095 57.917 1.00 19.35 123 THR B CA 1
ATOM 2560 C C . THR B 1 123 ? 5.031 21.211 58.129 1.00 18.15 123 THR B C 1
ATOM 2561 O O . THR B 1 123 ? 4.655 20.489 57.241 1.00 18.87 123 THR B O 1
ATOM 2565 N N . PHE B 1 124 ? 4.420 21.291 59.303 1.00 18.56 124 PHE B N 1
ATOM 2566 C CA . PHE B 1 124 ? 3.178 20.558 59.580 1.00 19.13 124 PHE B CA 1
ATOM 2567 C C . PHE B 1 124 ? 2.070 20.910 58.559 1.00 19.50 124 PHE B C 1
ATOM 2568 O O . PHE B 1 124 ? 1.452 20.014 57.986 1.00 19.07 124 PHE B O 1
ATOM 2576 N N . LEU B 1 125 ? 1.883 22.214 58.310 1.00 19.69 125 LEU B N 1
ATOM 2577 C CA . LEU B 1 125 ? 0.778 22.698 57.479 1.00 20.37 125 LEU B CA 1
ATOM 2578 C C . LEU B 1 125 ? 0.974 22.339 56.007 1.00 21.14 125 LEU B C 1
ATOM 2579 O O . LEU B 1 125 ? 0.013 21.954 55.320 1.00 21.89 125 LEU B O 1
ATOM 2584 N N . THR B 1 126 ? 2.214 22.442 55.536 1.00 20.42 126 THR B N 1
ATOM 2585 C CA . THR B 1 126 ? 2.587 22.095 54.181 1.00 20.69 126 THR B CA 1
ATOM 2586 C C . THR B 1 126 ? 2.402 20.598 53.955 1.00 19.75 126 THR B C 1
ATOM 2587 O O . THR B 1 126 ? 1.872 20.192 52.921 1.00 18.63 126 THR B O 1
ATOM 2591 N N . CYS B 1 127 ? 2.868 19.782 54.909 1.00 19.05 127 CYS B N 1
ATOM 2592 C CA . CYS B 1 127 ? 2.832 18.335 54.759 1.00 19.09 127 CYS B CA 1
ATOM 2593 C C . CYS B 1 127 ? 1.395 17.740 54.842 1.00 18.95 127 CYS B C 1
ATOM 2594 O O . CYS B 1 127 ? 1.088 16.769 54.150 1.00 18.62 127 CYS B O 1
ATOM 2597 N N . ARG B 1 128 ? 0.567 18.291 55.725 1.00 18.89 128 ARG B N 1
ATOM 2598 C CA . ARG B 1 128 ? -0.827 17.879 55.838 1.00 20.32 128 ARG B CA 1
ATOM 2599 C C . ARG B 1 128 ? -1.573 18.207 54.541 1.00 20.73 128 ARG B C 1
ATOM 2600 O O . ARG B 1 128 ? -2.314 17.372 54.005 1.00 21.93 128 ARG B O 1
ATOM 2608 N N . ALA B 1 129 ? -1.343 19.408 54.015 1.00 21.13 129 ALA B N 1
ATOM 2609 C CA . ALA B 1 129 ? -1.986 19.808 52.740 1.00 22.34 129 ALA B CA 1
ATOM 2610 C C . ALA B 1 129 ? -1.497 18.918 51.613 1.00 22.77 129 ALA B C 1
ATOM 2611 O O . ALA B 1 129 ? -2.289 18.439 50.797 1.00 24.50 129 ALA B O 1
ATOM 2613 N N . GLY B 1 130 ? -0.188 18.653 51.580 1.00 21.85 130 GLY B N 1
ATOM 2614 C CA . GLY B 1 130 ? 0.384 17.756 50.571 1.00 21.94 130 GLY B CA 1
ATOM 2615 C C . GLY B 1 130 ? -0.087 16.305 50.650 1.00 21.65 130 GLY B C 1
ATOM 2616 O O . GLY B 1 130 ? -0.420 15.700 49.626 1.00 22.94 130 GLY B O 1
ATOM 2617 N N . ALA B 1 131 ? -0.105 15.741 51.852 1.00 20.12 131 ALA B N 1
ATOM 2618 C CA . ALA B 1 131 ? -0.559 14.378 52.053 1.00 20.56 131 ALA B CA 1
ATOM 2619 C C . ALA B 1 131 ? -2.034 14.240 51.603 1.00 21.47 131 ALA B C 1
ATOM 2620 O O . ALA B 1 131 ? -2.429 13.232 50.976 1.00 21.51 131 ALA B O 1
ATOM 2622 N N . ARG B 1 132 ? -2.825 15.246 51.959 1.00 21.28 132 ARG B N 1
ATOM 2623 C CA . ARG B 1 132 ? -4.259 15.273 51.573 1.00 23.59 132 ARG B CA 1
ATOM 2624 C C . ARG B 1 132 ? -4.426 15.283 50.054 1.00 24.35 132 ARG B C 1
ATOM 2625 O O . ARG B 1 132 ? -5.207 14.505 49.509 1.00 26.45 132 ARG B O 1
ATOM 2633 N N . ALA B 1 133 ? -3.626 16.088 49.364 1.00 24.44 133 ALA B N 1
ATOM 2634 C CA . ALA B 1 133 ? -3.633 16.129 47.891 1.00 25.24 133 ALA B CA 1
ATOM 2635 C C . ALA B 1 133 ? -3.105 14.845 47.228 1.00 26.13 133 ALA B C 1
ATOM 2636 O O . ALA B 1 133 ? -3.596 14.428 46.159 1.00 26.41 133 ALA B O 1
ATOM 2638 N N . MET B 1 134 ? -2.128 14.187 47.863 1.00 24.31 134 MET B N 1
ATOM 2639 C CA . MET B 1 134 ? -1.612 12.919 47.356 1.00 25.38 134 MET B CA 1
ATOM 2640 C C . MET B 1 134 ? -2.675 11.829 47.451 1.00 26.18 134 MET B C 1
ATOM 2641 O O . MET B 1 134 ? -2.823 11.027 46.528 1.00 28.60 134 MET B O 1
ATOM 2646 N N . VAL B 1 135 ? -3.420 11.802 48.554 1.00 25.50 135 VAL B N 1
ATOM 2647 C CA . VAL B 1 135 ? -4.491 10.811 48.715 1.00 28.08 135 VAL B CA 1
ATOM 2648 C C . VAL B 1 135 ? -5.660 11.122 47.745 1.00 29.66 135 VAL B C 1
ATOM 2649 O O . VAL B 1 135 ? -6.181 10.237 47.069 1.00 31.99 135 VAL B O 1
ATOM 2653 N N . ALA B 1 136 ? -6.021 12.388 47.634 1.00 29.53 136 ALA B N 1
ATOM 2654 C CA . ALA B 1 136 ? -7.068 12.788 46.656 1.00 31.90 136 ALA B CA 1
ATOM 2655 C C . ALA B 1 136 ? -6.669 12.378 45.226 1.00 33.74 136 ALA B C 1
ATOM 2656 O O . ALA B 1 136 ? -7.513 11.917 44.455 1.00 36.66 136 ALA B O 1
ATOM 2658 N N . ALA B 1 137 ? -5.375 12.483 44.899 1.00 33.22 137 ALA B N 1
ATOM 2659 C CA . ALA B 1 137 ? -4.856 12.104 43.583 1.00 35.41 137 ALA B CA 1
ATOM 2660 C C . ALA B 1 137 ? -4.591 10.609 43.364 1.00 37.47 137 ALA B C 1
ATOM 2661 O O . ALA B 1 137 ? -4.182 10.221 42.265 1.00 40.15 137 ALA B O 1
ATOM 2663 N N . GLY B 1 138 ? -4.814 9.772 44.376 1.00 37.55 138 GLY B N 1
ATOM 2664 C CA . GLY B 1 138 ? -4.762 8.310 44.212 1.00 40.07 138 GLY B CA 1
ATOM 2665 C C . GLY B 1 138 ? -3.442 7.613 44.532 1.00 40.38 138 GLY B C 1
ATOM 2666 O O . GLY B 1 138 ? -3.082 6.621 43.895 1.00 42.70 138 GLY B O 1
ATOM 2667 N N . ALA B 1 139 ? -2.733 8.115 45.535 1.00 38.83 139 ALA B N 1
ATOM 2668 C CA . ALA B 1 139 ? -1.457 7.528 45.955 1.00 39.67 139 ALA B CA 1
ATOM 2669 C C . ALA B 1 139 ? -1.586 6.043 46.266 1.00 43.76 139 ALA B C 1
ATOM 2670 O O . ALA B 1 139 ? -2.552 5.626 46.898 1.00 43.54 139 ALA B O 1
ATOM 2672 N N . GLY B 1 140 ? -0.618 5.249 45.791 1.00 23.44 140 GLY B N 1
ATOM 2673 C CA . GLY B 1 140 ? -0.453 3.864 46.210 1.00 25.74 140 GLY B CA 1
ATOM 2674 C C . GLY B 1 140 ? -1.210 2.918 45.284 1.00 27.69 140 GLY B C 1
ATOM 2675 O O . GLY B 1 140 ? -0.925 2.898 44.090 1.00 31.56 140 GLY B O 1
ATOM 2676 N N . ARG B 1 144 ? 2.843 1.998 43.441 1.00 45.40 144 ARG B N 1
ATOM 2677 C CA . ARG B 1 144 ? 3.835 3.044 43.644 1.00 43.20 144 ARG B CA 1
ATOM 2678 C C . ARG B 1 144 ? 3.378 4.040 44.712 1.00 40.13 144 ARG B C 1
ATOM 2679 O O . ARG B 1 144 ? 2.246 4.544 44.671 1.00 40.15 144 ARG B O 1
ATOM 2687 N N . SER B 1 145 ? 4.259 4.314 45.665 1.00 37.26 145 SER B N 1
ATOM 2688 C CA . SER B 1 145 ? 3.947 5.218 46.771 1.00 34.45 145 SER B CA 1
ATOM 2689 C C . SER B 1 145 ? 4.315 6.672 46.444 1.00 31.67 145 SER B C 1
ATOM 2690 O O . SER B 1 145 ? 5.347 6.937 45.792 1.00 32.49 145 SER B O 1
ATOM 2693 N N . ALA B 1 146 ? 3.473 7.603 46.897 1.00 28.45 146 ALA B N 1
ATOM 2694 C CA . ALA B 1 146 ? 3.834 8.997 46.974 1.00 25.83 146 ALA B CA 1
ATOM 2695 C C . ALA B 1 146 ? 4.925 9.189 48.046 1.00 23.34 146 ALA B C 1
ATOM 2696 O O . ALA B 1 146 ? 5.130 8.319 48.869 1.00 22.82 146 ALA B O 1
ATOM 2698 N N . ARG B 1 147 ? 5.588 10.335 48.017 1.00 21.53 147 ARG B N 1
ATOM 2699 C CA . ARG B 1 147 ? 6.773 10.574 48.839 1.00 20.59 147 ARG B CA 1
ATOM 2700 C C . ARG B 1 147 ? 6.780 11.955 49.455 1.00 19.56 147 ARG B C 1
ATOM 2701 O O . ARG B 1 147 ? 6.671 12.972 48.762 1.00 20.71 147 ARG B O 1
ATOM 2709 N N . ILE B 1 148 ? 6.973 12.009 50.770 1.00 18.92 148 ILE B N 1
ATOM 2710 C CA . ILE B 1 148 ? 7.147 13.280 51.440 1.00 17.84 148 ILE B CA 1
ATOM 2711 C C . ILE B 1 148 ? 8.572 13.239 51.997 1.00 18.03 148 ILE B C 1
ATOM 2712 O O . ILE B 1 148 ? 8.955 12.260 52.658 1.00 17.14 148 ILE B O 1
ATOM 2717 N N . ILE B 1 149 ? 9.323 14.297 51.718 1.00 17.90 149 ILE B N 1
ATOM 2718 C CA . ILE B 1 149 ? 10.696 14.445 52.192 1.00 17.15 149 ILE B CA 1
ATOM 2719 C C . ILE B 1 149 ? 10.805 15.749 52.998 1.00 16.35 149 ILE B C 1
ATOM 2720 O O . ILE B 1 149 ? 10.529 16.863 52.495 1.00 16.80 149 ILE B O 1
ATOM 2725 N N . THR B 1 150 ? 11.225 15.623 54.252 1.00 15.52 150 THR B N 1
ATOM 2726 C CA . THR B 1 150 ? 11.421 16.782 55.087 1.00 15.68 150 THR B CA 1
ATOM 2727 C C . THR B 1 150 ? 12.940 17.116 55.191 1.00 16.68 150 THR B C 1
ATOM 2728 O O . THR B 1 150 ? 13.790 16.205 55.128 1.00 17.65 150 THR B O 1
ATOM 2732 N N . ILE B 1 151 ? 13.267 18.402 55.288 1.00 18.02 151 ILE B N 1
ATOM 2733 C CA . ILE B 1 151 ? 14.652 18.830 55.478 1.00 19.02 151 ILE B CA 1
ATOM 2734 C C . ILE B 1 151 ? 14.807 19.250 56.921 1.00 19.32 151 ILE B C 1
ATOM 2735 O O . ILE B 1 151 ? 14.317 20.307 57.351 1.00 20.69 151 ILE B O 1
ATOM 2740 N N . GLY B 1 152 ? 15.468 18.384 57.684 1.00 18.35 152 GLY B N 1
ATOM 2741 C CA . GLY B 1 152 ? 15.822 18.712 59.044 1.00 17.79 152 GLY B CA 1
ATOM 2742 C C . GLY B 1 152 ? 17.260 19.177 59.107 1.00 17.45 152 GLY B C 1
ATOM 2743 O O . GLY B 1 152 ? 17.694 19.973 58.292 1.00 18.24 152 GLY B O 1
ATOM 2744 N N . SER B 1 153 ? 17.998 18.615 60.051 1.00 16.19 153 SER B N 1
ATOM 2745 C CA . SER B 1 153 ? 19.357 19.048 60.327 1.00 15.84 153 SER B CA 1
ATOM 2746 C C . SER B 1 153 ? 20.032 18.055 61.264 1.00 14.25 153 SER B C 1
ATOM 2747 O O . SER B 1 153 ? 19.379 17.310 61.999 1.00 13.33 153 SER B O 1
ATOM 2750 N N . VAL B 1 154 ? 21.366 18.051 61.280 1.00 13.90 154 VAL B N 1
ATOM 2751 C CA . VAL B 1 154 ? 22.083 17.382 62.374 1.00 13.54 154 VAL B CA 1
ATOM 2752 C C . VAL B 1 154 ? 21.586 17.917 63.734 1.00 11.89 154 VAL B C 1
ATOM 2753 O O . VAL B 1 154 ? 21.559 17.209 64.745 1.00 12.11 154 VAL B O 1
ATOM 2757 N N . ASN B 1 155 ? 21.155 19.175 63.747 1.00 12.70 155 ASN B N 1
ATOM 2758 C CA . ASN B 1 155 ? 20.507 19.794 64.943 1.00 12.97 155 ASN B CA 1
ATOM 2759 C C . ASN B 1 155 ? 19.164 19.203 65.330 1.00 13.34 155 ASN B C 1
ATOM 2760 O O . ASN B 1 155 ? 18.582 19.574 66.398 1.00 13.81 155 ASN B O 1
ATOM 2765 N N . SER B 1 156 ? 18.634 18.290 64.499 1.00 12.47 156 SER B N 1
ATOM 2766 C CA . SER B 1 156 ? 17.501 17.451 64.950 1.00 12.45 156 SER B CA 1
ATOM 2767 C C . SER B 1 156 ? 17.880 16.438 66.049 1.00 12.78 156 SER B C 1
ATOM 2768 O O . SER B 1 156 ? 16.972 15.890 66.694 1.00 13.08 156 SER B O 1
ATOM 2771 N N . PHE B 1 157 ? 19.201 16.172 66.227 1.00 11.89 157 PHE B N 1
ATOM 2772 C CA . PHE B 1 157 ? 19.700 15.200 67.109 1.00 13.10 157 PHE B CA 1
ATOM 2773 C C . PHE B 1 157 ? 20.745 15.717 68.114 1.00 13.87 157 PHE B C 1
ATOM 2774 O O . PHE B 1 157 ? 20.812 15.201 69.236 1.00 14.31 157 PHE B O 1
ATOM 2782 N N . MET B 1 158 ? 21.575 16.664 67.691 1.00 13.40 158 MET B N 1
ATOM 2783 C CA . MET B 1 158 ? 22.618 17.247 68.558 1.00 15.32 158 MET B CA 1
ATOM 2784 C C . MET B 1 158 ? 22.557 18.783 68.469 1.00 14.50 158 MET B C 1
ATOM 2785 O O . MET B 1 158 ? 22.287 19.355 67.408 1.00 14.37 158 MET B O 1
ATOM 2790 N N . ALA B 1 159 ? 22.732 19.444 69.602 1.00 14.19 159 ALA B N 1
ATOM 2791 C CA . ALA B 1 159 ? 22.569 20.901 69.673 1.00 14.80 159 ALA B CA 1
ATOM 2792 C C . ALA B 1 159 ? 23.855 21.728 69.437 1.00 15.49 159 ALA B C 1
ATOM 2793 O O . ALA B 1 159 ? 24.893 21.496 70.079 1.00 15.29 159 ALA B O 1
ATOM 2795 N N . GLU B 1 160 ? 23.766 22.675 68.509 1.00 16.11 160 GLU B N 1
ATOM 2796 C CA . GLU B 1 160 ? 24.745 23.760 68.383 1.00 18.70 160 GLU B CA 1
ATOM 2797 C C . GLU B 1 160 ? 24.486 24.788 69.499 1.00 17.28 160 GLU B C 1
ATOM 2798 O O . GLU B 1 160 ? 23.368 24.881 69.976 1.00 16.01 160 GLU B O 1
ATOM 2804 N N . PRO B 1 161 ? 25.502 25.594 69.869 1.00 17.44 161 PRO B N 1
ATOM 2805 C CA . PRO B 1 161 ? 25.268 26.604 70.892 1.00 16.93 161 PRO B CA 1
ATOM 2806 C C . PRO B 1 161 ? 24.422 27.798 70.402 1.00 16.84 161 PRO B C 1
ATOM 2807 O O . PRO B 1 161 ? 24.454 28.144 69.224 1.00 15.89 161 PRO B O 1
ATOM 2811 N N . GLU B 1 162 ? 23.700 28.422 71.324 1.00 16.94 162 GLU B N 1
ATOM 2812 C CA . GLU B 1 162 ? 23.051 29.730 71.074 1.00 17.62 162 GLU B CA 1
ATOM 2813 C C . GLU B 1 162 ? 22.037 29.720 69.941 1.00 17.91 162 GLU B C 1
ATOM 2814 O O . GLU B 1 162 ? 21.881 30.705 69.187 1.00 17.94 162 GLU B O 1
ATOM 2820 N N . ALA B 1 163 ? 21.307 28.618 69.853 1.00 16.66 163 ALA B N 1
ATOM 2821 C CA . ALA B 1 163 ? 20.282 28.488 68.813 1.00 16.82 163 ALA B CA 1
ATOM 2822 C C . ALA B 1 163 ? 19.114 27.593 69.296 1.00 15.98 163 ALA B C 1
ATOM 2823 O O . ALA B 1 163 ? 18.587 26.797 68.515 1.00 15.53 163 ALA B O 1
ATOM 2825 N N . ALA B 1 164 ? 18.716 27.729 70.567 1.00 16.50 164 ALA B N 1
ATOM 2826 C CA . ALA B 1 164 ? 17.792 26.784 71.200 1.00 15.57 164 ALA B CA 1
ATOM 2827 C C . ALA B 1 164 ? 16.454 26.663 70.475 1.00 16.17 164 ALA B C 1
ATOM 2828 O O . ALA B 1 164 ? 15.874 25.564 70.423 1.00 16.00 164 ALA B O 1
ATOM 2830 N N . ALA B 1 165 ? 15.952 27.770 69.927 1.00 15.67 165 ALA B N 1
ATOM 2831 C CA . ALA B 1 165 ? 14.667 27.734 69.217 1.00 16.53 165 ALA B CA 1
ATOM 2832 C C . ALA B 1 165 ? 14.727 26.993 67.911 1.00 15.76 165 ALA B C 1
ATOM 2833 O O . ALA B 1 165 ? 13.812 26.209 67.579 1.00 16.12 165 ALA B O 1
ATOM 2835 N N . TYR B 1 166 ? 15.766 27.276 67.130 1.00 15.37 166 TYR B N 1
ATOM 2836 C CA . TYR B 1 166 ? 16.034 26.548 65.896 1.00 15.52 166 TYR B CA 1
ATOM 2837 C C . TYR B 1 166 ? 16.216 25.069 66.171 1.00 13.20 166 TYR B C 1
ATOM 2838 O O . TYR B 1 166 ? 15.619 24.233 65.509 1.00 13.11 166 TYR B O 1
ATOM 2847 N N . VAL B 1 167 ? 17.050 24.759 67.166 1.00 13.10 167 VAL B N 1
ATOM 2848 C CA . VAL B 1 167 ? 17.334 23.374 67.571 1.00 12.67 167 VAL B CA 1
ATOM 2849 C C . VAL B 1 167 ? 16.053 22.623 68.000 1.00 12.98 167 VAL B C 1
ATOM 2850 O O . VAL B 1 167 ? 15.767 21.541 67.481 1.00 12.02 167 VAL B O 1
ATOM 2854 N N . ALA B 1 168 ? 15.288 23.199 68.926 1.00 13.58 168 ALA B N 1
ATOM 2855 C CA . ALA B 1 168 ? 14.031 22.581 69.369 1.00 13.39 168 ALA B CA 1
ATOM 2856 C C . ALA B 1 168 ? 13.084 22.293 68.201 1.00 13.60 168 ALA B C 1
ATOM 2857 O O . ALA B 1 168 ? 12.480 21.207 68.138 1.00 12.46 168 ALA B O 1
ATOM 2859 N N . ALA B 1 169 ? 12.981 23.231 67.264 1.00 13.71 169 ALA B N 1
ATOM 2860 C CA . ALA B 1 169 ? 12.063 23.087 66.157 1.00 14.55 169 ALA B CA 1
ATOM 2861 C C . ALA B 1 169 ? 12.541 21.966 65.246 1.00 14.92 169 ALA B C 1
ATOM 2862 O O . ALA B 1 169 ? 11.710 21.257 64.665 1.00 14.11 169 ALA B O 1
ATOM 2864 N N . LYS B 1 170 ? 13.854 21.831 65.106 1.00 13.67 170 LYS B N 1
ATOM 2865 C CA . LYS B 1 170 ? 14.399 20.733 64.289 1.00 13.77 170 LYS B CA 1
ATOM 2866 C C . LYS B 1 170 ? 14.115 19.371 64.922 1.00 12.21 170 LYS B C 1
ATOM 2867 O O . LYS B 1 170 ? 13.893 18.416 64.205 1.00 14.31 170 LYS B O 1
ATOM 2873 N N . GLY B 1 171 ? 14.146 19.272 66.240 1.00 12.23 171 GLY B N 1
ATOM 2874 C CA . GLY B 1 171 ? 13.703 18.057 66.915 1.00 12.97 171 GLY B CA 1
ATOM 2875 C C . GLY B 1 171 ? 12.223 17.762 66.663 1.00 12.30 171 GLY B C 1
ATOM 2876 O O . GLY B 1 171 ? 11.814 16.618 66.488 1.00 12.27 171 GLY B O 1
ATOM 2877 N N . GLY B 1 172 ? 11.408 18.793 66.674 1.00 12.29 172 GLY B N 1
ATOM 2878 C CA . GLY B 1 172 ? 9.993 18.655 66.370 1.00 12.33 172 GLY B CA 1
ATOM 2879 C C . GLY B 1 172 ? 9.749 18.150 64.957 1.00 13.14 172 GLY B C 1
ATOM 2880 O O . GLY B 1 172 ? 8.868 17.289 64.741 1.00 13.23 172 GLY B O 1
ATOM 2881 N N . VAL B 1 173 ? 10.486 18.700 63.987 1.00 13.40 173 VAL B N 1
ATOM 2882 C CA . VAL B 1 173 ? 10.412 18.213 62.588 1.00 14.00 173 VAL B CA 1
ATOM 2883 C C . VAL B 1 173 ? 10.828 16.760 62.460 1.00 13.53 173 VAL B C 1
ATOM 2884 O O . VAL B 1 173 ? 10.182 16.023 61.762 1.00 13.85 173 VAL B O 1
ATOM 2888 N N . ALA B 1 174 ? 11.890 16.340 63.157 1.00 13.47 174 ALA B N 1
ATOM 2889 C CA . ALA B 1 174 ? 12.344 14.939 63.105 1.00 13.13 174 ALA B CA 1
ATOM 2890 C C . ALA B 1 174 ? 11.230 13.996 63.580 1.00 12.71 174 ALA B C 1
ATOM 2891 O O . ALA B 1 174 ? 10.967 13.006 62.939 1.00 12.25 174 ALA B O 1
ATOM 2893 N N . MET B 1 175 ? 10.585 14.319 64.712 1.00 12.14 175 MET B N 1
ATOM 2894 C CA . MET B 1 175 ? 9.546 13.458 65.252 1.00 11.46 175 MET B CA 1
ATOM 2895 C C . MET B 1 175 ? 8.260 13.595 64.488 1.00 12.11 175 MET B C 1
ATOM 2896 O O . MET B 1 175 ? 7.539 12.591 64.319 1.00 12.81 175 MET B O 1
ATOM 2901 N N . LEU B 1 176 ? 7.958 14.786 63.967 1.00 12.46 176 LEU B N 1
ATOM 2902 C CA . LEU B 1 176 ? 6.794 14.930 63.063 1.00 12.79 176 LEU B CA 1
ATOM 2903 C C . LEU B 1 176 ? 6.953 13.993 61.857 1.00 13.09 176 LEU B C 1
ATOM 2904 O O . LEU B 1 176 ? 5.996 13.375 61.381 1.00 11.91 176 LEU B O 1
ATOM 2909 N N . THR B 1 177 ? 8.183 13.898 61.352 1.00 12.04 177 THR B N 1
ATOM 2910 C CA . THR B 1 177 ? 8.476 13.015 60.228 1.00 11.94 177 THR B CA 1
ATOM 2911 C C . THR B 1 177 ? 8.179 11.557 60.519 1.00 12.34 177 THR B C 1
ATOM 2912 O O . THR B 1 177 ? 7.556 10.850 59.710 1.00 12.54 177 THR B O 1
ATOM 2916 N N . ARG B 1 178 ? 8.649 11.075 61.662 1.00 11.29 178 ARG B N 1
ATOM 2917 C CA . ARG B 1 178 ? 8.369 9.693 62.061 1.00 12.95 178 ARG B CA 1
ATOM 2918 C C . ARG B 1 178 ? 6.864 9.431 62.263 1.00 13.02 178 ARG B C 1
ATOM 2919 O O . ARG B 1 178 ? 6.337 8.431 61.801 1.00 12.40 178 ARG B O 1
ATOM 2927 N N . ALA B 1 179 ? 6.191 10.362 62.906 1.00 13.27 179 ALA B N 1
ATOM 2928 C CA . ALA B 1 179 ? 4.742 10.252 63.130 1.00 14.06 179 ALA B CA 1
ATOM 2929 C C . ALA B 1 179 ? 3.956 10.210 61.816 1.00 13.56 179 ALA B C 1
ATOM 2930 O O . ALA B 1 179 ? 3.015 9.402 61.678 1.00 14.75 179 ALA B O 1
ATOM 2932 N N . MET B 1 180 ? 4.339 11.045 60.870 1.00 13.67 180 MET B N 1
ATOM 2933 C CA A MET B 1 180 ? 3.697 11.040 59.550 0.50 14.24 180 MET B CA 1
ATOM 2934 C CA B MET B 1 180 ? 3.728 11.057 59.516 0.50 13.77 180 MET B CA 1
ATOM 2935 C C . MET B 1 180 ? 3.970 9.741 58.807 1.00 14.34 180 MET B C 1
ATOM 2936 O O . MET B 1 180 ? 3.074 9.207 58.106 1.00 14.43 180 MET B O 1
ATOM 2945 N N . ALA B 1 181 ? 5.184 9.200 58.964 1.00 13.60 181 ALA B N 1
ATOM 2946 C CA . ALA B 1 181 ? 5.512 7.924 58.317 1.00 13.49 181 ALA B CA 1
ATOM 2947 C C . ALA B 1 181 ? 4.588 6.787 58.807 1.00 13.06 181 ALA B C 1
ATOM 2948 O O . ALA B 1 181 ? 4.100 5.969 58.012 1.00 14.68 181 ALA B O 1
ATOM 2950 N N . VAL B 1 182 ? 4.360 6.746 60.126 1.00 13.63 182 VAL B N 1
ATOM 2951 C CA . VAL B 1 182 ? 3.535 5.752 60.744 1.00 14.28 182 VAL B CA 1
ATOM 2952 C C . VAL B 1 182 ? 2.062 5.904 60.262 1.00 15.08 182 VAL B C 1
ATOM 2953 O O . VAL B 1 182 ? 1.434 4.915 59.826 1.00 15.51 182 VAL B O 1
ATOM 2957 N N . ASP B 1 183 ? 1.542 7.128 60.313 1.00 15.47 183 ASP B N 1
ATOM 2958 C CA . ASP B 1 183 ? 0.114 7.368 59.983 1.00 17.38 183 ASP B CA 1
ATOM 2959 C C . ASP B 1 183 ? -0.202 7.291 58.494 1.00 17.49 183 ASP B C 1
ATOM 2960 O O . ASP B 1 183 ? -1.343 6.945 58.145 1.00 18.78 183 ASP B O 1
ATOM 2965 N N . LEU B 1 184 ? 0.762 7.591 57.612 1.00 16.22 184 LEU B N 1
ATOM 2966 C CA . LEU B 1 184 ? 0.486 7.652 56.160 1.00 15.83 184 LEU B CA 1
ATOM 2967 C C . LEU B 1 184 ? 0.925 6.418 55.371 1.00 15.34 184 LEU B C 1
ATOM 2968 O O . LEU B 1 184 ? 0.601 6.318 54.187 1.00 16.14 184 LEU B O 1
ATOM 2973 N N . ALA B 1 185 ? 1.614 5.476 56.011 1.00 19.64 185 ALA B N 1
ATOM 2974 C CA . ALA B 1 185 ? 1.933 4.187 55.382 1.00 20.33 185 ALA B CA 1
ATOM 2975 C C . ALA B 1 185 ? 0.661 3.509 54.792 1.00 21.69 185 ALA B C 1
ATOM 2976 O O . ALA B 1 185 ? 0.717 2.990 53.707 1.00 21.55 185 ALA B O 1
ATOM 2978 N N . ARG B 1 186 ? -0.443 3.485 55.535 1.00 23.80 186 ARG B N 1
ATOM 2979 C CA . ARG B 1 186 ? -1.698 2.873 55.047 1.00 26.39 186 ARG B CA 1
ATOM 2980 C C . ARG B 1 186 ? -2.297 3.608 53.842 1.00 26.06 186 ARG B C 1
ATOM 2981 O O . ARG B 1 186 ? -3.078 3.018 53.090 1.00 27.03 186 ARG B O 1
ATOM 2989 N N . HIS B 1 187 ? -1.934 4.881 53.680 1.00 24.98 187 HIS B N 1
ATOM 2990 C CA . HIS B 1 187 ? -2.388 5.724 52.566 1.00 25.58 187 HIS B CA 1
ATOM 2991 C C . HIS B 1 187 ? -1.448 5.795 51.385 1.00 24.68 187 HIS B C 1
ATOM 2992 O O . HIS B 1 187 ? -1.632 6.656 50.503 1.00 25.15 187 HIS B O 1
ATOM 2999 N N . GLY B 1 188 ? -0.460 4.909 51.361 1.00 23.73 188 GLY B N 1
ATOM 3000 C CA . GLY B 1 188 ? 0.445 4.805 50.220 1.00 23.44 188 GLY B CA 1
ATOM 3001 C C . GLY B 1 188 ? 1.485 5.893 50.112 1.00 22.09 188 GLY B C 1
ATOM 3002 O O . GLY B 1 188 ? 1.850 6.262 48.998 1.00 23.00 188 GLY B O 1
ATOM 3003 N N . ILE B 1 189 ? 1.934 6.445 51.249 1.00 20.55 189 ILE B N 1
ATOM 3004 C CA . ILE B 1 189 ? 2.866 7.569 51.244 1.00 18.56 189 ILE B CA 1
ATOM 3005 C C . ILE B 1 189 ? 4.053 7.223 52.146 1.00 18.12 189 ILE B C 1
ATOM 3006 O O . ILE B 1 189 ? 3.846 6.887 53.312 1.00 18.74 189 ILE B O 1
ATOM 3011 N N . LEU B 1 190 ? 5.269 7.333 51.609 1.00 17.13 190 LEU B N 1
ATOM 3012 C CA . LEU B 1 190 ? 6.523 7.155 52.396 1.00 16.66 190 LEU B CA 1
ATOM 3013 C C . LEU B 1 190 ? 7.067 8.518 52.817 1.00 16.22 190 LEU B C 1
ATOM 3014 O O . LEU B 1 190 ? 7.015 9.480 52.059 1.00 16.82 190 LEU B O 1
ATOM 3019 N N . VAL B 1 191 ? 7.593 8.594 54.044 1.00 15.39 191 VAL B N 1
ATOM 3020 C CA . VAL B 1 191 ? 7.975 9.841 54.646 1.00 14.41 191 VAL B CA 1
ATOM 3021 C C . VAL B 1 191 ? 9.369 9.680 55.304 1.00 13.48 191 VAL B C 1
ATOM 3022 O O . VAL B 1 191 ? 9.551 8.839 56.186 1.00 13.19 191 VAL B O 1
ATOM 3026 N N . ASN B 1 192 ? 10.283 10.552 54.920 1.00 13.81 192 ASN B N 1
ATOM 3027 C CA . ASN B 1 192 ? 11.692 10.473 55.408 1.00 13.56 192 ASN B CA 1
ATOM 3028 C C . ASN B 1 192 ? 12.287 11.879 55.539 1.00 13.77 192 ASN B C 1
ATOM 3029 O O . ASN B 1 192 ? 11.793 12.864 54.960 1.00 14.59 192 ASN B O 1
ATOM 3034 N N . MET B 1 193 ? 13.369 11.966 56.316 1.00 13.61 193 MET B N 1
ATOM 3035 C CA . MET B 1 193 ? 14.016 13.222 56.578 1.00 13.88 193 MET B CA 1
ATOM 3036 C C . MET B 1 193 ? 15.450 13.209 56.005 1.00 14.07 193 MET B C 1
ATOM 3037 O O . MET B 1 193 ? 16.109 12.164 55.990 1.00 14.94 193 MET B O 1
ATOM 3042 N N . ILE B 1 194 ? 15.908 14.369 55.547 1.00 15.15 194 ILE B N 1
ATOM 3043 C CA . ILE B 1 194 ? 17.326 14.541 55.192 1.00 15.55 194 ILE B CA 1
ATOM 3044 C C . ILE B 1 194 ? 17.897 15.429 56.263 1.00 14.67 194 ILE B C 1
ATOM 3045 O O . ILE B 1 194 ? 17.286 16.458 56.611 1.00 15.43 194 ILE B O 1
ATOM 3050 N N . ALA B 1 195 ? 19.055 15.032 56.824 1.00 13.76 195 ALA B N 1
ATOM 3051 C CA . ALA B 1 195 ? 19.656 15.771 57.918 1.00 13.78 195 ALA B CA 1
ATOM 3052 C C . ALA B 1 195 ? 21.040 16.308 57.459 1.00 14.93 195 ALA B C 1
ATOM 3053 O O . ALA B 1 195 ? 22.032 15.596 57.592 1.00 15.25 195 ALA B O 1
ATOM 3055 N N . PRO B 1 196 ? 21.092 17.517 56.879 1.00 15.08 196 PRO B N 1
ATOM 3056 C CA . PRO B 1 196 ? 22.425 18.039 56.524 1.00 16.56 196 PRO B CA 1
ATOM 3057 C C . PRO B 1 196 ? 23.234 18.592 57.682 1.00 15.94 196 PRO B C 1
ATOM 3058 O O . PRO B 1 196 ? 22.690 19.159 58.617 1.00 14.68 196 PRO B O 1
ATOM 3062 N N . GLY B 1 197 ? 24.548 18.447 57.587 1.00 17.26 197 GLY B N 1
ATOM 3063 C CA . GLY B 1 197 ? 25.444 19.183 58.465 1.00 18.17 197 GLY B CA 1
ATOM 3064 C C . GLY B 1 197 ? 25.694 20.582 57.903 1.00 19.68 197 GLY B C 1
ATOM 3065 O O . GLY B 1 197 ? 24.791 21.196 57.292 1.00 19.86 197 GLY B O 1
ATOM 3066 N N . PRO B 1 198 ? 26.920 21.102 58.075 1.00 20.15 198 PRO B N 1
ATOM 3067 C CA . PRO B 1 198 ? 27.235 22.416 57.531 1.00 21.50 198 PRO B CA 1
ATOM 3068 C C . PRO B 1 198 ? 27.214 22.382 56.011 1.00 21.47 198 PRO B C 1
ATOM 3069 O O . PRO B 1 198 ? 27.834 21.502 55.427 1.00 21.68 198 PRO B O 1
ATOM 3073 N N . VAL B 1 199 ? 26.489 23.323 55.405 1.00 21.64 199 VAL B N 1
ATOM 3074 C CA . VAL B 1 199 ? 26.354 23.428 53.955 1.00 22.88 199 VAL B CA 1
ATOM 3075 C C . VAL B 1 199 ? 26.615 24.889 53.560 1.00 24.88 199 VAL B C 1
ATOM 3076 O O . VAL B 1 199 ? 26.044 25.807 54.151 1.00 24.30 199 VAL B O 1
ATOM 3080 N N . ASP B 1 200 ? 27.495 25.087 52.580 1.00 26.90 200 ASP B N 1
ATOM 3081 C CA . ASP B 1 200 ? 27.842 26.412 52.084 1.00 30.31 200 ASP B CA 1
ATOM 3082 C C . ASP B 1 200 ? 26.826 26.752 50.982 1.00 31.46 200 ASP B C 1
ATOM 3083 O O . ASP B 1 200 ? 26.818 26.122 49.937 1.00 31.10 200 ASP B O 1
ATOM 3088 N N . VAL B 1 201 ? 25.963 27.720 51.258 1.00 38.23 201 VAL B N 1
ATOM 3089 C CA . VAL B 1 201 ? 24.934 28.177 50.291 1.00 41.18 201 VAL B CA 1
ATOM 3090 C C . VAL B 1 201 ? 25.340 29.467 49.550 1.00 43.57 201 VAL B C 1
ATOM 3091 O O . VAL B 1 201 ? 24.612 29.925 48.672 1.00 44.95 201 VAL B O 1
ATOM 3095 N N . THR B 1 202 ? 26.500 30.042 49.882 1.00 45.32 202 THR B N 1
ATOM 3096 C CA . THR B 1 202 ? 26.902 31.358 49.348 1.00 47.07 202 THR B CA 1
ATOM 3097 C C . THR B 1 202 ? 27.156 31.343 47.834 1.00 49.25 202 THR B C 1
ATOM 3098 O O . THR B 1 202 ? 26.954 32.352 47.141 1.00 50.08 202 THR B O 1
ATOM 3102 N N . GLY B 1 203 ? 27.623 30.201 47.331 1.00 50.81 203 GLY B N 1
ATOM 3103 C CA . GLY B 1 203 ? 28.012 30.060 45.931 1.00 52.50 203 GLY B CA 1
ATOM 3104 C C . GLY B 1 203 ? 29.448 30.458 45.626 1.00 53.81 203 GLY B C 1
ATOM 3105 O O . GLY B 1 203 ? 29.922 30.225 44.511 1.00 54.77 203 GLY B O 1
ATOM 3106 N N . ASN B 1 204 ? 30.147 31.058 46.596 1.00 54.32 204 ASN B N 1
ATOM 3107 C CA . ASN B 1 204 ? 31.528 31.516 46.384 1.00 55.35 204 ASN B CA 1
ATOM 3108 C C . ASN B 1 204 ? 32.493 31.125 47.507 1.00 55.00 204 ASN B C 1
ATOM 3109 O O . ASN B 1 204 ? 33.369 31.910 47.885 1.00 55.40 204 ASN B O 1
ATOM 3114 N N . ASN B 1 205 ? 32.331 29.914 48.041 1.00 54.52 205 ASN B N 1
ATOM 3115 C CA . ASN B 1 205 ? 33.197 29.398 49.107 1.00 53.75 205 ASN B CA 1
ATOM 3116 C C . ASN B 1 205 ? 33.444 30.328 50.302 1.00 52.68 205 ASN B C 1
ATOM 3117 O O . ASN B 1 205 ? 34.494 30.226 50.939 1.00 52.93 205 ASN B O 1
ATOM 3122 N N . THR B 1 206 ? 32.498 31.211 50.632 1.00 51.64 206 THR B N 1
ATOM 3123 C CA . THR B 1 206 ? 32.678 32.135 51.768 1.00 50.59 206 THR B CA 1
ATOM 3124 C C . THR B 1 206 ? 31.847 31.770 52.989 1.00 49.18 206 THR B C 1
ATOM 3125 O O . THR B 1 206 ? 31.992 32.381 54.056 1.00 48.54 206 THR B O 1
ATOM 3129 N N . GLY B 1 207 ? 30.980 30.771 52.842 1.00 48.16 207 GLY B N 1
ATOM 3130 C CA . GLY B 1 207 ? 30.351 30.174 53.997 1.00 46.73 207 GLY B CA 1
ATOM 3131 C C . GLY B 1 207 ? 31.435 29.484 54.826 1.00 45.36 207 GLY B C 1
ATOM 3132 O O . GLY B 1 207 ? 32.312 28.794 54.279 1.00 45.76 207 GLY B O 1
ATOM 3133 N N . TYR B 1 208 ? 31.373 29.691 56.136 1.00 43.31 208 TYR B N 1
ATOM 3134 C CA . TYR B 1 208 ? 32.282 29.041 57.094 1.00 42.00 208 TYR B CA 1
ATOM 3135 C C . TYR B 1 208 ? 33.723 29.541 57.013 1.00 42.07 208 TYR B C 1
ATOM 3136 O O . TYR B 1 208 ? 34.646 28.812 57.370 1.00 41.97 208 TYR B O 1
ATOM 3145 N N . SER B 1 209 ? 33.892 30.787 56.557 1.00 41.57 209 SER B N 1
ATOM 3146 C CA . SER B 1 209 ? 35.210 31.386 56.335 1.00 41.60 209 SER B CA 1
ATOM 3147 C C . SER B 1 209 ? 35.754 32.103 57.578 1.00 40.87 209 SER B C 1
ATOM 3148 O O . SER B 1 209 ? 36.967 32.257 57.705 1.00 41.41 209 SER B O 1
ATOM 3150 N N . GLU B 1 210 ? 34.874 32.539 58.485 1.00 40.30 210 GLU B N 1
ATOM 3151 C CA . GLU B 1 210 ? 35.299 33.136 59.752 1.00 39.29 210 GLU B CA 1
ATOM 3152 C C . GLU B 1 210 ? 36.352 32.186 60.376 1.00 38.71 210 GLU B C 1
ATOM 3153 O O . GLU B 1 210 ? 36.157 30.976 60.384 1.00 38.04 210 GLU B O 1
ATOM 3155 N N . PRO B 1 211 ? 37.495 32.730 60.839 1.00 37.58 211 PRO B N 1
ATOM 3156 C CA . PRO B 1 211 ? 38.666 31.890 61.147 1.00 36.40 211 PRO B CA 1
ATOM 3157 C C . PRO B 1 211 ? 38.428 30.782 62.198 1.00 34.42 211 PRO B C 1
ATOM 3158 O O . PRO B 1 211 ? 38.864 29.636 62.008 1.00 33.11 211 PRO B O 1
ATOM 3162 N N . ARG B 1 212 ? 37.783 31.163 63.300 1.00 30.75 212 ARG B N 1
ATOM 3163 C CA . ARG B 1 212 ? 37.491 30.267 64.420 1.00 29.43 212 ARG B CA 1
ATOM 3164 C C . ARG B 1 212 ? 36.529 29.193 63.921 1.00 26.38 212 ARG B C 1
ATOM 3165 O O . ARG B 1 212 ? 36.745 27.997 64.120 1.00 24.73 212 ARG B O 1
ATOM 3173 N N . LEU B 1 213 ? 35.510 29.627 63.200 1.00 25.32 213 LEU B N 1
ATOM 3174 C CA . LEU B 1 213 ? 34.547 28.716 62.597 1.00 24.44 213 LEU B CA 1
ATOM 3175 C C . LEU B 1 213 ? 35.215 27.767 61.602 1.00 23.46 213 LEU B C 1
ATOM 3176 O O . LEU B 1 213 ? 34.987 26.546 61.665 1.00 22.10 213 LEU B O 1
ATOM 3181 N N . ALA B 1 214 ? 36.080 28.290 60.721 1.00 23.79 214 ALA B N 1
ATOM 3182 C CA . ALA B 1 214 ? 36.823 27.405 59.790 1.00 23.35 214 ALA B CA 1
ATOM 3183 C C . ALA B 1 214 ? 37.636 26.328 60.510 1.00 23.11 214 ALA B C 1
ATOM 3184 O O . ALA B 1 214 ? 37.636 25.164 60.067 1.00 23.20 214 ALA B O 1
ATOM 3186 N N . GLU B 1 215 ? 38.318 26.712 61.593 1.00 24.06 215 GLU B N 1
ATOM 3187 C CA . GLU B 1 215 ? 39.112 25.791 62.414 1.00 25.26 215 GLU B CA 1
ATOM 3188 C C . GLU B 1 215 ? 38.179 24.688 62.972 1.00 23.42 215 GLU B C 1
ATOM 3189 O O . GLU B 1 215 ? 38.521 23.480 62.957 1.00 22.10 215 GLU B O 1
ATOM 3195 N N . GLN B 1 216 ? 36.999 25.096 63.455 1.00 21.71 216 GLN B N 1
ATOM 3196 C CA . GLN B 1 216 ? 36.060 24.120 64.043 1.00 21.20 216 GLN B CA 1
ATOM 3197 C C . GLN B 1 216 ? 35.449 23.197 62.997 1.00 19.17 216 GLN B C 1
ATOM 3198 O O . GLN B 1 216 ? 35.228 22.033 63.275 1.00 19.14 216 GLN B O 1
ATOM 3204 N N . VAL B 1 217 ? 35.244 23.665 61.779 1.00 18.45 217 VAL B N 1
ATOM 3205 C CA . VAL B 1 217 ? 34.822 22.769 60.722 1.00 17.89 217 VAL B CA 1
ATOM 3206 C C . VAL B 1 217 ? 35.914 21.710 60.418 1.00 17.92 217 VAL B C 1
ATOM 3207 O O . VAL B 1 217 ? 35.620 20.538 60.228 1.00 15.98 217 VAL B O 1
ATOM 3211 N N . LEU B 1 218 ? 37.177 22.127 60.405 1.00 18.53 218 LEU B N 1
ATOM 3212 C CA . LEU B 1 218 ? 38.286 21.197 60.228 1.00 19.03 218 LEU B CA 1
ATOM 3213 C C . LEU B 1 218 ? 38.339 20.147 61.345 1.00 18.47 218 LEU B C 1
ATOM 3214 O O . LEU B 1 218 ? 38.561 18.994 61.079 1.00 18.38 218 LEU B O 1
ATOM 3219 N N . ASP B 1 219 ? 38.089 20.559 62.583 1.00 16.74 219 ASP B N 1
ATOM 3220 C CA . ASP B 1 219 ? 38.085 19.648 63.727 1.00 16.95 219 ASP B CA 1
ATOM 3221 C C . ASP B 1 219 ? 36.908 18.666 63.715 1.00 17.88 219 ASP B C 1
ATOM 3222 O O . ASP B 1 219 ? 37.094 17.430 63.901 1.00 18.41 219 ASP B O 1
ATOM 3227 N N . GLU B 1 220 ? 35.693 19.191 63.491 1.00 17.53 220 GLU B N 1
ATOM 3228 C CA . GLU B 1 220 ? 34.473 18.428 63.727 1.00 16.83 220 GLU B CA 1
ATOM 3229 C C . GLU B 1 220 ? 33.911 17.636 62.543 1.00 15.62 220 GLU B C 1
ATOM 3230 O O . GLU B 1 220 ? 33.173 16.672 62.740 1.00 15.67 220 GLU B O 1
ATOM 3236 N N . VAL B 1 221 ? 34.219 18.037 61.317 1.00 15.60 221 VAL B N 1
ATOM 3237 C CA . VAL B 1 221 ? 33.752 17.356 60.137 1.00 15.72 221 VAL B CA 1
ATOM 3238 C C . VAL B 1 221 ? 34.909 16.502 59.633 1.00 16.11 221 VAL B C 1
ATOM 3239 O O . VAL B 1 221 ? 35.970 17.021 59.365 1.00 17.74 221 VAL B O 1
ATOM 3243 N N . ALA B 1 222 ? 34.701 15.206 59.479 1.00 16.11 222 ALA B N 1
ATOM 3244 C CA . ALA B 1 222 ? 35.805 14.305 59.063 1.00 16.49 222 ALA B CA 1
ATOM 3245 C C . ALA B 1 222 ? 36.334 14.657 57.683 1.00 17.80 222 ALA B C 1
ATOM 3246 O O . ALA B 1 222 ? 37.551 14.637 57.462 1.00 17.52 222 ALA B O 1
ATOM 3248 N N . LEU B 1 223 ? 35.434 15.017 56.764 1.00 17.85 223 LEU B N 1
ATOM 3249 C CA . LEU B 1 223 ? 35.845 15.506 55.455 1.00 19.15 223 LEU B CA 1
ATOM 3250 C C . LEU B 1 223 ? 36.486 16.910 55.443 1.00 19.88 223 LEU B C 1
ATOM 3251 O O . LEU B 1 223 ? 37.074 17.329 54.438 1.00 20.26 223 LEU B O 1
ATOM 3256 N N . GLY B 1 224 ? 36.404 17.623 56.564 1.00 19.84 224 GLY B N 1
ATOM 3257 C CA . GLY B 1 224 ? 37.141 18.869 56.742 1.00 20.24 224 GLY B CA 1
ATOM 3258 C C . GLY B 1 224 ? 36.686 20.054 55.907 1.00 20.99 224 GLY B C 1
ATOM 3259 O O . GLY B 1 224 ? 37.487 20.923 55.604 1.00 20.57 224 GLY B O 1
ATOM 3260 N N . ARG B 1 225 ? 35.401 20.096 55.552 1.00 20.35 225 ARG B N 1
ATOM 3261 C CA . ARG B 1 225 ? 34.856 21.167 54.744 1.00 21.33 225 ARG B CA 1
ATOM 3262 C C . ARG B 1 225 ? 33.344 21.154 54.866 1.00 20.78 225 ARG B C 1
ATOM 3263 O O . ARG B 1 225 ? 32.780 20.132 55.240 1.00 19.77 225 ARG B O 1
ATOM 3271 N N . PRO B 1 226 ? 32.696 22.280 54.555 1.00 21.77 226 PRO B N 1
ATOM 3272 C CA . PRO B 1 226 ? 31.229 22.267 54.428 1.00 21.26 226 PRO B CA 1
ATOM 3273 C C . PRO B 1 226 ? 30.790 21.538 53.169 1.00 21.03 226 PRO B C 1
ATOM 3274 O O . PRO B 1 226 ? 31.588 21.357 52.223 1.00 20.64 226 PRO B O 1
ATOM 3278 N N . GLY B 1 227 ? 29.539 21.079 53.158 1.00 19.84 227 GLY B N 1
ATOM 3279 C CA . GLY B 1 227 ? 28.977 20.455 51.965 1.00 20.01 227 GLY B CA 1
ATOM 3280 C C . GLY B 1 227 ? 28.448 21.501 51.007 1.00 20.80 227 GLY B C 1
ATOM 3281 O O . GLY B 1 227 ? 28.363 22.690 51.354 1.00 21.86 227 GLY B O 1
ATOM 3282 N N . LEU B 1 228 ? 28.138 21.076 49.791 1.00 21.93 228 LEU B N 1
ATOM 3283 C CA . LEU B 1 228 ? 27.466 21.943 48.823 1.00 23.54 228 LEU B CA 1
ATOM 3284 C C . LEU B 1 228 ? 25.997 21.516 48.734 1.00 23.43 228 LEU B C 1
ATOM 3285 O O . LEU B 1 228 ? 25.691 20.330 48.956 1.00 22.08 228 LEU B O 1
ATOM 3290 N N . PRO B 1 229 ? 25.087 22.470 48.409 1.00 24.27 229 PRO B N 1
ATOM 3291 C CA . PRO B 1 229 ? 23.665 22.143 48.278 1.00 23.97 229 PRO B CA 1
ATOM 3292 C C . PRO B 1 229 ? 23.390 20.942 47.378 1.00 24.14 229 PRO B C 1
ATOM 3293 O O . PRO B 1 229 ? 22.532 20.132 47.689 1.00 22.84 229 PRO B O 1
ATOM 3297 N N . GLU B 1 230 ? 24.142 20.809 46.296 1.00 25.12 230 GLU B N 1
ATOM 3298 C CA . GLU B 1 230 ? 23.990 19.681 45.376 1.00 26.02 230 GLU B CA 1
ATOM 3299 C C . GLU B 1 230 ? 24.252 18.324 46.016 1.00 24.68 230 GLU B C 1
ATOM 3300 O O . GLU B 1 230 ? 23.649 17.326 45.626 1.00 24.14 230 GLU B O 1
ATOM 3306 N N . GLU B 1 231 ? 25.139 18.290 47.004 1.00 24.20 231 GLU B N 1
ATOM 3307 C CA . GLU B 1 231 ? 25.434 17.060 47.750 1.00 23.22 231 GLU B CA 1
ATOM 3308 C C . GLU B 1 231 ? 24.287 16.647 48.665 1.00 22.16 231 GLU B C 1
ATOM 3309 O O . GLU B 1 231 ? 24.208 15.488 49.080 1.00 21.35 231 GLU B O 1
ATOM 3315 N N . VAL B 1 232 ? 23.413 17.600 48.988 1.00 21.83 232 VAL B N 1
ATOM 3316 C CA . VAL B 1 232 ? 22.183 17.304 49.723 1.00 22.00 232 VAL B CA 1
ATOM 3317 C C . VAL B 1 232 ? 21.055 16.890 48.757 1.00 23.24 232 VAL B C 1
ATOM 3318 O O . VAL B 1 232 ? 20.332 15.914 49.023 1.00 23.00 232 VAL B O 1
ATOM 3322 N N . ALA B 1 233 ? 20.913 17.626 47.650 1.00 23.67 233 ALA B N 1
ATOM 3323 C CA . ALA B 1 233 ? 19.828 17.376 46.676 1.00 24.39 233 ALA B CA 1
ATOM 3324 C C . ALA B 1 233 ? 19.816 15.963 46.120 1.00 23.90 233 ALA B C 1
ATOM 3325 O O . ALA B 1 233 ? 18.755 15.417 45.793 1.00 23.74 233 ALA B O 1
ATOM 3327 N N . THR B 1 234 ? 20.989 15.349 46.016 1.00 23.78 234 THR B N 1
ATOM 3328 C CA . THR B 1 234 ? 21.055 13.980 45.542 1.00 23.81 234 THR B CA 1
ATOM 3329 C C . THR B 1 234 ? 20.231 12.982 46.377 1.00 22.36 234 THR B C 1
ATOM 3330 O O . THR B 1 234 ? 19.634 12.065 45.830 1.00 22.54 234 THR B O 1
ATOM 3334 N N . ALA B 1 235 ? 20.178 13.187 47.690 1.00 20.39 235 ALA B N 1
ATOM 3335 C CA . ALA B 1 235 ? 19.386 12.365 48.582 1.00 19.37 235 ALA B CA 1
ATOM 3336 C C . ALA B 1 235 ? 17.899 12.576 48.332 1.00 18.83 235 ALA B C 1
ATOM 3337 O O . ALA B 1 235 ? 17.128 11.637 48.453 1.00 19.01 235 ALA B O 1
ATOM 3339 N N . ALA B 1 236 ? 17.511 13.800 47.997 1.00 19.98 236 ALA B N 1
ATOM 3340 C CA . ALA B 1 236 ? 16.114 14.105 47.653 1.00 20.99 236 ALA B CA 1
ATOM 3341 C C . ALA B 1 236 ? 15.663 13.357 46.398 1.00 21.55 236 ALA B C 1
ATOM 3342 O O . ALA B 1 236 ? 14.523 12.882 46.324 1.00 21.17 236 ALA B O 1
ATOM 3344 N N . VAL B 1 237 ? 16.565 13.188 45.428 1.00 22.45 237 VAL B N 1
ATOM 3345 C CA . VAL B 1 237 ? 16.274 12.309 44.279 1.00 22.34 237 VAL B CA 1
ATOM 3346 C C . VAL B 1 237 ? 16.117 10.849 44.698 1.00 21.73 237 VAL B C 1
ATOM 3347 O O . VAL B 1 237 ? 15.151 10.179 44.324 1.00 21.60 237 VAL B O 1
ATOM 3351 N N . PHE B 1 238 ? 17.063 10.350 45.497 1.00 20.75 238 PHE B N 1
ATOM 3352 C CA . PHE B 1 238 ? 17.054 8.977 45.956 1.00 20.30 238 PHE B CA 1
ATOM 3353 C C . PHE B 1 238 ? 15.758 8.608 46.693 1.00 19.78 238 PHE B C 1
ATOM 3354 O O . PHE B 1 238 ? 15.159 7.548 46.429 1.00 19.73 238 PHE B O 1
ATOM 3362 N N . LEU B 1 239 ? 15.326 9.479 47.595 1.00 19.33 239 LEU B N 1
ATOM 3363 C CA . LEU B 1 239 ? 14.151 9.195 48.428 1.00 19.30 239 LEU B CA 1
ATOM 3364 C C . LEU B 1 239 ? 12.818 9.353 47.654 1.00 21.52 239 LEU B C 1
ATOM 3365 O O . LEU B 1 239 ? 11.764 8.931 48.167 1.00 22.22 239 LEU B O 1
ATOM 3370 N N . ALA B 1 240 ? 12.857 9.990 46.485 1.00 22.56 240 ALA B N 1
ATOM 3371 C CA . ALA B 1 240 ? 11.649 10.219 45.680 1.00 24.55 240 ALA B CA 1
ATOM 3372 C C . ALA B 1 240 ? 11.440 9.162 44.590 1.00 26.04 240 ALA B C 1
ATOM 3373 O O . ALA B 1 240 ? 10.323 9.046 44.060 1.00 26.04 240 ALA B O 1
ATOM 3375 N N . GLU B 1 241 ? 12.473 8.375 44.286 1.00 26.72 241 GLU B N 1
ATOM 3376 C CA . GLU B 1 241 ? 12.404 7.434 43.146 1.00 28.39 241 GLU B CA 1
ATOM 3377 C C . GLU B 1 241 ? 11.760 6.098 43.495 1.00 28.51 241 GLU B C 1
ATOM 3378 O O . GLU B 1 241 ? 11.751 5.674 44.652 1.00 26.48 241 GLU B O 1
ATOM 3384 N N . ASP B 1 242 ? 11.263 5.407 42.472 1.00 29.57 242 ASP B N 1
ATOM 3385 C CA . ASP B 1 242 ? 10.510 4.164 42.667 1.00 30.41 242 ASP B CA 1
ATOM 3386 C C . ASP B 1 242 ? 11.245 3.093 43.488 1.00 29.00 242 ASP B C 1
ATOM 3387 O O . ASP B 1 242 ? 10.617 2.367 44.256 1.00 29.09 242 ASP B O 1
ATOM 3392 N N . GLY B 1 243 ? 12.562 2.994 43.324 1.00 28.35 243 GLY B N 1
ATOM 3393 C CA . GLY B 1 243 ? 13.345 1.964 43.982 1.00 27.07 243 GLY B CA 1
ATOM 3394 C C . GLY B 1 243 ? 13.429 2.103 45.502 1.00 25.05 243 GLY B C 1
ATOM 3395 O O . GLY B 1 243 ? 13.764 1.149 46.164 1.00 23.86 243 GLY B O 1
ATOM 3396 N N . SER B 1 244 ? 13.129 3.287 46.040 1.00 24.15 244 SER B N 1
ATOM 3397 C CA . SER B 1 244 ? 13.164 3.517 47.501 1.00 23.63 244 SER B CA 1
ATOM 3398 C C . SER B 1 244 ? 11.868 3.118 48.216 1.00 22.48 244 SER B C 1
ATOM 3399 O O . SER B 1 244 ? 11.483 3.728 49.210 1.00 21.97 244 SER B O 1
ATOM 3402 N N . SER B 1 245 ? 11.247 2.038 47.745 1.00 22.19 245 SER B N 1
ATOM 3403 C CA . SER B 1 245 ? 9.892 1.671 48.140 1.00 21.54 245 SER B CA 1
ATOM 3404 C C . SER B 1 245 ? 9.770 1.014 49.526 1.00 20.11 245 SER B C 1
ATOM 3405 O O . SER B 1 245 ? 8.646 0.809 50.013 1.00 19.49 245 SER B O 1
ATOM 3408 N N . PHE B 1 246 ? 10.891 0.656 50.158 1.00 18.17 246 PHE B N 1
ATOM 3409 C CA . PHE B 1 246 ? 10.836 0.128 51.524 1.00 17.47 246 PHE B CA 1
ATOM 3410 C C . PHE B 1 246 ? 11.454 1.063 52.568 1.00 15.72 246 PHE B C 1
ATOM 3411 O O . PHE B 1 246 ? 11.696 0.660 53.690 1.00 15.84 246 PHE B O 1
ATOM 3419 N N . ILE B 1 247 ? 11.701 2.302 52.189 1.00 15.65 247 ILE B N 1
ATOM 3420 C CA . ILE B 1 247 ? 12.330 3.285 53.058 1.00 15.54 247 ILE B CA 1
ATOM 3421 C C . ILE B 1 247 ? 11.301 4.286 53.590 1.00 14.19 247 ILE B C 1
ATOM 3422 O O . ILE B 1 247 ? 10.773 5.122 52.842 1.00 15.98 247 ILE B O 1
ATOM 3427 N N . THR B 1 248 ? 11.042 4.231 54.882 1.00 13.57 248 THR B N 1
ATOM 3428 C CA . THR B 1 248 ? 10.121 5.217 55.486 1.00 13.41 248 THR B CA 1
ATOM 3429 C C . THR B 1 248 ? 10.409 5.310 56.970 1.00 13.20 248 THR B C 1
ATOM 3430 O O . THR B 1 248 ? 10.888 4.331 57.605 1.00 13.23 248 THR B O 1
ATOM 3434 N N . GLY B 1 249 ? 10.139 6.498 57.494 1.00 14.14 249 GLY B N 1
ATOM 3435 C CA . GLY B 1 249 ? 10.403 6.843 58.877 1.00 15.82 249 GLY B CA 1
ATOM 3436 C C . GLY B 1 249 ? 11.901 7.063 59.173 1.00 16.00 249 GLY B C 1
ATOM 3437 O O . GLY B 1 249 ? 12.266 7.185 60.333 1.00 16.75 249 GLY B O 1
ATOM 3438 N N . SER B 1 250 ? 12.741 7.089 58.138 1.00 15.91 250 SER B N 1
ATOM 3439 C CA . SER B 1 250 ? 14.201 7.136 58.308 1.00 15.43 250 SER B CA 1
ATOM 3440 C C . SER B 1 250 ? 14.787 8.525 57.997 1.00 15.15 250 SER B C 1
ATOM 3441 O O . SER B 1 250 ? 14.103 9.415 57.450 1.00 15.16 250 SER B O 1
ATOM 3444 N N . THR B 1 251 ? 16.068 8.683 58.362 1.00 15.59 251 THR B N 1
ATOM 3445 C CA . THR B 1 251 ? 16.842 9.875 58.142 1.00 15.10 251 THR B CA 1
ATOM 3446 C C . THR B 1 251 ? 18.082 9.522 57.304 1.00 15.01 251 THR B C 1
ATOM 3447 O O . THR B 1 251 ? 18.746 8.531 57.541 1.00 14.34 251 THR B O 1
ATOM 3451 N N . ILE B 1 252 ? 18.355 10.325 56.276 1.00 15.44 252 ILE B N 1
ATOM 3452 C CA . ILE B 1 252 ? 19.642 10.290 55.574 1.00 15.41 252 ILE B CA 1
ATOM 3453 C C . ILE B 1 252 ? 20.479 11.473 56.065 1.00 15.19 252 ILE B C 1
ATOM 3454 O O . ILE B 1 252 ? 20.130 12.631 55.882 1.00 15.19 252 ILE B O 1
ATOM 3459 N N . THR B 1 253 ? 21.598 11.178 56.701 1.00 15.29 253 THR B N 1
ATOM 3460 C CA . THR B 1 253 ? 22.447 12.231 57.242 1.00 15.31 253 THR B CA 1
ATOM 3461 C C . THR B 1 253 ? 23.566 12.517 56.243 1.00 14.74 253 THR B C 1
ATOM 3462 O O . THR B 1 253 ? 24.227 11.593 55.748 1.00 13.82 253 THR B O 1
ATOM 3466 N N . ILE B 1 254 ? 23.765 13.791 55.965 1.00 15.81 254 ILE B N 1
ATOM 3467 C CA . ILE B 1 254 ? 24.700 14.294 54.956 1.00 15.31 254 ILE B CA 1
ATOM 3468 C C . ILE B 1 254 ? 25.533 15.413 55.584 1.00 15.00 254 ILE B C 1
ATOM 3469 O O . ILE B 1 254 ? 25.206 16.626 55.496 1.00 15.50 254 ILE B O 1
ATOM 3474 N N . ASP B 1 255 ? 26.585 14.991 56.287 1.00 14.97 255 ASP B N 1
ATOM 3475 C CA . ASP B 1 255 ? 27.322 15.898 57.157 1.00 15.00 255 ASP B CA 1
ATOM 3476 C C . ASP B 1 255 ? 28.830 15.698 57.204 1.00 15.04 255 ASP B C 1
ATOM 3477 O O . ASP B 1 255 ? 29.463 16.144 58.164 1.00 14.30 255 ASP B O 1
ATOM 3482 N N . GLY B 1 256 ? 29.377 14.943 56.251 1.00 14.06 256 GLY B N 1
ATOM 3483 C CA . GLY B 1 256 ? 30.815 14.768 56.154 1.00 15.71 256 GLY B CA 1
ATOM 3484 C C . GLY B 1 256 ? 31.425 14.074 57.358 1.00 15.53 256 GLY B C 1
ATOM 3485 O O . GLY B 1 256 ? 32.617 14.240 57.593 1.00 15.97 256 GLY B O 1
ATOM 3486 N N . GLY B 1 257 ? 30.607 13.310 58.094 1.00 15.31 257 GLY B N 1
ATOM 3487 C CA . GLY B 1 257 ? 31.045 12.574 59.274 1.00 16.09 257 GLY B CA 1
ATOM 3488 C C . GLY B 1 257 ? 30.917 13.320 60.582 1.00 16.18 257 GLY B C 1
ATOM 3489 O O . GLY B 1 257 ? 31.326 12.805 61.624 1.00 16.98 257 GLY B O 1
ATOM 3490 N N . LEU B 1 258 ? 30.349 14.526 60.563 1.00 16.85 258 LEU B N 1
ATOM 3491 C CA . LEU B 1 258 ? 30.144 15.306 61.810 1.00 17.27 258 LEU B CA 1
ATOM 3492 C C . LEU B 1 258 ? 29.494 14.527 62.948 1.00 18.10 258 LEU B C 1
ATOM 3493 O O . LEU B 1 258 ? 30.027 14.491 64.046 1.00 18.48 258 LEU B O 1
ATOM 3498 N N . SER B 1 259 ? 28.353 13.892 62.694 1.00 17.66 259 SER B N 1
ATOM 3499 C CA . SER B 1 259 ? 27.625 13.208 63.753 1.00 18.05 259 SER B CA 1
ATOM 3500 C C . SER B 1 259 ? 28.204 11.845 64.138 1.00 17.40 259 SER B C 1
ATOM 3501 O O . SER B 1 259 ? 27.814 11.293 65.169 1.00 19.06 259 SER B O 1
ATOM 3504 N N . ALA B 1 260 ? 29.144 11.340 63.351 1.00 15.82 260 ALA B N 1
ATOM 3505 C CA . ALA B 1 260 ? 29.783 10.058 63.573 1.00 16.27 260 ALA B CA 1
ATOM 3506 C C . ALA B 1 260 ? 31.044 10.119 64.473 1.00 15.90 260 ALA B C 1
ATOM 3507 O O . ALA B 1 260 ? 31.497 9.101 64.946 1.00 16.12 260 ALA B O 1
ATOM 3509 N N . MET B 1 261 ? 31.600 11.303 64.673 1.00 16.09 261 MET B N 1
ATOM 3510 C CA . MET B 1 261 ? 32.976 11.470 65.222 1.00 15.86 261 MET B CA 1
ATOM 3511 C C . MET B 1 261 ? 32.983 12.244 66.522 1.00 16.28 261 MET B C 1
ATOM 3512 O O . MET B 1 261 ? 32.194 13.144 66.673 1.00 15.79 261 MET B O 1
ATOM 3517 N N . ILE B 1 262 ? 33.877 11.906 67.459 1.00 15.45 262 ILE B N 1
ATOM 3518 C CA . ILE B 1 262 ? 34.148 12.742 68.621 1.00 15.81 262 ILE B CA 1
ATOM 3519 C C . ILE B 1 262 ? 35.666 12.957 68.680 1.00 16.57 262 ILE B C 1
ATOM 3520 O O . ILE B 1 262 ? 36.447 12.146 68.149 1.00 15.73 262 ILE B O 1
ATOM 3525 N N . PHE B 1 263 ? 36.074 14.057 69.300 1.00 16.78 263 PHE B N 1
ATOM 3526 C CA . PHE B 1 263 ? 37.512 14.424 69.382 1.00 17.31 263 PHE B CA 1
ATOM 3527 C C . PHE B 1 263 ? 38.233 14.381 68.034 1.00 16.79 263 PHE B C 1
ATOM 3528 O O . PHE B 1 263 ? 39.417 14.021 67.951 1.00 16.74 263 PHE B O 1
ATOM 3536 N N . GLY B 1 264 ? 37.524 14.815 66.989 1.00 15.04 264 GLY B N 1
ATOM 3537 C CA . GLY B 1 264 ? 38.051 14.951 65.671 1.00 14.64 264 GLY B CA 1
ATOM 3538 C C . GLY B 1 264 ? 39.263 15.867 65.550 1.00 15.96 264 GLY B C 1
ATOM 3539 O O . GLY B 1 264 ? 40.094 15.684 64.659 1.00 14.96 264 GLY B O 1
ATOM 3540 N N . GLY B 1 265 ? 39.390 16.850 66.435 1.00 16.01 265 GLY B N 1
ATOM 3541 C CA . GLY B 1 265 ? 40.592 17.685 66.409 1.00 16.84 265 GLY B CA 1
ATOM 3542 C C . GLY B 1 265 ? 41.908 16.972 66.766 1.00 17.61 265 GLY B C 1
ATOM 3543 O O . GLY B 1 265 ? 43.003 17.544 66.535 1.00 16.52 265 GLY B O 1
ATOM 3544 N N . MET B 1 266 ? 41.807 15.755 67.311 1.00 21.72 266 MET B N 1
ATOM 3545 C CA . MET B 1 266 ? 42.971 14.997 67.716 1.00 22.79 266 MET B CA 1
ATOM 3546 C C . MET B 1 266 ? 43.463 14.062 66.607 1.00 22.62 266 MET B C 1
ATOM 3547 O O . MET B 1 266 ? 44.505 13.424 66.758 1.00 22.85 266 MET B O 1
ATOM 3552 N N . ARG B 1 267 ? 42.731 13.996 65.492 1.00 21.67 267 ARG B N 1
ATOM 3553 C CA . ARG B 1 267 ? 43.059 13.024 64.469 1.00 22.39 267 ARG B CA 1
ATOM 3554 C C . ARG B 1 267 ? 44.331 13.374 63.688 1.00 23.91 267 ARG B C 1
ATOM 3555 O O . ARG B 1 267 ? 44.719 14.552 63.553 1.00 22.06 267 ARG B O 1
ATOM 3563 N N . GLU B 1 268 ? 44.937 12.341 63.136 1.00 25.73 268 GLU B N 1
ATOM 3564 C CA . GLU B 1 268 ? 46.104 12.512 62.250 1.00 30.22 268 GLU B CA 1
ATOM 3565 C C . GLU B 1 268 ? 45.799 13.459 61.120 1.00 30.11 268 GLU B C 1
ATOM 3566 O O . GLU B 1 268 ? 44.803 13.277 60.425 1.00 29.65 268 GLU B O 1
ATOM 3572 N N . GLY B 1 269 ? 46.670 14.441 60.914 1.00 32.17 269 GLY B N 1
ATOM 3573 C CA . GLY B 1 269 ? 46.425 15.480 59.922 1.00 32.86 269 GLY B CA 1
ATOM 3574 C C . GLY B 1 269 ? 45.883 16.747 60.534 1.00 33.19 269 GLY B C 1
ATOM 3575 O O . GLY B 1 269 ? 46.032 17.820 59.940 1.00 34.82 269 GLY B O 1
ATOM 3576 N N . ARG B 1 270 ? 45.270 16.651 61.719 1.00 32.85 270 ARG B N 1
ATOM 3577 C CA . ARG B 1 270 ? 44.741 17.827 62.428 1.00 33.35 270 ARG B CA 1
ATOM 3578 C C . ARG B 1 270 ? 45.601 18.272 63.610 1.00 34.96 270 ARG B C 1
ATOM 3579 O O . ARG B 1 270 ? 45.833 19.462 63.789 1.00 36.42 270 ARG B O 1
ATOM 3587 N N . ARG B 1 271 ? 46.025 17.332 64.444 1.00 35.27 271 ARG B N 1
ATOM 3588 C CA . ARG B 1 271 ? 46.786 17.671 65.649 1.00 36.47 271 ARG B CA 1
ATOM 3589 C C . ARG B 1 271 ? 48.218 18.094 65.330 1.00 38.77 271 ARG B C 1
ATOM 3590 O O . ARG B 1 271 ? 48.808 17.657 64.334 1.00 39.58 271 ARG B O 1
ATOM 3598 N N . GLY C 1 11 ? 21.226 1.994 104.042 1.00 24.78 11 GLY C N 1
ATOM 3599 C CA . GLY C 1 11 ? 22.029 1.958 102.773 1.00 23.77 11 GLY C CA 1
ATOM 3600 C C . GLY C 1 11 ? 21.181 1.499 101.591 1.00 22.79 11 GLY C C 1
ATOM 3601 O O . GLY C 1 11 ? 20.461 0.506 101.696 1.00 23.74 11 GLY C O 1
ATOM 3602 N N . ARG C 1 12 ? 21.320 2.171 100.448 1.00 43.39 12 ARG C N 1
ATOM 3603 C CA . ARG C 1 12 ? 20.507 1.877 99.248 1.00 41.86 12 ARG C CA 1
ATOM 3604 C C . ARG C 1 12 ? 20.714 0.465 98.648 1.00 39.47 12 ARG C C 1
ATOM 3605 O O . ARG C 1 12 ? 19.811 -0.058 97.997 1.00 40.43 12 ARG C O 1
ATOM 3613 N N . LEU C 1 13 ? 21.885 -0.132 98.876 1.00 36.87 13 LEU C N 1
ATOM 3614 C CA . LEU C 1 13 ? 22.198 -1.510 98.449 1.00 35.10 13 LEU C CA 1
ATOM 3615 C C . LEU C 1 13 ? 22.328 -2.525 99.623 1.00 35.85 13 LEU C C 1
ATOM 3616 O O . LEU C 1 13 ? 22.959 -3.569 99.475 1.00 33.85 13 LEU C O 1
ATOM 3621 N N . ALA C 1 14 ? 21.720 -2.217 100.765 1.00 37.73 14 ALA C N 1
ATOM 3622 C CA . ALA C 1 14 ? 21.914 -3.004 102.002 1.00 39.29 14 ALA C CA 1
ATOM 3623 C C . ALA C 1 14 ? 21.611 -4.502 101.834 1.00 39.24 14 ALA C C 1
ATOM 3624 O O . ALA C 1 14 ? 20.484 -4.882 101.528 1.00 40.84 14 ALA C O 1
ATOM 3626 N N . GLY C 1 15 ? 22.634 -5.336 102.011 1.00 38.45 15 GLY C N 1
ATOM 3627 C CA . GLY C 1 15 ? 22.457 -6.784 102.003 1.00 38.88 15 GLY C CA 1
ATOM 3628 C C . GLY C 1 15 ? 22.483 -7.449 100.639 1.00 37.50 15 GLY C C 1
ATOM 3629 O O . GLY C 1 15 ? 22.209 -8.655 100.528 1.00 37.99 15 GLY C O 1
ATOM 3630 N N . LYS C 1 16 ? 22.816 -6.688 99.598 1.00 35.52 16 LYS C N 1
ATOM 3631 C CA . LYS C 1 16 ? 22.918 -7.256 98.256 1.00 33.88 16 LYS C CA 1
ATOM 3632 C C . LYS C 1 16 ? 24.323 -7.717 98.016 1.00 32.09 16 LYS C C 1
ATOM 3633 O O . LYS C 1 16 ? 25.265 -7.089 98.495 1.00 32.11 16 LYS C O 1
ATOM 3639 N N . ALA C 1 17 ? 24.452 -8.814 97.267 1.00 31.16 17 ALA C N 1
ATOM 3640 C CA . ALA C 1 17 ? 25.737 -9.376 96.863 1.00 29.76 17 ALA C CA 1
ATOM 3641 C C . ALA C 1 17 ? 26.094 -8.849 95.481 1.00 28.37 17 ALA C C 1
ATOM 3642 O O . ALA C 1 17 ? 25.302 -8.981 94.552 1.00 27.91 17 ALA C O 1
ATOM 3644 N N . ALA C 1 18 ? 27.302 -8.308 95.356 1.00 27.63 18 ALA C N 1
ATOM 3645 C CA . ALA C 1 18 ? 27.760 -7.708 94.123 1.00 26.27 18 ALA C CA 1
ATOM 3646 C C . ALA C 1 18 ? 29.137 -8.190 93.731 1.00 25.47 18 ALA C C 1
ATOM 3647 O O . ALA C 1 18 ? 30.033 -8.387 94.581 1.00 26.26 18 ALA C O 1
ATOM 3649 N N . ILE C 1 19 ? 29.306 -8.379 92.434 1.00 23.68 19 ILE C N 1
ATOM 3650 C CA . ILE C 1 19 ? 30.593 -8.560 91.816 1.00 22.89 19 ILE C CA 1
ATOM 3651 C C . ILE C 1 19 ? 30.916 -7.347 90.908 1.00 22.78 19 ILE C C 1
ATOM 3652 O O . ILE C 1 19 ? 30.096 -6.957 90.050 1.00 21.90 19 ILE C O 1
ATOM 3657 N N . VAL C 1 20 ? 32.089 -6.762 91.117 1.00 22.74 20 VAL C N 1
ATOM 3658 C CA . VAL C 1 20 ? 32.607 -5.686 90.261 1.00 23.41 20 VAL C CA 1
ATOM 3659 C C . VAL C 1 20 ? 33.904 -6.156 89.617 1.00 24.32 20 VAL C C 1
ATOM 3660 O O . VAL C 1 20 ? 34.915 -6.399 90.318 1.00 25.25 20 VAL C O 1
ATOM 3664 N N . THR C 1 21 ? 33.881 -6.304 88.289 1.00 24.78 21 THR C N 1
ATOM 3665 C CA . THR C 1 21 ? 35.091 -6.613 87.520 1.00 26.24 21 THR C CA 1
ATOM 3666 C C . THR C 1 21 ? 35.813 -5.328 87.123 1.00 27.40 21 THR C C 1
ATOM 3667 O O . THR C 1 21 ? 35.245 -4.231 87.214 1.00 27.88 21 THR C O 1
ATOM 3671 N N . GLY C 1 22 ? 37.067 -5.461 86.702 1.00 28.55 22 GLY C N 1
ATOM 3672 C CA . GLY C 1 22 ? 37.951 -4.306 86.502 1.00 30.05 22 GLY C CA 1
ATOM 3673 C C . GLY C 1 22 ? 38.092 -3.450 87.752 1.00 30.16 22 GLY C C 1
ATOM 3674 O O . GLY C 1 22 ? 38.214 -2.224 87.664 1.00 29.70 22 GLY C O 1
ATOM 3675 N N . ALA C 1 23 ? 38.142 -4.116 88.910 1.00 30.16 23 ALA C N 1
ATOM 3676 C CA . ALA C 1 23 ? 37.970 -3.465 90.216 1.00 30.45 23 ALA C CA 1
ATOM 3677 C C . ALA C 1 23 ? 39.219 -2.705 90.731 1.00 31.95 23 ALA C C 1
ATOM 3678 O O . ALA C 1 23 ? 39.132 -1.954 91.721 1.00 31.45 23 ALA C O 1
ATOM 3680 N N . ALA C 1 24 ? 40.353 -2.900 90.063 1.00 33.62 24 ALA C N 1
ATOM 3681 C CA . ALA C 1 24 ? 41.576 -2.132 90.352 1.00 36.42 24 ALA C CA 1
ATOM 3682 C C . ALA C 1 24 ? 41.689 -0.884 89.447 1.00 37.20 24 ALA C C 1
ATOM 3683 O O . ALA C 1 24 ? 42.489 -0.001 89.705 1.00 39.67 24 ALA C O 1
ATOM 3685 N N . GLY C 1 25 ? 40.879 -0.814 88.392 1.00 36.52 25 GLY C N 1
ATOM 3686 C CA . GLY C 1 25 ? 40.834 0.388 87.524 1.00 36.24 25 GLY C CA 1
ATOM 3687 C C . GLY C 1 25 ? 40.014 1.531 88.123 1.00 34.65 25 GLY C C 1
ATOM 3688 O O . GLY C 1 25 ? 39.216 1.327 89.031 1.00 34.01 25 GLY C O 1
ATOM 3689 N N . GLY C 1 26 ? 40.202 2.739 87.596 1.00 34.61 26 GLY C N 1
ATOM 3690 C CA . GLY C 1 26 ? 39.465 3.928 88.062 1.00 32.98 26 GLY C CA 1
ATOM 3691 C C . GLY C 1 26 ? 37.987 3.760 88.349 1.00 29.80 26 GLY C C 1
ATOM 3692 O O . GLY C 1 26 ? 37.549 3.871 89.492 1.00 28.33 26 GLY C O 1
ATOM 3693 N N . ILE C 1 27 ? 37.188 3.510 87.313 1.00 28.42 27 ILE C N 1
ATOM 3694 C CA . ILE C 1 27 ? 35.742 3.401 87.511 1.00 26.33 27 ILE C CA 1
ATOM 3695 C C . ILE C 1 27 ? 35.369 2.179 88.382 1.00 24.87 27 ILE C C 1
ATOM 3696 O O . ILE C 1 27 ? 34.486 2.268 89.222 1.00 23.73 27 ILE C O 1
ATOM 3701 N N . GLY C 1 28 ? 36.010 1.043 88.135 1.00 25.31 28 GLY C N 1
ATOM 3702 C CA . GLY C 1 28 ? 35.775 -0.162 88.949 1.00 24.88 28 GLY C CA 1
ATOM 3703 C C . GLY C 1 28 ? 36.083 0.072 90.430 1.00 25.02 28 GLY C C 1
ATOM 3704 O O . GLY C 1 28 ? 35.280 -0.274 91.279 1.00 24.61 28 GLY C O 1
ATOM 3705 N N . ARG C 1 29 ? 37.218 0.693 90.734 1.00 26.36 29 ARG C N 1
ATOM 3706 C CA . ARG C 1 29 ? 37.552 1.006 92.124 1.00 28.11 29 ARG C CA 1
ATOM 3707 C C . ARG C 1 29 ? 36.489 1.900 92.761 1.00 27.39 29 ARG C C 1
ATOM 3708 O O . ARG C 1 29 ? 35.968 1.602 93.831 1.00 27.38 29 ARG C O 1
ATOM 3716 N N . ALA C 1 30 ? 36.121 2.981 92.075 1.00 26.86 30 ALA C N 1
ATOM 3717 C CA . ALA C 1 30 ? 35.108 3.893 92.573 1.00 26.24 30 ALA C CA 1
ATOM 3718 C C . ALA C 1 30 ? 33.758 3.211 92.774 1.00 24.81 30 ALA C C 1
ATOM 3719 O O . ALA C 1 30 ? 33.018 3.575 93.685 1.00 25.34 30 ALA C O 1
ATOM 3721 N N . THR C 1 31 ? 33.458 2.219 91.945 1.00 23.15 31 THR C N 1
ATOM 3722 C CA . THR C 1 31 ? 32.232 1.422 92.074 1.00 23.18 31 THR C CA 1
ATOM 3723 C C . THR C 1 31 ? 32.263 0.499 93.310 1.00 23.25 31 THR C C 1
ATOM 3724 O O . THR C 1 31 ? 31.313 0.436 94.075 1.00 22.97 31 THR C O 1
ATOM 3728 N N . VAL C 1 32 ? 33.365 -0.201 93.499 1.00 25.07 32 VAL C N 1
ATOM 3729 C CA . VAL C 1 32 ? 33.576 -1.000 94.745 1.00 26.46 32 VAL C CA 1
ATOM 3730 C C . VAL C 1 32 ? 33.323 -0.136 95.990 1.00 27.51 32 VAL C C 1
ATOM 3731 O O . VAL C 1 32 ? 32.532 -0.501 96.862 1.00 28.60 32 VAL C O 1
ATOM 3735 N N . GLU C 1 33 ? 33.943 1.040 96.039 1.00 28.77 33 GLU C N 1
ATOM 3736 C CA . GLU C 1 33 ? 33.808 1.956 97.191 1.00 30.07 33 GLU C CA 1
ATOM 3737 C C . GLU C 1 33 ? 32.382 2.444 97.415 1.00 29.88 33 GLU C C 1
ATOM 3738 O O . GLU C 1 33 ? 31.885 2.412 98.553 1.00 29.98 33 GLU C O 1
ATOM 3744 N N . ALA C 1 34 ? 31.703 2.878 96.344 1.00 28.04 34 ALA C N 1
ATOM 3745 C CA . ALA C 1 34 ? 30.307 3.313 96.454 1.00 27.80 34 ALA C CA 1
ATOM 3746 C C . ALA C 1 34 ? 29.376 2.173 96.902 1.00 27.30 34 ALA C C 1
ATOM 3747 O O . ALA C 1 34 ? 28.440 2.377 97.714 1.00 28.38 34 ALA C O 1
ATOM 3749 N N . TYR C 1 35 ? 29.604 0.990 96.339 1.00 25.80 35 TYR C N 1
ATOM 3750 C CA . TYR C 1 35 ? 28.815 -0.185 96.707 1.00 26.03 35 TYR C CA 1
ATOM 3751 C C . TYR C 1 35 ? 29.006 -0.542 98.207 1.00 27.19 35 TYR C C 1
ATOM 3752 O O . TYR C 1 35 ? 28.052 -0.840 98.904 1.00 27.85 35 TYR C O 1
ATOM 3761 N N . LEU C 1 36 ? 30.240 -0.512 98.675 1.00 28.63 36 LEU C N 1
ATOM 3762 C CA . LEU C 1 36 ? 30.526 -0.795 100.110 1.00 29.39 36 LEU C CA 1
ATOM 3763 C C . LEU C 1 36 ? 29.859 0.255 101.021 1.00 30.87 36 LEU C C 1
ATOM 3764 O O . LEU C 1 36 ? 29.210 -0.103 101.999 1.00 31.50 36 LEU C O 1
ATOM 3769 N N . ARG C 1 37 ? 29.938 1.531 100.656 1.00 32.58 37 ARG C N 1
ATOM 3770 C CA . ARG C 1 37 ? 29.280 2.604 101.427 1.00 34.14 37 ARG C CA 1
ATOM 3771 C C . ARG C 1 37 ? 27.764 2.493 101.475 1.00 33.99 37 ARG C C 1
ATOM 3772 O O . ARG C 1 37 ? 27.141 2.952 102.438 1.00 34.31 37 ARG C O 1
ATOM 3780 N N . GLU C 1 38 ? 27.164 1.926 100.424 1.00 32.92 38 GLU C N 1
ATOM 3781 C CA . GLU C 1 38 ? 25.715 1.759 100.366 1.00 32.94 38 GLU C CA 1
ATOM 3782 C C . GLU C 1 38 ? 25.251 0.394 100.901 1.00 32.13 38 GLU C C 1
ATOM 3783 O O . GLU C 1 38 ? 24.075 0.046 100.785 1.00 31.97 38 GLU C O 1
ATOM 3789 N N . GLY C 1 39 ? 26.175 -0.373 101.482 1.00 32.51 39 GLY C N 1
ATOM 3790 C CA . GLY C 1 39 ? 25.804 -1.535 102.317 1.00 32.68 39 GLY C CA 1
ATOM 3791 C C . GLY C 1 39 ? 25.898 -2.895 101.653 1.00 32.76 39 GLY C C 1
ATOM 3792 O O . GLY C 1 39 ? 25.420 -3.890 102.202 1.00 33.28 39 GLY C O 1
ATOM 3793 N N . ALA C 1 40 ? 26.514 -2.956 100.475 1.00 32.33 40 ALA C N 1
ATOM 3794 C CA . ALA C 1 40 ? 26.615 -4.212 99.750 1.00 32.16 40 ALA C CA 1
ATOM 3795 C C . ALA C 1 40 ? 27.815 -5.026 100.205 1.00 31.57 40 ALA C C 1
ATOM 3796 O O . ALA C 1 40 ? 28.813 -4.486 100.693 1.00 31.55 40 ALA C O 1
ATOM 3798 N N . SER C 1 41 ? 27.711 -6.335 100.016 1.00 31.58 41 SER C N 1
ATOM 3799 C CA . SER C 1 41 ? 28.852 -7.230 100.125 1.00 32.03 41 SER C CA 1
ATOM 3800 C C . SER C 1 41 ? 29.466 -7.313 98.743 1.00 30.87 41 SER C C 1
ATOM 3801 O O . SER C 1 41 ? 28.751 -7.561 97.774 1.00 31.69 41 SER C O 1
ATOM 3804 N N . VAL C 1 42 ? 30.765 -7.068 98.631 1.00 29.83 42 VAL C N 1
ATOM 3805 C CA . VAL C 1 42 ? 31.359 -6.850 97.327 1.00 29.20 42 VAL C CA 1
ATOM 3806 C C . VAL C 1 42 ? 32.583 -7.679 97.064 1.00 29.49 42 VAL C C 1
ATOM 3807 O O . VAL C 1 42 ? 33.544 -7.650 97.852 1.00 30.23 42 VAL C O 1
ATOM 3811 N N . VAL C 1 43 ? 32.565 -8.402 95.941 1.00 28.92 43 VAL C N 1
ATOM 3812 C CA . VAL C 1 43 ? 33.775 -8.990 95.400 1.00 28.93 43 VAL C CA 1
ATOM 3813 C C . VAL C 1 43 ? 34.385 -8.061 94.364 1.00 29.21 43 VAL C C 1
ATOM 3814 O O . VAL C 1 43 ? 33.703 -7.673 93.391 1.00 28.18 43 VAL C O 1
ATOM 3818 N N . ALA C 1 44 ? 35.663 -7.722 94.577 1.00 29.18 44 ALA C N 1
ATOM 3819 C CA . ALA C 1 44 ? 36.463 -6.956 93.647 1.00 29.60 44 ALA C CA 1
ATOM 3820 C C . ALA C 1 44 ? 37.348 -7.872 92.816 1.00 30.80 44 ALA C C 1
ATOM 3821 O O . ALA C 1 44 ? 38.300 -8.478 93.338 1.00 31.48 44 ALA C O 1
ATOM 3823 N N . MET C 1 45 ? 37.044 -7.970 91.517 1.00 31.24 45 MET C N 1
ATOM 3824 C CA . MET C 1 45 ? 37.786 -8.823 90.591 1.00 32.69 45 MET C CA 1
ATOM 3825 C C . MET C 1 45 ? 38.658 -8.039 89.627 1.00 33.55 45 MET C C 1
ATOM 3826 O O . MET C 1 45 ? 38.181 -7.132 88.918 1.00 32.97 45 MET C O 1
ATOM 3831 N N . ASP C 1 46 ? 39.928 -8.431 89.550 1.00 34.36 46 ASP C N 1
ATOM 3832 C CA . ASP C 1 46 ? 40.854 -7.901 88.556 1.00 35.58 46 ASP C CA 1
ATOM 3833 C C . ASP C 1 46 ? 42.098 -8.805 88.467 1.00 36.96 46 ASP C C 1
ATOM 3834 O O . ASP C 1 46 ? 42.145 -9.871 89.076 1.00 36.97 46 ASP C O 1
ATOM 3839 N N . LEU C 1 47 ? 43.078 -8.405 87.675 1.00 38.59 47 LEU C N 1
ATOM 3840 C CA . LEU C 1 47 ? 44.338 -9.130 87.610 1.00 40.61 47 LEU C CA 1
ATOM 3841 C C . LEU C 1 47 ? 44.992 -9.153 88.993 1.00 40.96 47 LEU C C 1
ATOM 3842 O O . LEU C 1 47 ? 44.923 -8.172 89.737 1.00 41.08 47 LEU C O 1
ATOM 3847 N N . ALA C 1 48 ? 45.590 -10.293 89.341 1.00 42.17 48 ALA C N 1
ATOM 3848 C CA . ALA C 1 48 ? 46.208 -10.482 90.660 1.00 42.71 48 ALA C CA 1
ATOM 3849 C C . ALA C 1 48 ? 47.207 -9.374 91.003 1.00 43.67 48 ALA C C 1
ATOM 3850 O O . ALA C 1 48 ? 47.116 -8.779 92.077 1.00 43.89 48 ALA C O 1
ATOM 3852 N N . PRO C 1 49 ? 48.157 -9.093 90.103 1.00 45.26 49 PRO C N 1
ATOM 3853 C CA . PRO C 1 49 ? 49.119 -8.033 90.410 1.00 47.23 49 PRO C CA 1
ATOM 3854 C C . PRO C 1 49 ? 48.471 -6.654 90.588 1.00 47.19 49 PRO C C 1
ATOM 3855 O O . PRO C 1 49 ? 48.930 -5.869 91.421 1.00 48.33 49 PRO C O 1
ATOM 3859 N N . ARG C 1 50 ? 47.400 -6.369 89.840 1.00 46.37 50 ARG C N 1
ATOM 3860 C CA . ARG C 1 50 ? 46.713 -5.083 89.986 1.00 46.16 50 ARG C CA 1
ATOM 3861 C C . ARG C 1 50 ? 45.965 -5.016 91.311 1.00 45.00 50 ARG C C 1
ATOM 3862 O O . ARG C 1 50 ? 46.029 -3.993 91.988 1.00 45.57 50 ARG C O 1
ATOM 3870 N N . LEU C 1 51 ? 45.277 -6.097 91.696 1.00 47.00 51 LEU C N 1
ATOM 3871 C CA . LEU C 1 51 ? 44.627 -6.161 93.020 1.00 46.37 51 LEU C CA 1
ATOM 3872 C C . LEU C 1 51 ? 45.668 -5.996 94.126 1.00 46.98 51 LEU C C 1
ATOM 3873 O O . LEU C 1 51 ? 45.431 -5.282 95.091 1.00 47.13 51 LEU C O 1
ATOM 3878 N N . ALA C 1 52 ? 46.813 -6.666 93.980 1.00 47.83 52 ALA C N 1
ATOM 3879 C CA . ALA C 1 52 ? 47.926 -6.528 94.931 1.00 48.69 52 ALA C CA 1
ATOM 3880 C C . ALA C 1 52 ? 48.284 -5.054 95.195 1.00 49.39 52 ALA C C 1
ATOM 3881 O O . ALA C 1 52 ? 48.561 -4.677 96.334 1.00 49.70 52 ALA C O 1
ATOM 3883 N N . ALA C 1 53 ? 48.257 -4.228 94.148 1.00 50.09 53 ALA C N 1
ATOM 3884 C CA . ALA C 1 53 ? 48.688 -2.830 94.242 1.00 50.65 53 ALA C CA 1
ATOM 3885 C C . ALA C 1 53 ? 47.555 -1.801 94.426 1.00 50.61 53 ALA C C 1
ATOM 3886 O O . ALA C 1 53 ? 47.777 -0.603 94.206 1.00 51.16 53 ALA C O 1
ATOM 3888 N N . THR C 1 54 ? 46.364 -2.247 94.831 1.00 49.96 54 THR C N 1
ATOM 3889 C CA . THR C 1 54 ? 45.246 -1.330 95.078 1.00 50.11 54 THR C CA 1
ATOM 3890 C C . THR C 1 54 ? 44.874 -1.293 96.551 1.00 49.72 54 THR C C 1
ATOM 3891 O O . THR C 1 54 ? 44.876 -2.314 97.223 1.00 49.89 54 THR C O 1
ATOM 3895 N N . ARG C 1 55 ? 44.549 -0.103 97.041 1.00 50.24 55 ARG C N 1
ATOM 3896 C CA . ARG C 1 55 ? 43.898 0.050 98.338 1.00 50.15 55 ARG C CA 1
ATOM 3897 C C . ARG C 1 55 ? 42.534 0.669 98.072 1.00 50.04 55 ARG C C 1
ATOM 3898 O O . ARG C 1 55 ? 42.416 1.553 97.223 1.00 50.51 55 ARG C O 1
ATOM 3900 N N . TYR C 1 56 ? 41.512 0.179 98.772 1.00 49.48 56 TYR C N 1
ATOM 3901 C CA . TYR C 1 56 ? 40.175 0.752 98.701 1.00 49.50 56 TYR C CA 1
ATOM 3902 C C . TYR C 1 56 ? 39.965 1.696 99.872 1.00 50.45 56 TYR C C 1
ATOM 3903 O O . TYR C 1 56 ? 40.411 1.415 100.983 1.00 50.74 56 TYR C O 1
ATOM 3912 N N . GLU C 1 57 ? 39.284 2.812 99.618 1.00 51.07 57 GLU C N 1
ATOM 3913 C CA . GLU C 1 57 ? 39.001 3.808 100.657 1.00 52.06 57 GLU C CA 1
ATOM 3914 C C . GLU C 1 57 ? 37.975 3.299 101.669 1.00 51.90 57 GLU C C 1
ATOM 3915 O O . GLU C 1 57 ? 37.834 3.875 102.751 1.00 52.73 57 GLU C O 1
ATOM 3917 N N . GLU C 1 58 ? 37.264 2.230 101.305 1.00 50.90 58 GLU C N 1
ATOM 3918 C CA . GLU C 1 58 ? 36.264 1.603 102.153 1.00 50.69 58 GLU C CA 1
ATOM 3919 C C . GLU C 1 58 ? 36.633 0.137 102.418 1.00 49.34 58 GLU C C 1
ATOM 3920 O O . GLU C 1 58 ? 37.123 -0.551 101.519 1.00 48.56 58 GLU C O 1
ATOM 3926 N N . PRO C 1 59 ? 36.398 -0.348 103.655 1.00 49.15 59 PRO C N 1
ATOM 3927 C CA . PRO C 1 59 ? 36.735 -1.731 103.995 1.00 48.01 59 PRO C CA 1
ATOM 3928 C C . PRO C 1 59 ? 35.610 -2.717 103.691 1.00 47.00 59 PRO C C 1
ATOM 3929 O O . PRO C 1 59 ? 34.427 -2.353 103.722 1.00 47.21 59 PRO C O 1
ATOM 3933 N N . GLY C 1 60 ? 35.987 -3.965 103.434 1.00 45.68 60 GLY C N 1
ATOM 3934 C CA . GLY C 1 60 ? 35.021 -5.043 103.257 1.00 45.21 60 GLY C CA 1
ATOM 3935 C C . GLY C 1 60 ? 35.111 -5.739 101.911 1.00 44.10 60 GLY C C 1
ATOM 3936 O O . GLY C 1 60 ? 34.460 -6.759 101.707 1.00 44.12 60 GLY C O 1
ATOM 3937 N N . ALA C 1 61 ? 35.908 -5.193 100.995 1.00 43.57 61 ALA C N 1
ATOM 3938 C CA . ALA C 1 61 ? 36.063 -5.773 99.655 1.00 42.97 61 ALA C CA 1
ATOM 3939 C C . ALA C 1 61 ? 36.724 -7.147 99.695 1.00 42.39 61 ALA C C 1
ATOM 3940 O O . ALA C 1 61 ? 37.753 -7.321 100.351 1.00 42.27 61 ALA C O 1
ATOM 3942 N N . ILE C 1 62 ? 36.140 -8.104 98.976 1.00 41.72 62 ILE C N 1
ATOM 3943 C CA . ILE C 1 62 ? 36.690 -9.448 98.864 1.00 41.23 62 ILE C CA 1
ATOM 3944 C C . ILE C 1 62 ? 37.461 -9.530 97.551 1.00 41.03 62 ILE C C 1
ATOM 3945 O O . ILE C 1 62 ? 36.853 -9.620 96.487 1.00 40.83 62 ILE C O 1
ATOM 3950 N N . PRO C 1 63 ? 38.802 -9.485 97.609 1.00 40.91 63 PRO C N 1
ATOM 3951 C CA . PRO C 1 63 ? 39.566 -9.572 96.362 1.00 40.83 63 PRO C CA 1
ATOM 3952 C C . PRO C 1 63 ? 39.608 -10.982 95.760 1.00 41.27 63 PRO C C 1
ATOM 3953 O O . PRO C 1 63 ? 39.921 -11.944 96.467 1.00 40.24 63 PRO C O 1
ATOM 3957 N N . ILE C 1 64 ? 39.282 -11.095 94.463 1.00 41.65 64 ILE C N 1
ATOM 3958 C CA . ILE C 1 64 ? 39.334 -12.364 93.732 1.00 42.00 64 ILE C CA 1
ATOM 3959 C C . ILE C 1 64 ? 40.023 -12.148 92.389 1.00 43.21 64 ILE C C 1
ATOM 3960 O O . ILE C 1 64 ? 39.506 -11.429 91.516 1.00 42.83 64 ILE C O 1
ATOM 3965 N N . ALA C 1 65 ? 41.195 -12.769 92.230 1.00 44.27 65 ALA C N 1
ATOM 3966 C CA . ALA C 1 65 ? 41.994 -12.633 91.023 1.00 45.76 65 ALA C CA 1
ATOM 3967 C C . ALA C 1 65 ? 41.307 -13.284 89.830 1.00 47.38 65 ALA C C 1
ATOM 3968 O O . ALA C 1 65 ? 40.683 -14.337 89.964 1.00 47.41 65 ALA C O 1
ATOM 3970 N N . CYS C 1 66 ? 41.433 -12.651 88.668 1.00 49.11 66 CYS C N 1
ATOM 3971 C CA . CYS C 1 66 ? 40.926 -13.210 87.421 1.00 51.17 66 CYS C CA 1
ATOM 3972 C C . CYS C 1 66 ? 41.676 -12.656 86.216 1.00 53.12 66 CYS C C 1
ATOM 3973 O O . CYS C 1 66 ? 42.436 -11.692 86.328 1.00 53.63 66 CYS C O 1
ATOM 3976 N N . ASP C 1 67 ? 41.431 -13.265 85.058 1.00 55.30 67 ASP C N 1
ATOM 3977 C CA . ASP C 1 67 ? 42.133 -12.933 83.819 1.00 56.95 67 ASP C CA 1
ATOM 3978 C C . ASP C 1 67 ? 41.161 -12.849 82.619 1.00 57.91 67 ASP C C 1
ATOM 3979 O O . ASP C 1 67 ? 40.781 -13.873 82.044 1.00 58.29 67 ASP C O 1
ATOM 3984 N N . LEU C 1 68 ? 40.764 -11.631 82.246 1.00 58.14 68 LEU C N 1
ATOM 3985 C CA . LEU C 1 68 ? 39.896 -11.435 81.071 1.00 59.28 68 LEU C CA 1
ATOM 3986 C C . LEU C 1 68 ? 40.677 -11.707 79.777 1.00 60.72 68 LEU C C 1
ATOM 3987 O O . LEU C 1 68 ? 40.255 -12.496 78.928 1.00 61.50 68 LEU C O 1
ATOM 3992 N N . ARG C 1 71 ? 38.856 -17.750 79.807 1.00 41.91 71 ARG C N 1
ATOM 3993 C CA . ARG C 1 71 ? 37.543 -18.396 79.824 1.00 41.19 71 ARG C CA 1
ATOM 3994 C C . ARG C 1 71 ? 37.390 -19.376 81.004 1.00 41.36 71 ARG C C 1
ATOM 3995 O O . ARG C 1 71 ? 36.436 -19.287 81.792 1.00 40.64 71 ARG C O 1
ATOM 4003 N N . ALA C 1 72 ? 38.330 -20.312 81.133 1.00 41.63 72 ALA C N 1
ATOM 4004 C CA . ALA C 1 72 ? 38.386 -21.140 82.335 1.00 41.75 72 ALA C CA 1
ATOM 4005 C C . ALA C 1 72 ? 38.632 -20.258 83.568 1.00 40.90 72 ALA C C 1
ATOM 4006 O O . ALA C 1 72 ? 38.005 -20.460 84.604 1.00 40.64 72 ALA C O 1
ATOM 4008 N N . ALA C 1 73 ? 39.521 -19.269 83.448 1.00 40.82 73 ALA C N 1
ATOM 4009 C CA . ALA C 1 73 ? 39.813 -18.360 84.576 1.00 40.46 73 ALA C CA 1
ATOM 4010 C C . ALA C 1 73 ? 38.603 -17.536 84.971 1.00 39.58 73 ALA C C 1
ATOM 4011 O O . ALA C 1 73 ? 38.391 -17.270 86.160 1.00 40.00 73 ALA C O 1
ATOM 4013 N N . ILE C 1 74 ? 37.796 -17.119 83.989 1.00 38.83 74 ILE C N 1
ATOM 4014 C CA . ILE C 1 74 ? 36.574 -16.362 84.306 1.00 37.62 74 ILE C CA 1
ATOM 4015 C C . ILE C 1 74 ? 35.553 -17.254 85.021 1.00 37.52 74 ILE C C 1
ATOM 4016 O O . ILE C 1 74 ? 34.992 -16.857 86.039 1.00 36.93 74 ILE C O 1
ATOM 4021 N N . ASP C 1 75 ? 35.334 -18.470 84.526 1.00 38.70 75 ASP C N 1
ATOM 4022 C CA . ASP C 1 75 ? 34.368 -19.364 85.186 1.00 38.90 75 ASP C CA 1
ATOM 4023 C C . ASP C 1 75 ? 34.826 -19.686 86.608 1.00 39.13 75 ASP C C 1
ATOM 4024 O O . ASP C 1 75 ? 34.012 -19.653 87.541 1.00 39.09 75 ASP C O 1
ATOM 4029 N N . ALA C 1 76 ? 36.129 -19.927 86.782 1.00 40.00 76 ALA C N 1
ATOM 4030 C CA . ALA C 1 76 ? 36.685 -20.247 88.109 1.00 40.95 76 ALA C CA 1
ATOM 4031 C C . ALA C 1 76 ? 36.483 -19.081 89.060 1.00 40.64 76 ALA C C 1
ATOM 4032 O O . ALA C 1 76 ? 35.887 -19.225 90.128 1.00 41.02 76 ALA C O 1
ATOM 4034 N N . ALA C 1 77 ? 36.938 -17.903 88.647 1.00 40.64 77 ALA C N 1
ATOM 4035 C CA . ALA C 1 77 ? 36.788 -16.711 89.484 1.00 39.96 77 ALA C CA 1
ATOM 4036 C C . ALA C 1 77 ? 35.336 -16.418 89.835 1.00 39.37 77 ALA C C 1
ATOM 4037 O O . ALA C 1 77 ? 35.033 -16.070 90.979 1.00 39.44 77 ALA C O 1
ATOM 4039 N N . MET C 1 78 ? 34.428 -16.549 88.865 1.00 39.20 78 MET C N 1
ATOM 4040 C CA . MET C 1 78 ? 32.995 -16.297 89.125 1.00 38.90 78 MET C CA 1
ATOM 4041 C C . MET C 1 78 ? 32.389 -17.321 90.117 1.00 39.00 78 MET C C 1
ATOM 4042 O O . MET C 1 78 ? 31.722 -16.935 91.066 1.00 39.01 78 MET C O 1
ATOM 4047 N N . ALA C 1 79 ? 32.657 -18.612 89.931 1.00 39.71 79 ALA C N 1
ATOM 4048 C CA . ALA C 1 79 ? 32.177 -19.629 90.882 1.00 40.40 79 ALA C CA 1
ATOM 4049 C C . ALA C 1 79 ? 32.730 -19.338 92.281 1.00 40.89 79 ALA C C 1
ATOM 4050 O O . ALA C 1 79 ? 32.002 -19.372 93.269 1.00 41.17 79 ALA C O 1
ATOM 4052 N N . ASP C 1 80 ? 34.023 -19.043 92.337 1.00 41.50 80 ASP C N 1
ATOM 4053 C CA . ASP C 1 80 ? 34.705 -18.667 93.583 1.00 42.16 80 ASP C CA 1
ATOM 4054 C C . ASP C 1 80 ? 33.985 -17.494 94.246 1.00 41.12 80 ASP C C 1
ATOM 4055 O O . ASP C 1 80 ? 33.597 -17.568 95.407 1.00 40.85 80 ASP C O 1
ATOM 4060 N N . ALA C 1 81 ? 33.768 -16.429 93.470 1.00 39.63 81 ALA C N 1
ATOM 4061 C CA . ALA C 1 81 ? 33.075 -15.232 93.953 1.00 38.81 81 ALA C CA 1
ATOM 4062 C C . ALA C 1 81 ? 31.676 -15.494 94.474 1.00 38.38 81 ALA C C 1
ATOM 4063 O O . ALA C 1 81 ? 31.306 -14.986 95.540 1.00 38.67 81 ALA C O 1
ATOM 4065 N N . VAL C 1 82 ? 30.882 -16.257 93.721 1.00 38.49 82 VAL C N 1
ATOM 4066 C CA . VAL C 1 82 ? 29.497 -16.542 94.129 1.00 38.60 82 VAL C CA 1
ATOM 4067 C C . VAL C 1 82 ? 29.487 -17.425 95.400 1.00 39.98 82 VAL C C 1
ATOM 4068 O O . VAL C 1 82 ? 28.684 -17.215 96.313 1.00 40.14 82 VAL C O 1
ATOM 4072 N N . ALA C 1 83 ? 30.396 -18.391 95.449 1.00 41.52 83 ALA C N 1
ATOM 4073 C CA . ALA C 1 83 ? 30.588 -19.210 96.652 1.00 43.22 83 ALA C CA 1
ATOM 4074 C C . ALA C 1 83 ? 30.778 -18.292 97.870 1.00 43.91 83 ALA C C 1
ATOM 4075 O O . ALA C 1 83 ? 30.033 -18.387 98.841 1.00 44.50 83 ALA C O 1
ATOM 4077 N N . ARG C 1 84 ? 31.732 -17.361 97.789 1.00 44.11 84 ARG C N 1
ATOM 4078 C CA . ARG C 1 84 ? 32.037 -16.461 98.929 1.00 44.38 84 ARG C CA 1
ATOM 4079 C C . ARG C 1 84 ? 30.913 -15.517 99.307 1.00 43.37 84 ARG C C 1
ATOM 4080 O O . ARG C 1 84 ? 30.735 -15.221 100.488 1.00 43.85 84 ARG C O 1
ATOM 4088 N N . LEU C 1 85 ? 30.138 -15.042 98.327 1.00 41.81 85 LEU C N 1
ATOM 4089 C CA . LEU C 1 85 ? 28.997 -14.159 98.627 1.00 40.53 85 LEU C CA 1
ATOM 4090 C C . LEU C 1 85 ? 27.732 -14.908 99.072 1.00 40.80 85 LEU C C 1
ATOM 4091 O O . LEU C 1 85 ? 26.875 -14.311 99.715 1.00 40.85 85 LEU C O 1
ATOM 4096 N N . GLY C 1 86 ? 27.603 -16.187 98.703 1.00 41.30 86 GLY C N 1
ATOM 4097 C CA . GLY C 1 86 ? 26.393 -16.971 98.987 1.00 41.63 86 GLY C CA 1
ATOM 4098 C C . GLY C 1 86 ? 25.186 -16.589 98.129 1.00 40.81 86 GLY C C 1
ATOM 4099 O O . GLY C 1 86 ? 24.037 -16.762 98.543 1.00 41.53 86 GLY C O 1
ATOM 4100 N N . GLY C 1 87 ? 25.453 -16.070 96.928 1.00 39.10 87 GLY C N 1
ATOM 4101 C CA . GLY C 1 87 ? 24.410 -15.551 96.040 1.00 37.74 87 GLY C CA 1
ATOM 4102 C C . GLY C 1 87 ? 25.005 -14.559 95.049 1.00 35.56 87 GLY C C 1
ATOM 4103 O O . GLY C 1 87 ? 26.217 -14.399 94.969 1.00 35.72 87 GLY C O 1
ATOM 4104 N N . LEU C 1 88 ? 24.163 -13.930 94.245 1.00 34.14 88 LEU C N 1
ATOM 4105 C CA . LEU C 1 88 ? 24.624 -12.835 93.377 1.00 31.88 88 LEU C CA 1
ATOM 4106 C C . LEU C 1 88 ? 23.443 -12.007 92.989 1.00 30.99 88 LEU C C 1
ATOM 4107 O O . LEU C 1 88 ? 22.495 -12.523 92.398 1.00 30.94 88 LEU C O 1
ATOM 4112 N N . ASP C 1 89 ? 23.475 -10.722 93.342 1.00 30.01 89 ASP C N 1
ATOM 4113 C CA . ASP C 1 89 ? 22.373 -9.822 93.037 1.00 29.18 89 ASP C CA 1
ATOM 4114 C C . ASP C 1 89 ? 22.723 -8.776 91.962 1.00 27.67 89 ASP C C 1
ATOM 4115 O O . ASP C 1 89 ? 21.832 -8.309 91.239 1.00 26.79 89 ASP C O 1
ATOM 4120 N N . ILE C 1 90 ? 24.001 -8.407 91.895 1.00 26.48 90 ILE C N 1
ATOM 4121 C CA . ILE C 1 90 ? 24.466 -7.289 91.047 1.00 25.63 90 ILE C CA 1
ATOM 4122 C C . ILE C 1 90 ? 25.789 -7.681 90.452 1.00 24.56 90 ILE C C 1
ATOM 4123 O O . ILE C 1 90 ? 26.698 -8.123 91.176 1.00 25.94 90 ILE C O 1
ATOM 4128 N N . LEU C 1 91 ? 25.908 -7.550 89.135 1.00 22.42 91 LEU C N 1
ATOM 4129 C CA . LEU C 1 91 ? 27.162 -7.699 88.451 1.00 21.96 91 LEU C CA 1
ATOM 4130 C C . LEU C 1 91 ? 27.480 -6.405 87.705 1.00 21.28 91 LEU C C 1
ATOM 4131 O O . LEU C 1 91 ? 26.660 -5.943 86.913 1.00 20.18 91 LEU C O 1
ATOM 4136 N N . VAL C 1 92 ? 28.668 -5.857 87.946 1.00 21.65 92 VAL C N 1
ATOM 4137 C CA . VAL C 1 92 ? 29.200 -4.718 87.148 1.00 21.30 92 VAL C CA 1
ATOM 4138 C C . VAL C 1 92 ? 30.366 -5.209 86.329 1.00 22.33 92 VAL C C 1
ATOM 4139 O O . VAL C 1 92 ? 31.434 -5.531 86.884 1.00 23.66 92 VAL C O 1
ATOM 4143 N N . ALA C 1 93 ? 30.189 -5.265 85.013 1.00 31.42 93 ALA C N 1
ATOM 4144 C CA . ALA C 1 93 ? 31.229 -5.756 84.119 1.00 32.95 93 ALA C CA 1
ATOM 4145 C C . ALA C 1 93 ? 32.085 -4.586 83.638 1.00 35.48 93 ALA C C 1
ATOM 4146 O O . ALA C 1 93 ? 31.796 -3.980 82.622 1.00 33.76 93 ALA C O 1
ATOM 4148 N N . GLY C 1 94 ? 33.122 -4.262 84.412 1.00 38.67 94 GLY C N 1
ATOM 4149 C CA . GLY C 1 94 ? 33.983 -3.112 84.150 1.00 40.99 94 GLY C CA 1
ATOM 4150 C C . GLY C 1 94 ? 35.370 -3.431 83.616 1.00 43.11 94 GLY C C 1
ATOM 4151 O O . GLY C 1 94 ? 36.137 -2.512 83.312 1.00 44.14 94 GLY C O 1
ATOM 4152 N N . GLY C 1 95 ? 35.709 -4.717 83.507 1.00 44.76 95 GLY C N 1
ATOM 4153 C CA . GLY C 1 95 ? 37.001 -5.118 82.948 1.00 46.02 95 GLY C CA 1
ATOM 4154 C C . GLY C 1 95 ? 37.045 -4.664 81.504 1.00 46.43 95 GLY C C 1
ATOM 4155 O O . GLY C 1 95 ? 36.097 -4.910 80.747 1.00 46.68 95 GLY C O 1
ATOM 4156 N N . ALA C 1 96 ? 38.118 -3.979 81.125 1.00 47.54 96 ALA C N 1
ATOM 4157 C CA . ALA C 1 96 ? 38.195 -3.383 79.807 1.00 47.84 96 ALA C CA 1
ATOM 4158 C C . ALA C 1 96 ? 39.583 -2.826 79.502 1.00 48.82 96 ALA C C 1
ATOM 4159 O O . ALA C 1 96 ? 40.225 -2.226 80.373 1.00 50.10 96 ALA C O 1
ATOM 4161 N N . LEU C 1 97 ? 40.032 -3.035 78.264 1.00 48.70 97 LEU C N 1
ATOM 4162 C CA . LEU C 1 97 ? 41.226 -2.399 77.733 1.00 49.60 97 LEU C CA 1
ATOM 4163 C C . LEU C 1 97 ? 40.834 -1.105 77.007 1.00 49.01 97 LEU C C 1
ATOM 4164 O O . LEU C 1 97 ? 40.003 -1.128 76.108 1.00 47.75 97 LEU C O 1
ATOM 4169 N N . LYS C 1 98 ? 41.460 0.009 77.378 1.00 49.55 98 LYS C N 1
ATOM 4170 C CA . LYS C 1 98 ? 41.173 1.297 76.753 1.00 49.30 98 LYS C CA 1
ATOM 4171 C C . LYS C 1 98 ? 42.443 1.849 76.153 1.00 49.39 98 LYS C C 1
ATOM 4172 O O . LYS C 1 98 ? 43.425 2.073 76.852 1.00 50.83 98 LYS C O 1
ATOM 4178 N N . GLY C 1 99 ? 42.429 2.070 74.849 1.00 48.18 99 GLY C N 1
ATOM 4179 C CA . GLY C 1 99 ? 43.619 2.535 74.184 1.00 48.31 99 GLY C CA 1
ATOM 4180 C C . GLY C 1 99 ? 43.435 2.625 72.686 1.00 46.68 99 GLY C C 1
ATOM 4181 O O . GLY C 1 99 ? 42.568 1.972 72.116 1.00 46.55 99 GLY C O 1
ATOM 4182 N N . GLY C 1 100 ? 44.255 3.454 72.060 1.00 45.75 100 GLY C N 1
ATOM 4183 C CA . GLY C 1 100 ? 44.254 3.606 70.610 1.00 44.42 100 GLY C CA 1
ATOM 4184 C C . GLY C 1 100 ? 45.467 2.925 70.003 1.00 43.90 100 GLY C C 1
ATOM 4185 O O . GLY C 1 100 ? 46.439 2.629 70.673 1.00 45.32 100 GLY C O 1
ATOM 4186 N N . THR C 1 101 ? 45.399 2.681 68.712 1.00 42.45 101 THR C N 1
ATOM 4187 C CA . THR C 1 101 ? 46.408 1.894 68.030 1.00 41.71 101 THR C CA 1
ATOM 4188 C C . THR C 1 101 ? 47.152 2.674 66.956 1.00 39.98 101 THR C C 1
ATOM 4189 O O . THR C 1 101 ? 48.359 2.494 66.781 1.00 40.50 101 THR C O 1
ATOM 4193 N N . GLY C 1 102 ? 46.435 3.543 66.255 1.00 37.28 102 GLY C N 1
ATOM 4194 C CA . GLY C 1 102 ? 46.917 4.163 65.034 1.00 36.05 102 GLY C CA 1
ATOM 4195 C C . GLY C 1 102 ? 45.785 4.123 64.019 1.00 34.36 102 GLY C C 1
ATOM 4196 O O . GLY C 1 102 ? 44.661 3.766 64.359 1.00 33.23 102 GLY C O 1
ATOM 4197 N N . ASN C 1 103 ? 46.086 4.467 62.783 1.00 33.40 103 ASN C N 1
ATOM 4198 C CA . ASN C 1 103 ? 45.071 4.548 61.742 1.00 32.66 103 ASN C CA 1
ATOM 4199 C C . ASN C 1 103 ? 44.567 3.154 61.396 1.00 32.22 103 ASN C C 1
ATOM 4200 O O . ASN C 1 103 ? 45.296 2.164 61.535 1.00 31.25 103 ASN C O 1
ATOM 4205 N N . PHE C 1 104 ? 43.306 3.092 60.957 1.00 19.17 104 PHE C N 1
ATOM 4206 C CA . PHE C 1 104 ? 42.699 1.843 60.581 1.00 18.54 104 PHE C CA 1
ATOM 4207 C C . PHE C 1 104 ? 43.518 1.086 59.527 1.00 19.25 104 PHE C C 1
ATOM 4208 O O . PHE C 1 104 ? 43.623 -0.129 59.584 1.00 18.96 104 PHE C O 1
ATOM 4216 N N . LEU C 1 105 ? 44.066 1.805 58.554 1.00 21.33 105 LEU C N 1
ATOM 4217 C CA . LEU C 1 105 ? 44.849 1.183 57.483 1.00 23.11 105 LEU C CA 1
ATOM 4218 C C . LEU C 1 105 ? 45.985 0.272 57.991 1.00 23.68 105 LEU C C 1
ATOM 4219 O O . LEU C 1 105 ? 46.347 -0.704 57.311 1.00 23.79 105 LEU C O 1
ATOM 4224 N N . ASP C 1 106 ? 46.513 0.596 59.176 1.00 24.35 106 ASP C N 1
ATOM 4225 C CA . ASP C 1 106 ? 47.678 -0.079 59.777 1.00 25.65 106 ASP C CA 1
ATOM 4226 C C . ASP C 1 106 ? 47.332 -0.929 60.977 1.00 24.50 106 ASP C C 1
ATOM 4227 O O . ASP C 1 106 ? 48.250 -1.410 61.655 1.00 24.18 106 ASP C O 1
ATOM 4232 N N . LEU C 1 107 ? 46.040 -1.109 61.275 1.00 22.76 107 LEU C N 1
ATOM 4233 C CA . LEU C 1 107 ? 45.626 -1.873 62.450 1.00 22.16 107 LEU C CA 1
ATOM 4234 C C . LEU C 1 107 ? 45.923 -3.365 62.261 1.00 21.88 107 LEU C C 1
ATOM 4235 O O . LEU C 1 107 ? 45.493 -3.987 61.288 1.00 21.91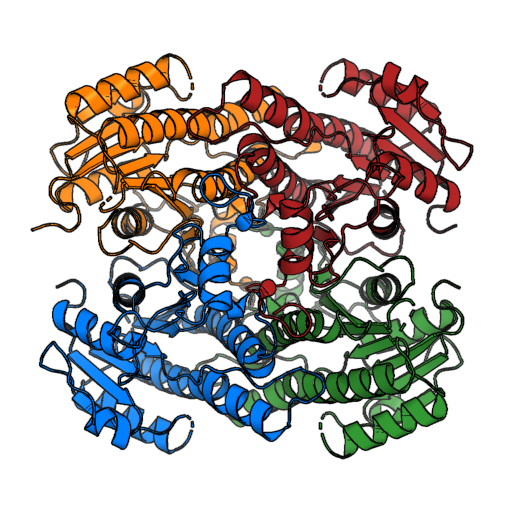 107 LEU C O 1
ATOM 4240 N N . SER C 1 108 ? 46.673 -3.934 63.186 1.00 22.51 108 SER C N 1
ATOM 4241 C CA . SER C 1 108 ? 47.116 -5.329 63.018 1.00 23.36 108 SER C CA 1
ATOM 4242 C C . SER C 1 108 ? 46.047 -6.315 63.500 1.00 22.78 108 SER C C 1
ATOM 4243 O O . SER C 1 108 ? 45.157 -5.964 64.281 1.00 21.79 108 SER C O 1
ATOM 4246 N N . ASP C 1 109 ? 46.147 -7.562 63.041 1.00 23.53 109 ASP C N 1
ATOM 4247 C CA . ASP C 1 109 ? 45.249 -8.627 63.530 1.00 23.83 109 ASP C CA 1
ATOM 4248 C C . ASP C 1 109 ? 45.387 -8.779 65.021 1.00 23.14 109 ASP C C 1
ATOM 4249 O O . ASP C 1 109 ? 44.417 -8.999 65.730 1.00 22.37 109 ASP C O 1
ATOM 4254 N N . ALA C 1 110 ? 46.613 -8.670 65.527 1.00 23.47 110 ALA C N 1
ATOM 4255 C CA . ALA C 1 110 ? 46.844 -8.835 66.963 1.00 23.68 110 ALA C CA 1
ATOM 4256 C C . ALA C 1 110 ? 46.141 -7.774 67.843 1.00 22.75 110 ALA C C 1
ATOM 4257 O O . ALA C 1 110 ? 45.681 -8.085 68.950 1.00 23.19 110 ALA C O 1
ATOM 4259 N N . ASP C 1 111 ? 46.124 -6.521 67.398 1.00 20.69 111 ASP C N 1
ATOM 4260 C CA . ASP C 1 111 ? 45.433 -5.461 68.172 1.00 21.18 111 ASP C CA 1
ATOM 4261 C C . ASP C 1 111 ? 43.909 -5.599 68.073 1.00 19.17 111 ASP C C 1
ATOM 4262 O O . ASP C 1 111 ? 43.194 -5.500 69.084 1.00 19.89 111 ASP C O 1
ATOM 4267 N N . TRP C 1 112 ? 43.407 -5.817 66.868 1.00 18.52 112 TRP C N 1
ATOM 4268 C CA . TRP C 1 112 ? 41.984 -6.186 66.689 1.00 18.32 112 TRP C CA 1
ATOM 4269 C C . TRP C 1 112 ? 41.574 -7.318 67.658 1.00 18.80 112 TRP C C 1
ATOM 4270 O O . TRP C 1 112 ? 40.678 -7.157 68.490 1.00 17.45 112 TRP C O 1
ATOM 4281 N N . ASP C 1 113 ? 42.256 -8.471 67.575 1.00 20.89 113 ASP C N 1
ATOM 4282 C CA . ASP C 1 113 ? 41.944 -9.620 68.449 1.00 22.44 113 ASP C CA 1
ATOM 4283 C C . ASP C 1 113 ? 41.992 -9.322 69.939 1.00 22.92 113 ASP C C 1
ATOM 4284 O O . ASP C 1 113 ? 41.177 -9.816 70.708 1.00 24.24 113 ASP C O 1
ATOM 4289 N N . ARG C 1 114 ? 42.930 -8.493 70.371 1.00 23.17 114 ARG C N 1
ATOM 4290 C CA . ARG C 1 114 ? 43.033 -8.215 71.800 1.00 24.89 114 ARG C CA 1
ATOM 4291 C C . ARG C 1 114 ? 41.859 -7.392 72.314 1.00 23.76 114 ARG C C 1
ATOM 4292 O O . ARG C 1 114 ? 41.316 -7.660 73.361 1.00 23.43 114 ARG C O 1
ATOM 4300 N N . TYR C 1 115 ? 41.495 -6.353 71.581 1.00 22.83 115 TYR C N 1
ATOM 4301 C CA . TYR C 1 115 ? 40.373 -5.517 72.015 1.00 23.22 115 TYR C CA 1
ATOM 4302 C C . TYR C 1 115 ? 39.054 -6.289 71.911 1.00 23.81 115 TYR C C 1
ATOM 4303 O O . TYR C 1 115 ? 38.242 -6.241 72.830 1.00 24.64 115 TYR C O 1
ATOM 4312 N N . VAL C 1 116 ? 38.864 -7.027 70.824 1.00 23.81 116 VAL C N 1
ATOM 4313 C CA . VAL C 1 116 ? 37.617 -7.771 70.649 1.00 25.47 116 VAL C CA 1
ATOM 4314 C C . VAL C 1 116 ? 37.527 -8.875 71.705 1.00 27.43 116 VAL C C 1
ATOM 4315 O O . VAL C 1 116 ? 36.533 -8.936 72.446 1.00 27.98 116 VAL C O 1
ATOM 4319 N N . ASP C 1 117 ? 38.602 -9.663 71.859 1.00 28.50 117 ASP C N 1
ATOM 4320 C CA . ASP C 1 117 ? 38.627 -10.721 72.888 1.00 29.92 117 ASP C CA 1
ATOM 4321 C C . ASP C 1 117 ? 38.434 -10.211 74.314 1.00 30.41 117 ASP C C 1
ATOM 4322 O O . ASP C 1 117 ? 37.591 -10.742 75.081 1.00 29.89 117 ASP C O 1
ATOM 4327 N N . VAL C 1 118 ? 39.161 -9.163 74.691 1.00 29.25 118 VAL C N 1
ATOM 4328 C CA . VAL C 1 118 ? 39.098 -8.724 76.071 1.00 30.37 118 VAL C CA 1
ATOM 4329 C C . VAL C 1 118 ? 37.834 -7.931 76.383 1.00 30.79 118 VAL C C 1
ATOM 4330 O O . VAL C 1 118 ? 37.123 -8.252 77.338 1.00 33.01 118 VAL C O 1
ATOM 4334 N N . ASN C 1 119 ? 37.545 -6.907 75.585 1.00 29.42 119 ASN C N 1
ATOM 4335 C CA . ASN C 1 119 ? 36.392 -6.016 75.859 1.00 30.22 119 ASN C CA 1
ATOM 4336 C C . ASN C 1 119 ? 35.027 -6.678 75.553 1.00 29.77 119 ASN C C 1
ATOM 4337 O O . ASN C 1 119 ? 34.066 -6.551 76.310 1.00 31.33 119 ASN C O 1
ATOM 4342 N N . MET C 1 120 ? 34.957 -7.381 74.440 1.00 21.87 120 MET C N 1
ATOM 4343 C CA . MET C 1 120 ? 33.675 -7.898 73.965 1.00 21.95 120 MET C CA 1
ATOM 4344 C C . MET C 1 120 ? 33.439 -9.326 74.454 1.00 21.01 120 MET C C 1
ATOM 4345 O O . MET C 1 120 ? 32.498 -9.587 75.189 1.00 21.96 120 MET C O 1
ATOM 4350 N N . THR C 1 121 ? 34.327 -10.232 74.099 1.00 21.88 121 THR C N 1
ATOM 4351 C CA . THR C 1 121 ? 34.162 -11.631 74.489 1.00 22.09 121 THR C CA 1
ATOM 4352 C C . THR C 1 121 ? 34.295 -11.774 75.984 1.00 21.54 121 THR C C 1
ATOM 4353 O O . THR C 1 121 ? 33.545 -12.517 76.588 1.00 22.53 121 THR C O 1
ATOM 4357 N N . GLY C 1 122 ? 35.174 -10.984 76.604 1.00 22.52 122 GLY C N 1
ATOM 4358 C CA . GLY C 1 122 ? 35.333 -11.016 78.056 1.00 21.87 122 GLY C CA 1
ATOM 4359 C C . GLY C 1 122 ? 34.079 -10.584 78.787 1.00 21.35 122 GLY C C 1
ATOM 4360 O O . GLY C 1 122 ? 33.697 -11.183 79.813 1.00 21.83 122 GLY C O 1
ATOM 4361 N N . THR C 1 123 ? 33.428 -9.547 78.270 1.00 20.11 123 THR C N 1
ATOM 4362 C CA . THR C 1 123 ? 32.183 -9.074 78.837 1.00 19.85 123 THR C CA 1
ATOM 4363 C C . THR C 1 123 ? 31.104 -10.122 78.641 1.00 18.51 123 THR C C 1
ATOM 4364 O O . THR C 1 123 ? 30.358 -10.359 79.541 1.00 19.38 123 THR C O 1
ATOM 4368 N N . PHE C 1 124 ? 31.051 -10.754 77.473 1.00 18.92 124 PHE C N 1
ATOM 4369 C CA . PHE C 1 124 ? 30.067 -11.813 77.195 1.00 19.29 124 PHE C CA 1
ATOM 4370 C C . PHE C 1 124 ? 30.210 -12.956 78.224 1.00 19.60 124 PHE C C 1
ATOM 4371 O O . PHE C 1 124 ? 29.219 -13.390 78.836 1.00 19.15 124 PHE C O 1
ATOM 4379 N N . LEU C 1 125 ? 31.457 -13.379 78.456 1.00 19.90 125 LEU C N 1
ATOM 4380 C CA . LEU C 1 125 ? 31.738 -14.560 79.282 1.00 20.32 125 LEU C CA 1
ATOM 4381 C C . LEU C 1 125 ? 31.423 -14.330 80.752 1.00 21.09 125 LEU C C 1
ATOM 4382 O O . LEU C 1 125 ? 30.875 -15.207 81.420 1.00 21.61 125 LEU C O 1
ATOM 4387 N N . THR C 1 126 ? 31.724 -13.127 81.216 1.00 20.70 126 THR C N 1
ATOM 4388 C CA . THR C 1 126 ? 31.459 -12.683 82.572 1.00 20.87 126 THR C CA 1
ATOM 4389 C C . THR C 1 126 ? 29.954 -12.572 82.798 1.00 20.24 126 THR C C 1
ATOM 4390 O O . THR C 1 126 ? 29.442 -13.012 83.838 1.00 19.63 126 THR C O 1
ATOM 4394 N N . CYS C 1 127 ? 29.252 -11.956 81.849 1.00 19.33 127 CYS C N 1
ATOM 4395 C CA . CYS C 1 127 ? 27.822 -11.741 81.982 1.00 19.74 127 CYS C CA 1
ATOM 4396 C C . CYS C 1 127 ? 26.967 -13.028 81.901 1.00 19.13 127 CYS C C 1
ATOM 4397 O O . CYS C 1 127 ? 25.958 -13.135 82.601 1.00 19.14 127 CYS C O 1
ATOM 4400 N N . ARG C 1 128 ? 27.355 -13.959 81.039 1.00 19.16 128 ARG C N 1
ATOM 4401 C CA . ARG C 1 128 ? 26.701 -15.259 80.949 1.00 20.35 128 ARG C CA 1
ATOM 4402 C C . ARG C 1 128 ? 26.884 -16.027 82.247 1.00 21.09 128 ARG C C 1
ATOM 4403 O O . ARG C 1 128 ? 25.936 -16.618 82.789 1.00 22.15 128 ARG C O 1
ATOM 4411 N N . ALA C 1 129 ? 28.104 -16.004 82.775 1.00 21.22 129 ALA C N 1
ATOM 4412 C CA . ALA C 1 129 ? 28.385 -16.732 84.010 1.00 22.54 129 ALA C CA 1
ATOM 4413 C C . ALA C 1 129 ? 27.581 -16.108 85.136 1.00 23.08 129 ALA C C 1
ATOM 4414 O O . ALA C 1 129 ? 26.955 -16.811 85.924 1.00 24.96 129 ALA C O 1
ATOM 4416 N N . GLY C 1 130 ? 27.550 -14.773 85.177 1.00 22.67 130 GLY C N 1
ATOM 4417 C CA . GLY C 1 130 ? 26.808 -14.033 86.203 1.00 22.72 130 GLY C CA 1
ATOM 4418 C C . GLY C 1 130 ? 25.299 -14.202 86.123 1.00 22.47 130 GLY C C 1
ATOM 4419 O O . GLY C 1 130 ? 24.629 -14.370 87.136 1.00 23.65 130 GLY C O 1
ATOM 4420 N N . ALA C 1 131 ? 24.754 -14.131 84.917 1.00 21.22 131 ALA C N 1
ATOM 4421 C CA . ALA C 1 131 ? 23.339 -14.321 84.708 1.00 21.10 131 ALA C CA 1
ATOM 4422 C C . ALA C 1 131 ? 22.921 -15.738 85.154 1.00 21.81 131 ALA C C 1
ATOM 4423 O O . ALA C 1 131 ? 21.869 -15.922 85.757 1.00 22.05 131 ALA C O 1
ATOM 4425 N N . ARG C 1 132 ? 23.736 -16.719 84.805 1.00 21.94 13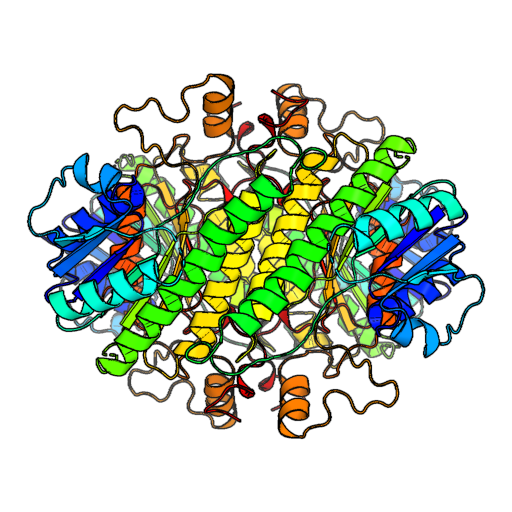2 ARG C N 1
ATOM 4426 C CA . ARG C 1 132 ? 23.473 -18.124 85.205 1.00 23.90 132 ARG C CA 1
ATOM 4427 C C . ARG C 1 132 ? 23.448 -18.277 86.726 1.00 24.89 132 ARG C C 1
ATOM 4428 O O . ARG C 1 132 ? 22.520 -18.879 87.287 1.00 26.78 132 ARG C O 1
ATOM 4436 N N . ALA C 1 133 ? 24.414 -17.657 87.401 1.00 24.95 133 ALA C N 1
ATOM 4437 C CA . ALA C 1 133 ? 24.472 -17.651 88.874 1.00 25.95 133 ALA C CA 1
ATOM 4438 C C . ALA C 1 133 ? 23.310 -16.892 89.531 1.00 26.62 133 ALA C C 1
ATOM 4439 O O . ALA C 1 133 ? 22.798 -17.294 90.570 1.00 26.93 133 ALA C O 1
ATOM 4441 N N . MET C 1 134 ? 22.859 -15.808 88.907 1.00 24.99 134 MET C N 1
ATOM 4442 C CA . MET C 1 134 ? 21.696 -15.063 89.422 1.00 26.05 134 MET C CA 1
ATOM 4443 C C . MET C 1 134 ? 20.432 -15.903 89.348 1.00 26.64 134 MET C C 1
ATOM 4444 O O . MET C 1 134 ? 19.641 -15.894 90.284 1.00 28.98 134 MET C O 1
ATOM 4449 N N . VAL C 1 135 ? 20.252 -16.638 88.251 1.00 26.33 135 VAL C N 1
ATOM 4450 C CA . VAL C 1 135 ? 19.078 -17.508 88.096 1.00 28.55 135 VAL C CA 1
ATOM 4451 C C . VAL C 1 135 ? 19.175 -18.703 89.075 1.00 30.10 135 VAL C C 1
ATOM 4452 O O . VAL C 1 135 ? 18.207 -19.074 89.728 1.00 32.25 135 VAL C O 1
ATOM 4456 N N . ALA C 1 136 ? 20.358 -19.288 89.186 1.00 30.03 136 ALA C N 1
ATOM 4457 C CA . ALA C 1 136 ? 20.558 -20.394 90.139 1.00 32.21 136 ALA C CA 1
ATOM 4458 C C . ALA C 1 136 ? 20.227 -19.934 91.559 1.00 34.25 136 ALA C C 1
ATOM 4459 O O . ALA C 1 136 ? 19.626 -20.682 92.328 1.00 37.13 136 ALA C O 1
ATOM 4461 N N . ALA C 1 137 ? 20.570 -18.682 91.884 1.00 33.91 137 ALA C N 1
ATOM 4462 C CA . ALA C 1 137 ? 20.295 -18.096 93.202 1.00 36.06 137 ALA C CA 1
ATOM 4463 C C . ALA C 1 137 ? 18.876 -17.550 93.421 1.00 38.08 137 ALA C C 1
ATOM 4464 O O . ALA C 1 137 ? 18.571 -17.082 94.514 1.00 40.70 137 ALA C O 1
ATOM 4466 N N . GLY C 1 138 ? 18.006 -17.622 92.416 1.00 37.96 138 GLY C N 1
ATOM 4467 C CA . GLY C 1 138 ? 16.583 -17.301 92.588 1.00 40.31 138 GLY C CA 1
ATOM 4468 C C . GLY C 1 138 ? 16.151 -15.869 92.273 1.00 40.71 138 GLY C C 1
ATOM 4469 O O . GLY C 1 138 ? 15.231 -15.337 92.897 1.00 43.05 138 GLY C O 1
ATOM 4470 N N . ALA C 1 139 ? 16.780 -15.264 91.274 1.00 39.08 139 ALA C N 1
ATOM 4471 C CA . ALA C 1 139 ? 16.423 -13.908 90.837 1.00 39.55 139 ALA C CA 1
ATOM 4472 C C . ALA C 1 139 ? 14.924 -13.782 90.562 1.00 42.59 139 ALA C C 1
ATOM 4473 O O . ALA C 1 139 ? 14.317 -14.674 89.966 1.00 42.94 139 ALA C O 1
ATOM 4475 N N . ARG C 1 144 ? 11.814 -8.652 93.387 1.00 42.94 144 ARG C N 1
ATOM 4476 C CA . ARG C 1 144 ? 13.031 -7.886 93.135 1.00 40.82 144 ARG C CA 1
ATOM 4477 C C . ARG C 1 144 ? 13.886 -8.537 92.056 1.00 38.20 144 ARG C C 1
ATOM 4478 O O . ARG C 1 144 ? 14.153 -9.745 92.093 1.00 38.30 144 ARG C O 1
ATOM 4480 N N . SER C 1 145 ? 14.331 -7.726 91.113 1.00 35.70 145 SER C N 1
ATOM 4481 C CA . SER C 1 145 ? 15.154 -8.212 90.003 1.00 33.33 145 SER C CA 1
ATOM 4482 C C . SER C 1 145 ? 16.647 -8.106 90.314 1.00 30.78 145 SER C C 1
ATOM 4483 O O . SER C 1 145 ? 17.094 -7.125 90.935 1.00 31.45 145 SER C O 1
ATOM 4486 N N . ALA C 1 146 ? 17.417 -9.100 89.862 1.00 27.79 146 ALA C N 1
ATOM 4487 C CA . ALA C 1 146 ? 18.855 -8.989 89.811 1.00 25.02 146 ALA C CA 1
ATOM 4488 C C . ALA C 1 146 ? 19.250 -7.962 88.722 1.00 22.88 146 ALA C C 1
ATOM 4489 O O . ALA C 1 146 ? 18.432 -7.584 87.885 1.00 22.29 146 ALA C O 1
ATOM 4491 N N . ARG C 1 147 ? 20.497 -7.527 88.752 1.00 20.98 147 ARG C N 1
ATOM 4492 C CA . ARG C 1 147 ? 20.949 -6.402 87.928 1.00 20.36 147 ARG C CA 1
ATOM 4493 C C . ARG C 1 147 ? 22.301 -6.626 87.320 1.00 19.21 147 ARG C C 1
ATOM 4494 O O . ARG C 1 147 ? 23.276 -6.906 88.025 1.00 20.10 147 ARG C O 1
ATOM 4502 N N . ILE C 1 148 ? 22.388 -6.468 86.000 1.00 18.85 148 ILE C N 1
ATOM 4503 C CA . ILE C 1 148 ? 23.658 -6.531 85.299 1.00 17.82 148 ILE C CA 1
ATOM 4504 C C . ILE C 1 148 ? 23.900 -5.138 84.715 1.00 18.17 148 ILE C C 1
ATOM 4505 O O . ILE C 1 148 ? 23.018 -4.551 84.055 1.00 17.42 148 ILE C O 1
ATOM 4510 N N . ILE C 1 149 ? 25.097 -4.625 84.969 1.00 17.74 149 ILE C N 1
ATOM 4511 C CA . ILE C 1 149 ? 25.485 -3.294 84.512 1.00 16.89 149 ILE C CA 1
ATOM 4512 C C . ILE C 1 149 ? 26.791 -3.400 83.729 1.00 16.17 149 ILE C C 1
ATOM 4513 O O . ILE C 1 149 ? 27.831 -3.867 84.232 1.00 16.27 149 ILE C O 1
ATOM 4518 N N . THR C 1 150 ? 26.749 -2.974 82.472 1.00 15.57 150 THR C N 1
ATOM 4519 C CA . THR C 1 150 ? 27.911 -3.006 81.625 1.00 15.58 150 THR C CA 1
ATOM 4520 C C . THR C 1 150 ? 28.532 -1.588 81.514 1.00 16.71 150 THR C C 1
ATOM 4521 O O . THR C 1 150 ? 27.801 -0.583 81.508 1.00 17.33 150 THR C O 1
ATOM 4525 N N . ILE C 1 151 ? 29.863 -1.509 81.477 1.00 17.99 151 ILE C N 1
ATOM 4526 C CA . ILE C 1 151 ? 30.530 -0.230 81.255 1.00 18.89 151 ILE C CA 1
ATOM 4527 C C . ILE C 1 151 ? 30.964 -0.149 79.804 1.00 19.05 151 ILE C C 1
ATOM 4528 O O . ILE C 1 151 ? 31.948 -0.776 79.378 1.00 20.48 151 ILE C O 1
ATOM 4533 N N . GLY C 1 152 ? 30.211 0.623 79.031 1.00 18.47 152 GLY C N 1
ATOM 4534 C CA . GLY C 1 152 ? 30.599 0.926 77.656 1.00 17.65 152 GLY C CA 1
ATOM 4535 C C . GLY C 1 152 ? 31.335 2.245 77.578 1.00 17.63 152 GLY C C 1
ATOM 4536 O O . GLY C 1 152 ? 32.213 2.526 78.389 1.00 18.23 152 GLY C O 1
ATOM 4537 N N . SER C 1 153 ? 30.932 3.080 76.627 1.00 16.66 153 SER C N 1
ATOM 4538 C CA . SER C 1 153 ? 31.607 4.344 76.365 1.00 16.13 153 SER C CA 1
ATOM 4539 C C . SER C 1 153 ? 30.720 5.189 75.448 1.00 14.76 153 SER C C 1
ATOM 4540 O O . SER C 1 153 ? 29.843 4.656 74.744 1.00 13.26 153 SER C O 1
ATOM 4543 N N . VAL C 1 154 ? 30.948 6.515 75.451 1.00 13.95 154 VAL C N 1
ATOM 4544 C CA . VAL C 1 154 ? 30.459 7.338 74.338 1.00 14.02 154 VAL C CA 1
ATOM 4545 C C . VAL C 1 154 ? 30.892 6.731 72.981 1.00 12.21 154 VAL C C 1
ATOM 4546 O O . VAL C 1 154 ? 30.177 6.836 71.979 1.00 12.11 154 VAL C O 1
ATOM 4550 N N . ASN C 1 155 ? 32.045 6.059 72.971 1.00 12.56 155 ASN C N 1
ATOM 4551 C CA . ASN C 1 155 ? 32.545 5.305 71.776 1.00 12.78 155 ASN C CA 1
ATOM 4552 C C . ASN C 1 155 ? 31.715 4.095 71.368 1.00 12.99 155 ASN C C 1
ATOM 4553 O O . ASN C 1 155 ? 31.990 3.469 70.300 1.00 13.90 155 ASN C O 1
ATOM 4558 N N . SER C 1 156 ? 30.708 3.761 72.178 1.00 12.54 156 SER C N 1
ATOM 4559 C CA . SER C 1 156 ? 29.686 2.798 71.767 1.00 12.48 156 SER C CA 1
ATOM 4560 C C . SER C 1 156 ? 28.733 3.364 70.714 1.00 12.88 156 SER C C 1
ATOM 4561 O O . SER C 1 156 ? 28.010 2.565 70.099 1.00 12.59 156 SER C O 1
ATOM 4564 N N . PHE C 1 157 ? 28.702 4.712 70.555 1.00 11.87 157 PHE C N 1
ATOM 4565 C CA . PHE C 1 157 ? 27.840 5.403 69.632 1.00 13.30 157 PHE C CA 1
ATOM 4566 C C . PHE C 1 157 ? 28.540 6.329 68.628 1.00 13.70 157 PHE C C 1
ATOM 4567 O O . PHE C 1 157 ? 28.051 6.485 67.504 1.00 13.87 157 PHE C O 1
ATOM 4575 N N . MET C 1 158 ? 29.654 6.948 69.027 1.00 12.94 158 MET C N 1
ATOM 4576 C CA . MET C 1 158 ? 30.406 7.843 68.156 1.00 14.81 158 MET C CA 1
ATOM 4577 C C . MET C 1 158 ? 31.909 7.527 68.271 1.00 14.14 158 MET C C 1
ATOM 4578 O O . MET C 1 158 ? 32.414 7.204 69.350 1.00 14.03 158 MET C O 1
ATOM 4583 N N . ALA C 1 159 ? 32.594 7.553 67.141 1.00 13.61 159 ALA C N 1
ATOM 4584 C CA . ALA C 1 159 ? 33.989 7.147 67.054 1.00 13.80 159 ALA C CA 1
ATOM 4585 C C . ALA C 1 159 ? 35.043 8.270 67.285 1.00 14.66 159 ALA C C 1
ATOM 4586 O O . ALA C 1 159 ? 35.009 9.348 66.651 1.00 14.41 159 ALA C O 1
ATOM 4588 N N . GLU C 1 160 ? 35.968 7.992 68.203 1.00 17.41 160 GLU C N 1
ATOM 4589 C CA . GLU C 1 160 ? 37.230 8.729 68.310 1.00 19.79 160 GLU C CA 1
ATOM 4590 C C . GLU C 1 160 ? 38.183 8.308 67.192 1.00 18.16 160 GLU C C 1
ATOM 4591 O O . GLU C 1 160 ? 38.074 7.201 66.689 1.00 17.59 160 GLU C O 1
ATOM 4597 N N . PRO C 1 161 ? 39.159 9.158 66.838 1.00 18.50 161 PRO C N 1
ATOM 4598 C CA . PRO C 1 161 ? 40.117 8.751 65.811 1.00 17.95 161 PRO C CA 1
ATOM 4599 C C . PRO C 1 161 ? 41.132 7.686 66.279 1.00 17.50 161 PRO C C 1
ATOM 4600 O O . PRO C 1 161 ? 41.475 7.616 67.462 1.00 16.64 161 PRO C O 1
ATOM 4604 N N . GLU C 1 162 ? 41.596 6.860 65.344 1.00 17.80 162 GLU C N 1
ATOM 4605 C CA . GLU C 1 162 ? 42.752 5.963 65.608 1.00 18.27 162 GLU C CA 1
ATOM 4606 C C . GLU C 1 162 ? 42.566 4.994 66.744 1.00 18.52 162 GLU C C 1
ATOM 4607 O O . GLU C 1 162 ? 43.516 4.677 67.490 1.00 18.96 162 GLU C O 1
ATOM 4613 N N . ALA C 1 163 ? 41.342 4.479 66.863 1.00 17.07 163 ALA C N 1
ATOM 4614 C CA . ALA C 1 163 ? 41.035 3.494 67.882 1.00 17.47 163 ALA C CA 1
ATOM 4615 C C . ALA C 1 163 ? 39.950 2.486 67.371 1.00 16.43 163 ALA C C 1
ATOM 4616 O O . ALA C 1 163 ? 39.070 2.090 68.104 1.00 15.79 163 ALA C O 1
ATOM 4618 N N . ALA C 1 164 ? 40.031 2.075 66.114 1.00 17.05 164 ALA C N 1
ATOM 4619 C CA . ALA C 1 164 ? 38.904 1.334 65.494 1.00 16.19 164 ALA C CA 1
ATOM 4620 C C . ALA C 1 164 ? 38.529 0.031 66.228 1.00 16.64 164 ALA C C 1
ATOM 4621 O O . ALA C 1 164 ? 37.340 -0.341 66.277 1.00 16.43 164 ALA C O 1
ATOM 4623 N N . ALA C 1 165 ? 39.524 -0.658 66.795 1.00 15.86 165 ALA C N 1
ATOM 4624 C CA . ALA C 1 165 ? 39.271 -1.897 67.511 1.00 16.89 165 ALA C CA 1
ATOM 4625 C C . ALA C 1 165 ? 38.539 -1.691 68.827 1.00 16.40 165 ALA C C 1
ATOM 4626 O O . ALA C 1 165 ? 37.573 -2.420 69.143 1.00 16.61 165 ALA C O 1
ATOM 4628 N N . TYR C 1 166 ? 39.018 -0.729 69.603 1.00 15.62 166 TYR C N 1
ATOM 4629 C CA . TYR C 1 166 ? 38.342 -0.328 70.838 1.00 16.31 166 TYR C CA 1
ATOM 4630 C C . TYR C 1 166 ? 36.914 0.125 70.536 1.00 13.78 166 TYR C C 1
ATOM 4631 O O . TYR C 1 166 ? 35.972 -0.321 71.173 1.00 13.90 166 TYR C O 1
ATOM 4640 N N . VAL C 1 167 ? 36.774 0.993 69.546 1.00 13.53 167 VAL C N 1
ATOM 4641 C CA . VAL C 1 167 ? 35.463 1.560 69.136 1.00 13.24 167 VAL C CA 1
ATOM 4642 C C . VAL C 1 167 ? 34.496 0.437 68.731 1.00 13.14 167 VAL C C 1
ATOM 4643 O O . VAL C 1 167 ? 33.388 0.358 69.254 1.00 11.80 167 VAL C O 1
ATOM 4647 N N . ALA C 1 168 ? 34.925 -0.426 67.815 1.00 13.59 168 ALA C N 1
ATOM 4648 C CA . ALA C 1 168 ? 34.068 -1.540 67.362 1.00 13.72 168 ALA C CA 1
ATOM 4649 C C . ALA C 1 168 ? 33.579 -2.387 68.527 1.00 13.95 168 ALA C C 1
ATOM 4650 O O . ALA C 1 168 ? 32.389 -2.762 68.588 1.00 13.25 168 ALA C O 1
ATOM 4652 N N . ALA C 1 169 ? 34.478 -2.685 69.471 1.00 14.09 169 ALA C N 1
ATOM 4653 C CA . ALA C 1 169 ? 34.158 -3.567 70.586 1.00 15.06 169 ALA C CA 1
ATOM 4654 C C . ALA C 1 169 ? 33.167 -2.884 71.509 1.00 15.22 169 ALA C C 1
ATOM 4655 O O . ALA C 1 169 ? 32.343 -3.533 72.140 1.00 14.59 169 ALA C O 1
ATOM 4657 N N . LYS C 1 170 ? 33.286 -1.579 71.635 1.00 14.36 170 LYS C N 1
ATOM 4658 C CA . LYS C 1 170 ? 32.309 -0.837 72.445 1.00 14.58 170 LYS C CA 1
ATOM 4659 C C . LYS C 1 170 ? 30.909 -0.862 71.806 1.00 13.03 170 LYS C C 1
ATOM 4660 O O . LYS C 1 170 ? 29.917 -0.910 72.499 1.00 14.42 170 LYS C O 1
ATOM 4666 N N . GLY C 1 171 ? 30.830 -0.821 70.493 1.00 13.10 171 GLY C N 1
ATOM 4667 C CA . GLY C 1 171 ? 29.533 -1.007 69.831 1.00 13.51 171 GLY C CA 1
ATOM 4668 C C . GLY C 1 171 ? 28.983 -2.409 70.071 1.00 12.91 171 GLY C C 1
ATOM 4669 O O . GLY C 1 171 ? 27.793 -2.599 70.223 1.00 13.10 171 GLY C O 1
ATOM 4670 N N . GLY C 1 172 ? 29.855 -3.404 70.076 1.00 13.27 172 GLY C N 1
ATOM 4671 C CA . GLY C 1 172 ? 29.460 -4.773 70.358 1.00 13.07 172 GLY C CA 1
ATOM 4672 C C . GLY C 1 172 ? 28.908 -4.924 71.767 1.00 13.79 172 GLY C C 1
ATOM 4673 O O . GLY C 1 172 ? 27.906 -5.630 71.981 1.00 13.81 172 GLY C O 1
ATOM 4674 N N . VAL C 1 173 ? 29.598 -4.330 72.739 1.00 14.06 173 VAL C N 1
ATOM 4675 C CA . VAL C 1 173 ? 29.100 -4.292 74.129 1.00 14.63 173 VAL C CA 1
ATOM 4676 C C . VAL C 1 173 ? 27.748 -3.608 74.279 1.00 14.12 173 VAL C C 1
ATOM 4677 O O . VAL C 1 173 ? 26.922 -4.088 75.033 1.00 14.18 173 VAL C O 1
ATOM 4681 N N . ALA C 1 174 ? 27.527 -2.491 73.582 1.00 13.91 174 ALA C N 1
ATOM 4682 C CA . ALA C 1 174 ? 26.218 -1.767 73.642 1.00 13.64 174 ALA C CA 1
ATOM 4683 C C . ALA C 1 174 ? 25.083 -2.686 73.158 1.00 13.31 174 ALA C C 1
ATOM 4684 O O . ALA C 1 174 ? 24.073 -2.808 73.824 1.00 13.26 174 ALA C O 1
ATOM 4686 N N . MET C 1 175 ? 25.283 -3.363 72.027 1.00 12.60 175 MET C N 1
ATOM 4687 C CA . MET C 1 175 ? 24.238 -4.252 71.488 1.00 12.20 175 MET C CA 1
ATOM 4688 C C . MET C 1 175 ? 24.125 -5.540 72.272 1.00 12.87 175 MET C C 1
ATOM 4689 O O . MET C 1 175 ? 22.998 -6.041 72.448 1.00 13.36 175 MET C O 1
ATOM 4694 N N . LEU C 1 176 ? 25.250 -6.046 72.814 1.00 12.99 176 LEU C N 1
ATOM 4695 C CA . LEU C 1 176 ? 25.227 -7.197 73.717 1.00 13.37 176 LEU C CA 1
ATOM 4696 C C . LEU C 1 176 ? 24.332 -6.864 74.926 1.00 13.65 176 LEU C C 1
ATOM 4697 O O . LEU C 1 176 ? 23.545 -7.685 75.398 1.00 12.81 176 LEU C O 1
ATOM 4702 N N . THR C 1 177 ? 24.452 -5.636 75.417 1.00 12.89 177 THR C N 1
ATOM 4703 C CA . THR C 1 177 ? 23.650 -5.191 76.535 1.00 13.07 177 THR C CA 1
ATOM 4704 C C . THR C 1 177 ? 22.136 -5.238 76.214 1.00 13.08 177 THR C C 1
ATOM 4705 O O . THR C 1 177 ? 21.323 -5.736 76.989 1.00 13.85 177 THR C O 1
ATOM 4709 N N . ARG C 1 178 ? 21.754 -4.702 75.085 1.00 12.05 178 ARG C N 1
ATOM 4710 C CA . ARG C 1 178 ? 20.344 -4.726 74.689 1.00 13.33 178 ARG C CA 1
ATOM 4711 C C . ARG C 1 178 ? 19.793 -6.133 74.488 1.00 13.56 178 ARG C C 1
ATOM 4712 O O . ARG C 1 178 ? 18.677 -6.436 74.896 1.00 13.70 178 ARG C O 1
ATOM 4720 N N . ALA C 1 179 ? 20.582 -6.984 73.868 1.00 13.81 179 ALA C N 1
ATOM 4721 C CA . ALA C 1 179 ? 20.193 -8.381 73.647 1.00 14.72 179 ALA C CA 1
ATOM 4722 C C . ALA C 1 179 ? 20.027 -9.116 74.944 1.00 14.67 179 ALA C C 1
ATOM 4723 O O . ALA C 1 179 ? 19.049 -9.872 75.104 1.00 15.26 179 ALA C O 1
ATOM 4725 N N . MET C 1 180 ? 20.937 -8.877 75.903 1.00 14.51 180 MET C N 1
ATOM 4726 C CA . MET C 1 180 ? 20.805 -9.485 77.217 1.00 15.02 180 MET C CA 1
ATOM 4727 C C . MET C 1 180 ? 19.559 -9.010 77.956 1.00 15.18 180 MET C C 1
ATOM 4728 O O . MET C 1 180 ? 18.874 -9.804 78.639 1.00 15.26 180 MET C O 1
ATOM 4733 N N . ALA C 1 181 ? 19.255 -7.713 77.853 1.00 14.50 181 ALA C N 1
ATOM 4734 C CA . ALA C 1 181 ? 18.075 -7.185 78.520 1.00 14.36 181 ALA C CA 1
ATOM 4735 C C . ALA C 1 181 ? 16.802 -7.894 77.995 1.00 13.96 181 ALA C C 1
ATOM 4736 O O . ALA C 1 181 ? 15.876 -8.214 78.753 1.00 14.85 181 ALA C O 1
ATOM 4738 N N . VAL C 1 182 ? 16.749 -8.086 76.683 1.00 13.85 182 VAL C N 1
ATOM 4739 C CA . VAL C 1 182 ? 15.591 -8.704 76.056 1.00 14.96 182 VAL C CA 1
ATOM 4740 C C . VAL C 1 182 ? 15.445 -10.165 76.540 1.00 15.61 182 VAL C C 1
ATOM 4741 O O . VAL C 1 182 ? 14.361 -10.579 76.970 1.00 16.19 182 VAL C O 1
ATOM 4745 N N . ASP C 1 183 ? 16.544 -10.914 76.487 1.00 16.00 183 ASP C N 1
ATOM 4746 C CA . ASP C 1 183 ? 16.527 -12.360 76.799 1.00 18.03 183 ASP C CA 1
ATOM 4747 C C . ASP C 1 183 ? 16.390 -12.658 78.278 1.00 18.44 183 ASP C C 1
ATOM 4748 O O . ASP C 1 183 ? 15.786 -13.702 78.637 1.00 19.54 183 ASP C O 1
ATOM 4753 N N . LEU C 1 184 ? 16.899 -11.774 79.151 1.00 17.49 184 LEU C N 1
ATOM 4754 C CA . LEU C 1 184 ? 16.882 -12.032 80.617 1.00 16.98 184 LEU C CA 1
ATOM 4755 C C . LEU C 1 184 ? 15.745 -11.373 81.422 1.00 16.84 184 LEU C C 1
ATOM 4756 O O . LEU C 1 184 ? 15.560 -11.671 82.614 1.00 17.30 184 LEU C O 1
ATOM 4761 N N . ALA C 1 185 ? 14.963 -10.510 80.787 1.00 20.11 185 ALA C N 1
ATOM 4762 C CA . ALA C 1 185 ? 13.755 -9.972 81.402 1.00 20.80 185 ALA C CA 1
ATOM 4763 C C . ALA C 1 185 ? 12.838 -11.095 81.987 1.00 22.23 185 ALA C C 1
ATOM 4764 O O . ALA C 1 185 ? 12.349 -10.955 83.081 1.00 22.14 185 ALA C O 1
ATOM 4766 N N . ARG C 1 186 ? 12.616 -12.178 81.249 1.00 24.14 186 ARG C N 1
ATOM 4767 C CA . ARG C 1 186 ? 11.792 -13.299 81.752 1.00 26.77 186 ARG C CA 1
ATOM 4768 C C . ARG C 1 186 ? 12.407 -13.988 82.978 1.00 26.50 186 ARG C C 1
ATOM 4769 O O . ARG C 1 186 ? 11.681 -14.607 83.773 1.00 27.22 186 ARG C O 1
ATOM 4777 N N . HIS C 1 187 ? 13.728 -13.880 83.122 1.00 25.41 187 HIS C N 1
ATOM 4778 C CA . HIS C 1 187 ? 14.458 -14.503 84.236 1.00 25.95 187 HIS C CA 1
ATOM 4779 C C . HIS C 1 187 ? 14.692 -13.604 85.435 1.00 25.05 187 HIS C C 1
ATOM 4780 O O . HIS C 1 187 ? 15.478 -13.956 86.334 1.00 25.69 187 HIS C O 1
ATOM 4787 N N . GLY C 1 188 ? 14.032 -12.461 85.446 1.00 23.93 188 GLY C N 1
ATOM 4788 C CA . GLY C 1 188 ? 14.100 -11.549 86.568 1.00 23.75 188 GLY C CA 1
ATOM 4789 C C . GLY C 1 188 ? 15.370 -10.727 86.671 1.00 22.29 188 GLY C C 1
ATOM 4790 O O . GLY C 1 188 ? 15.790 -10.407 87.771 1.00 22.79 188 GLY C O 1
ATOM 4791 N N . ILE C 1 189 ? 16.002 -10.404 85.536 1.00 20.71 189 ILE C N 1
ATOM 4792 C CA . ILE C 1 189 ? 17.270 -9.683 85.544 1.00 18.75 189 ILE C CA 1
ATOM 4793 C C . ILE C 1 189 ? 17.136 -8.470 84.631 1.00 18.60 189 ILE C C 1
ATOM 4794 O O . ILE C 1 189 ? 16.779 -8.640 83.460 1.00 18.99 189 ILE C O 1
ATOM 4799 N N . LEU C 1 190 ? 17.458 -7.280 85.159 1.00 17.51 190 LEU C N 1
ATOM 4800 C CA . LEU C 1 190 ? 17.522 -6.024 84.373 1.00 16.92 190 LEU C CA 1
ATOM 4801 C C . LEU C 1 190 ? 18.970 -5.742 83.969 1.00 16.48 190 LEU C C 1
ATOM 4802 O O . LEU C 1 190 ? 19.907 -5.999 84.743 1.00 17.11 190 LEU C O 1
ATOM 4807 N N . VAL C 1 191 ? 19.153 -5.254 82.741 1.00 15.17 191 VAL C N 1
ATOM 4808 C CA . VAL C 1 191 ? 20.440 -5.080 82.126 1.00 14.51 191 VAL C CA 1
ATOM 4809 C C . VAL C 1 191 ? 20.529 -3.695 81.458 1.00 13.72 191 VAL C C 1
ATOM 4810 O O . VAL C 1 191 ? 19.730 -3.355 80.586 1.00 13.22 191 VAL C O 1
ATOM 4814 N N . ASN C 1 192 ? 21.552 -2.946 81.832 1.00 14.11 192 ASN C N 1
ATOM 4815 C CA . ASN C 1 192 ? 21.735 -1.578 81.333 1.00 13.72 192 ASN C CA 1
ATOM 4816 C C . ASN C 1 192 ? 23.226 -1.260 81.199 1.00 13.93 192 ASN C C 1
ATOM 4817 O O . ASN C 1 192 ? 24.112 -1.948 81.785 1.00 14.79 192 ASN C O 1
ATOM 4822 N N . MET C 1 193 ? 23.508 -0.195 80.453 1.00 13.75 193 MET C N 1
ATOM 4823 C CA . MET C 1 193 ? 24.884 0.194 80.168 1.00 14.17 193 MET C CA 1
ATOM 4824 C C . MET C 1 193 ? 25.125 1.597 80.715 1.00 14.24 193 MET C C 1
ATOM 4825 O O . MET C 1 193 ? 24.231 2.423 80.657 1.00 15.53 193 MET C O 1
ATOM 4830 N N . ILE C 1 194 ? 26.343 1.840 81.193 1.00 15.63 194 ILE C N 1
ATOM 4831 C CA . ILE C 1 194 ? 26.792 3.190 81.541 1.00 15.93 194 ILE C CA 1
ATOM 4832 C C . ILE C 1 194 ? 27.781 3.581 80.462 1.00 14.73 194 ILE C C 1
ATOM 4833 O O . ILE C 1 194 ? 28.687 2.811 80.133 1.00 15.68 194 ILE C O 1
ATOM 4838 N N . ALA C 1 195 ? 27.614 4.791 79.887 1.00 14.52 195 ALA C N 1
ATOM 4839 C CA . ALA C 1 195 ? 28.464 5.239 78.783 1.00 13.69 195 ALA C CA 1
ATOM 4840 C C . ALA C 1 195 ? 29.213 6.503 79.248 1.00 15.13 195 ALA C C 1
ATOM 4841 O O . ALA C 1 195 ? 28.675 7.632 79.126 1.00 14.78 195 ALA C O 1
ATOM 4843 N N . PRO C 1 196 ? 30.388 6.330 79.880 1.00 15.07 196 PRO C N 1
ATOM 4844 C CA . PRO C 1 196 ? 31.178 7.543 80.190 1.00 16.97 196 PRO C CA 1
ATOM 4845 C C . PRO C 1 196 ? 31.884 8.222 79.002 1.00 16.03 196 PRO C C 1
ATOM 4846 O O . PRO C 1 196 ? 32.321 7.576 78.055 1.00 14.83 196 PRO C O 1
ATOM 4850 N N . GLY C 1 197 ? 32.016 9.538 79.101 1.00 17.53 197 GLY C N 1
ATOM 4851 C CA . GLY C 1 197 ? 32.872 10.301 78.229 1.00 18.46 197 GLY C CA 1
ATOM 4852 C C . GLY C 1 197 ? 34.283 10.299 78.810 1.00 20.02 197 GLY C C 1
ATOM 4853 O O . GLY C 1 197 ? 34.705 9.313 79.438 1.00 19.97 197 GLY C O 1
ATOM 4854 N N . PRO C 1 198 ? 35.027 11.398 78.614 1.00 20.71 198 PRO C N 1
ATOM 4855 C CA . PRO C 1 198 ? 36.373 11.459 79.164 1.00 22.03 198 PRO C CA 1
ATOM 4856 C C . PRO C 1 198 ? 36.331 11.438 80.675 1.00 21.46 198 PRO C C 1
ATOM 4857 O O . PRO C 1 198 ? 35.568 12.197 81.270 1.00 21.82 198 PRO C O 1
ATOM 4861 N N . VAL C 1 199 ? 37.136 10.556 81.269 1.00 22.20 199 VAL C N 1
ATOM 4862 C CA . VAL C 1 199 ? 37.222 10.396 82.721 1.00 23.41 199 VAL C CA 1
ATOM 4863 C C . VAL C 1 199 ? 38.702 10.388 83.141 1.00 25.40 199 VAL C C 1
ATOM 4864 O O . VAL C 1 199 ? 39.512 9.654 82.580 1.00 24.85 199 VAL C O 1
ATOM 4868 N N . ASP C 1 200 ? 39.045 11.230 84.102 1.00 27.32 200 ASP C N 1
ATOM 4869 C CA . ASP C 1 200 ? 40.430 11.320 84.601 1.00 30.77 200 ASP C CA 1
ATOM 4870 C C . ASP C 1 200 ? 40.593 10.261 85.688 1.00 31.72 200 ASP C C 1
ATOM 4871 O O . ASP C 1 200 ? 39.980 10.362 86.726 1.00 31.51 200 ASP C O 1
ATOM 4876 N N . VAL C 1 201 ? 41.379 9.235 85.412 1.00 30.87 201 VAL C N 1
ATOM 4877 C CA . VAL C 1 201 ? 41.633 8.143 86.381 1.00 34.05 201 VAL C CA 1
ATOM 4878 C C . VAL C 1 201 ? 42.985 8.301 87.131 1.00 36.69 201 VAL C C 1
ATOM 4879 O O . VAL C 1 201 ? 43.296 7.522 88.026 1.00 38.27 201 VAL C O 1
ATOM 4883 N N . THR C 1 202 ? 43.771 9.319 86.787 1.00 38.67 202 THR C N 1
ATOM 4884 C CA . THR C 1 202 ? 45.137 9.470 87.321 1.00 40.94 202 THR C CA 1
ATOM 4885 C C . THR C 1 202 ? 45.178 9.746 88.832 1.00 43.29 202 THR C C 1
ATOM 4886 O O . THR C 1 202 ? 46.140 9.373 89.525 1.00 44.96 202 THR C O 1
ATOM 4890 N N . GLY C 1 203 ? 44.147 10.420 89.329 1.00 44.59 203 GLY C N 1
ATOM 4891 C CA . GLY C 1 203 ? 44.078 10.825 90.734 1.00 46.91 203 GLY C CA 1
ATOM 4892 C C . GLY C 1 203 ? 44.740 12.163 91.045 1.00 49.06 203 GLY C C 1
ATOM 4893 O O . GLY C 1 203 ? 44.602 12.679 92.157 1.00 50.70 203 GLY C O 1
ATOM 4894 N N . ASN C 1 204 ? 45.462 12.730 90.078 1.00 49.58 204 ASN C N 1
ATOM 4895 C CA . ASN C 1 204 ? 46.164 13.999 90.289 1.00 51.46 204 ASN C CA 1
ATOM 4896 C C . ASN C 1 204 ? 45.957 14.987 89.131 1.00 50.65 204 ASN C C 1
ATOM 4897 O O . ASN C 1 204 ? 46.879 15.711 88.756 1.00 51.49 204 ASN C O 1
ATOM 4899 N N . ASN C 1 205 ? 44.747 14.986 88.560 1.00 49.29 205 ASN C N 1
ATOM 4900 C CA . ASN C 1 205 ? 44.343 15.941 87.526 1.00 48.07 205 ASN C CA 1
ATOM 4901 C C . ASN C 1 205 ? 45.311 16.062 86.337 1.00 47.05 205 ASN C C 1
ATOM 4902 O O . ASN C 1 205 ? 45.389 17.116 85.700 1.00 47.52 205 ASN C O 1
ATOM 4904 N N . THR C 1 206 ? 46.033 14.988 86.023 1.00 45.89 206 THR C N 1
ATOM 4905 C CA . THR C 1 206 ? 46.974 14.999 84.899 1.00 44.88 206 THR C CA 1
ATOM 4906 C C . THR C 1 206 ? 46.452 14.256 83.680 1.00 42.98 206 THR C C 1
ATOM 4907 O O . THR C 1 206 ? 47.085 14.260 82.622 1.00 42.65 206 THR C O 1
ATOM 4911 N N . GLY C 1 207 ? 45.301 13.608 83.820 1.00 41.61 207 GLY C N 1
ATOM 4912 C CA . GLY C 1 207 ? 44.605 13.087 82.668 1.00 40.02 207 GLY C CA 1
ATOM 4913 C C . GLY C 1 207 ? 44.109 14.267 81.836 1.00 38.48 207 GLY C C 1
ATOM 4914 O O . GLY C 1 207 ? 43.570 15.243 82.379 1.00 39.21 207 GLY C O 1
ATOM 4915 N N . TYR C 1 208 ? 44.304 14.173 80.529 1.00 36.83 208 TYR C N 1
ATOM 4916 C CA . TYR C 1 208 ? 43.834 15.181 79.571 1.00 35.44 208 TYR C CA 1
ATOM 4917 C C . TYR C 1 208 ? 44.597 16.505 79.659 1.00 35.59 208 TYR C C 1
ATOM 4918 O O . TYR C 1 208 ? 44.024 17.557 79.370 1.00 35.61 208 TYR C O 1
ATOM 4927 N N . SER C 1 209 ? 45.884 16.444 80.027 1.00 35.93 209 SER C N 1
ATOM 4928 C CA . SER C 1 209 ? 46.683 17.663 80.247 1.00 36.09 209 SER C CA 1
ATOM 4929 C C . SER C 1 209 ? 47.574 18.023 79.056 1.00 35.44 209 SER C C 1
ATOM 4930 O O . SER C 1 209 ? 48.051 19.160 78.960 1.00 35.70 209 SER C O 1
ATOM 4933 N N . GLU C 1 210 ? 47.784 17.072 78.146 1.00 34.45 210 GLU C N 1
ATOM 4934 C CA . GLU C 1 210 ? 48.437 17.365 76.884 1.00 33.77 210 GLU C CA 1
ATOM 4935 C C . GLU C 1 210 ? 47.688 18.576 76.286 1.00 32.77 210 GLU C C 1
ATOM 4936 O O . GLU C 1 210 ? 46.456 18.605 76.298 1.00 31.85 210 GLU C O 1
ATOM 4942 N N . PRO C 1 211 ? 48.423 19.601 75.814 1.00 31.65 211 PRO C N 1
ATOM 4943 C CA . PRO C 1 211 ? 47.811 20.917 75.514 1.00 30.10 211 PRO C CA 1
ATOM 4944 C C . PRO C 1 211 ? 46.689 20.888 74.452 1.00 28.18 211 PRO C C 1
ATOM 4945 O O . PRO C 1 211 ? 45.642 21.539 74.621 1.00 26.96 211 PRO C O 1
ATOM 4949 N N . ARG C 1 212 ? 46.948 20.176 73.356 1.00 30.94 212 ARG C N 1
ATOM 4950 C CA . ARG C 1 212 ? 46.006 20.061 72.240 1.00 29.53 212 ARG C CA 1
ATOM 4951 C C . ARG C 1 212 ? 44.785 19.300 72.737 1.00 26.68 212 ARG C C 1
ATOM 4952 O O . ARG C 1 212 ? 43.642 19.689 72.472 1.00 25.12 212 ARG C O 1
ATOM 4960 N N . LEU C 1 213 ? 45.026 18.236 73.486 1.00 25.41 213 LEU C N 1
ATOM 4961 C CA . LEU C 1 213 ? 43.946 17.463 74.089 1.00 24.72 213 LEU C CA 1
ATOM 4962 C C . LEU C 1 213 ? 43.111 18.279 75.078 1.00 23.68 213 LEU C C 1
ATOM 4963 O O . LEU C 1 213 ? 41.876 18.274 74.993 1.00 21.94 213 LEU C O 1
ATOM 4968 N N . ALA C 1 214 ? 43.776 19.026 75.968 1.00 24.17 214 ALA C N 1
ATOM 4969 C CA . ALA C 1 214 ? 43.065 19.931 76.889 1.00 23.60 214 ALA C CA 1
ATOM 4970 C C . ALA C 1 214 ? 42.163 20.931 76.142 1.00 23.32 214 ALA C C 1
ATOM 4971 O O . ALA C 1 214 ? 41.036 21.170 76.550 1.00 23.42 214 ALA C O 1
ATOM 4973 N N . GLU C 1 215 ? 42.665 21.504 75.050 1.00 24.46 215 GLU C N 1
ATOM 4974 C CA . GLU C 1 215 ? 41.913 22.469 74.249 1.00 25.42 215 GLU C CA 1
ATOM 4975 C C . GLU C 1 215 ? 40.657 21.765 73.713 1.00 23.63 215 GLU C C 1
ATOM 4976 O O . GLU C 1 215 ? 39.561 22.338 73.733 1.00 22.16 215 GLU C O 1
ATOM 4982 N N . GLN C 1 216 ? 40.825 20.524 73.239 1.00 22.03 216 GLN C N 1
ATOM 4983 C CA . GLN C 1 216 ? 39.685 19.777 72.646 1.00 21.29 216 GLN C CA 1
ATOM 4984 C C . GLN C 1 216 ? 38.658 19.328 73.682 1.00 19.53 216 GLN C C 1
ATOM 4985 O O . GLN C 1 216 ? 37.456 19.316 73.411 1.00 18.89 216 GLN C O 1
ATOM 4991 N N . VAL C 1 217 ? 39.086 19.030 74.898 1.00 18.68 217 VAL C N 1
ATOM 4992 C CA . VAL C 1 217 ? 38.137 18.813 75.957 1.00 18.12 217 VAL C CA 1
ATOM 4993 C C . VAL C 1 217 ? 37.291 20.080 76.254 1.00 18.06 217 VAL C C 1
ATOM 4994 O O . VAL C 1 217 ? 36.084 20.001 76.425 1.00 16.44 217 VAL C O 1
ATOM 4998 N N . LEU C 1 218 ? 37.928 21.246 76.278 1.00 18.91 218 LEU C N 1
ATOM 4999 C CA . LEU C 1 218 ? 37.238 22.506 76.455 1.00 19.14 218 LEU C CA 1
ATOM 5000 C C . LEU C 1 218 ? 36.209 22.747 75.331 1.00 18.61 218 LEU C C 1
ATOM 5001 O O . LEU C 1 218 ? 35.136 23.189 75.598 1.00 18.33 218 LEU C O 1
ATOM 5006 N N . ASP C 1 219 ? 36.556 22.397 74.086 1.00 16.48 219 ASP C N 1
ATOM 5007 C CA . ASP C 1 219 ? 35.668 22.584 72.968 1.00 16.92 219 ASP C CA 1
ATOM 5008 C C . ASP C 1 219 ? 34.489 21.629 72.986 1.00 17.76 219 ASP C C 1
ATOM 5009 O O . ASP C 1 219 ? 33.313 22.059 72.801 1.00 18.89 219 ASP C O 1
ATOM 5014 N N . GLU C 1 220 ? 34.776 20.341 73.195 1.00 17.21 220 GLU C N 1
ATOM 5015 C CA . GLU C 1 220 ? 33.803 19.280 72.973 1.00 17.02 220 GLU C CA 1
ATOM 5016 C C . GLU C 1 220 ? 32.937 18.860 74.166 1.00 15.79 220 GLU C C 1
ATOM 5017 O O . GLU C 1 220 ? 31.841 18.319 73.980 1.00 15.95 220 GLU C O 1
ATOM 5023 N N . VAL C 1 221 ? 33.379 19.133 75.390 1.00 15.47 221 VAL C N 1
ATOM 5024 C CA . VAL C 1 221 ? 32.613 18.795 76.569 1.00 15.79 221 VAL C CA 1
ATOM 5025 C C . VAL C 1 221 ? 31.994 20.101 77.072 1.00 16.13 221 VAL C C 1
ATOM 5026 O O . VAL C 1 221 ? 32.715 21.042 77.341 1.00 17.71 221 VAL C O 1
ATOM 5030 N N . ALA C 1 222 ? 30.678 20.144 77.217 1.00 15.96 222 ALA C N 1
ATOM 5031 C CA . ALA C 1 222 ? 29.980 21.393 77.629 1.00 16.92 222 ALA C CA 1
ATOM 5032 C C . ALA C 1 222 ? 30.409 21.832 79.024 1.00 17.78 222 ALA C C 1
ATOM 5033 O O . ALA C 1 222 ? 30.604 23.031 79.262 1.00 17.94 222 ALA C O 1
ATOM 5035 N N . LEU C 1 223 ? 30.622 20.878 79.928 1.00 18.13 223 LEU C N 1
ATOM 5036 C CA . LEU C 1 223 ? 31.199 21.207 81.244 1.00 19.40 223 LEU C CA 1
ATOM 5037 C C . LEU C 1 223 ? 32.699 21.539 81.227 1.00 19.92 223 LEU C C 1
ATOM 5038 O O . LEU C 1 223 ? 33.232 22.005 82.231 1.00 20.63 223 LEU C O 1
ATOM 5043 N N . GLY C 1 224 ? 33.378 21.333 80.093 1.00 19.77 224 GLY C N 1
ATOM 5044 C CA . GLY C 1 224 ? 34.752 21.825 79.913 1.00 20.26 224 GLY C CA 1
ATOM 5045 C C . GLY C 1 224 ? 35.828 21.167 80.743 1.00 21.03 224 GLY C C 1
ATOM 5046 O O . GLY C 1 224 ? 36.836 21.792 81.057 1.00 20.72 224 GLY C O 1
ATOM 5047 N N . ARG C 1 225 ? 35.625 19.892 81.083 1.00 20.50 225 ARG C N 1
ATOM 5048 C CA . ARG C 1 225 ? 36.574 19.154 81.920 1.00 21.37 225 ARG C CA 1
ATOM 5049 C C . ARG C 1 225 ? 36.295 17.669 81.812 1.00 20.91 225 ARG C C 1
ATOM 5050 O O . ARG C 1 225 ? 35.181 17.274 81.456 1.00 19.53 225 ARG C O 1
ATOM 5058 N N . PRO C 1 226 ? 37.292 16.849 82.142 1.00 21.66 226 PRO C N 1
ATOM 5059 C CA . PRO C 1 226 ? 36.995 15.409 82.251 1.00 21.43 226 PRO C CA 1
ATOM 5060 C C . PRO C 1 226 ? 36.182 15.091 83.505 1.00 20.97 226 PRO C C 1
ATOM 5061 O O . PRO C 1 226 ? 36.141 15.887 84.469 1.00 21.04 226 PRO C O 1
ATOM 5065 N N . GLY C 1 227 ? 35.508 13.944 83.499 1.00 19.70 227 GLY C N 1
ATOM 5066 C CA . GLY C 1 227 ? 34.794 13.495 84.682 1.00 20.17 227 GLY C CA 1
ATOM 5067 C C . GLY C 1 227 ? 35.730 12.804 85.660 1.00 20.80 227 GLY C C 1
ATOM 5068 O O . GLY C 1 227 ? 36.899 12.515 85.332 1.00 22.13 227 GLY C O 1
ATOM 5069 N N . LEU C 1 228 ? 35.252 12.598 86.878 1.00 22.01 228 LEU C N 1
ATOM 5070 C CA . LEU C 1 228 ? 35.983 11.783 87.862 1.00 23.52 228 LEU C CA 1
ATOM 5071 C C . LEU C 1 228 ? 35.301 10.417 87.981 1.00 23.59 228 LEU C C 1
ATOM 5072 O O . LEU C 1 228 ? 34.085 10.329 87.802 1.00 22.48 228 LEU C O 1
ATOM 5077 N N . PRO C 1 229 ? 36.071 9.344 88.279 1.00 24.35 229 PRO C N 1
ATOM 5078 C CA . PRO C 1 229 ? 35.478 8.005 88.426 1.00 24.05 229 PRO C CA 1
ATOM 5079 C C . PRO C 1 229 ? 34.248 7.955 89.336 1.00 24.33 229 PRO C C 1
ATOM 5080 O O . PRO C 1 229 ? 33.288 7.248 89.047 1.00 22.77 229 PRO C O 1
ATOM 5084 N N . GLU C 1 230 ? 34.267 8.720 90.423 1.00 25.17 230 GLU C N 1
ATOM 5085 C CA . GLU C 1 230 ? 33.123 8.804 91.324 1.00 26.08 230 GLU C CA 1
ATOM 5086 C C . GLU C 1 230 ? 31.842 9.311 90.658 1.00 24.96 230 GLU C C 1
ATOM 5087 O O . GLU C 1 230 ? 30.745 8.911 91.027 1.00 24.50 230 GLU C O 1
ATOM 5093 N N . GLU C 1 231 ? 31.980 10.192 89.668 1.00 24.51 231 GLU C N 1
ATOM 5094 C CA . GLU C 1 231 ? 30.822 10.713 88.950 1.00 23.49 231 GLU C CA 1
ATOM 5095 C C . GLU C 1 231 ? 30.209 9.660 88.033 1.00 22.64 231 GLU C C 1
ATOM 5096 O O . GLU C 1 231 ? 29.077 9.819 87.598 1.00 21.53 231 GLU C O 1
ATOM 5102 N N . VAL C 1 232 ? 30.984 8.616 87.715 1.00 22.32 232 VAL C N 1
ATOM 5103 C CA . VAL C 1 232 ? 30.473 7.464 86.987 1.00 22.32 232 VAL C CA 1
ATOM 5104 C C . VAL C 1 232 ? 29.846 6.432 87.931 1.00 23.46 232 VAL C C 1
ATOM 5105 O O . VAL C 1 232 ? 28.732 5.927 87.665 1.00 22.96 232 VAL C O 1
ATOM 5109 N N . ALA C 1 233 ? 30.544 6.130 89.028 1.00 23.92 233 ALA C N 1
ATOM 5110 C CA . ALA C 1 233 ? 30.078 5.139 90.018 1.00 24.36 233 ALA C CA 1
ATOM 5111 C C . ALA C 1 233 ? 28.684 5.393 90.567 1.00 24.03 233 ALA C C 1
ATOM 5112 O O . ALA C 1 233 ? 27.949 4.452 90.915 1.00 23.71 233 ALA C O 1
ATOM 5114 N N . THR C 1 234 ? 28.305 6.662 90.675 1.00 23.78 234 THR C N 1
ATOM 5115 C CA . THR C 1 234 ? 26.983 6.977 91.178 1.00 24.00 234 THR C CA 1
ATOM 5116 C C . THR C 1 234 ? 25.824 6.379 90.338 1.00 22.42 234 THR C C 1
ATOM 5117 O O . THR C 1 234 ? 24.802 6.000 90.882 1.00 22.57 234 THR C O 1
ATOM 5121 N N . ALA C 1 235 ? 26.026 6.267 89.029 1.00 20.87 235 ALA C N 1
ATOM 5122 C CA . ALA C 1 235 ? 25.051 5.636 88.139 1.00 19.30 235 ALA C CA 1
ATOM 5123 C C . ALA C 1 235 ? 24.970 4.126 88.388 1.00 19.21 235 ALA C C 1
ATOM 5124 O O . ALA C 1 235 ? 23.905 3.529 88.247 1.00 18.89 235 ALA C O 1
ATOM 5126 N N . ALA C 1 236 ? 26.095 3.528 88.754 1.00 20.20 236 ALA C N 1
ATOM 5127 C CA . ALA C 1 236 ? 26.153 2.104 89.099 1.00 21.05 236 ALA C CA 1
ATOM 5128 C C . ALA C 1 236 ? 25.339 1.785 90.347 1.00 21.59 236 ALA C C 1
ATOM 5129 O O . ALA C 1 236 ? 24.675 0.737 90.420 1.00 20.93 236 ALA C O 1
ATOM 5131 N N . VAL C 1 237 ? 25.326 2.710 91.306 1.00 22.68 237 VAL C N 1
ATOM 5132 C CA . VAL C 1 237 ? 24.420 2.588 92.457 1.00 22.54 237 VAL C CA 1
ATOM 5133 C C . VAL C 1 237 ? 22.961 2.706 92.032 1.00 21.97 237 VAL C C 1
ATOM 5134 O O . VAL C 1 237 ? 22.110 1.913 92.451 1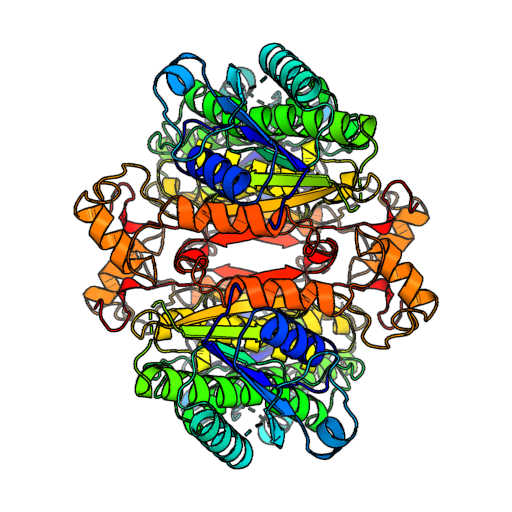.00 21.84 237 VAL C O 1
ATOM 5138 N N . PHE C 1 238 ? 22.661 3.707 91.209 1.00 21.03 238 PHE C N 1
ATOM 5139 C CA . PHE C 1 238 ? 21.299 3.972 90.780 1.00 20.59 238 PHE C CA 1
ATOM 5140 C C . PHE C 1 238 ? 20.709 2.773 90.038 1.00 19.85 238 PHE C C 1
ATOM 5141 O O . PHE C 1 238 ? 19.567 2.422 90.240 1.00 19.74 238 PHE C O 1
ATOM 5149 N N . LEU C 1 239 ? 21.496 2.161 89.161 1.00 19.79 239 LEU C N 1
ATOM 5150 C CA . LEU C 1 239 ? 20.991 1.064 88.332 1.00 19.56 239 LEU C CA 1
ATOM 5151 C C . LEU C 1 239 ? 20.934 -0.282 89.092 1.00 21.84 239 LEU C C 1
ATOM 5152 O O . LEU C 1 239 ? 20.386 -1.260 88.562 1.00 22.11 239 LEU C O 1
ATOM 5157 N N . ALA C 1 240 ? 21.539 -0.354 90.286 1.00 23.09 240 ALA C N 1
ATOM 5158 C CA . ALA C 1 240 ? 21.520 -1.583 91.080 1.00 24.56 240 ALA C CA 1
ATOM 5159 C C . ALA C 1 240 ? 20.420 -1.578 92.170 1.00 26.30 240 ALA C C 1
ATOM 5160 O O . ALA C 1 240 ? 20.108 -2.644 92.724 1.00 26.21 240 ALA C O 1
ATOM 5162 N N . GLU C 1 241 ? 19.853 -0.404 92.479 1.00 26.73 241 GLU C N 1
ATOM 5163 C CA . GLU C 1 241 ? 18.940 -0.282 93.619 1.00 28.61 241 GLU C CA 1
ATOM 5164 C C . GLU C 1 241 ? 17.495 -0.659 93.268 1.00 28.79 241 GLU C C 1
ATOM 5165 O O . GLU C 1 241 ? 17.071 -0.605 92.104 1.00 26.88 241 GLU C O 1
ATOM 5171 N N . ASP C 1 242 ? 16.739 -1.024 94.293 1.00 29.92 242 ASP C N 1
ATOM 5172 C CA . ASP C 1 242 ? 15.369 -1.530 94.109 1.00 30.82 242 ASP C CA 1
ATOM 5173 C C . ASP C 1 242 ? 14.446 -0.599 93.300 1.00 29.45 242 ASP C C 1
ATOM 5174 O O . ASP C 1 242 ? 13.617 -1.069 92.527 1.00 29.41 242 ASP C O 1
ATOM 5179 N N . GLY C 1 243 ? 14.591 0.713 93.481 1.00 28.77 243 GLY C N 1
ATOM 5180 C CA . GLY C 1 243 ? 13.721 1.673 92.821 1.00 27.60 243 GLY C CA 1
ATOM 5181 C C . GLY C 1 243 ? 13.852 1.707 91.298 1.00 25.41 243 GLY C C 1
ATOM 5182 O O . GLY C 1 243 ? 12.929 2.149 90.643 1.00 24.22 243 GLY C O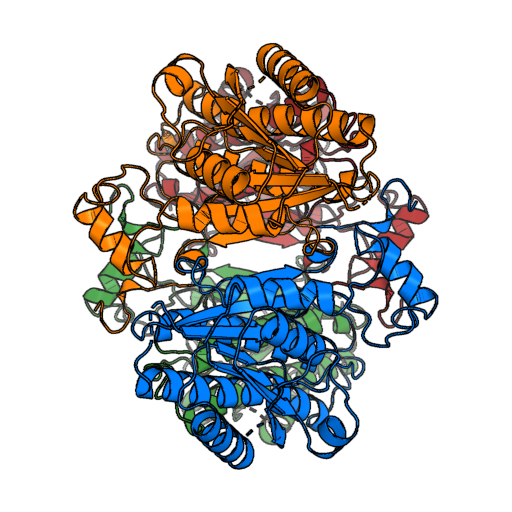 1
ATOM 5183 N N . SER C 1 244 ? 14.964 1.204 90.751 1.00 24.69 244 SER C N 1
ATOM 5184 C CA . SER C 1 244 ? 15.198 1.177 89.285 1.00 23.81 244 SER C CA 1
ATOM 5185 C C . SER C 1 244 ? 14.562 -0.034 88.568 1.00 22.83 244 SER C C 1
ATOM 5186 O O . SER C 1 244 ? 15.093 -0.551 87.576 1.00 22.39 244 SER C O 1
ATOM 5189 N N . SER C 1 245 ? 13.377 -0.429 89.025 1.00 22.66 245 SER C N 1
ATOM 5190 C CA . SER C 1 245 ? 12.758 -1.685 88.633 1.00 21.85 245 SER C CA 1
ATOM 5191 C C . SER C 1 245 ? 12.078 -1.693 87.256 1.00 20.33 245 SER C C 1
ATOM 5192 O O . SER C 1 245 ? 11.645 -2.764 86.785 1.00 19.85 245 SER C O 1
ATOM 5195 N N . PHE C 1 246 ? 11.967 -0.535 86.606 1.00 18.97 246 PHE C N 1
ATOM 5196 C CA . PHE C 1 246 ? 1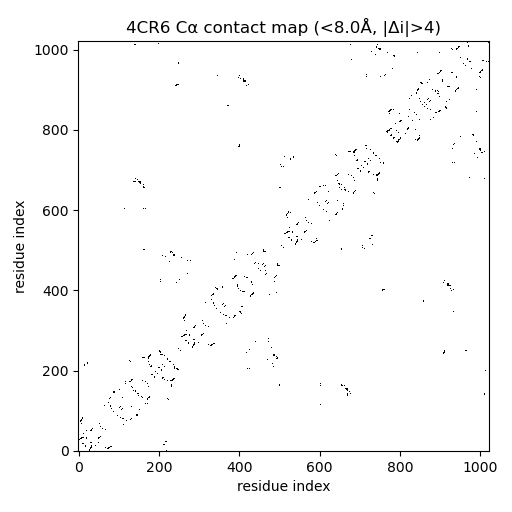1.409 -0.488 85.236 1.00 17.78 246 PHE C CA 1
ATOM 5197 C C . PHE C 1 246 ? 12.437 -0.072 84.189 1.00 16.28 246 PHE C C 1
ATOM 5198 O O . PHE C 1 246 ? 12.076 0.190 83.049 1.00 16.26 246 PHE C O 1
ATOM 5206 N N . ILE C 1 247 ? 13.707 -0.024 84.574 1.00 15.70 247 ILE C N 1
ATOM 5207 C CA . ILE C 1 247 ? 14.779 0.403 83.713 1.00 15.63 247 ILE C CA 1
ATOM 5208 C C . ILE C 1 247 ? 15.549 -0.816 83.194 1.00 14.27 247 ILE C C 1
ATOM 5209 O O . ILE C 1 247 ? 16.263 -1.501 83.944 1.00 15.48 247 ILE C O 1
ATOM 5214 N N . THR C 1 248 ? 15.459 -1.049 81.897 1.00 13.44 248 THR C N 1
ATOM 5215 C CA . THR C 1 248 ? 16.258 -2.131 81.293 1.00 13.37 248 THR C CA 1
ATOM 5216 C C . THR C 1 248 ? 16.401 -1.869 79.804 1.00 13.03 248 THR C C 1
ATOM 5217 O O . THR C 1 248 ? 15.493 -1.263 79.167 1.00 13.07 248 THR C O 1
ATOM 5221 N N . GLY C 1 249 ? 17.514 -2.362 79.273 1.00 13.79 249 GLY C N 1
ATOM 5222 C CA . GLY C 1 249 ? 17.915 -2.173 77.882 1.00 15.38 249 GLY C CA 1
ATOM 5223 C C . GLY C 1 249 ? 18.407 -0.753 77.576 1.00 15.74 249 GLY C C 1
ATOM 5224 O O . GLY C 1 249 ? 18.575 -0.431 76.408 1.00 16.49 249 GLY C O 1
ATOM 5225 N N . SER C 1 250 ? 18.598 0.094 78.607 1.00 15.76 250 SER C N 1
ATOM 5226 C CA . SER C 1 250 ? 18.923 1.525 78.414 1.00 15.18 250 SER C CA 1
ATOM 5227 C C . SER C 1 250 ? 20.397 1.838 78.720 1.00 15.03 250 SER C C 1
ATOM 5228 O O . SER C 1 250 ? 21.162 0.983 79.209 1.00 15.41 250 SER C O 1
ATOM 5231 N N . THR C 1 251 ? 20.787 3.073 78.384 1.00 15.54 251 THR C N 1
ATOM 5232 C CA . THR C 1 251 ? 22.114 3.597 78.584 1.00 15.35 251 THR C CA 1
ATOM 5233 C C . THR C 1 251 ? 22.019 4.878 79.417 1.00 15.30 251 THR C C 1
ATOM 5234 O O . THR C 1 251 ? 21.138 5.685 79.196 1.00 14.66 251 THR C O 1
ATOM 5238 N N . ILE C 1 252 ? 22.888 5.014 80.435 1.00 15.59 252 ILE C N 1
ATOM 5239 C CA . ILE C 1 252 ? 23.049 6.280 81.147 1.00 15.41 252 ILE C CA 1
ATOM 5240 C C . ILE C 1 252 ? 24.350 6.894 80.664 1.00 15.25 252 ILE C C 1
ATOM 5241 O O . ILE C 1 252 ? 25.428 6.323 80.842 1.00 15.57 252 ILE C O 1
ATOM 5246 N N . THR C 1 253 ? 24.271 8.040 80.003 1.00 15.40 253 THR C N 1
ATOM 5247 C CA . THR C 1 253 ? 25.462 8.668 79.469 1.00 15.29 253 THR C CA 1
ATOM 5248 C C . THR C 1 253 ? 25.973 9.707 80.455 1.00 15.11 253 THR C C 1
ATOM 5249 O O . THR C 1 253 ? 25.201 10.523 80.960 1.00 14.18 253 THR C O 1
ATOM 5253 N N . ILE C 1 254 ? 27.269 9.658 80.720 1.00 15.92 254 ILE C N 1
ATOM 5254 C CA . ILE C 1 254 ? 27.910 10.486 81.744 1.00 15.64 254 ILE C CA 1
ATOM 5255 C C . ILE C 1 254 ? 29.146 11.100 81.128 1.00 14.95 254 ILE C C 1
ATOM 5256 O O . ILE C 1 254 ? 30.229 10.557 81.242 1.00 16.07 254 ILE C O 1
ATOM 5261 N N . ASP C 1 255 ? 28.951 12.204 80.397 1.00 15.23 255 ASP C N 1
ATOM 5262 C CA . ASP C 1 255 ? 29.971 12.754 79.522 1.00 15.25 255 ASP C CA 1
ATOM 5263 C C . ASP C 1 255 ? 30.057 14.275 79.465 1.00 15.01 255 ASP C C 1
ATOM 5264 O O . ASP C 1 255 ? 30.627 14.809 78.521 1.00 14.34 255 ASP C O 1
ATOM 5269 N N . GLY C 1 256 ? 29.450 14.955 80.428 1.00 14.32 256 GLY C N 1
ATOM 5270 C CA . GLY C 1 256 ? 29.563 16.397 80.521 1.00 15.86 256 GLY C CA 1
ATOM 5271 C C . GLY C 1 256 ? 28.960 17.134 79.342 1.00 15.88 256 GLY C C 1
ATOM 5272 O O . GLY C 1 256 ? 29.288 18.306 79.120 1.00 16.02 256 GLY C O 1
ATOM 5273 N N . GLY C 1 257 ? 28.059 16.463 78.614 1.00 15.57 257 GLY C N 1
ATOM 5274 C CA . GLY C 1 257 ? 27.426 17.034 77.443 1.00 16.18 257 GLY C CA 1
ATOM 5275 C C . GLY C 1 257 ? 28.119 16.743 76.137 1.00 16.57 257 GLY C C 1
ATOM 5276 O O . GLY C 1 257 ? 27.672 17.217 75.096 1.00 17.33 257 GLY C O 1
ATOM 5277 N N . LEU C 1 258 ? 29.199 15.967 76.154 1.00 16.73 258 LEU C N 1
ATOM 5278 C CA . LEU C 1 258 ? 29.922 15.639 74.901 1.00 17.23 258 LEU C CA 1
ATOM 5279 C C . LEU C 1 258 ? 29.023 15.157 73.775 1.00 18.07 258 LEU C C 1
ATOM 5280 O O . LEU C 1 258 ? 29.089 15.698 72.675 1.00 18.71 258 LEU C O 1
ATOM 5285 N N . SER C 1 259 ? 28.198 14.142 74.024 1.00 17.51 259 SER C N 1
ATOM 5286 C CA . SER C 1 259 ? 27.372 13.555 72.953 1.00 18.14 259 SER C CA 1
ATOM 5287 C C . SER C 1 259 ? 26.136 14.376 72.589 1.00 17.59 259 SER C C 1
ATOM 5288 O O . SER C 1 259 ? 25.503 14.096 71.582 1.00 19.35 259 SER C O 1
ATOM 5291 N N . ALA C 1 260 ? 25.809 15.384 73.388 1.00 15.95 260 ALA C N 1
ATOM 5292 C CA . ALA C 1 260 ? 24.686 16.264 73.154 1.00 16.53 260 ALA C CA 1
ATOM 5293 C C . ALA C 1 260 ? 24.981 17.494 72.243 1.00 16.43 260 ALA C C 1
ATOM 5294 O O . ALA C 1 260 ? 24.049 18.076 71.712 1.00 16.47 260 ALA C O 1
ATOM 5296 N N . MET C 1 261 ? 26.249 17.835 72.048 1.00 15.71 261 MET C N 1
ATOM 5297 C CA . MET C 1 261 ? 26.678 19.125 71.479 1.00 15.98 261 MET C CA 1
ATOM 5298 C C . MET C 1 261 ? 27.438 18.975 70.162 1.00 16.23 261 MET C C 1
ATOM 5299 O O . MET C 1 261 ? 28.164 18.009 69.988 1.00 15.86 261 MET C O 1
ATOM 5304 N N . ILE C 1 262 ? 27.262 19.911 69.234 1.00 15.39 262 ILE C N 1
ATOM 5305 C CA . ILE C 1 262 ? 28.122 20.036 68.060 1.00 15.85 262 ILE C CA 1
ATOM 5306 C C . ILE C 1 262 ? 28.591 21.481 67.991 1.00 16.67 262 ILE C C 1
ATOM 5307 O O . ILE C 1 262 ? 27.923 22.400 68.534 1.00 15.94 262 ILE C O 1
ATOM 5312 N N . PHE C 1 263 ? 29.770 21.676 67.404 1.00 16.70 263 PHE C N 1
ATOM 5313 C CA . PHE C 1 263 ? 30.390 23.010 67.318 1.00 17.24 263 PHE C CA 1
ATOM 5314 C C . PHE C 1 263 ? 30.505 23.708 68.664 1.00 16.43 263 PHE C C 1
ATOM 5315 O O . PHE C 1 263 ? 30.360 24.927 68.757 1.00 16.75 263 PHE C O 1
ATOM 5323 N N . GLY C 1 264 ? 30.824 22.927 69.691 1.00 14.89 264 GLY C N 1
ATOM 5324 C CA . GLY C 1 264 ? 31.042 23.434 71.017 1.00 14.82 264 GLY C CA 1
ATOM 5325 C C . GLY C 1 264 ? 32.156 24.446 71.131 1.00 15.76 264 GLY C C 1
ATOM 5326 O O . GLY C 1 264 ? 32.106 25.299 72.015 1.00 15.61 264 GLY C O 1
ATOM 5327 N N . GLY C 1 265 ? 33.137 24.400 70.231 1.00 15.76 265 GLY C N 1
ATOM 5328 C CA . GLY C 1 265 ? 34.197 25.421 70.239 1.00 16.87 265 GLY C CA 1
ATOM 5329 C C . GLY C 1 265 ? 33.742 26.854 69.910 1.00 17.32 265 GLY C C 1
ATOM 5330 O O . GLY C 1 265 ? 34.488 27.825 70.175 1.00 16.42 265 GLY C O 1
ATOM 5331 N N . MET C 1 266 ? 32.537 26.979 69.354 1.00 21.57 266 MET C N 1
ATOM 5332 C CA . MET C 1 266 ? 31.981 28.265 68.965 1.00 22.75 266 MET C CA 1
ATOM 5333 C C . MET C 1 266 ? 31.159 28.918 70.078 1.00 22.61 266 MET C C 1
ATOM 5334 O O . MET C 1 266 ? 30.730 30.065 69.946 1.00 22.92 266 MET C O 1
ATOM 5339 N N . ARG C 1 267 ? 30.974 28.221 71.193 1.00 21.71 267 ARG C N 1
ATOM 5340 C CA . ARG C 1 267 ? 30.068 28.734 72.212 1.00 22.50 267 ARG C CA 1
ATOM 5341 C C . ARG C 1 267 ? 30.654 29.916 73.004 1.00 23.97 267 ARG C C 1
ATOM 5342 O O . ARG C 1 267 ? 31.878 30.057 73.155 1.00 22.15 267 ARG C O 1
ATOM 5350 N N . GLU C 1 268 ? 29.760 30.718 73.552 1.00 26.17 268 GLU C N 1
ATOM 5351 C CA . GLU C 1 268 ? 30.145 31.830 74.433 1.00 30.40 268 GLU C CA 1
ATOM 5352 C C . GLU C 1 268 ? 31.016 31.328 75.555 1.00 30.40 268 GLU C C 1
ATOM 5353 O O . GLU C 1 268 ? 30.645 30.362 76.236 1.00 29.96 268 GLU C O 1
ATOM 5359 N N . GLY C 1 269 ? 32.145 31.988 75.766 1.00 32.13 269 GLY C N 1
ATOM 5360 C CA . GLY C 1 269 ? 33.117 31.539 76.759 1.00 32.77 269 GLY C CA 1
ATOM 5361 C C . GLY C 1 269 ? 34.258 30.755 76.153 1.00 33.15 269 GLY C C 1
ATOM 5362 O O . GLY C 1 269 ? 35.340 30.688 76.750 1.00 34.54 269 GLY C O 1
ATOM 5363 N N . ARG C 1 270 ? 34.049 30.182 74.958 1.00 32.76 270 ARG C N 1
ATOM 5364 C CA . ARG C 1 270 ? 35.112 29.480 74.235 1.00 33.16 270 ARG C CA 1
ATOM 5365 C C . ARG C 1 270 ? 35.717 30.259 73.077 1.00 34.58 270 ARG C C 1
ATOM 5366 O O . ARG C 1 270 ? 36.929 30.302 72.948 1.00 36.16 270 ARG C O 1
ATOM 5374 N N . ARG C 1 271 ? 34.881 30.832 72.223 1.00 35.06 271 ARG C N 1
ATOM 5375 C CA . ARG C 1 271 ? 35.349 31.517 71.014 1.00 36.42 271 ARG C CA 1
ATOM 5376 C C . ARG C 1 271 ? 36.027 32.855 71.349 1.00 38.56 271 ARG C C 1
ATOM 5377 O O . ARG C 1 271 ? 35.701 33.503 72.338 1.00 39.21 271 ARG C O 1
ATOM 5386 N N . GLY D 1 11 ? 19.128 12.655 104.025 1.00 49.19 11 GLY D N 1
ATOM 5387 C CA . GLY D 1 11 ? 18.313 12.756 102.778 1.00 46.36 11 GLY D CA 1
ATOM 5388 C C . GLY D 1 11 ? 19.153 13.216 101.586 1.00 45.12 11 GLY D C 1
ATOM 5389 O O . GLY D 1 11 ? 19.918 14.176 101.692 1.00 46.15 11 GLY D O 1
ATOM 5390 N N . ARG D 1 12 ? 18.988 12.548 100.441 1.00 42.87 12 ARG D N 1
ATOM 5391 C CA . ARG D 1 12 ? 19.807 12.832 99.237 1.00 41.48 12 ARG D CA 1
ATOM 5392 C C . ARG D 1 12 ? 19.620 14.242 98.638 1.00 39.24 12 ARG D C 1
ATOM 5393 O O . ARG D 1 12 ? 20.530 14.746 97.976 1.00 40.23 12 ARG D O 1
ATOM 5401 N N . LEU D 1 13 ? 18.452 14.853 98.874 1.00 36.92 13 LEU D N 1
ATOM 5402 C CA . LEU D 1 13 ? 18.136 16.223 98.438 1.00 35.06 13 LEU D CA 1
ATOM 5403 C C . LEU D 1 13 ? 17.993 17.226 99.612 1.00 35.79 13 LEU D C 1
ATOM 5404 O O . LEU D 1 13 ? 17.372 18.267 99.465 1.00 33.72 13 LEU D O 1
ATOM 5409 N N . ALA D 1 14 ? 18.596 16.914 100.756 1.00 37.62 14 ALA D N 1
ATOM 5410 C CA . ALA D 1 14 ? 18.397 17.703 101.988 1.00 38.93 14 ALA D CA 1
ATOM 5411 C C . ALA D 1 14 ? 18.710 19.203 101.813 1.00 39.00 14 ALA D C 1
ATOM 5412 O O . ALA D 1 14 ? 19.837 19.575 101.493 1.00 40.54 14 ALA D O 1
ATOM 5414 N N . GLY D 1 15 ? 17.696 20.047 102.001 1.00 38.20 15 GLY D N 1
ATOM 5415 C CA . GLY D 1 15 ? 17.878 21.501 101.983 1.00 38.73 15 GLY D CA 1
ATOM 5416 C C . GLY D 1 15 ? 17.835 22.174 100.616 1.00 37.40 15 GLY D C 1
ATOM 5417 O O . GLY D 1 15 ? 18.088 23.388 100.508 1.00 37.97 15 GLY D O 1
ATOM 5418 N N . LYS D 1 16 ? 17.509 21.410 99.571 1.00 35.55 16 LYS D N 1
ATOM 5419 C CA . LYS D 1 16 ? 17.401 21.968 98.226 1.00 33.93 16 LYS D CA 1
ATOM 5420 C C . LYS D 1 16 ? 15.990 22.425 97.970 1.00 32.19 16 LYS D C 1
ATOM 5421 O O . LYS D 1 16 ? 15.040 21.809 98.445 1.00 31.99 16 LYS D O 1
ATOM 5427 N N . ALA D 1 17 ? 15.868 23.522 97.229 1.00 31.32 17 ALA D N 1
ATOM 5428 C CA . ALA D 1 17 ? 14.584 24.079 96.828 1.00 30.01 17 ALA D CA 1
ATOM 5429 C C . ALA D 1 17 ? 14.231 23.533 95.467 1.00 28.69 17 ALA D C 1
ATOM 5430 O O . ALA D 1 17 ? 15.026 23.649 94.541 1.00 28.25 17 ALA D O 1
ATOM 5432 N N . ALA D 1 18 ? 13.024 22.995 95.337 1.00 28.10 18 ALA D N 1
ATOM 5433 C CA . ALA D 1 18 ? 12.571 22.393 94.091 1.00 26.70 18 ALA D CA 1
ATOM 5434 C C . ALA D 1 18 ? 11.197 22.871 93.709 1.00 25.83 18 ALA D C 1
ATOM 5435 O O . ALA D 1 18 ? 10.327 23.056 94.566 1.00 27.08 18 ALA D O 1
ATOM 5437 N N . ILE D 1 19 ? 11.010 23.083 92.412 1.00 24.28 19 ILE D N 1
ATOM 5438 C CA . ILE D 1 19 ? 9.709 23.249 91.823 1.00 23.40 19 ILE D CA 1
ATOM 5439 C C . ILE D 1 19 ? 9.381 22.031 90.943 1.00 23.29 19 ILE D C 1
ATOM 5440 O O . ILE D 1 19 ? 10.194 21.634 90.086 1.00 22.50 19 ILE D O 1
ATOM 5445 N N . VAL D 1 20 ? 8.203 21.452 91.158 1.00 23.20 20 VAL D N 1
ATOM 5446 C CA . VAL D 1 20 ? 7.678 20.388 90.296 1.00 23.99 20 VAL D CA 1
ATOM 5447 C C . VAL D 1 20 ? 6.379 20.867 89.643 1.00 24.87 20 VAL D C 1
ATOM 5448 O O . VAL D 1 20 ? 5.379 21.147 90.347 1.00 25.70 20 VAL D O 1
ATOM 5452 N N . THR D 1 21 ? 6.402 21.003 88.311 1.00 25.23 21 THR D N 1
ATOM 5453 C CA . THR D 1 21 ? 5.199 21.308 87.534 1.00 26.57 21 THR D CA 1
ATOM 5454 C C . THR D 1 21 ? 4.467 20.023 87.166 1.00 27.75 21 THR D C 1
ATOM 5455 O O . THR D 1 21 ? 5.025 18.939 87.287 1.00 28.07 21 THR D O 1
ATOM 5459 N N . GLY D 1 22 ? 3.217 20.147 86.727 1.00 28.95 22 GLY D N 1
ATOM 5460 C CA . GLY D 1 22 ? 2.333 18.992 86.520 1.00 30.43 22 GLY D CA 1
ATOM 5461 C C . GLY D 1 22 ? 2.188 18.137 87.767 1.00 30.73 22 GLY D C 1
ATOM 5462 O O . GLY D 1 22 ? 2.099 16.915 87.682 1.00 30.40 22 GLY D O 1
ATOM 5463 N N . ALA D 1 23 ? 2.144 18.795 88.926 1.00 30.76 23 ALA D N 1
ATOM 5464 C CA . ALA D 1 23 ? 2.332 18.149 90.227 1.00 30.89 23 ALA D CA 1
ATOM 5465 C C . ALA D 1 23 ? 1.079 17.421 90.774 1.00 32.41 23 ALA D C 1
ATOM 5466 O O . ALA D 1 23 ? 1.157 16.721 91.792 1.00 32.01 23 ALA D O 1
ATOM 5468 N N . ALA D 1 24 ? -0.055 17.597 90.101 1.00 34.05 24 ALA D N 1
ATOM 5469 C CA . ALA D 1 24 ? -1.270 16.824 90.390 1.00 36.83 24 ALA D CA 1
ATOM 5470 C C . ALA D 1 24 ? -1.379 15.577 89.495 1.00 37.58 24 ALA D C 1
ATOM 5471 O O . ALA D 1 24 ? -2.226 14.726 89.734 1.00 40.03 24 ALA D O 1
ATOM 5473 N N . GLY D 1 25 ? -0.548 15.486 88.456 1.00 36.75 25 GLY D N 1
ATOM 5474 C CA . GLY D 1 25 ? -0.511 14.280 87.586 1.00 36.52 25 GLY D CA 1
ATOM 5475 C C . GLY D 1 25 ? 0.285 13.132 88.191 1.00 35.03 25 GLY D C 1
ATOM 5476 O O . GLY D 1 25 ? 1.048 13.314 89.141 1.00 34.55 25 GLY D O 1
ATOM 5477 N N . GLY D 1 26 ? 0.108 11.932 87.643 1.00 35.10 26 GLY D N 1
ATOM 5478 C CA . GLY D 1 26 ? 0.843 10.741 88.104 1.00 33.34 26 GLY D CA 1
ATOM 5479 C C . GLY D 1 26 ? 2.322 10.905 88.390 1.00 30.17 26 GLY D C 1
ATOM 5480 O O . GLY D 1 26 ? 2.755 10.761 89.524 1.00 28.80 26 GLY D O 1
ATOM 5481 N N . ILE D 1 27 ? 3.119 11.172 87.362 1.00 28.96 27 ILE D N 1
ATOM 5482 C CA . ILE D 1 27 ? 4.572 11.282 87.557 1.00 26.76 27 ILE D CA 1
ATOM 5483 C C . ILE D 1 27 ? 4.948 12.504 88.439 1.00 25.37 27 ILE D C 1
ATOM 5484 O O . ILE D 1 27 ? 5.825 12.420 89.292 1.00 24.10 27 ILE D O 1
ATOM 5489 N N . GLY D 1 28 ? 4.296 13.628 88.207 1.00 25.71 28 GLY D N 1
ATOM 5490 C CA . GLY D 1 28 ? 4.546 14.847 89.003 1.00 25.31 28 GLY D CA 1
ATOM 5491 C C . GLY D 1 28 ? 4.225 14.628 90.481 1.00 25.62 28 GLY D C 1
ATOM 5492 O O . GLY D 1 28 ? 5.026 14.946 91.351 1.00 24.92 28 GLY D O 1
ATOM 5493 N N . ARG D 1 29 ? 3.078 14.021 90.763 1.00 26.99 29 ARG D N 1
ATOM 5494 C CA . ARG D 1 29 ? 2.743 13.697 92.152 1.00 28.52 29 ARG D CA 1
ATOM 5495 C C . ARG D 1 29 ? 3.819 12.822 92.775 1.00 27.79 29 ARG D C 1
ATOM 5496 O O . ARG D 1 29 ? 4.367 13.155 93.836 1.00 27.84 29 ARG D O 1
ATOM 5504 N N . ALA D 1 30 ? 4.166 11.720 92.108 1.00 27.01 30 ALA D N 1
ATOM 5505 C CA . ALA D 1 30 ? 5.188 10.812 92.631 1.00 26.51 30 ALA D CA 1
ATOM 5506 C C . ALA D 1 30 ? 6.546 11.505 92.826 1.00 25.19 30 ALA D C 1
ATOM 5507 O O . ALA D 1 30 ? 7.305 11.156 93.734 1.00 25.38 30 ALA D O 1
ATOM 5509 N N . THR D 1 31 ? 6.841 12.483 91.984 1.00 23.43 31 THR D N 1
ATOM 5510 C CA . THR D 1 31 ? 8.072 13.265 92.106 1.00 23.45 31 THR D CA 1
ATOM 5511 C C . THR D 1 31 ? 8.039 14.174 93.359 1.00 23.78 31 THR D C 1
ATOM 5512 O O . THR D 1 31 ? 8.982 14.189 94.154 1.00 23.46 31 THR D O 1
ATOM 5516 N N . VAL D 1 32 ? 6.950 14.895 93.534 1.00 25.41 32 VAL D N 1
ATOM 5517 C CA . VAL D 1 32 ? 6.746 15.686 94.771 1.00 26.76 32 VAL D CA 1
ATOM 5518 C C . VAL D 1 32 ? 6.996 14.829 96.014 1.00 27.77 32 VAL D C 1
ATOM 5519 O O . VAL D 1 32 ? 7.813 15.179 96.872 1.00 28.78 32 VAL D O 1
ATOM 5523 N N . GLU D 1 33 ? 6.360 13.663 96.070 1.00 28.91 33 GLU D N 1
ATOM 5524 C CA . GLU D 1 33 ? 6.506 12.743 97.213 1.00 30.19 33 GLU D CA 1
ATOM 5525 C C . GLU D 1 33 ? 7.937 12.271 97.430 1.00 29.92 33 GLU D C 1
ATOM 5526 O O . GLU D 1 33 ? 8.449 12.336 98.548 1.00 30.00 33 GLU D O 1
ATOM 5532 N N . ALA D 1 34 ? 8.608 11.826 96.362 1.00 28.51 34 ALA D N 1
ATOM 5533 C CA . ALA D 1 34 ? 10.001 11.382 96.472 1.00 27.88 34 ALA D CA 1
ATOM 5534 C C . ALA D 1 34 ? 10.930 12.504 96.919 1.00 27.24 34 ALA D C 1
ATOM 5535 O O . ALA D 1 34 ? 11.861 12.270 97.705 1.00 28.52 34 ALA D O 1
ATOM 5537 N N . TYR D 1 35 ? 10.708 13.699 96.381 1.00 25.96 35 TYR D N 1
ATOM 5538 C CA . TYR D 1 35 ? 11.504 14.871 96.723 1.00 26.16 35 TYR D CA 1
ATOM 5539 C C . TYR D 1 35 ? 11.332 15.225 98.228 1.00 27.47 35 TYR D C 1
ATOM 5540 O O . TYR D 1 35 ? 12.325 15.449 98.934 1.00 27.83 35 TYR D O 1
ATOM 5549 N N . LEU D 1 36 ? 10.087 15.230 98.698 1.00 28.48 36 LEU D N 1
ATOM 5550 C CA . LEU D 1 36 ? 9.804 15.494 100.143 1.00 30.25 36 LEU D CA 1
ATOM 5551 C C . LEU D 1 36 ? 10.461 14.459 101.067 1.00 32.25 36 LEU D C 1
ATOM 5552 O O . LEU D 1 36 ? 11.077 14.818 102.080 1.00 33.89 36 LEU D O 1
ATOM 5557 N N . ARG D 1 37 ? 10.377 13.178 100.705 1.00 33.87 37 ARG D N 1
ATOM 5558 C CA . ARG D 1 37 ? 11.041 12.114 101.461 1.00 35.21 37 ARG D CA 1
ATOM 5559 C C . ARG D 1 37 ? 12.562 12.253 101.500 1.00 34.92 37 ARG D C 1
ATOM 5560 O O . ARG D 1 37 ? 13.201 11.836 102.471 1.00 35.39 37 ARG D O 1
ATOM 5568 N N . GLU D 1 38 ? 13.151 12.793 100.434 1.00 33.80 38 GLU D N 1
ATOM 5569 C CA . GLU D 1 38 ? 14.598 12.954 100.369 1.00 33.77 38 GLU D CA 1
ATOM 5570 C C . GLU D 1 38 ? 15.078 14.315 100.893 1.00 32.94 38 GLU D C 1
ATOM 5571 O O . GLU D 1 38 ? 16.258 14.632 100.795 1.00 32.94 38 GLU D O 1
ATOM 5577 N N . GLY D 1 39 ? 14.170 15.091 101.486 1.00 33.55 39 GLY D N 1
ATOM 5578 C CA . GLY D 1 39 ? 14.541 16.249 102.317 1.00 33.55 39 GLY D CA 1
ATOM 5579 C C . GLY D 1 39 ? 14.418 17.610 101.665 1.00 33.76 39 GLY D C 1
ATOM 5580 O O . GLY D 1 39 ? 14.857 18.612 102.231 1.00 34.42 39 GLY D O 1
ATOM 5581 N N . ALA D 1 40 ? 13.818 17.671 100.480 1.00 33.30 40 ALA D N 1
ATOM 5582 C CA . ALA D 1 40 ? 13.707 18.928 99.753 1.00 32.98 40 ALA D CA 1
ATOM 5583 C C . ALA D 1 40 ? 12.508 19.741 100.219 1.00 32.55 40 ALA D C 1
ATOM 5584 O O . ALA D 1 40 ? 11.521 19.195 100.726 1.00 32.73 40 ALA D O 1
ATOM 5586 N N . SER D 1 41 ? 12.601 21.051 100.013 1.00 32.47 41 SER D N 1
ATOM 5587 C CA . SER D 1 41 ? 11.463 21.938 100.122 1.00 32.86 41 SER D CA 1
ATOM 5588 C C . SER D 1 41 ? 10.849 22.041 98.743 1.00 31.68 41 SER D C 1
ATOM 5589 O O . SER D 1 41 ? 11.544 22.371 97.778 1.00 32.58 41 SER D O 1
ATOM 5592 N N . VAL D 1 42 ? 9.561 21.757 98.630 1.00 30.76 42 VAL D N 1
ATOM 5593 C CA . VAL D 1 42 ? 8.965 21.552 97.321 1.00 30.15 42 VAL D CA 1
ATOM 5594 C C . VAL D 1 42 ? 7.737 22.380 97.055 1.00 30.28 42 VAL D C 1
ATOM 5595 O O . VAL D 1 42 ? 6.772 22.334 97.820 1.00 31.31 42 VAL D O 1
ATOM 5599 N N . VAL D 1 43 ? 7.756 23.106 95.940 1.00 29.82 43 VAL D N 1
ATOM 5600 C CA . VAL D 1 43 ? 6.543 23.690 95.388 1.00 29.80 43 VAL D CA 1
ATOM 5601 C C . VAL D 1 43 ? 5.929 22.750 94.359 1.00 30.34 43 VAL D C 1
ATOM 5602 O O . VAL D 1 43 ? 6.590 22.367 93.358 1.00 28.95 43 VAL D O 1
ATOM 5606 N N . ALA D 1 44 ? 4.669 22.399 94.602 1.00 30.16 44 ALA D N 1
ATOM 5607 C CA . ALA D 1 44 ? 3.854 21.637 93.678 1.00 30.96 44 ALA D CA 1
ATOM 5608 C C . ALA D 1 44 ? 2.970 22.570 92.848 1.00 31.95 44 ALA D C 1
ATOM 5609 O O . ALA D 1 44 ? 2.047 23.185 93.389 1.00 32.87 44 ALA D O 1
ATOM 5611 N N . MET D 1 45 ? 3.252 22.670 91.543 1.00 32.47 45 MET D N 1
ATOM 5612 C CA . MET D 1 45 ? 2.513 23.514 90.615 1.00 33.71 45 MET D CA 1
ATOM 5613 C C . MET D 1 45 ? 1.655 22.717 89.652 1.00 34.82 45 MET D C 1
ATOM 5614 O O . MET D 1 45 ? 2.151 21.797 88.971 1.00 34.51 45 MET D O 1
ATOM 5619 N N . ASP D 1 46 ? 0.381 23.103 89.559 1.00 35.56 46 ASP D N 1
ATOM 5620 C CA . ASP D 1 46 ? -0.543 22.563 88.569 1.00 37.17 46 ASP D CA 1
ATOM 5621 C C . ASP D 1 46 ? -1.776 23.467 88.487 1.00 38.41 46 ASP D C 1
ATOM 5622 O O . ASP D 1 46 ? -1.812 24.525 89.114 1.00 38.11 46 ASP D O 1
ATOM 5627 N N . LEU D 1 47 ? -2.766 23.072 87.695 1.00 40.41 47 LEU D N 1
ATOM 5628 C CA . LEU D 1 47 ? -4.032 23.802 87.630 1.00 42.31 47 LEU D CA 1
ATOM 5629 C C . LEU D 1 47 ? -4.685 23.837 89.018 1.00 42.62 47 LEU D C 1
ATOM 5630 O O . LEU D 1 47 ? -4.619 22.862 89.772 1.00 42.81 47 LEU D O 1
ATOM 5635 N N . ALA D 1 48 ? -5.281 24.976 89.365 1.00 43.56 48 ALA D N 1
ATOM 5636 C CA . ALA D 1 48 ? -5.897 25.165 90.684 1.00 43.92 48 ALA D CA 1
ATOM 5637 C C . ALA D 1 48 ? -6.916 24.069 91.039 1.00 45.14 48 ALA D C 1
ATOM 5638 O O . ALA D 1 48 ? -6.844 23.482 92.132 1.00 45.16 48 ALA D O 1
ATOM 5640 N N . PRO D 1 49 ? -7.864 23.783 90.129 1.00 46.97 49 PRO D N 1
ATOM 5641 C CA . PRO D 1 49 ? -8.822 22.709 90.431 1.00 49.10 49 PRO D CA 1
ATOM 5642 C C . PRO D 1 49 ? -8.170 21.328 90.616 1.00 49.21 49 PRO D C 1
ATOM 5643 O O . PRO D 1 49 ? -8.628 20.542 91.452 1.00 50.36 49 PRO D O 1
ATOM 5647 N N . ARG D 1 50 ? -7.104 21.041 89.866 1.00 48.47 50 ARG D N 1
ATOM 5648 C CA . ARG D 1 50 ? -6.419 19.753 90.005 1.00 48.44 50 ARG D CA 1
ATOM 5649 C C . ARG D 1 50 ? -5.669 19.683 91.337 1.00 47.04 50 ARG D C 1
ATOM 5650 O O . ARG D 1 50 ? -5.746 18.668 92.014 1.00 47.47 50 ARG D O 1
ATOM 5658 N N . LEU D 1 51 ? -4.970 20.760 91.719 1.00 46.71 51 LEU D N 1
ATOM 5659 C CA . LEU D 1 51 ? -4.322 20.839 93.046 1.00 46.08 51 LEU D CA 1
ATOM 5660 C C . LEU D 1 51 ? -5.359 20.693 94.170 1.00 46.78 51 LEU D C 1
ATOM 5661 O O . LEU D 1 51 ? -5.119 20.000 95.160 1.00 47.08 51 LEU D O 1
ATOM 5666 N N . ALA D 1 52 ? -6.504 21.355 94.015 1.00 47.61 52 ALA D N 1
ATOM 5667 C CA . ALA D 1 52 ? -7.615 21.223 94.963 1.00 48.51 52 ALA D CA 1
ATOM 5668 C C . ALA D 1 52 ? -7.975 19.750 95.228 1.00 49.35 52 ALA D C 1
ATOM 5669 O O . ALA D 1 52 ? -8.238 19.377 96.373 1.00 49.84 52 ALA D O 1
ATOM 5671 N N . ALA D 1 53 ? -7.954 18.919 94.180 1.00 49.95 53 ALA D N 1
ATOM 5672 C CA . ALA D 1 53 ? -8.376 17.511 94.275 1.00 50.68 53 ALA D CA 1
ATOM 5673 C C . ALA D 1 53 ? -7.241 16.481 94.464 1.00 50.84 53 ALA D C 1
ATOM 5674 O O . ALA D 1 53 ? -7.461 15.285 94.247 1.00 51.39 53 ALA D O 1
ATOM 5676 N N . THR D 1 54 ? -6.047 16.928 94.870 1.00 50.19 54 THR D N 1
ATOM 5677 C CA . THR D 1 54 ? -4.920 16.019 95.112 1.00 50.36 54 THR D CA 1
ATOM 5678 C C . THR D 1 54 ? -4.536 16.008 96.585 1.00 50.25 54 THR D C 1
ATOM 5679 O O . THR D 1 54 ? -4.547 17.046 97.243 1.00 50.38 54 THR D O 1
ATOM 5683 N N . ARG D 1 55 ? -4.189 14.831 97.092 1.00 50.93 55 ARG D N 1
ATOM 5684 C CA . ARG D 1 55 ? -3.571 14.699 98.409 1.00 51.05 55 ARG D CA 1
ATOM 5685 C C . ARG D 1 55 ? -2.235 13.993 98.231 1.00 51.12 55 ARG D C 1
ATOM 5686 O O . ARG D 1 55 ? -2.156 12.975 97.551 1.00 52.23 55 ARG D O 1
ATOM 5688 N N . TYR D 1 56 ? -1.188 14.539 98.837 1.00 50.33 56 TYR D N 1
ATOM 5689 C CA . TYR D 1 56 ? 0.142 13.958 98.748 1.00 50.33 56 TYR D CA 1
ATOM 5690 C C . TYR D 1 56 ? 0.352 13.002 99.908 1.00 51.50 56 TYR D C 1
ATOM 5691 O O . TYR D 1 56 ? -0.104 13.267 101.017 1.00 52.04 56 TYR D O 1
ATOM 5700 N N . GLU D 1 57 ? 1.038 11.890 99.648 1.00 52.23 57 GLU D N 1
ATOM 5701 C CA . GLU D 1 57 ? 1.327 10.902 100.691 1.00 53.46 57 GLU D CA 1
ATOM 5702 C C . GLU D 1 57 ? 2.360 11.415 101.695 1.00 53.27 57 GLU D C 1
ATOM 5703 O O . GLU D 1 57 ? 2.488 10.862 102.789 1.00 54.26 57 GLU D O 1
ATOM 5705 N N . GLU D 1 58 ? 3.080 12.476 101.324 1.00 52.10 58 GLU D N 1
ATOM 5706 C CA . GLU D 1 58 ? 4.081 13.103 102.192 1.00 51.75 58 GLU D CA 1
ATOM 5707 C C . GLU D 1 58 ? 3.705 14.571 102.454 1.00 50.22 58 GLU D C 1
ATOM 5708 O O . GLU D 1 58 ? 3.209 15.254 101.555 1.00 49.47 58 GLU D O 1
ATOM 5714 N N . PRO D 1 59 ? 3.939 15.062 103.684 1.00 50.03 59 PRO D N 1
ATOM 5715 C CA . PRO D 1 59 ? 3.593 16.444 104.022 1.00 48.78 59 PRO D CA 1
ATOM 5716 C C . PRO D 1 59 ? 4.710 17.438 103.721 1.00 47.56 59 PRO D C 1
ATOM 5717 O O . PRO D 1 59 ? 5.883 17.076 103.725 1.00 47.67 59 PRO D O 1
ATOM 5721 N N . GLY D 1 60 ? 4.331 18.687 103.475 1.00 46.21 60 GLY D N 1
ATOM 5722 C CA . GLY D 1 60 ? 5.295 19.766 103.288 1.00 45.41 60 GLY D CA 1
ATOM 5723 C C . GLY D 1 60 ? 5.207 20.455 101.938 1.00 44.29 60 GLY D C 1
ATOM 5724 O O . GLY D 1 60 ? 5.867 21.473 101.733 1.00 44.34 60 GLY D O 1
ATOM 5725 N N . ALA D 1 61 ? 4.416 19.900 101.017 1.00 43.77 61 ALA D N 1
ATOM 5726 C CA . ALA D 1 61 ? 4.254 20.482 99.678 1.00 43.10 61 ALA D CA 1
ATOM 5727 C C . ALA D 1 61 ? 3.613 21.865 99.739 1.00 42.49 61 ALA D C 1
ATOM 5728 O O . ALA D 1 61 ? 2.616 22.057 100.436 1.00 42.47 61 ALA D O 1
ATOM 5730 N N . ILE D 1 62 ? 4.180 22.815 98.992 1.00 41.87 62 ILE D N 1
ATOM 5731 C CA . ILE D 1 62 ? 3.616 24.159 98.871 1.00 41.33 62 ILE D CA 1
ATOM 5732 C C . ILE D 1 62 ? 2.829 24.271 97.570 1.00 41.14 62 ILE D C 1
ATOM 5733 O O . ILE D 1 62 ? 3.431 24.302 96.494 1.00 41.23 62 ILE D O 1
ATOM 5738 N N . PRO D 1 63 ? 1.485 24.329 97.648 1.00 41.09 63 PRO D N 1
ATOM 5739 C CA . PRO D 1 63 ? 0.720 24.398 96.413 1.00 41.31 63 PRO D CA 1
ATOM 5740 C C . PRO D 1 63 ? 0.766 25.781 95.772 1.00 41.59 63 PRO D C 1
ATOM 5741 O O . PRO D 1 63 ? 0.591 26.786 96.464 1.00 41.12 63 PRO D O 1
ATOM 5745 N N . ILE D 1 64 ? 1.029 25.826 94.462 1.00 41.81 64 ILE D N 1
ATOM 5746 C CA . ILE D 1 64 ? 0.978 27.073 93.708 1.00 42.11 64 ILE D CA 1
ATOM 5747 C C . ILE D 1 64 ? 0.267 26.850 92.371 1.00 43.23 64 ILE D C 1
ATOM 5748 O O . ILE D 1 64 ? 0.759 26.138 91.492 1.00 42.90 64 ILE D O 1
ATOM 5753 N N . ALA D 1 65 ? -0.904 27.461 92.230 1.00 44.18 65 ALA D N 1
ATOM 5754 C CA . ALA D 1 65 ? -1.709 27.316 91.024 1.00 45.68 65 ALA D CA 1
ATOM 5755 C C . ALA D 1 65 ? -1.030 27.970 89.828 1.00 47.40 65 ALA D C 1
ATOM 5756 O O . ALA D 1 65 ? -0.415 29.020 89.955 1.00 47.54 65 ALA D O 1
ATOM 5758 N N . CYS D 1 66 ? -1.140 27.330 88.670 1.00 49.26 66 CYS D N 1
ATOM 5759 C CA . CYS D 1 66 ? -0.635 27.886 87.424 1.00 51.50 66 CYS D CA 1
ATOM 5760 C C . CYS D 1 66 ? -1.378 27.322 86.220 1.00 53.42 66 CYS D C 1
ATOM 5761 O O . CYS D 1 66 ? -2.129 26.349 86.336 1.00 53.61 66 CYS D O 1
ATOM 5764 N N . ASP D 1 67 ? -1.133 27.930 85.059 1.00 48.87 67 ASP D N 1
ATOM 5765 C CA . ASP D 1 67 ? -1.833 27.591 83.825 1.00 49.69 67 ASP D CA 1
ATOM 5766 C C . ASP D 1 67 ? -0.841 27.494 82.634 1.00 49.49 67 ASP D C 1
ATOM 5767 O O . ASP D 1 67 ? -0.437 28.510 82.062 1.00 49.22 67 ASP D O 1
ATOM 5772 N N . LEU D 1 68 ? -0.455 26.273 82.263 1.00 49.53 68 LEU D N 1
ATOM 5773 C CA . LEU D 1 68 ? 0.400 26.077 81.082 1.00 49.64 68 LEU D CA 1
ATOM 5774 C C . LEU D 1 68 ? -0.402 26.356 79.805 1.00 50.15 68 LEU D C 1
ATOM 5775 O O . LEU D 1 68 ? 0.011 27.155 78.963 1.00 50.22 68 LEU D O 1
ATOM 5780 N N . ARG D 1 71 ? 1.427 32.411 79.778 1.00 38.14 71 ARG D N 1
ATOM 5781 C CA . ARG D 1 71 ? 2.744 33.042 79.794 1.00 37.67 71 ARG D CA 1
ATOM 5782 C C . ARG D 1 71 ? 2.903 34.023 80.979 1.00 37.82 71 ARG D C 1
ATOM 5783 O O . ARG D 1 71 ? 3.855 33.917 81.765 1.00 37.28 71 ARG D O 1
ATOM 5791 N N . ALA D 1 72 ? 1.970 34.965 81.113 1.00 37.80 72 ALA D N 1
ATOM 5792 C CA . ALA D 1 72 ? 1.921 35.801 82.321 1.00 37.86 72 ALA D CA 1
ATOM 5793 C C . ALA D 1 72 ? 1.645 34.942 83.561 1.00 36.98 72 ALA D C 1
ATOM 5794 O O . ALA D 1 72 ? 2.232 35.177 84.613 1.00 37.02 72 ALA D O 1
ATOM 5796 N N . ALA D 1 73 ? 0.779 33.936 83.437 1.00 36.60 73 ALA D N 1
ATOM 5797 C CA . ALA D 1 73 ? 0.494 33.044 84.569 1.00 36.19 73 ALA D CA 1
ATOM 5798 C C . ALA D 1 73 ? 1.709 32.223 84.957 1.00 35.40 73 ALA D C 1
ATOM 5799 O O . ALA D 1 73 ? 1.943 31.989 86.138 1.00 35.16 73 ALA D O 1
ATOM 5801 N N . ILE D 1 74 ? 2.498 31.789 83.970 1.00 35.14 74 ILE D N 1
ATOM 5802 C CA . ILE D 1 74 ? 3.712 31.040 84.289 1.00 34.22 74 ILE D CA 1
ATOM 5803 C C . ILE D 1 74 ? 4.731 31.930 84.999 1.00 34.23 74 ILE D C 1
ATOM 5804 O O . ILE D 1 74 ? 5.316 31.530 86.002 1.00 33.99 74 ILE D O 1
ATOM 5809 N N . ASP D 1 75 ? 4.949 33.143 84.507 1.00 35.46 75 ASP D N 1
ATOM 5810 C CA . ASP D 1 75 ? 5.924 34.037 85.166 1.00 35.69 75 ASP D CA 1
ATOM 5811 C C . ASP D 1 75 ? 5.471 34.373 86.580 1.00 35.71 75 ASP D C 1
ATOM 5812 O O . ASP D 1 75 ? 6.286 34.362 87.517 1.00 35.90 75 ASP D O 1
ATOM 5817 N N . ALA D 1 76 ? 4.172 34.607 86.752 1.00 36.53 76 ALA D N 1
ATOM 5818 C CA . ALA D 1 76 ? 3.619 34.925 88.084 1.00 37.36 76 ALA D CA 1
ATOM 5819 C C . ALA D 1 76 ? 3.816 33.757 89.033 1.00 37.10 76 ALA D C 1
ATOM 5820 O O . ALA D 1 76 ? 4.400 33.890 90.118 1.00 37.82 76 ALA D O 1
ATOM 5822 N N . ALA D 1 77 ? 3.355 32.586 88.615 1.00 37.14 77 ALA D N 1
ATOM 5823 C CA . ALA D 1 77 ? 3.510 31.391 89.450 1.00 36.55 77 ALA D CA 1
ATOM 5824 C C . ALA D 1 77 ? 4.968 31.119 89.804 1.00 36.05 77 ALA D C 1
ATOM 5825 O O . ALA D 1 77 ? 5.268 30.793 90.949 1.00 36.33 77 ALA D O 1
ATOM 5827 N N . MET D 1 78 ? 5.878 31.243 88.831 1.00 35.99 78 MET D N 1
ATOM 5828 C CA . MET D 1 78 ? 7.309 30.984 89.093 1.00 35.88 78 MET D CA 1
ATOM 5829 C C . MET D 1 78 ? 7.916 31.999 90.096 1.00 35.81 78 MET D C 1
ATOM 5830 O O . MET D 1 78 ? 8.587 31.607 91.036 1.00 35.98 78 MET D O 1
ATOM 5835 N N . ALA D 1 79 ? 7.645 33.285 89.920 1.00 36.54 79 ALA D N 1
ATOM 5836 C CA . ALA D 1 79 ? 8.132 34.300 90.860 1.00 37.23 79 ALA D CA 1
ATOM 5837 C C . ALA D 1 79 ? 7.574 34.011 92.257 1.00 37.66 79 ALA D C 1
ATOM 5838 O O . ALA D 1 79 ? 8.309 34.005 93.249 1.00 38.15 79 ALA D O 1
ATOM 5840 N N . ASP D 1 80 ? 6.276 33.746 92.313 1.00 38.27 80 ASP D N 1
ATOM 5841 C CA . ASP D 1 80 ? 5.594 33.358 93.557 1.00 38.86 80 ASP D CA 1
ATOM 5842 C C . ASP D 1 80 ? 6.332 32.198 94.207 1.00 37.93 80 ASP D C 1
ATOM 5843 O O . ASP D 1 80 ? 6.736 32.287 95.357 1.00 37.94 80 ASP D O 1
ATOM 5848 N N . ALA D 1 81 ? 6.551 31.123 93.440 1.00 36.50 81 ALA D N 1
ATOM 5849 C CA . ALA D 1 81 ? 7.243 29.929 93.946 1.00 35.75 81 ALA D CA 1
ATOM 5850 C C . ALA D 1 81 ? 8.644 30.203 94.457 1.00 35.26 81 ALA D C 1
ATOM 5851 O O . ALA D 1 81 ? 9.028 29.706 95.514 1.00 35.74 81 ALA D O 1
ATOM 5853 N N . VAL D 1 82 ? 9.430 30.963 93.700 1.00 35.44 82 VAL D N 1
ATOM 5854 C CA . VAL D 1 82 ? 10.809 31.257 94.101 1.00 35.51 82 VAL D CA 1
ATOM 5855 C C . VAL D 1 82 ? 10.819 32.145 95.360 1.00 36.98 82 VAL D C 1
ATOM 5856 O O . VAL D 1 82 ? 11.624 31.955 96.278 1.00 37.41 82 VAL D O 1
ATOM 5860 N N . ALA D 1 83 ? 9.904 33.104 95.410 1.00 38.57 83 ALA D N 1
ATOM 5861 C CA . ALA D 1 83 ? 9.721 33.924 96.620 1.00 40.23 83 ALA D CA 1
ATOM 5862 C C . ALA D 1 83 ? 9.528 33.028 97.858 1.00 41.03 83 ALA D C 1
ATOM 5863 O O . ALA D 1 83 ? 10.278 33.147 98.843 1.00 41.87 83 ALA D O 1
ATOM 5865 N N . ARG D 1 84 ? 8.577 32.088 97.782 1.00 41.16 84 ARG D N 1
ATOM 5866 C CA . ARG D 1 84 ? 8.274 31.168 98.915 1.00 41.51 84 ARG D CA 1
ATOM 5867 C C . ARG D 1 84 ? 9.397 30.207 99.297 1.00 40.41 84 ARG D C 1
ATOM 5868 O O . ARG D 1 84 ? 9.561 29.887 100.473 1.00 40.95 84 ARG D O 1
ATOM 5876 N N . LEU D 1 85 ? 10.174 29.732 98.318 1.00 38.93 85 LEU D N 1
ATOM 5877 C CA . LEU D 1 85 ? 11.319 28.860 98.617 1.00 37.58 85 LEU D CA 1
ATOM 5878 C C . LEU D 1 85 ? 12.578 29.624 99.054 1.00 37.83 85 LEU D C 1
ATOM 5879 O O . LEU D 1 85 ? 13.440 29.045 99.712 1.00 38.06 85 LEU D O 1
ATOM 5884 N N . GLY D 1 86 ? 12.703 30.895 98.662 1.00 38.20 86 GLY D N 1
ATOM 5885 C CA . GLY D 1 86 ? 13.911 31.677 98.939 1.00 38.56 86 GLY D CA 1
ATOM 5886 C C . GLY D 1 86 ? 15.117 31.288 98.092 1.00 37.61 86 GLY D C 1
ATOM 5887 O O . GLY D 1 86 ? 16.255 31.451 98.525 1.00 38.29 86 GLY D O 1
ATOM 5888 N N . GLY D 1 87 ? 14.859 30.774 96.885 1.00 36.14 87 GLY D N 1
ATOM 5889 C CA . GLY D 1 87 ? 15.903 30.240 95.999 1.00 34.51 87 GLY D CA 1
ATOM 5890 C C . GLY D 1 87 ? 15.303 29.251 95.017 1.00 32.33 87 GLY D C 1
ATOM 5891 O O . GLY D 1 87 ? 14.084 29.082 94.960 1.00 32.62 87 GLY D O 1
ATOM 5892 N N . LEU D 1 88 ? 16.145 28.618 94.207 1.00 30.97 88 LEU D N 1
ATOM 5893 C CA . LEU D 1 88 ? 15.683 27.525 93.347 1.00 28.94 88 LEU D CA 1
ATOM 5894 C C . LEU D 1 88 ? 16.877 26.710 92.951 1.00 27.93 88 LEU D C 1
ATOM 5895 O O . LEU D 1 88 ? 17.824 27.239 92.378 1.00 27.51 88 LEU D O 1
ATOM 5900 N N . ASP D 1 89 ? 16.854 25.432 93.309 1.00 27.09 89 ASP D N 1
ATOM 5901 C CA . ASP D 1 89 ? 17.948 24.526 93.008 1.00 26.34 89 ASP D CA 1
ATOM 5902 C C . ASP D 1 89 ? 17.576 23.487 91.955 1.00 25.25 89 ASP D C 1
ATOM 5903 O O . ASP D 1 89 ? 18.467 23.017 91.229 1.00 24.86 89 ASP D O 1
ATOM 5908 N N . ILE D 1 90 ? 16.296 23.112 91.893 1.00 24.26 90 ILE D N 1
ATOM 5909 C CA . ILE D 1 90 ? 15.837 21.982 91.042 1.00 23.43 90 ILE D CA 1
ATOM 5910 C C . ILE D 1 90 ? 14.515 22.362 90.435 1.00 22.38 90 ILE D C 1
ATOM 5911 O O . ILE D 1 90 ? 13.614 22.840 91.147 1.00 24.24 90 ILE D O 1
ATOM 5916 N N . LEU D 1 91 ? 14.396 22.213 89.126 1.00 29.92 91 LEU D N 1
ATOM 5917 C CA . LEU D 1 91 ? 13.130 22.361 88.441 1.00 29.42 91 LEU D CA 1
ATOM 5918 C C . LEU D 1 91 ? 12.812 21.062 87.709 1.00 29.00 91 LEU D C 1
ATOM 5919 O O . LEU D 1 91 ? 13.621 20.598 86.875 1.00 28.24 91 LEU D O 1
ATOM 5924 N N . VAL D 1 92 ? 11.633 20.517 87.964 1.00 29.90 92 VAL D N 1
ATOM 5925 C CA . VAL D 1 92 ? 11.093 19.401 87.179 1.00 30.16 92 VAL D CA 1
ATOM 5926 C C . VAL D 1 92 ? 9.922 19.894 86.360 1.00 31.07 92 VAL D C 1
ATOM 5927 O O . VAL D 1 92 ? 8.871 20.226 86.915 1.00 32.44 92 VAL D O 1
ATOM 5931 N N . ALA D 1 93 ? 10.100 19.935 85.037 1.00 31.19 93 ALA D N 1
ATOM 5932 C CA . ALA D 1 93 ? 9.069 20.425 84.135 1.00 32.73 93 ALA D CA 1
ATOM 5933 C C . ALA D 1 93 ? 8.215 19.261 83.633 1.00 35.26 93 ALA D C 1
ATOM 5934 O O . ALA D 1 93 ? 8.514 18.658 82.611 1.00 33.60 93 ALA D O 1
ATOM 5936 N N . GLY D 1 94 ? 7.182 18.930 84.406 1.00 38.57 94 GLY D N 1
ATOM 5937 C CA . GLY D 1 94 ? 6.317 17.775 84.143 1.00 41.12 94 GLY D CA 1
ATOM 5938 C C . GLY D 1 94 ? 4.926 18.099 83.615 1.00 43.37 94 GLY D C 1
ATOM 5939 O O . GLY D 1 94 ? 4.137 17.182 83.326 1.00 44.52 94 GLY D O 1
ATOM 5940 N N . GLY D 1 95 ? 4.595 19.390 83.505 1.00 44.93 95 GLY D N 1
ATOM 5941 C CA . GLY D 1 95 ? 3.299 19.788 82.955 1.00 46.32 95 GLY D CA 1
ATOM 5942 C C . GLY D 1 95 ? 3.258 19.324 81.513 1.00 46.66 95 GLY D C 1
ATOM 5943 O O . GLY D 1 95 ? 4.219 19.541 80.773 1.00 46.72 95 GLY D O 1
ATOM 5944 N N . ALA D 1 96 ? 2.180 18.649 81.132 1.00 47.99 96 ALA D N 1
ATOM 5945 C CA . ALA D 1 96 ? 2.102 18.039 79.816 1.00 48.32 96 ALA D CA 1
ATOM 5946 C C . ALA D 1 96 ? 0.703 17.488 79.520 1.00 49.58 96 ALA D C 1
ATOM 5947 O O . ALA D 1 96 ? 0.044 16.913 80.406 1.00 50.98 96 ALA D O 1
ATOM 5949 N N . LEU D 1 97 ? 0.254 17.688 78.283 1.00 49.44 97 LEU D N 1
ATOM 5950 C CA . LEU D 1 97 ? -0.948 17.050 77.764 1.00 50.52 97 LEU D CA 1
ATOM 5951 C C . LEU D 1 97 ? -0.539 15.760 77.055 1.00 49.91 97 LEU D C 1
ATOM 5952 O O . LEU D 1 97 ? 0.312 15.794 76.180 1.00 48.75 97 LEU D O 1
ATOM 5957 N N . LYS D 1 98 ? -1.162 14.640 77.416 1.00 50.66 98 LYS D N 1
ATOM 5958 C CA . LYS D 1 98 ? -0.872 13.352 76.786 1.00 50.53 98 LYS D CA 1
ATOM 5959 C C . LYS D 1 98 ? -2.147 12.799 76.197 1.00 50.81 98 LYS D C 1
ATOM 5960 O O . LYS D 1 98 ? -3.120 12.579 76.907 1.00 52.60 98 LYS D O 1
ATOM 5966 N N . GLY D 1 99 ? -2.146 12.573 74.895 1.00 49.68 99 GLY D N 1
ATOM 5967 C CA . GLY D 1 99 ? -3.348 12.103 74.240 1.00 49.94 99 GLY D CA 1
ATOM 5968 C C . GLY D 1 99 ? -3.168 12.032 72.743 1.00 48.32 99 GLY D C 1
ATOM 5969 O O . GLY D 1 99 ? -2.325 12.720 72.179 1.00 47.95 99 GLY D O 1
ATOM 5970 N N . GLY D 1 100 ? -3.969 11.188 72.110 1.00 47.54 100 GLY D N 1
ATOM 5971 C CA . GLY D 1 100 ? -3.958 11.031 70.655 1.00 46.28 100 GLY D CA 1
ATOM 5972 C C . GLY D 1 100 ? -5.182 11.694 70.057 1.00 45.74 100 GLY D C 1
ATOM 5973 O O . GLY D 1 100 ? -6.160 11.958 70.737 1.00 47.32 100 GLY D O 1
ATOM 5974 N N . THR D 1 101 ? -5.121 11.946 68.767 1.00 44.28 101 THR D N 1
ATOM 5975 C CA . THR D 1 101 ? -6.132 12.726 68.076 1.00 43.59 101 THR D CA 1
ATOM 5976 C C . THR D 1 101 ? -6.872 11.932 67.009 1.00 42.05 101 THR D C 1
ATOM 5977 O O . THR D 1 101 ? -8.085 12.080 66.863 1.00 42.94 101 THR D O 1
ATOM 5981 N N . GLY D 1 102 ? -6.149 11.075 66.302 1.00 39.44 102 GLY D N 1
ATOM 5982 C CA . GLY D 1 102 ? -6.631 10.446 65.081 1.00 38.40 102 GLY D CA 1
ATOM 5983 C C . GLY D 1 102 ? -5.504 10.460 64.063 1.00 36.45 102 GLY D C 1
ATOM 5984 O O . GLY D 1 102 ? -4.370 10.799 64.402 1.00 35.34 102 GLY D O 1
ATOM 5985 N N . ASN D 1 103 ? -5.813 10.120 62.823 1.00 35.77 103 ASN D N 1
ATOM 5986 C CA . ASN D 1 103 ? -4.802 10.038 61.772 1.00 34.61 103 ASN D CA 1
ATOM 5987 C C . ASN D 1 103 ? -4.306 11.430 61.403 1.00 34.02 103 ASN D C 1
ATOM 5988 O O . ASN D 1 103 ? -5.045 12.414 61.543 1.00 33.04 103 ASN D O 1
ATOM 5993 N N . PHE D 1 104 ? -3.045 11.495 60.960 1.00 32.38 104 PHE D N 1
ATOM 5994 C CA . PHE D 1 104 ? -2.417 12.744 60.595 1.00 32.03 104 PHE D CA 1
ATOM 5995 C C . PHE D 1 104 ? -3.212 13.515 59.532 1.00 32.59 104 PHE D C 1
ATOM 5996 O O . PHE D 1 104 ? -3.300 14.731 59.580 1.00 32.50 104 PHE D O 1
ATOM 6004 N N . LEU D 1 105 ? -3.772 12.795 58.578 1.00 21.69 105 LEU D N 1
ATOM 6005 C CA . LEU D 1 105 ? -4.570 13.402 57.507 1.00 23.63 105 LEU D CA 1
ATOM 6006 C C . LEU D 1 105 ? -5.689 14.309 58.045 1.00 23.75 105 LEU D C 1
ATOM 6007 O O . LEU D 1 105 ? -6.018 15.314 57.411 1.00 23.69 105 LEU D O 1
ATOM 6012 N N . ASP D 1 106 ? -6.221 13.959 59.213 1.00 24.48 106 ASP D N 1
ATOM 6013 C CA . ASP D 1 106 ? -7.386 14.640 59.816 1.00 26.10 106 ASP D CA 1
ATOM 6014 C C . ASP D 1 106 ? -7.047 15.501 61.005 1.00 24.82 106 ASP D C 1
ATOM 6015 O O . ASP D 1 106 ? -7.963 15.986 61.670 1.00 24.49 106 ASP D O 1
ATOM 6020 N N . LEU D 1 107 ? -5.760 15.683 61.300 1.00 23.16 107 LEU D N 1
ATOM 6021 C CA . LEU D 1 107 ? -5.349 16.465 62.472 1.00 22.61 107 LEU D CA 1
ATOM 6022 C C . LEU D 1 107 ? -5.656 17.949 62.269 1.00 21.91 107 LEU D C 1
ATOM 6023 O O . LEU D 1 107 ? -5.247 18.560 61.295 1.00 21.94 107 LEU D O 1
ATOM 6028 N N . SER D 1 108 ? -6.394 18.530 63.197 1.00 23.06 108 SER D N 1
ATOM 6029 C CA . SER D 1 108 ? -6.817 19.926 63.038 1.00 23.66 108 SER D CA 1
ATOM 6030 C C . SER D 1 108 ? -5.740 20.903 63.533 1.00 22.98 108 SER D C 1
ATOM 6031 O O . SER D 1 108 ? -4.844 20.535 64.332 1.00 21.93 108 SER D O 1
ATOM 6034 N N . ASP D 1 109 ? -5.851 22.149 63.086 1.00 23.37 109 ASP D N 1
ATOM 6035 C CA . ASP D 1 109 ? -4.957 23.225 63.544 1.00 23.87 109 ASP D CA 1
ATOM 6036 C C . ASP D 1 109 ? -5.073 23.379 65.030 1.00 23.34 109 ASP D C 1
ATOM 6037 O O . ASP D 1 109 ? -4.081 23.598 65.712 1.00 22.68 109 ASP D O 1
ATOM 6042 N N . ALA D 1 110 ? -6.301 23.265 65.549 1.00 23.89 110 ALA D N 1
ATOM 6043 C CA . ALA D 1 110 ? -6.553 23.432 66.984 1.00 24.24 110 ALA D CA 1
ATOM 6044 C C . ALA D 1 110 ? -5.855 22.390 67.868 1.00 23.14 110 ALA D C 1
ATOM 6045 O O . ALA D 1 110 ? -5.374 22.717 68.956 1.00 23.43 110 ALA D O 1
ATOM 6047 N N . ASP D 1 111 ? -5.845 21.125 67.429 1.00 21.29 111 ASP D N 1
ATOM 6048 C CA . ASP D 1 111 ? -5.150 20.074 68.202 1.00 21.72 111 ASP D CA 1
ATOM 6049 C C . ASP D 1 111 ? -3.630 20.233 68.069 1.00 19.45 111 ASP D C 1
ATOM 6050 O O . ASP D 1 111 ? -2.906 20.091 69.037 1.00 20.16 111 ASP D O 1
ATOM 6055 N N . TRP D 1 112 ? -3.149 20.485 66.867 1.00 19.10 112 TRP D N 1
ATOM 6056 C CA . TRP D 1 112 ? -1.712 20.832 66.681 1.00 18.73 112 TRP D CA 1
ATOM 6057 C C . TRP D 1 112 ? -1.275 21.950 67.646 1.00 19.17 112 TRP D C 1
ATOM 6058 O O . TRP D 1 112 ? -0.353 21.775 68.481 1.00 17.56 112 TRP D O 1
ATOM 6069 N N . ASP D 1 113 ? -1.971 23.088 67.586 1.00 21.36 113 ASP D N 1
ATOM 6070 C CA . ASP D 1 113 ? -1.650 24.235 68.457 1.00 22.84 113 ASP D CA 1
ATOM 6071 C C . ASP D 1 113 ? -1.688 23.944 69.947 1.00 23.45 113 ASP D C 1
ATOM 6072 O O . ASP D 1 113 ? -0.861 24.453 70.711 1.00 25.06 113 ASP D O 1
ATOM 6077 N N . ARG D 1 114 ? -2.625 23.123 70.393 1.00 23.63 114 ARG D N 1
ATOM 6078 C CA . ARG D 1 114 ? -2.739 22.844 71.817 1.00 25.33 114 ARG D CA 1
ATOM 6079 C C . ARG D 1 114 ? -1.558 22.016 72.356 1.00 24.34 114 ARG D C 1
ATOM 6080 O O . ARG D 1 114 ? -1.022 22.284 73.410 1.00 23.99 114 ARG D O 1
ATOM 6088 N N . TYR D 1 115 ? -1.193 20.971 71.626 1.00 23.25 115 TYR D N 1
ATOM 6089 C CA . TYR D 1 115 ? -0.077 20.151 72.043 1.00 23.73 115 TYR D CA 1
ATOM 6090 C C . TYR D 1 115 ? 1.233 20.918 71.923 1.00 24.15 115 TYR D C 1
ATOM 6091 O O . TYR D 1 115 ? 2.043 20.838 72.799 1.00 25.54 115 TYR D O 1
ATOM 6100 N N . VAL D 1 116 ? 1.441 21.648 70.837 1.00 24.32 116 VAL D N 1
ATOM 6101 C CA . VAL D 1 116 ? 2.694 22.380 70.675 1.00 26.03 116 VAL D CA 1
ATOM 6102 C C . VAL D 1 116 ? 2.756 23.498 71.734 1.00 28.17 116 VAL D C 1
ATOM 6103 O O . VAL D 1 116 ? 3.751 23.580 72.484 1.00 28.80 116 VAL D O 1
ATOM 6107 N N . ASP D 1 117 ? 1.671 24.286 71.871 1.00 28.87 117 ASP D N 1
ATOM 6108 C CA . ASP D 1 117 ? 1.648 25.362 72.885 1.00 30.67 117 ASP D CA 1
ATOM 6109 C C . ASP D 1 117 ? 1.836 24.857 74.321 1.00 30.96 117 ASP D C 1
ATOM 6110 O O . ASP D 1 117 ? 2.678 25.386 75.089 1.00 30.75 117 ASP D O 1
ATOM 6115 N N . VAL D 1 118 ? 1.103 23.811 74.700 1.00 29.87 118 VAL D N 1
ATOM 6116 C CA . VAL D 1 118 ? 1.184 23.359 76.092 1.00 30.93 118 VAL D CA 1
ATOM 6117 C C . VAL D 1 118 ? 2.464 22.564 76.394 1.00 31.18 118 VAL D C 1
ATOM 6118 O O . VAL D 1 118 ? 3.190 22.885 77.331 1.00 33.39 118 VAL D O 1
ATOM 6122 N N . ASN D 1 119 ? 2.748 21.532 75.603 1.00 30.05 119 ASN D N 1
ATOM 6123 C CA . ASN D 1 119 ? 3.903 20.643 75.883 1.00 30.64 119 ASN D CA 1
ATOM 6124 C C . ASN D 1 119 ? 5.264 21.324 75.590 1.00 30.52 119 ASN D C 1
ATOM 6125 O O . ASN D 1 119 ? 6.202 21.269 76.401 1.00 32.52 119 ASN D O 1
ATOM 6130 N N . MET D 1 120 ? 5.363 21.973 74.441 1.00 23.54 120 MET D N 1
ATOM 6131 C CA . MET D 1 120 ? 6.646 22.496 73.984 1.00 23.73 120 MET D CA 1
ATOM 6132 C C . MET D 1 120 ? 6.872 23.924 74.501 1.00 22.95 120 MET D C 1
ATOM 6133 O O . MET D 1 120 ? 7.825 24.179 75.227 1.00 23.07 120 MET D O 1
ATOM 6138 N N . THR D 1 121 ? 5.991 24.840 74.128 1.00 23.35 121 THR D N 1
ATOM 6139 C CA . THR D 1 121 ? 6.150 26.256 74.506 1.00 23.47 121 THR D CA 1
ATOM 6140 C C . THR D 1 121 ? 6.012 26.407 76.006 1.00 22.98 121 THR D C 1
ATOM 6141 O O . THR D 1 121 ? 6.788 27.136 76.636 1.00 23.68 121 THR D O 1
ATOM 6145 N N . GLY D 1 122 ? 5.097 25.642 76.613 1.00 23.98 122 GLY D N 1
ATOM 6146 C CA . GLY D 1 122 ? 4.946 25.657 78.054 1.00 23.00 122 GLY D CA 1
ATOM 6147 C C . GLY D 1 122 ? 6.199 25.218 78.780 1.00 22.62 122 GLY D C 1
ATOM 6148 O O . GLY D 1 122 ? 6.568 25.788 79.845 1.00 22.57 122 GLY D O 1
ATOM 6149 N N . THR D 1 123 ? 6.878 24.191 78.233 1.00 21.06 123 THR D N 1
ATOM 6150 C CA . THR D 1 123 ? 8.113 23.725 78.813 1.00 20.27 123 THR D CA 1
ATOM 6151 C C . THR D 1 123 ? 9.204 24.753 78.606 1.00 18.87 123 THR D C 1
ATOM 6152 O O . THR D 1 123 ? 10.016 24.940 79.479 1.00 19.87 123 THR D O 1
ATOM 6156 N N . PHE D 1 124 ? 9.231 25.391 77.455 1.00 19.23 124 PHE D N 1
ATOM 6157 C CA . PHE D 1 124 ? 10.205 26.452 77.173 1.00 19.83 124 PHE D CA 1
ATOM 6158 C C . PHE D 1 124 ? 10.074 27.604 78.189 1.00 20.27 124 PHE D C 1
ATOM 6159 O O . PHE D 1 124 ? 11.080 28.049 78.757 1.00 19.94 124 PHE D O 1
ATOM 6167 N N . LEU D 1 125 ? 8.830 28.027 78.431 1.00 20.49 125 LEU D N 1
ATOM 6168 C CA . LEU D 1 125 ? 8.552 29.231 79.252 1.00 21.31 125 LEU D CA 1
ATOM 6169 C C . LEU D 1 125 ? 8.854 28.981 80.720 1.00 21.96 125 LEU D C 1
ATOM 6170 O O . LEU D 1 125 ? 9.375 29.856 81.401 1.00 22.88 125 LEU D O 1
ATOM 6175 N N . THR D 1 126 ? 8.567 27.761 81.179 1.00 21.44 126 THR D N 1
ATOM 6176 C CA . THR D 1 126 ? 8.837 27.320 82.526 1.00 21.67 126 THR D CA 1
ATOM 6177 C C . THR D 1 126 ? 10.335 27.209 82.775 1.00 20.86 126 THR D C 1
ATOM 6178 O O . THR D 1 126 ? 10.833 27.641 83.822 1.00 19.81 126 THR D O 1
ATOM 6182 N N . CYS D 1 127 ? 11.050 26.584 81.828 1.00 20.27 127 CYS D N 1
ATOM 6183 C CA . CYS D 1 127 ? 12.477 26.376 81.975 1.00 20.14 127 CYS D CA 1
ATOM 6184 C C . CYS D 1 127 ? 13.329 27.681 81.884 1.00 19.44 127 CYS D C 1
ATOM 6185 O O . CYS D 1 127 ? 14.352 27.809 82.553 1.00 19.82 127 CYS D O 1
ATOM 6188 N N . ARG D 1 128 ? 12.928 28.605 81.032 1.00 20.10 128 ARG D N 1
ATOM 6189 C CA . ARG D 1 128 ? 13.586 29.910 80.929 1.00 20.99 128 ARG D CA 1
ATOM 6190 C C . ARG D 1 128 ? 13.414 30.680 82.239 1.00 21.90 128 ARG D C 1
ATOM 6191 O O . ARG D 1 128 ? 14.378 31.261 82.795 1.00 22.36 128 ARG D O 1
ATOM 6199 N N . ALA D 1 129 ? 12.190 30.657 82.757 1.00 22.07 129 ALA D N 1
ATOM 6200 C CA . ALA D 1 129 ? 11.900 31.370 84.013 1.00 23.42 129 ALA D CA 1
ATOM 6201 C C . ALA D 1 129 ? 12.695 30.770 85.139 1.00 23.69 129 ALA D C 1
ATOM 6202 O O . ALA D 1 129 ? 13.285 31.486 85.943 1.00 26.05 129 ALA D O 1
ATOM 6204 N N . GLY D 1 130 ? 12.724 29.445 85.196 1.00 23.15 130 GLY D N 1
ATOM 6205 C CA . GLY D 1 130 ? 13.479 28.727 86.213 1.00 23.05 130 GLY D CA 1
ATOM 6206 C C . GLY D 1 130 ? 14.984 28.925 86.128 1.00 22.97 130 GLY D C 1
ATOM 6207 O O . GLY D 1 130 ? 15.632 29.101 87.159 1.00 23.86 130 GLY D O 1
ATOM 6208 N N . ALA D 1 131 ? 15.534 28.847 84.908 1.00 21.47 131 ALA D N 1
ATOM 6209 C CA . ALA D 1 131 ? 16.964 28.998 84.687 1.00 21.71 131 ALA D CA 1
ATOM 6210 C C . ALA D 1 131 ? 17.390 30.406 85.110 1.00 22.50 131 ALA D C 1
ATOM 6211 O O . ALA D 1 131 ? 18.453 30.597 85.738 1.00 22.93 131 ALA D O 1
ATOM 6213 N N . ARG D 1 132 ? 16.569 31.372 84.744 1.00 22.26 132 ARG D N 1
ATOM 6214 C CA . ARG D 1 132 ? 16.813 32.781 85.149 1.00 24.67 132 ARG D CA 1
ATOM 6215 C C . ARG D 1 132 ? 16.830 32.950 86.660 1.00 25.44 132 ARG D C 1
ATOM 6216 O O . ARG D 1 132 ? 17.748 33.584 87.203 1.00 27.55 132 ARG D O 1
ATOM 6224 N N . ALA D 1 133 ? 15.871 32.329 87.349 1.00 25.44 133 ALA D N 1
ATOM 6225 C CA . ALA D 1 133 ? 15.843 32.347 88.834 1.00 26.32 133 ALA D CA 1
ATOM 6226 C C . ALA D 1 133 ? 16.991 31.582 89.497 1.00 27.08 133 ALA D C 1
ATOM 6227 O O . ALA D 1 133 ? 17.474 31.962 90.575 1.00 27.47 133 ALA D O 1
ATOM 6229 N N . MET D 1 134 ? 17.447 30.495 88.863 1.00 25.30 134 MET D N 1
ATOM 6230 C CA . MET D 1 134 ? 18.594 29.761 89.378 1.00 26.54 134 MET D CA 1
ATOM 6231 C C . MET D 1 134 ? 19.863 30.599 89.303 1.00 27.17 134 MET D C 1
ATOM 6232 O O . MET D 1 134 ? 20.665 30.557 90.217 1.00 29.75 134 MET D O 1
ATOM 6237 N N . VAL D 1 135 ? 20.053 31.321 88.198 1.00 26.94 135 VAL D N 1
ATOM 6238 C CA . VAL D 1 135 ? 21.229 32.173 88.028 1.00 29.13 135 VAL D CA 1
ATOM 6239 C C . VAL D 1 135 ? 21.142 33.376 88.987 1.00 30.88 135 VAL D C 1
ATOM 6240 O O . VAL D 1 135 ? 22.119 33.730 89.629 1.00 33.06 135 VAL D O 1
ATOM 6244 N N . ALA D 1 136 ? 19.959 33.964 89.115 1.00 30.86 136 ALA D N 1
ATOM 6245 C CA . ALA D 1 136 ? 19.760 35.081 90.073 1.00 33.05 136 ALA D CA 1
ATOM 6246 C C . ALA D 1 136 ? 20.090 34.633 91.504 1.00 34.94 136 ALA D C 1
ATOM 6247 O O . ALA D 1 136 ? 20.675 35.396 92.275 1.00 37.96 136 ALA D O 1
ATOM 6249 N N . ALA D 1 137 ? 19.751 33.384 91.836 1.00 34.61 137 ALA D N 1
ATOM 6250 C CA . ALA D 1 137 ? 20.020 32.798 93.164 1.00 36.70 137 ALA D CA 1
ATOM 6251 C C . ALA D 1 137 ? 21.445 32.266 93.385 1.00 38.74 137 ALA D C 1
ATOM 6252 O O . ALA D 1 137 ? 21.748 31.785 94.472 1.00 41.20 137 ALA D O 1
ATOM 6254 N N . GLY D 1 138 ? 22.307 32.325 92.369 1.00 38.74 138 GLY D N 1
ATOM 6255 C CA . GLY D 1 138 ? 23.727 31.988 92.526 1.00 41.13 138 GLY D CA 1
ATOM 6256 C C . GLY D 1 138 ? 24.160 30.559 92.206 1.00 41.53 138 GLY D C 1
ATOM 6257 O O . GLY D 1 138 ? 25.088 30.026 92.821 1.00 44.10 138 GLY D O 1
ATOM 6258 N N . ALA D 1 139 ? 23.516 29.945 91.222 1.00 39.96 139 ALA D N 1
ATOM 6259 C CA . ALA D 1 139 ? 23.868 28.588 90.794 1.00 40.37 139 ALA D CA 1
ATOM 6260 C C . ALA D 1 139 ? 25.364 28.476 90.507 1.00 43.59 139 ALA D C 1
ATOM 6261 O O . ALA D 1 139 ? 25.947 29.358 89.874 1.00 44.01 139 ALA D O 1
ATOM 6263 N N . ARG D 1 144 ? 28.478 23.344 93.356 1.00 42.73 144 ARG D N 1
ATOM 6264 C CA . ARG D 1 144 ? 27.272 22.562 93.095 1.00 40.45 144 ARG D CA 1
ATOM 6265 C C . ARG D 1 144 ? 26.398 23.210 92.023 1.00 38.02 144 ARG D C 1
ATOM 6266 O O . ARG D 1 144 ? 26.106 24.417 92.062 1.00 38.05 144 ARG D O 1
ATOM 6268 N N . SER D 1 145 ? 25.967 22.401 91.069 1.00 35.57 145 SER D N 1
ATOM 6269 C CA . SER D 1 145 ? 25.149 22.886 89.962 1.00 33.18 145 SER D CA 1
ATOM 6270 C C . SER D 1 145 ? 23.661 22.798 90.271 1.00 30.54 145 SER D C 1
ATOM 6271 O O . SER D 1 145 ? 23.217 21.828 90.895 1.00 31.44 145 SER D O 1
ATOM 6274 N N . ALA D 1 146 ? 22.893 23.795 89.819 1.00 27.84 146 ALA D N 1
ATOM 6275 C CA . ALA D 1 146 ? 21.446 23.681 89.755 1.00 25.08 146 ALA D CA 1
ATOM 6276 C C . ALA D 1 146 ? 21.045 22.636 88.678 1.00 22.90 146 ALA D C 1
ATOM 6277 O O . ALA D 1 146 ? 21.862 22.236 87.848 1.00 22.22 146 ALA D O 1
ATOM 6279 N N . ARG D 1 147 ? 19.789 22.205 88.713 1.00 21.28 147 ARG D N 1
ATOM 6280 C CA . ARG D 1 147 ? 19.331 21.070 87.892 1.00 20.13 147 ARG D CA 1
ATOM 6281 C C . ARG D 1 147 ? 17.976 21.307 87.278 1.00 19.18 147 ARG D C 1
ATOM 6282 O O . ARG D 1 147 ? 17.001 21.615 87.967 1.00 20.50 147 ARG D O 1
ATOM 6290 N N . ILE D 1 148 ? 17.891 21.157 85.965 1.00 18.70 148 ILE D N 1
ATOM 6291 C CA . ILE D 1 148 ? 16.620 21.217 85.279 1.00 17.67 148 ILE D CA 1
ATOM 6292 C C . ILE D 1 148 ? 16.377 19.813 84.722 1.00 18.14 148 ILE D C 1
ATOM 6293 O O . ILE D 1 148 ? 17.254 19.231 84.038 1.00 17.15 148 ILE D O 1
ATOM 6298 N N . ILE D 1 149 ? 15.199 19.283 85.018 1.00 17.88 149 ILE D N 1
ATOM 6299 C CA . ILE D 1 149 ? 14.791 17.942 84.555 1.00 17.26 149 ILE D CA 1
ATOM 6300 C C . ILE D 1 149 ? 13.494 18.054 83.748 1.00 16.43 149 ILE D C 1
ATOM 6301 O O . ILE D 1 149 ? 12.435 18.544 84.223 1.00 16.51 149 ILE D O 1
ATOM 6306 N N . THR D 1 150 ? 13.563 17.649 82.488 1.00 15.51 150 THR D N 1
ATOM 6307 C CA . THR D 1 150 ? 12.380 17.670 81.654 1.00 15.78 150 THR D CA 1
ATOM 6308 C C . THR D 1 150 ? 11.773 16.251 81.555 1.00 16.81 150 THR D C 1
ATOM 6309 O O . THR D 1 150 ? 12.511 15.241 81.600 1.00 17.64 150 THR D O 1
ATOM 6313 N N . ILE D 1 151 ? 10.458 16.177 81.433 1.00 18.34 151 ILE D N 1
ATOM 6314 C CA . ILE D 1 151 ? 9.771 14.873 81.258 1.00 19.24 151 ILE D CA 1
ATOM 6315 C C . ILE D 1 151 ? 9.320 14.805 79.824 1.00 19.31 151 ILE D C 1
ATOM 6316 O O . ILE D 1 151 ? 8.392 15.499 79.405 1.00 21.11 151 ILE D O 1
ATOM 6321 N N . GLY D 1 152 ? 10.031 14.002 79.050 1.00 18.40 152 GLY D N 1
ATOM 6322 C CA . GLY D 1 152 ? 9.645 13.716 77.698 1.00 17.70 152 GLY D CA 1
ATOM 6323 C C . GLY D 1 152 ? 8.931 12.380 77.622 1.00 17.72 152 GLY D C 1
ATOM 6324 O O . GLY D 1 152 ? 8.072 12.092 78.441 1.00 18.44 152 GLY D O 1
ATOM 6325 N N . SER D 1 153 ? 9.351 11.543 76.669 1.00 16.79 153 SER D N 1
ATOM 6326 C CA . SER D 1 153 ? 8.686 10.282 76.422 1.00 16.19 153 SER D CA 1
ATOM 6327 C C . SER D 1 153 ? 9.545 9.441 75.489 1.00 14.47 153 SER D C 1
ATOM 6328 O O . SER D 1 153 ? 10.408 9.953 74.753 1.00 13.55 153 SER D O 1
ATOM 6331 N N . VAL D 1 154 ? 9.278 8.143 75.471 1.00 13.94 154 VAL D N 1
ATOM 6332 C CA . VAL D 1 154 ? 9.805 7.301 74.359 1.00 13.83 154 VAL D CA 1
ATOM 6333 C C . VAL D 1 154 ? 9.379 7.902 73.011 1.00 12.06 154 VAL D C 1
ATOM 6334 O O . VAL D 1 154 ? 10.071 7.799 72.014 1.00 12.32 154 VAL D O 1
ATOM 6338 N N . ASN D 1 155 ? 8.228 8.570 72.996 1.00 12.58 155 ASN D N 1
ATOM 6339 C CA . ASN D 1 155 ? 7.732 9.300 71.801 1.00 12.64 155 ASN D CA 1
ATOM 6340 C C . ASN D 1 155 ? 8.573 10.500 71.394 1.00 12.84 155 ASN D C 1
ATOM 6341 O O . ASN D 1 155 ? 8.348 11.109 70.317 1.00 13.37 155 ASN D O 1
ATOM 6346 N N . SER D 1 156 ? 9.578 10.842 72.221 1.00 11.97 156 SER D N 1
ATOM 6347 C CA . SER D 1 156 ? 10.591 11.813 71.776 1.00 12.27 156 SER D CA 1
ATOM 6348 C C . SER D 1 156 ? 11.518 11.243 70.702 1.00 12.35 156 SER D C 1
ATOM 6349 O O . SER D 1 156 ? 12.237 12.008 70.063 1.00 12.43 156 SER D O 1
ATOM 6352 N N . PHE D 1 157 ? 11.544 9.907 70.567 1.00 11.96 157 PHE D N 1
ATOM 6353 C CA . PHE D 1 157 ? 12.421 9.226 69.644 1.00 12.83 157 PHE D CA 1
ATOM 6354 C C . PHE D 1 157 ? 11.744 8.299 68.641 1.00 13.57 157 PHE D C 1
ATOM 6355 O O . PHE D 1 157 ? 12.284 8.103 67.524 1.00 13.69 157 PHE D O 1
ATOM 6363 N N . MET D 1 158 ? 10.643 7.662 69.049 1.00 13.27 158 MET D N 1
ATOM 6364 C CA . MET D 1 158 ? 9.880 6.761 68.173 1.00 14.79 158 MET D CA 1
ATOM 6365 C C . MET D 1 158 ? 8.378 7.094 68.279 1.00 14.18 158 MET D C 1
ATOM 6366 O O . MET D 1 158 ? 7.895 7.448 69.338 1.00 14.00 158 MET D O 1
ATOM 6371 N N . ALA D 1 159 ? 7.667 7.053 67.154 1.00 13.41 159 ALA D N 1
ATOM 6372 C CA . ALA D 1 159 ? 6.276 7.491 67.084 1.00 13.66 159 ALA D CA 1
ATOM 6373 C C . ALA D 1 159 ? 5.217 6.380 67.299 1.00 14.71 159 ALA D C 1
ATOM 6374 O O . ALA D 1 159 ? 5.278 5.291 66.691 1.00 14.95 159 ALA D O 1
ATOM 6376 N N . GLU D 1 160 ? 4.301 6.645 68.217 1.00 17.04 160 GLU D N 1
ATOM 6377 C CA . GLU D 1 160 ? 3.050 5.882 68.367 1.00 19.32 160 GLU D CA 1
ATOM 6378 C C . GLU D 1 160 ? 2.086 6.313 67.264 1.00 17.73 160 GLU D C 1
ATOM 6379 O O . GLU D 1 160 ? 2.212 7.424 66.759 1.00 17.29 160 GLU D O 1
ATOM 6385 N N . PRO D 1 161 ? 1.121 5.458 66.891 1.00 17.74 161 PRO D N 1
ATOM 6386 C CA . PRO D 1 161 ? 0.176 5.854 65.855 1.00 17.52 161 PRO D CA 1
ATOM 6387 C C . PRO D 1 161 ? -0.846 6.912 66.332 1.00 16.98 161 PRO D C 1
ATOM 6388 O O . PRO D 1 161 ? -1.163 6.962 67.496 1.00 16.64 161 PRO D O 1
ATOM 6392 N N . GLU D 1 162 ? -1.307 7.749 65.419 1.00 17.43 162 GLU D N 1
ATOM 6393 C CA . GLU D 1 162 ? -2.482 8.646 65.649 1.00 17.97 162 GLU D CA 1
ATOM 6394 C C . GLU D 1 162 ? -2.288 9.632 66.756 1.00 18.40 162 GLU D C 1
ATOM 6395 O O . GLU D 1 162 ? -3.240 9.964 67.506 1.00 18.93 162 GLU D O 1
ATOM 6401 N N . ALA D 1 163 ? -1.058 10.147 66.859 1.00 17.06 163 ALA D N 1
ATOM 6402 C CA . ALA D 1 163 ? -0.757 11.117 67.899 1.00 17.49 163 ALA D CA 1
ATOM 6403 C C . ALA D 1 163 ? 0.336 12.093 67.427 1.00 16.46 163 ALA D C 1
ATOM 6404 O O . ALA D 1 163 ? 1.204 12.476 68.202 1.00 16.27 163 ALA D O 1
ATOM 6406 N N . ALA D 1 164 ? 0.268 12.513 66.163 1.00 16.93 164 ALA D N 1
ATOM 6407 C CA . ALA D 1 164 ? 1.378 13.230 65.541 1.00 16.20 164 ALA D CA 1
ATOM 6408 C C . ALA D 1 164 ? 1.758 14.526 66.244 1.00 16.69 164 ALA D C 1
ATOM 6409 O O . ALA D 1 164 ? 2.950 14.893 66.265 1.00 16.31 164 ALA D O 1
ATOM 6411 N N . ALA D 1 165 ? 0.763 15.236 66.791 1.00 15.83 165 ALA D N 1
ATOM 6412 C CA . ALA D 1 165 ? 1.043 16.484 67.499 1.00 16.52 165 ALA D CA 1
ATOM 6413 C C . ALA D 1 165 ? 1.774 16.266 68.806 1.00 16.18 165 ALA D C 1
ATOM 6414 O O . ALA D 1 165 ? 2.718 17.014 69.152 1.00 16.13 165 ALA D O 1
ATOM 6416 N N . TYR D 1 166 ? 1.287 15.316 69.581 1.00 15.39 166 TYR D N 1
ATOM 6417 C CA . TYR D 1 166 ? 1.945 14.935 70.828 1.00 15.98 166 TYR D CA 1
ATOM 6418 C C . TYR D 1 166 ? 3.377 14.503 70.553 1.00 13.56 166 TYR D C 1
ATOM 6419 O O . TYR D 1 166 ? 4.313 14.926 71.243 1.00 12.86 166 TYR D O 1
ATOM 6428 N N . VAL D 1 167 ? 3.528 13.638 69.542 1.00 13.50 167 VAL D N 1
ATOM 6429 C CA . VAL D 1 167 ? 4.835 13.089 69.168 1.00 13.07 167 VAL D CA 1
ATOM 6430 C C . VAL D 1 167 ? 5.821 14.188 68.736 1.00 12.82 167 VAL D C 1
ATOM 6431 O O . VAL D 1 167 ? 6.960 14.235 69.225 1.00 12.17 167 VAL D O 1
ATOM 6435 N N . ALA D 1 168 ? 5.398 15.044 67.810 1.00 13.47 168 ALA D N 1
ATOM 6436 C CA . ALA D 1 168 ? 6.222 16.154 67.357 1.00 13.73 168 ALA D CA 1
ATOM 6437 C C . ALA D 1 168 ? 6.704 17.019 68.535 1.00 13.89 168 ALA D C 1
ATOM 6438 O O . ALA D 1 168 ? 7.893 17.370 68.635 1.00 13.41 168 ALA D O 1
ATOM 6440 N N . ALA D 1 169 ? 5.802 17.322 69.461 1.00 14.50 169 ALA D N 1
ATOM 6441 C CA . ALA D 1 169 ? 6.120 18.197 70.594 1.00 15.00 169 ALA D CA 1
ATOM 6442 C C . ALA D 1 169 ? 7.106 17.520 71.543 1.00 15.07 169 ALA D C 1
ATOM 6443 O O . ALA D 1 169 ? 7.955 18.188 72.125 1.00 14.47 169 ALA D O 1
ATOM 6445 N N . LYS D 1 170 ? 7.004 16.199 71.668 1.00 14.01 170 LYS D N 1
ATOM 6446 C CA . LYS D 1 170 ? 7.971 15.457 72.455 1.00 14.41 170 LYS D CA 1
ATOM 6447 C C . LYS D 1 170 ? 9.366 15.462 71.830 1.00 12.57 170 LYS D C 1
ATOM 6448 O O . LYS D 1 170 ? 10.344 15.518 72.546 1.00 14.46 170 LYS D O 1
ATOM 6454 N N . GLY D 1 171 ? 9.453 15.427 70.521 1.00 13.25 171 GLY D N 1
ATOM 6455 C CA . GLY D 1 171 ? 10.747 15.612 69.839 1.00 13.32 171 GLY D CA 1
ATOM 6456 C C . GLY D 1 171 ? 11.300 17.014 70.064 1.00 12.81 171 GLY D C 1
ATOM 6457 O O . GLY D 1 171 ? 12.482 17.172 70.316 1.00 13.18 171 GLY D O 1
ATOM 6458 N N . GLY D 1 172 ? 10.435 18.020 70.047 1.00 12.71 172 GLY D N 1
ATOM 6459 C CA . GLY D 1 172 ? 10.827 19.386 70.365 1.00 12.77 172 GLY D CA 1
ATOM 6460 C C . GLY D 1 172 ? 11.356 19.536 71.784 1.00 13.46 172 GLY D C 1
ATOM 6461 O O . GLY D 1 172 ? 12.364 20.232 72.017 1.00 13.66 172 GLY D O 1
ATOM 6462 N N . VAL D 1 173 ? 10.677 18.916 72.749 1.00 13.80 173 VAL D N 1
ATOM 6463 C CA . VAL D 1 173 ? 11.184 18.890 74.143 1.00 14.29 173 VAL D CA 1
ATOM 6464 C C . VAL D 1 173 ? 12.542 18.235 74.266 1.00 14.18 173 VAL D C 1
ATOM 6465 O O . VAL D 1 173 ? 13.382 18.722 75.031 1.00 13.66 173 VAL D O 1
ATOM 6469 N N . ALA D 1 174 ? 12.754 17.106 73.562 1.00 13.03 174 ALA D N 1
ATOM 6470 C CA . ALA D 1 174 ? 14.042 16.426 73.621 1.00 13.31 174 ALA D CA 1
ATOM 6471 C C . ALA D 1 174 ? 15.179 17.345 73.172 1.00 12.83 174 ALA D C 1
ATOM 6472 O O . ALA D 1 174 ? 16.221 17.383 73.806 1.00 12.56 174 ALA D O 1
ATOM 6474 N N . MET D 1 175 ? 14.995 18.014 72.033 1.00 12.35 175 MET D N 1
ATOM 6475 C CA . MET D 1 175 ? 16.053 18.870 71.484 1.00 11.95 175 MET D CA 1
ATOM 6476 C C . MET D 1 175 ? 16.146 20.183 72.272 1.00 12.91 175 MET D C 1
ATOM 6477 O O . MET D 1 175 ? 17.260 20.717 72.460 1.00 13.03 175 MET D O 1
ATOM 6482 N N . LEU D 1 176 ? 15.019 20.674 72.792 1.00 12.88 176 LEU D N 1
ATOM 6483 C CA . LEU D 1 176 ? 15.071 21.838 73.697 1.00 13.14 176 LEU D CA 1
ATOM 6484 C C . LEU D 1 176 ? 15.970 21.509 74.880 1.00 13.13 176 LEU D C 1
ATOM 6485 O O . LEU D 1 176 ? 16.790 22.315 75.294 1.00 12.88 176 LEU D O 1
ATOM 6490 N N . THR D 1 177 ? 15.847 20.296 75.407 1.00 12.46 177 THR D N 1
ATOM 6491 C CA . THR D 1 177 ? 16.670 19.845 76.527 1.00 12.36 177 THR D CA 1
ATOM 6492 C C . THR D 1 177 ? 18.162 19.863 76.239 1.00 12.71 177 THR D C 1
ATOM 6493 O O . THR D 1 177 ? 18.968 20.266 77.074 1.00 12.90 177 THR D O 1
ATOM 6497 N N . ARG D 1 178 ? 18.548 19.342 75.074 1.00 11.79 178 ARG D N 1
ATOM 6498 C CA . ARG D 1 178 ? 19.952 19.334 74.684 1.00 13.19 178 ARG D CA 1
ATOM 6499 C C . ARG D 1 178 ? 20.503 20.742 74.477 1.00 13.18 178 ARG D C 1
ATOM 6500 O O . ARG D 1 178 ? 21.603 21.042 74.920 1.00 12.43 178 ARG D O 1
ATOM 6508 N N . ALA D 1 179 ? 19.710 21.590 73.836 1.00 13.75 179 ALA D N 1
ATOM 6509 C CA . ALA D 1 179 ? 20.088 22.995 73.617 1.00 14.56 179 ALA D CA 1
ATOM 6510 C C . ALA D 1 179 ? 20.260 23.754 74.921 1.00 14.42 179 ALA D C 1
ATOM 6511 O O . ALA D 1 179 ? 21.252 24.496 75.067 1.00 15.62 179 ALA D O 1
ATOM 6513 N N . MET D 1 180 ? 19.357 23.525 75.877 1.00 14.56 180 MET D N 1
ATOM 6514 C CA A MET D 1 180 ? 19.483 24.139 77.210 0.50 14.78 180 MET D CA 1
ATOM 6515 C CA B MET D 1 180 ? 19.478 24.121 77.229 0.50 14.71 180 MET D CA 1
ATOM 6516 C C . MET D 1 180 ? 20.726 23.645 77.948 1.00 14.85 180 MET D C 1
ATOM 6517 O O . MET D 1 180 ? 21.437 24.442 78.600 1.00 14.52 180 MET D O 1
ATOM 6526 N N . ALA D 1 181 ? 21.029 22.337 77.820 1.00 14.20 181 ALA D N 1
ATOM 6527 C CA . ALA D 1 181 ? 22.216 21.807 78.460 1.00 14.15 181 ALA D CA 1
ATOM 6528 C C . ALA D 1 181 ? 23.479 22.524 77.947 1.00 13.70 181 ALA D C 1
ATOM 6529 O O . ALA D 1 181 ? 24.409 22.825 78.724 1.00 14.78 181 ALA D O 1
ATOM 6531 N N . VAL D 1 182 ? 23.567 22.708 76.628 1.00 13.71 182 VAL D N 1
ATOM 6532 C CA . VAL D 1 182 ? 24.714 23.322 76.020 1.00 14.68 182 VAL D CA 1
ATOM 6533 C C . VAL D 1 182 ? 24.852 24.793 76.502 1.00 15.45 182 VAL D C 1
ATOM 6534 O O . VAL D 1 182 ? 25.946 25.216 76.928 1.00 15.74 182 VAL D O 1
ATOM 6538 N N . ASP D 1 183 ? 23.745 25.529 76.453 1.00 15.78 183 ASP D N 1
ATOM 6539 C CA . ASP D 1 183 ? 23.765 26.980 76.760 1.00 17.71 183 ASP D CA 1
ATOM 6540 C C . ASP D 1 183 ? 23.918 27.280 78.240 1.00 17.87 183 ASP D C 1
ATOM 6541 O O . ASP D 1 183 ? 24.495 28.315 78.602 1.00 19.26 183 ASP D O 1
ATOM 6546 N N . LEU D 1 184 ? 23.427 26.405 79.110 1.00 16.74 184 LEU D N 1
ATOM 6547 C CA . LEU D 1 184 ? 23.425 26.683 80.564 1.00 16.30 184 LEU D CA 1
ATOM 6548 C C . LEU D 1 184 ? 24.550 26.021 81.363 1.00 16.01 184 LEU D C 1
ATOM 6549 O O . LEU D 1 184 ? 24.696 26.269 82.569 1.00 16.43 184 LEU D O 1
ATOM 6554 N N . ALA D 1 185 ? 25.352 25.175 80.717 1.00 19.74 185 ALA D N 1
ATOM 6555 C CA . ALA D 1 185 ? 26.541 24.629 81.356 1.00 20.67 185 ALA D CA 1
ATOM 6556 C C . ALA D 1 185 ? 27.457 25.740 81.932 1.00 22.16 185 ALA D C 1
ATOM 6557 O O . ALA D 1 185 ? 27.973 25.588 83.019 1.00 22.39 185 ALA D O 1
ATOM 6559 N N . ARG D 1 186 ? 27.674 26.827 81.198 1.00 24.14 186 ARG D N 1
ATOM 6560 C CA . ARG D 1 186 ? 28.505 27.942 81.698 1.00 26.92 186 ARG D CA 1
ATOM 6561 C C . ARG D 1 186 ? 27.901 28.657 82.914 1.00 26.59 186 ARG D C 1
ATOM 6562 O O . ARG D 1 186 ? 28.640 29.315 83.662 1.00 27.43 186 ARG D O 1
ATOM 6570 N N . HIS D 1 187 ? 26.574 28.552 83.076 1.00 25.55 187 HIS D N 1
ATOM 6571 C CA . HIS D 1 187 ? 25.840 29.171 84.186 1.00 25.86 187 HIS D CA 1
ATOM 6572 C C . HIS D 1 187 ? 25.599 28.255 85.371 1.00 24.92 187 HIS D C 1
ATOM 6573 O O . HIS D 1 187 ? 24.789 28.579 86.262 1.00 25.81 187 HIS D O 1
ATOM 6580 N N . GLY D 1 188 ? 26.278 27.123 85.392 1.00 23.93 188 GLY D N 1
ATOM 6581 C CA . GLY D 1 188 ? 26.206 26.210 86.513 1.00 23.87 188 GLY D CA 1
ATOM 6582 C C . GLY D 1 188 ? 24.944 25.366 86.625 1.00 22.28 188 GLY D C 1
ATOM 6583 O O . GLY D 1 188 ? 24.538 25.041 87.735 1.00 23.18 188 GLY D O 1
ATOM 6584 N N . ILE D 1 189 ? 24.300 25.056 85.499 1.00 20.73 189 ILE D N 1
ATOM 6585 C CA . ILE D 1 189 ? 23.023 24.346 85.499 1.00 18.78 189 ILE D CA 1
ATOM 6586 C C . ILE D 1 189 ? 23.128 23.113 84.580 1.00 18.24 189 ILE D C 1
ATOM 6587 O O . ILE D 1 189 ? 23.459 23.272 83.399 1.00 19.04 189 ILE D O 1
ATOM 6592 N N . LEU D 1 190 ? 22.820 21.926 85.117 1.00 17.12 190 LEU D N 1
ATOM 6593 C CA . LEU D 1 190 ? 22.779 20.659 84.344 1.00 17.06 190 LEU D CA 1
ATOM 6594 C C . LEU D 1 190 ? 21.335 20.365 83.944 1.00 16.63 190 LEU D C 1
ATOM 6595 O O . LEU D 1 190 ? 20.385 20.647 84.700 1.00 17.69 190 LEU D O 1
ATOM 6600 N N . VAL D 1 191 ? 21.156 19.873 82.723 1.00 15.72 191 VAL D N 1
ATOM 6601 C CA . VAL D 1 191 ? 19.837 19.742 82.115 1.00 14.87 191 VAL D CA 1
ATOM 6602 C C . VAL D 1 191 ? 19.748 18.359 81.455 1.00 13.98 191 VAL D C 1
ATOM 6603 O O . VAL D 1 191 ? 20.553 18.025 80.582 1.00 13.55 191 VAL D O 1
ATOM 6607 N N . ASN D 1 192 ? 18.718 17.621 81.831 1.00 14.44 192 ASN D N 1
ATOM 6608 C CA . ASN D 1 192 ? 18.541 16.223 81.365 1.00 14.07 192 ASN D CA 1
ATOM 6609 C C . ASN D 1 192 ? 17.050 15.895 81.229 1.00 14.19 192 ASN D C 1
ATOM 6610 O O . ASN D 1 192 ? 16.169 16.596 81.778 1.00 14.78 192 ASN D O 1
ATOM 6615 N N . MET D 1 193 ? 16.769 14.861 80.448 1.00 13.75 193 MET D N 1
ATOM 6616 C CA . MET D 1 193 ? 15.394 14.471 80.163 1.00 13.42 193 MET D CA 1
ATOM 6617 C C . MET D 1 193 ? 15.154 13.070 80.732 1.00 14.22 193 MET D C 1
ATOM 6618 O O . MET D 1 193 ? 16.051 12.210 80.684 1.00 14.44 193 MET D O 1
ATOM 6623 N N . ILE D 1 194 ? 13.933 12.840 81.212 1.00 15.16 194 ILE D N 1
ATOM 6624 C CA . ILE D 1 194 ? 13.491 11.479 81.563 1.00 15.65 194 ILE D CA 1
ATOM 6625 C C . ILE D 1 194 ? 12.515 11.063 80.483 1.00 14.89 194 ILE D C 1
ATOM 6626 O O . ILE D 1 194 ? 11.620 11.836 80.143 1.00 15.20 194 ILE D O 1
ATOM 6631 N N . ALA D 1 195 ? 12.688 9.844 79.920 1.00 14.08 195 ALA D N 1
ATOM 6632 C CA . ALA D 1 195 ? 11.843 9.407 78.805 1.00 13.69 195 ALA D CA 1
ATOM 6633 C C . ALA D 1 195 ? 11.059 8.154 79.258 1.00 15.10 195 ALA D C 1
ATOM 6634 O O . ALA D 1 195 ? 11.550 7.029 79.084 1.00 14.76 195 ALA D O 1
ATOM 6636 N N . PRO D 1 196 ? 9.871 8.331 79.866 1.00 15.07 196 PRO D N 1
ATOM 6637 C CA . PRO D 1 196 ? 9.098 7.113 80.227 1.00 16.73 196 PRO D CA 1
ATOM 6638 C C . PRO D 1 196 ? 8.390 6.432 79.055 1.00 15.91 196 PRO D C 1
ATOM 6639 O O . PRO D 1 196 ? 7.984 7.082 78.112 1.00 14.82 196 PRO D O 1
ATOM 6643 N N . GLY D 1 197 ? 8.277 5.103 79.144 1.00 17.48 197 GLY D N 1
ATOM 6644 C CA . GLY D 1 197 ? 7.404 4.348 78.280 1.00 18.21 197 GLY D CA 1
ATOM 6645 C C . GLY D 1 197 ? 5.988 4.358 78.834 1.00 19.90 197 GLY D C 1
ATOM 6646 O O . GLY D 1 197 ? 5.562 5.354 79.447 1.00 20.20 197 GLY D O 1
ATOM 6647 N N . PRO D 1 198 ? 5.237 3.259 78.646 1.00 20.33 198 PRO D N 1
ATOM 6648 C CA . PRO D 1 198 ? 3.898 3.197 79.202 1.00 21.71 198 PRO D CA 1
ATOM 6649 C C . PRO D 1 198 ? 3.935 3.238 80.731 1.00 21.58 198 PRO D C 1
ATOM 6650 O O . PRO D 1 198 ? 4.698 2.512 81.333 1.00 21.92 198 PRO D O 1
ATOM 6654 N N . VAL D 1 199 ? 3.128 4.112 81.326 1.00 21.93 199 VAL D N 1
ATOM 6655 C CA . VAL D 1 199 ? 3.067 4.266 82.766 1.00 23.24 199 VAL D CA 1
ATOM 6656 C C . VAL D 1 199 ? 1.588 4.275 83.177 1.00 25.34 199 VAL D C 1
ATOM 6657 O O . VAL D 1 199 ? 0.782 4.996 82.587 1.00 24.93 199 VAL D O 1
ATOM 6661 N N . ASP D 1 200 ? 1.237 3.437 84.146 1.00 27.41 200 ASP D N 1
ATOM 6662 C CA . ASP D 1 200 ? -0.140 3.343 84.646 1.00 30.70 200 ASP D CA 1
ATOM 6663 C C . ASP D 1 200 ? -0.299 4.397 85.752 1.00 31.78 200 ASP D C 1
ATOM 6664 O O . ASP D 1 200 ? 0.293 4.278 86.813 1.00 31.76 200 ASP D O 1
ATOM 6669 N N . VAL D 1 201 ? -1.076 5.425 85.475 1.00 31.61 201 VAL D N 1
ATOM 6670 C CA . VAL D 1 201 ? -1.331 6.520 86.443 1.00 34.67 201 VAL D CA 1
ATOM 6671 C C . VAL D 1 201 ? -2.676 6.369 87.198 1.00 37.56 201 VAL D C 1
ATOM 6672 O O . VAL D 1 201 ? -2.990 7.182 88.075 1.00 39.15 201 VAL D O 1
ATOM 6676 N N . THR D 1 202 ? -3.462 5.341 86.861 1.00 39.51 202 THR D N 1
ATOM 6677 C CA . THR D 1 202 ? -4.827 5.184 87.378 1.00 41.73 202 THR D CA 1
ATOM 6678 C C . THR D 1 202 ? -4.871 4.918 88.885 1.00 44.25 202 THR D C 1
ATOM 6679 O O . THR D 1 202 ? -5.835 5.294 89.568 1.00 45.93 202 THR D O 1
ATOM 6683 N N . GLY D 1 203 ? -3.836 4.257 89.395 1.00 45.80 203 GLY D N 1
ATOM 6684 C CA . GLY D 1 203 ? -3.775 3.854 90.804 1.00 48.11 203 GLY D CA 1
ATOM 6685 C C . GLY D 1 203 ? -4.438 2.515 91.110 1.00 50.20 203 GLY D C 1
ATOM 6686 O O . GLY D 1 203 ? -4.311 2.004 92.221 1.00 51.88 203 GLY D O 1
ATOM 6687 N N . ASN D 1 204 ? -5.141 1.933 90.134 1.00 50.76 204 ASN D N 1
ATOM 6688 C CA . ASN D 1 204 ? -5.837 0.655 90.341 1.00 52.54 204 ASN D CA 1
ATOM 6689 C C . ASN D 1 204 ? -5.626 -0.355 89.198 1.00 51.92 204 ASN D C 1
ATOM 6690 O O . ASN D 1 204 ? -6.541 -1.108 88.842 1.00 52.57 204 ASN D O 1
ATOM 6695 N N . ASN D 1 205 ? -4.423 -0.337 88.612 1.00 50.77 205 ASN D N 1
ATOM 6696 C CA . ASN D 1 205 ? -4.012 -1.283 87.575 1.00 49.67 205 ASN D CA 1
ATOM 6697 C C . ASN D 1 205 ? -4.956 -1.395 86.376 1.00 48.49 205 ASN D C 1
ATOM 6698 O O . ASN D 1 205 ? -4.990 -2.443 85.721 1.00 48.77 205 ASN D O 1
ATOM 6703 N N . THR D 1 206 ? -5.709 -0.330 86.083 1.00 47.06 206 THR D N 1
ATOM 6704 C CA . THR D 1 206 ? -6.661 -0.347 84.969 1.00 45.91 206 THR D CA 1
ATOM 6705 C C . THR D 1 206 ? -6.146 0.398 83.757 1.00 43.89 206 THR D C 1
ATOM 6706 O O . THR D 1 206 ? -6.792 0.401 82.704 1.00 43.28 206 THR D O 1
ATOM 6710 N N . GLY D 1 207 ? -4.989 1.039 83.895 1.00 42.49 207 GLY D N 1
ATOM 6711 C CA . GLY D 1 207 ? -4.301 1.559 82.740 1.00 40.79 207 GLY D CA 1
ATOM 6712 C C . GLY D 1 207 ? -3.819 0.370 81.915 1.00 39.45 207 GLY D C 1
ATOM 6713 O O . GLY D 1 207 ? -3.295 -0.616 82.465 1.00 40.10 207 GLY D O 1
ATOM 6714 N N . TYR D 1 208 ? -4.016 0.462 80.606 1.00 37.38 208 TYR D N 1
ATOM 6715 C CA . TYR D 1 208 ? -3.545 -0.539 79.649 1.00 36.08 208 TYR D CA 1
ATOM 6716 C C . TYR D 1 208 ? -4.313 -1.867 79.729 1.00 36.45 208 TYR D C 1
ATOM 6717 O O . TYR D 1 208 ? -3.772 -2.908 79.352 1.00 36.51 208 TYR D O 1
ATOM 6726 N N . SER D 1 209 ? -5.572 -1.813 80.179 1.00 36.48 209 SER D N 1
ATOM 6727 C CA . SER D 1 209 ? -6.383 -3.023 80.372 1.00 36.80 209 SER D CA 1
ATOM 6728 C C . SER D 1 209 ? -7.251 -3.386 79.145 1.00 35.98 209 SER D C 1
ATOM 6729 O O . SER D 1 209 ? -7.684 -4.541 79.013 1.00 36.87 209 SER D O 1
ATOM 6732 N N . GLU D 1 210 ? -7.481 -2.434 78.243 1.00 34.74 210 GLU D N 1
ATOM 6733 C CA . GLU D 1 210 ? -8.139 -2.737 76.980 1.00 33.85 210 GLU D CA 1
ATOM 6734 C C . GLU D 1 210 ? -7.396 -3.959 76.369 1.00 33.30 210 GLU D C 1
ATOM 6735 O O . GLU D 1 210 ? -6.157 -4.014 76.392 1.00 32.38 210 GLU D O 1
ATOM 6737 N N . PRO D 1 211 ? -8.148 -4.972 75.910 1.00 34.04 211 PRO D N 1
ATOM 6738 C CA . PRO D 1 211 ? -7.531 -6.276 75.594 1.00 32.99 211 PRO D CA 1
ATOM 6739 C C . PRO D 1 211 ? -6.407 -6.223 74.540 1.00 30.88 211 PRO D C 1
ATOM 6740 O O . PRO D 1 211 ? -5.345 -6.835 74.715 1.00 28.99 211 PRO D O 1
ATOM 6744 N N . ARG D 1 212 ? -6.677 -5.522 73.439 1.00 29.78 212 ARG D N 1
ATOM 6745 C CA . ARG D 1 212 ? -5.737 -5.413 72.319 1.00 28.51 212 ARG D CA 1
ATOM 6746 C C . ARG D 1 212 ? -4.506 -4.676 72.814 1.00 26.04 212 ARG D C 1
ATOM 6747 O O . ARG D 1 212 ? -3.382 -5.108 72.574 1.00 23.96 212 ARG D O 1
ATOM 6755 N N . LEU D 1 213 ? -4.731 -3.599 73.564 1.00 24.80 213 LEU D N 1
ATOM 6756 C CA . LEU D 1 213 ? -3.642 -2.841 74.167 1.00 24.34 213 LEU D CA 1
ATOM 6757 C C . LEU D 1 213 ? -2.823 -3.657 75.153 1.00 23.34 213 LEU D C 1
ATOM 6758 O O . LEU D 1 213 ? -1.590 -3.610 75.112 1.00 22.29 213 LEU D O 1
ATOM 6763 N N . ALA D 1 214 ? -3.488 -4.412 76.040 1.00 23.67 214 ALA D N 1
ATOM 6764 C CA . ALA D 1 214 ? -2.786 -5.297 76.968 1.00 23.02 214 ALA D CA 1
ATOM 6765 C C . ALA D 1 214 ? -1.872 -6.299 76.235 1.00 23.07 214 ALA D C 1
ATOM 6766 O O . ALA D 1 214 ? -0.720 -6.513 76.649 1.00 22.45 214 ALA D O 1
ATOM 6768 N N . GLU D 1 215 ? -2.382 -6.881 75.151 1.00 23.68 215 GLU D N 1
ATOM 6769 C CA . GLU D 1 215 ? -1.622 -7.841 74.324 1.00 24.71 215 GLU D CA 1
ATOM 6770 C C . GLU D 1 215 ? -0.378 -7.137 73.737 1.00 23.08 215 GLU D C 1
ATOM 6771 O O . GLU D 1 215 ? 0.709 -7.725 73.690 1.00 21.59 215 GLU D O 1
ATOM 6777 N N . GLN D 1 216 ? -0.547 -5.888 73.283 1.00 21.57 216 GLN D N 1
ATOM 6778 C CA . GLN D 1 216 ? 0.594 -5.144 72.700 1.00 20.72 216 GLN D CA 1
ATOM 6779 C C . GLN D 1 216 ? 1.623 -4.716 73.736 1.00 19.12 216 GLN D C 1
ATOM 6780 O O . GLN D 1 216 ? 2.815 -4.725 73.442 1.00 18.37 216 GLN D O 1
ATOM 6786 N N . VAL D 1 217 ? 1.201 -4.414 74.957 1.00 18.30 217 VAL D N 1
ATOM 6787 C CA . VAL D 1 217 ? 2.144 -4.195 76.031 1.00 17.69 217 VAL D CA 1
ATOM 6788 C C . VAL D 1 217 ? 2.997 -5.448 76.329 1.00 17.78 217 VAL D C 1
ATOM 6789 O O . VAL D 1 217 ? 4.218 -5.368 76.502 1.00 15.67 217 VAL D O 1
ATOM 6793 N N . LEU D 1 218 ? 2.354 -6.612 76.339 1.00 18.43 218 LEU D N 1
ATOM 6794 C CA . LEU D 1 218 ? 3.045 -7.866 76.528 1.00 18.66 218 LEU D CA 1
ATOM 6795 C C . LEU D 1 218 ? 4.074 -8.104 75.410 1.00 17.95 218 LEU D C 1
ATOM 6796 O O . LEU D 1 218 ? 5.172 -8.523 75.687 1.00 17.79 218 LEU D O 1
ATOM 6801 N N . ASP D 1 219 ? 3.718 -7.796 74.160 1.00 17.01 219 ASP D N 1
ATOM 6802 C CA . ASP D 1 219 ? 4.620 -7.969 73.031 1.00 17.11 219 ASP D CA 1
ATOM 6803 C C . ASP D 1 219 ? 5.798 -6.992 73.076 1.00 17.84 219 ASP D C 1
ATOM 6804 O O . ASP D 1 219 ? 6.968 -7.396 72.909 1.00 18.93 219 ASP D O 1
ATOM 6809 N N . GLU D 1 220 ? 5.503 -5.710 73.311 1.00 17.49 220 GLU D N 1
ATOM 6810 C CA . GLU D 1 220 ? 6.470 -4.649 73.043 1.00 17.33 220 GLU D CA 1
ATOM 6811 C C . GLU D 1 220 ? 7.354 -4.235 74.214 1.00 15.96 220 GLU D C 1
ATOM 6812 O O . GLU D 1 220 ? 8.448 -3.667 74.000 1.00 16.02 220 GLU D O 1
ATOM 6818 N N . VAL D 1 221 ? 6.903 -4.498 75.438 1.00 15.70 221 VAL D N 1
ATOM 6819 C CA . VAL D 1 221 ? 7.672 -4.165 76.617 1.00 15.88 221 VAL D CA 1
ATOM 6820 C C . VAL D 1 221 ? 8.290 -5.456 77.136 1.00 16.37 221 VAL D C 1
ATOM 6821 O O . VAL D 1 221 ? 7.580 -6.408 77.380 1.00 17.82 221 VAL D O 1
ATOM 6825 N N . ALA D 1 222 ? 9.608 -5.490 77.303 1.00 16.36 222 ALA D N 1
ATOM 6826 C CA . ALA D 1 222 ? 10.303 -6.721 77.701 1.00 16.98 222 ALA D CA 1
ATOM 6827 C C . ALA D 1 222 ? 9.874 -7.175 79.084 1.00 18.01 222 ALA D C 1
ATOM 6828 O O . ALA D 1 222 ? 9.706 -8.368 79.322 1.00 17.47 222 ALA D O 1
ATOM 6830 N N . LEU D 1 223 ? 9.662 -6.221 79.994 1.00 18.46 223 LEU D N 1
ATOM 6831 C CA . LEU D 1 223 ? 9.095 -6.547 81.298 1.00 19.43 223 LEU D CA 1
ATOM 6832 C C . LEU D 1 223 ? 7.607 -6.919 81.296 1.00 19.98 223 LEU D C 1
ATOM 6833 O O . LEU D 1 223 ? 7.104 -7.433 82.285 1.00 20.61 223 LEU D O 1
ATOM 6838 N N . GLY D 1 224 ? 6.913 -6.694 80.183 1.00 19.95 224 GLY D N 1
ATOM 6839 C CA . GLY D 1 224 ? 5.546 -7.182 79.996 1.00 20.52 224 GLY D CA 1
ATOM 6840 C C . GLY D 1 224 ? 4.462 -6.510 80.808 1.00 21.31 224 GLY D C 1
ATOM 6841 O O . GLY D 1 224 ? 3.439 -7.134 81.104 1.00 21.34 224 GLY D O 1
ATOM 6842 N N . ARG D 1 225 ? 4.657 -5.233 81.137 1.00 20.59 225 ARG D N 1
ATOM 6843 C CA . ARG D 1 225 ? 3.705 -4.489 81.962 1.00 21.42 225 ARG D CA 1
ATOM 6844 C C . ARG D 1 225 ? 3.986 -3.002 81.845 1.00 21.12 225 ARG D C 1
ATOM 6845 O O . ARG D 1 225 ? 5.088 -2.605 81.457 1.00 19.65 225 ARG D O 1
ATOM 6853 N N . PRO D 1 226 ? 3.001 -2.173 82.201 1.00 21.82 226 PRO D N 1
ATOM 6854 C CA . PRO D 1 226 ? 3.288 -0.749 82.322 1.00 21.51 226 PRO D CA 1
ATOM 6855 C C . PRO D 1 226 ? 4.094 -0.424 83.583 1.00 21.29 226 PRO D C 1
ATOM 6856 O O . PRO D 1 226 ? 4.167 -1.224 84.534 1.00 21.35 226 PRO D O 1
ATOM 6860 N N . GLY D 1 227 ? 4.743 0.729 83.591 1.00 20.14 227 GLY D N 1
ATOM 6861 C CA . GLY D 1 227 ? 5.484 1.157 84.763 1.00 20.19 227 GLY D CA 1
ATOM 6862 C C . GLY D 1 227 ? 4.566 1.893 85.722 1.00 20.94 227 GLY D C 1
ATOM 6863 O O . GLY D 1 227 ? 3.407 2.221 85.389 1.00 21.89 227 GLY D O 1
ATOM 6864 N N . LEU D 1 228 ? 5.042 2.086 86.934 1.00 22.15 228 LEU D N 1
ATOM 6865 C CA . LEU D 1 228 ? 4.318 2.895 87.907 1.00 23.74 228 LEU D CA 1
ATOM 6866 C C . LEU D 1 228 ? 5.001 4.266 88.012 1.00 23.77 228 LEU D C 1
ATOM 6867 O O . LEU D 1 228 ? 6.208 4.361 87.804 1.00 22.66 228 LEU D O 1
ATOM 6872 N N . PRO D 1 229 ? 4.235 5.334 88.350 1.00 24.60 229 PRO D N 1
ATOM 6873 C CA . PRO D 1 229 ? 4.814 6.658 88.474 1.00 24.16 229 PRO D CA 1
ATOM 6874 C C . PRO D 1 229 ? 6.043 6.725 89.362 1.00 24.41 229 PRO D C 1
ATOM 6875 O O . PRO D 1 229 ? 6.973 7.455 89.044 1.00 23.11 229 PRO D O 1
ATOM 6879 N N . GLU D 1 230 ? 6.052 5.959 90.446 1.00 25.26 230 GLU D N 1
ATOM 6880 C CA . GLU D 1 230 ? 7.184 5.892 91.366 1.00 26.36 230 GLU D CA 1
ATOM 6881 C C . GLU D 1 230 ? 8.461 5.368 90.715 1.00 24.98 230 GLU D C 1
ATOM 6882 O O . GLU D 1 230 ? 9.559 5.762 91.088 1.00 24.43 230 GLU D O 1
ATOM 6888 N N . GLU D 1 231 ? 8.318 4.483 89.729 1.00 24.65 231 GLU D N 1
ATOM 6889 C CA . GLU D 1 231 ? 9.469 3.965 88.990 1.00 23.78 231 GLU D CA 1
ATOM 6890 C C . GLU D 1 231 ? 10.079 5.025 88.061 1.00 22.83 231 GLU D C 1
ATOM 6891 O O . GLU D 1 231 ? 11.225 4.881 87.628 1.00 22.15 231 GLU D O 1
ATOM 6897 N N . VAL D 1 232 ? 9.305 6.061 87.744 1.00 22.12 232 VAL D N 1
ATOM 6898 C CA . VAL D 1 232 ? 9.829 7.213 87.031 1.00 22.48 232 VAL D CA 1
ATOM 6899 C C . VAL D 1 232 ? 10.421 8.258 87.997 1.00 23.50 232 VAL D C 1
ATOM 6900 O O . VAL D 1 232 ? 11.507 8.779 87.773 1.00 23.42 232 VAL D O 1
ATOM 6904 N N . ALA D 1 233 ? 9.723 8.536 89.089 1.00 24.41 233 ALA D N 1
ATOM 6905 C CA . ALA D 1 233 ? 10.191 9.546 90.060 1.00 24.57 233 ALA D CA 1
ATOM 6906 C C . ALA D 1 233 ? 11.600 9.295 90.605 1.00 24.38 233 ALA D C 1
ATOM 6907 O O . ALA D 1 233 ? 12.354 10.242 90.902 1.00 24.19 233 ALA D O 1
ATOM 6909 N N . THR D 1 234 ? 11.985 8.028 90.731 1.00 24.45 234 THR D N 1
ATOM 6910 C CA . THR D 1 234 ? 13.318 7.709 91.218 1.00 24.36 234 THR D CA 1
ATOM 6911 C C . THR D 1 234 ? 14.474 8.312 90.376 1.00 22.69 234 THR D C 1
ATOM 6912 O O . THR D 1 234 ? 15.524 8.681 90.919 1.00 22.65 234 THR D O 1
ATOM 6916 N N . ALA D 1 235 ? 14.273 8.412 89.069 1.00 20.99 235 ALA D N 1
ATOM 6917 C CA . ALA D 1 235 ? 15.237 9.037 88.157 1.00 19.61 235 ALA D CA 1
ATOM 6918 C C . ALA D 1 235 ? 15.336 10.539 88.380 1.00 19.48 235 ALA D C 1
ATOM 6919 O O . ALA D 1 235 ? 16.414 11.112 88.216 1.00 19.15 235 ALA D O 1
ATOM 6921 N N . ALA D 1 236 ? 14.215 11.158 88.757 1.00 20.50 236 ALA D N 1
ATOM 6922 C CA . ALA D 1 236 ? 14.174 12.586 89.080 1.00 21.04 236 ALA D CA 1
ATOM 6923 C C . ALA D 1 236 ? 14.976 12.897 90.347 1.00 22.06 236 ALA D C 1
ATOM 6924 O O . ALA D 1 236 ? 15.673 13.919 90.423 1.00 21.36 236 ALA D O 1
ATOM 6926 N N . VAL D 1 237 ? 14.946 11.992 91.325 1.00 22.96 237 VAL D N 1
ATOM 6927 C CA . VAL D 1 237 ? 15.860 12.111 92.459 1.00 22.61 237 VAL D CA 1
ATOM 6928 C C . VAL D 1 237 ? 17.319 11.985 92.033 1.00 22.06 237 VAL D C 1
ATOM 6929 O O . VAL D 1 237 ? 18.146 12.802 92.404 1.00 21.83 237 VAL D O 1
ATOM 6933 N N . PHE D 1 238 ? 17.642 10.952 91.249 1.00 20.87 238 PHE D N 1
ATOM 6934 C CA . PHE D 1 238 ? 19.011 10.714 90.807 1.00 20.78 238 PHE D CA 1
ATOM 6935 C C . PHE D 1 238 ? 19.604 11.932 90.061 1.00 20.20 238 PHE D C 1
ATOM 6936 O O . PHE D 1 238 ? 20.749 12.302 90.264 1.00 20.14 238 PHE D O 1
ATOM 6944 N N . LEU D 1 239 ? 18.827 12.521 89.165 1.00 19.85 239 LEU D N 1
ATOM 6945 C CA . LEU D 1 239 ? 19.319 13.603 88.329 1.00 19.70 239 LEU D CA 1
ATOM 6946 C C . LEU D 1 239 ? 19.382 14.964 89.094 1.00 21.82 239 LEU D C 1
ATOM 6947 O O . LEU D 1 239 ? 19.976 15.932 88.598 1.00 22.22 239 LEU D O 1
ATOM 6952 N N . ALA D 1 240 ? 18.767 15.024 90.270 1.00 23.09 240 ALA D N 1
ATOM 6953 C CA . ALA D 1 240 ? 18.761 16.247 91.074 1.00 24.80 240 ALA D CA 1
ATOM 6954 C C . ALA D 1 240 ? 19.858 16.260 92.150 1.00 26.39 240 ALA D C 1
ATOM 6955 O O . ALA D 1 240 ? 20.204 17.338 92.631 1.00 26.38 240 ALA D O 1
ATOM 6957 N N . GLU D 1 241 ? 20.431 15.099 92.480 1.00 27.10 241 GLU D N 1
ATOM 6958 C CA . GLU D 1 241 ? 21.358 14.984 93.631 1.00 28.81 241 GLU D CA 1
ATOM 6959 C C . GLU D 1 241 ? 22.801 15.351 93.269 1.00 29.06 241 GLU D C 1
ATOM 6960 O O . GLU D 1 241 ? 23.200 15.292 92.103 1.00 27.19 241 GLU D O 1
ATOM 6966 N N . ASP D 1 242 ? 23.587 15.711 94.286 1.00 30.14 242 ASP D N 1
ATOM 6967 C CA . ASP D 1 242 ? 24.943 16.222 94.076 1.00 31.00 242 ASP D CA 1
ATOM 6968 C C . ASP D 1 242 ? 25.851 15.299 93.247 1.00 29.39 242 ASP D C 1
ATOM 6969 O O . ASP D 1 242 ? 26.678 15.773 92.474 1.00 29.43 242 ASP D O 1
ATOM 6974 N N . GLY D 1 243 ? 25.706 13.992 93.419 1.00 28.67 243 GLY D N 1
ATOM 6975 C CA . GLY D 1 243 ? 26.575 13.031 92.766 1.00 27.73 243 GLY D CA 1
ATOM 6976 C C . GLY D 1 243 ? 26.441 12.976 91.245 1.00 25.74 243 GLY D C 1
ATOM 6977 O O . GLY D 1 243 ? 27.351 12.511 90.580 1.00 24.68 243 GLY D O 1
ATOM 6978 N N . SER D 1 244 ? 25.326 13.474 90.701 1.00 24.75 244 SER D N 1
ATOM 6979 C CA . SER D 1 244 ? 25.103 13.483 89.238 1.00 24.13 244 SER D CA 1
ATOM 6980 C C . SER D 1 244 ? 25.755 14.687 88.515 1.00 22.97 244 SER D C 1
ATOM 6981 O O . SER D 1 244 ? 25.237 15.187 87.510 1.00 22.37 244 SER D O 1
ATOM 6984 N N . SER D 1 245 ? 26.934 15.093 88.986 1.00 22.61 245 SER D N 1
ATOM 6985 C CA . SER D 1 245 ? 27.538 16.355 88.595 1.00 21.93 245 SER D CA 1
ATOM 6986 C C . SER D 1 245 ? 28.194 16.357 87.205 1.00 20.48 245 SER D C 1
ATOM 6987 O O . SER D 1 245 ? 28.575 17.423 86.698 1.00 19.81 245 SER D O 1
ATOM 6990 N N . PHE D 1 246 ? 28.330 15.189 86.569 1.00 19.05 246 PHE D N 1
ATOM 6991 C CA . PHE D 1 246 ? 28.881 15.151 85.219 1.00 17.89 246 PHE D CA 1
ATOM 6992 C C . PHE D 1 246 ? 27.855 14.726 84.178 1.00 16.43 246 PHE D C 1
ATOM 6993 O O . PHE D 1 246 ? 28.225 14.442 83.044 1.00 15.97 246 PHE D O 1
ATOM 7001 N N . ILE D 1 247 ? 26.590 14.691 84.570 1.00 16.03 247 ILE D N 1
ATOM 7002 C CA . ILE D 1 247 ? 25.499 14.264 83.690 1.00 15.88 247 ILE D CA 1
ATOM 7003 C C . ILE D 1 247 ? 24.707 15.471 83.173 1.00 14.50 247 ILE D C 1
ATOM 7004 O O . ILE D 1 247 ? 23.963 16.142 83.920 1.00 15.81 247 ILE D O 1
ATOM 7009 N N . THR D 1 248 ? 24.812 15.721 81.876 1.00 13.81 248 THR D N 1
ATOM 7010 C CA . THR D 1 248 ? 24.019 16.792 81.258 1.00 13.53 248 THR D CA 1
ATOM 7011 C C . THR D 1 248 ? 23.883 16.524 79.774 1.00 13.13 248 THR D C 1
ATOM 7012 O O . THR D 1 248 ? 24.752 15.861 79.163 1.00 13.20 248 THR D O 1
ATOM 7016 N N . GLY D 1 249 ? 22.782 17.007 79.249 1.00 14.21 249 GLY D N 1
ATOM 7017 C CA . GLY D 1 249 ? 22.362 16.811 77.867 1.00 15.67 249 GLY D CA 1
ATOM 7018 C C . GLY D 1 249 ? 21.887 15.384 77.566 1.00 15.97 249 GLY D C 1
ATOM 7019 O O . GLY D 1 249 ? 21.711 15.051 76.397 1.00 17.06 249 GLY D O 1
ATOM 7020 N N . SER D 1 250 ? 21.661 14.570 78.591 1.00 15.91 250 SER D N 1
ATOM 7021 C CA . SER D 1 250 ? 21.347 13.146 78.413 1.00 15.67 250 SER D CA 1
ATOM 7022 C C . SER D 1 250 ? 19.866 12.841 78.705 1.00 15.35 250 SER D C 1
ATOM 7023 O O . SER D 1 250 ? 19.106 13.669 79.230 1.00 15.11 250 SER D O 1
ATOM 7026 N N . THR D 1 251 ? 19.485 11.618 78.345 1.00 15.69 251 THR D N 1
ATOM 7027 C CA . THR D 1 251 ? 18.177 11.088 78.565 1.00 15.50 251 THR D CA 1
ATOM 7028 C C . THR D 1 251 ? 18.299 9.797 79.408 1.00 15.70 251 THR D C 1
ATOM 7029 O O . THR D 1 251 ? 19.174 8.951 79.163 1.00 14.83 251 THR D O 1
ATOM 7033 N N . ILE D 1 252 ? 17.455 9.680 80.447 1.00 15.88 252 ILE D N 1
ATOM 7034 C CA . ILE D 1 252 ? 17.247 8.405 81.162 1.00 15.80 252 ILE D CA 1
ATOM 7035 C C . ILE D 1 252 ? 15.936 7.790 80.687 1.00 15.61 252 ILE D C 1
ATOM 7036 O O . ILE D 1 252 ? 14.877 8.363 80.868 1.00 15.37 252 ILE D O 1
ATOM 7041 N N . THR D 1 253 ? 16.008 6.628 80.049 1.00 15.56 253 THR D N 1
ATOM 7042 C CA . THR D 1 253 ? 14.815 5.991 79.495 1.00 15.62 253 THR D CA 1
ATOM 7043 C C . THR D 1 253 ? 14.333 4.938 80.490 1.00 15.30 253 THR D C 1
ATOM 7044 O O . THR D 1 253 ? 15.129 4.130 80.992 1.00 14.84 253 THR D O 1
ATOM 7048 N N . ILE D 1 254 ? 13.040 4.971 80.776 1.00 16.12 254 ILE D N 1
ATOM 7049 C CA . ILE D 1 254 ? 12.395 4.162 81.806 1.00 15.72 254 ILE D CA 1
ATOM 7050 C C . ILE D 1 254 ? 11.148 3.557 81.187 1.00 15.27 254 ILE D C 1
ATOM 7051 O O . ILE D 1 254 ? 10.037 4.103 81.317 1.00 15.54 254 ILE D O 1
ATOM 7056 N N . ASP D 1 255 ? 11.354 2.460 80.445 1.00 15.10 255 ASP D N 1
ATOM 7057 C CA . ASP D 1 255 ? 10.317 1.899 79.593 1.00 15.20 255 ASP D CA 1
ATOM 7058 C C . ASP D 1 255 ? 10.248 0.369 79.534 1.00 15.17 255 ASP D C 1
ATOM 7059 O O . ASP D 1 255 ? 9.693 -0.182 78.561 1.00 15.04 255 ASP D O 1
ATOM 7064 N N . GLY D 1 256 ? 10.861 -0.293 80.495 1.00 14.01 256 GLY D N 1
ATOM 7065 C CA . GLY D 1 256 ? 10.764 -1.741 80.585 1.00 16.06 256 GLY D CA 1
ATOM 7066 C C . GLY D 1 256 ? 11.343 -2.468 79.389 1.00 15.69 256 GLY D C 1
ATOM 7067 O O . GLY D 1 256 ? 10.995 -3.622 79.156 1.00 16.12 256 GLY D O 1
ATOM 7068 N N . GLY D 1 257 ? 12.221 -1.790 78.649 1.00 15.55 257 GLY D N 1
ATOM 7069 C CA . GLY D 1 257 ? 12.868 -2.372 77.482 1.00 16.47 257 GLY D CA 1
ATOM 7070 C C . GLY D 1 257 ? 12.198 -2.085 76.169 1.00 16.57 257 GLY D C 1
ATOM 7071 O O . GLY D 1 257 ? 12.679 -2.553 75.132 1.00 17.40 257 GLY D O 1
ATOM 7072 N N . LEU D 1 258 ? 11.114 -1.302 76.167 1.00 16.83 258 LEU D N 1
ATOM 7073 C CA . LEU D 1 258 ? 10.382 -0.997 74.929 1.00 17.43 258 LEU D CA 1
ATOM 7074 C C . LEU D 1 258 ? 11.271 -0.501 73.792 1.00 18.55 258 LEU D C 1
ATOM 7075 O O . LEU D 1 258 ? 11.206 -1.019 72.687 1.00 18.80 258 LEU D O 1
ATOM 7080 N N . SER D 1 259 ? 12.101 0.508 74.051 1.00 17.73 259 SER D N 1
ATOM 7081 C CA . SER D 1 259 ? 12.913 1.077 72.993 1.00 18.32 259 SER D CA 1
ATOM 7082 C C . SER D 1 259 ? 14.131 0.229 72.606 1.00 17.48 259 SER D C 1
ATOM 7083 O O . SER D 1 259 ? 14.764 0.526 71.619 1.00 19.42 259 SER D O 1
ATOM 7086 N N . ALA D 1 260 ? 14.454 -0.784 73.396 1.00 16.21 260 ALA D N 1
ATOM 7087 C CA . ALA D 1 260 ? 15.608 -1.637 73.184 1.00 16.61 260 ALA D CA 1
ATOM 7088 C C . ALA D 1 260 ? 15.329 -2.854 72.290 1.00 16.48 260 ALA D C 1
ATOM 7089 O O . ALA D 1 260 ? 16.281 -3.471 71.831 1.00 16.53 260 ALA D O 1
ATOM 7091 N N . MET D 1 261 ? 14.056 -3.194 72.075 1.00 16.22 261 MET D N 1
ATOM 7092 C CA . MET D 1 261 ? 13.625 -4.503 71.534 1.00 16.24 261 MET D CA 1
ATOM 7093 C C . MET D 1 261 ? 12.845 -4.355 70.234 1.00 16.46 261 MET D C 1
ATOM 7094 O O . MET D 1 261 ? 12.117 -3.397 70.073 1.00 16.19 261 MET D O 1
ATOM 7099 N N . ILE D 1 262 ? 13.026 -5.277 69.288 1.00 15.36 262 ILE D N 1
ATOM 7100 C CA . ILE D 1 262 ? 12.149 -5.395 68.116 1.00 16.09 262 ILE D CA 1
ATOM 7101 C C . ILE D 1 262 ? 11.689 -6.861 68.043 1.00 16.62 262 ILE D C 1
ATOM 7102 O O . ILE D 1 262 ? 12.376 -7.774 68.562 1.00 16.26 262 ILE D O 1
ATOM 7107 N N . PHE D 1 263 ? 10.515 -7.068 67.453 1.00 16.76 263 PHE D N 1
ATOM 7108 C CA . PHE D 1 263 ? 9.888 -8.405 67.383 1.00 17.18 263 PHE D CA 1
ATOM 7109 C C . PHE D 1 263 ? 9.807 -9.097 68.721 1.00 16.62 263 PHE D C 1
ATOM 7110 O O . PHE D 1 263 ? 9.974 -10.314 68.821 1.00 16.58 263 PHE D O 1
ATOM 7118 N N . GLY D 1 264 ? 9.463 -8.321 69.749 1.00 14.54 264 GLY D N 1
ATOM 7119 C CA . GLY D 1 264 ? 9.255 -8.826 71.066 1.00 14.97 264 GLY D CA 1
ATOM 7120 C C . GLY D 1 264 ? 8.147 -9.841 71.200 1.00 15.62 264 GLY D C 1
ATOM 7121 O O . GLY D 1 264 ? 8.213 -10.677 72.086 1.00 15.08 264 GLY D O 1
ATOM 7122 N N . GLY D 1 265 ? 7.160 -9.804 70.306 1.00 15.77 265 GLY D N 1
ATOM 7123 C CA . GLY D 1 265 ? 6.096 -10.806 70.323 1.00 16.86 265 GLY D CA 1
ATOM 7124 C C . GLY D 1 265 ? 6.555 -12.222 69.970 1.00 17.47 265 GLY D C 1
ATOM 7125 O O . GLY D 1 265 ? 5.806 -13.191 70.209 1.00 16.56 265 GLY D O 1
ATOM 7126 N N . MET D 1 266 ? 7.766 -12.334 69.439 1.00 21.49 266 MET D N 1
ATOM 7127 C CA . MET D 1 266 ? 8.321 -13.630 69.039 1.00 22.65 266 MET D CA 1
ATOM 7128 C C . MET D 1 266 ? 9.178 -14.287 70.131 1.00 22.45 266 MET D C 1
ATOM 7129 O O . MET D 1 266 ? 9.666 -15.421 69.956 1.00 22.89 266 MET D O 1
ATOM 7134 N N . ARG D 1 267 ? 9.350 -13.597 71.257 1.00 21.78 267 ARG D N 1
ATOM 7135 C CA . ARG D 1 267 ? 10.225 -14.099 72.297 1.00 22.26 267 ARG D CA 1
ATOM 7136 C C . ARG D 1 267 ? 9.610 -15.283 73.074 1.00 23.88 267 ARG D C 1
ATOM 7137 O O . ARG D 1 267 ? 8.374 -15.429 73.182 1.00 22.13 267 ARG D O 1
ATOM 7145 N N . GLU D 1 268 ? 10.496 -16.106 73.610 1.00 26.03 268 GLU D N 1
ATOM 7146 C CA . GLU D 1 268 ? 10.123 -17.207 74.518 1.00 30.14 268 GLU D CA 1
ATOM 7147 C C . GLU D 1 268 ? 9.252 -16.701 75.647 1.00 30.20 268 GLU D C 1
ATOM 7148 O O . GLU D 1 268 ? 9.617 -15.742 76.324 1.00 30.02 268 GLU D O 1
ATOM 7154 N N . GLY D 1 269 ? 8.119 -17.358 75.856 1.00 32.00 269 GLY D N 1
ATOM 7155 C CA . GLY D 1 269 ? 7.161 -16.914 76.851 1.00 32.57 269 GLY D CA 1
ATOM 7156 C C . GLY D 1 269 ? 6.021 -16.158 76.239 1.00 33.08 269 GLY D C 1
ATOM 7157 O O . GLY D 1 269 ? 4.943 -16.096 76.842 1.00 34.49 269 GLY D O 1
ATOM 7158 N N . ARG D 1 270 ? 6.230 -15.590 75.042 1.00 32.64 270 ARG D N 1
ATOM 7159 C CA . ARG D 1 270 ? 5.172 -14.866 74.331 1.00 33.21 270 ARG D CA 1
ATOM 7160 C C . ARG D 1 270 ? 4.577 -15.607 73.151 1.00 34.52 270 ARG D C 1
ATOM 7161 O O . ARG D 1 270 ? 3.381 -15.577 72.962 1.00 36.16 270 ARG D O 1
ATOM 7169 N N . ARG D 1 271 ? 5.416 -16.201 72.319 1.00 35.11 271 ARG D N 1
ATOM 7170 C CA . ARG D 1 271 ? 4.948 -16.892 71.106 1.00 36.39 271 ARG D CA 1
ATOM 7171 C C . ARG D 1 271 ? 4.259 -18.224 71.415 1.00 38.52 271 ARG D C 1
ATOM 7172 O O . ARG D 1 271 ? 4.539 -18.873 72.417 1.00 39.21 271 ARG D O 1
#

Secondary structure (DSSP, 8-state):
-TTTT-EEEEESTTSHHHHHHHHHHHHTT-EEEEEE-HHHHHT---SSS--EEEE----HHHHHHHHHHHHHHTS--EEEE--------S-GGG--HHHHHHHIIIIIIHHHHHHHHHHHHHHHTT---EEEEEE--GGGTSBPTT-HHHHHHHHHHHHHHHHHHHHHGGGTEEEEEEEE-SB--SSSS-TT-SHHHHHHHHHH-TT-SPBPHHHHHHHHHHHHSGGGTT--S-EEEESTTGGGBSSGGGSTTT-/--TTTT-EEEEESTTSHHHHHHHHHHHHTT-EEEEEE-HHHHHT---SSS--EEEE----HHHHHHHHHHHHHHTS-SEEEE--------S-GGG--HHHHHHHIIIIIIHHHHHHHHHHHHHHHTT----EEEEEE--GGGTSBPTT-HHHHHHHHHHHHHHHHHHHHHGGGTEEEEEEEE-SB--SSSS-TT-SHHHHHHHHHH-TTSS-B-HHHHHHHHHHHHSGGGTT--S-EEEESTTGGGBSSGGGSTTT-/-TTTT-EEEEESTTSHHHHHHHHHHHHTT-EEEEEE-HHHHHT---SSS--EEEE----HHHHHHHHHHHHHHTS--EEEE--------S-GGG--HHHHHHHIIIIIIHHHHHHHHHHHHHHHTT---EEEEEE--GGGTSBPTT-HHHHHHHHHHHHHHHHHHHHHGGGTEEEEEEEE-SB--SSSS-TT-SHHHHHHHHHH-TT-S-B-HHHHHHHHHHHHSGGGTT--S-EEEESTTGGGBSSGGGSTTT-/-TTTT-EEEEESTTSHHHHHHHHHHHHTT-EEEEEE-HHHHHT---SSS--EEEE----HHHHHHHHHHHHHHTS--EEEE--------S-GGG--HHHHHHHIIIIIIHHHHHHHHHHHHHHHTT---EEEEEE--GGGTSBPTT-HHHHHHHHHHHHHHHHHHHHHGGGTEEEEEEEE-SB--SSSS-TT-SHHHHHHHHHH-TT-SPBPHHHHHHHHHHHHSGGGTT--S-EEEESTTGGGBSSGGGSTTT-

Nearest PDB structures (foldseek):
  4cr6-assembly1_B  TM=1.004E+00  e=5.390E-55  Flavobacterium sp. 141-8
  4cr7-assembly5_G  TM=1.003E+00  e=1.344E-52  Flavobacterium sp. 141-8
  4cr7-assembly1_H-2  TM=1.003E+00  e=2.638E-52  Flavobacterium sp. 141-8
  4cr7-assembly6_D  TM=1.003E+00  e=2.481E-52  Flavobacterium sp. 141-8
  4cr7-assembly6_F  TM=1.002E+00  e=2.805E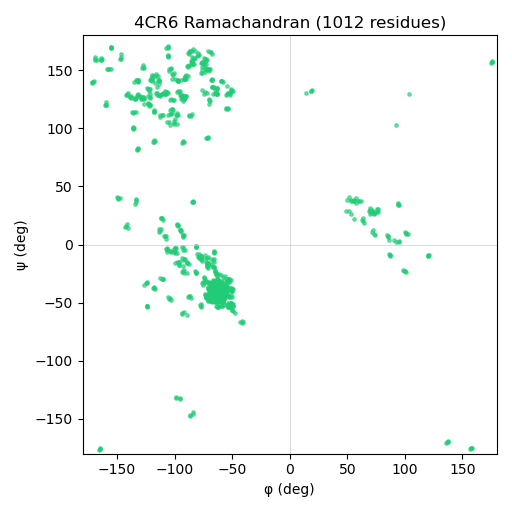-52  Flavobacterium sp. 141-8

InterPro domains:
  IPR002347 Short-chain dehydrogenase/reductase SDR [PF13561] (22-259)
  IPR002347 Short-chain dehydrogenase/reductase SDR [PR00080] (86-97)
  IPR002347 Short-chain dehydrogenase/reductase SDR [PR00080] (146-154)
  IPR002347 Short-chain dehydrogenase/reductase SDR [PR00080] (166-185)
  IPR002347 Short-chain dehydrogenase/reductase SDR [PR00081] (17-34)
  IPR002347 Short-chain dehydrogenase/reductase SDR [PR00081] (86-97)
  IPR002347 Short-chain dehydrogenase/reductase SDR [PR00081] (140-156)
  IPR002347 Short-chain dehydrogenase/reductase SDR [PR00081] (166-185)
  IPR002347 Short-chain dehydrogenase/reductase SDR [PR00081] (187-204)
  IPR002347 Short-chain dehydrogenase/reductase SDR [PR00081] (222-242)
  IPR020904 Short-chain dehydrogenase/reductase, conserved site [PS00061] (153-181)
  IPR036291 NAD(P)-binding domain superfamily [SSF51735] (11-261)